Protein 3ZV0 (pdb70)

Radius of gyration: 32.96 Å; Cα contacts (8 Å, |Δi|>4): 1570; chains: 4; bounding box: 114×71×71 Å

B-factor: mean 59.77, std 22.82, range [19.15, 165.22]

Organism: Saccharomyces cerevisiae (strain ATCC 204508 / S288c) (NCBI:txid559292)

InterPro domains:
  IPR007009 Shq1, C-terminal domain [PF04925] (267-470)
  IPR007052 CS domain [PS51203] (1-91)
  IPR008978 HSP20-like chaperone [G3DSA:2.60.40.790] (1-134)
  IPR008978 HSP20-like chaperone [SSF49764] (3-89)
  IPR039742 Protein Shq1 [PTHR12967] (1-504)
  IPR048696 SHQ1-like, CS domain [PF21413] (3-97)

CATH classification: 2.30.130.10

Structure (mmCIF, N/CA/C/O backbone):
data_3ZV0
#
_entry.id   3ZV0
#
_cell.length_a   154.060
_cell.length_b   154.060
_cell.length_c   121.590
_cell.angle_alpha   90.00
_cell.angle_beta   90.00
_cell.angle_gamma   90.00
#
_symmetry.space_group_name_H-M   'P 4 21 2'
#
loop_
_entity.id
_entity.type
_entity.pdbx_description
1 polymer 'PROTEIN SHQ1'
2 polymer 'H/ACA RIBONUCLEOPROTEIN COMPLEX SUBUNIT 4'
3 non-polymer GLYCEROL
4 water water
#
loop_
_atom_site.group_PDB
_atom_site.id
_atom_site.type_symbol
_atom_site.label_atom_id
_atom_site.label_alt_id
_atom_site.label_comp_id
_atom_site.label_asym_id
_atom_site.label_entity_id
_atom_site.label_seq_id
_atom_site.pdbx_PDB_ins_code
_atom_site.Cartn_x
_atom_site.Cartn_y
_atom_site.Cartn_z
_atom_site.occupancy
_atom_site.B_iso_or_equiv
_atom_site.auth_seq_id
_atom_site.auth_comp_id
_atom_site.auth_asym_id
_atom_site.auth_atom_id
_atom_site.pdbx_PDB_model_num
ATOM 1 N N . ILE A 1 21 ? 34.204 -49.932 2.401 1.00 109.87 165 ILE A N 1
ATOM 2 C CA . ILE A 1 21 ? 32.808 -50.193 2.767 1.00 107.75 165 ILE A CA 1
ATOM 3 C C . ILE A 1 21 ? 31.893 -49.123 2.133 1.00 109.96 165 ILE A C 1
ATOM 4 O O . ILE A 1 21 ? 32.229 -47.927 2.150 1.00 109.51 165 ILE A O 1
ATOM 9 N N . LEU A 1 22 ? 30.731 -49.553 1.589 1.00 104.95 166 LEU A N 1
ATOM 10 C CA . LEU A 1 22 ? 29.739 -48.630 1.025 1.00 103.29 166 LEU A CA 1
ATOM 11 C C . LEU A 1 22 ? 29.065 -47.895 2.183 1.00 100.55 166 LEU A C 1
ATOM 12 O O . LEU A 1 22 ? 28.877 -48.473 3.262 1.00 98.10 166 LEU A O 1
ATOM 17 N N . LYS A 1 23 ? 28.762 -46.608 1.977 1.00 93.70 167 LYS A N 1
ATOM 18 C CA . LYS A 1 23 ? 28.123 -45.769 2.992 1.00 89.18 167 LYS A CA 1
ATOM 19 C C . LYS A 1 23 ? 26.650 -46.160 3.155 1.00 85.90 167 LYS A C 1
ATOM 20 O O . LYS A 1 23 ? 25.984 -46.453 2.155 1.00 86.65 167 LYS A O 1
ATOM 26 N N . THR A 1 24 ? 26.163 -46.171 4.409 1.00 75.70 168 THR A N 1
ATOM 27 C CA . THR A 1 24 ? 24.791 -46.525 4.750 1.00 72.72 168 THR A CA 1
ATOM 28 C C . THR A 1 24 ? 24.044 -45.240 5.107 1.00 69.97 168 THR A C 1
ATOM 29 O O . THR A 1 24 ? 24.363 -44.604 6.119 1.00 69.12 168 THR A O 1
ATOM 33 N N . LYS A 1 25 ? 23.073 -44.842 4.269 1.00 61.79 169 LYS A N 1
ATOM 34 C CA . LYS A 1 25 ? 22.274 -43.640 4.497 1.00 57.92 169 LYS A CA 1
ATOM 35 C C . LYS A 1 25 ? 21.310 -43.799 5.679 1.00 57.06 169 LYS A C 1
ATOM 36 O O . LYS A 1 25 ? 20.945 -44.917 6.044 1.00 57.63 169 LYS A O 1
ATOM 42 N N . TYR A 1 26 ? 20.925 -42.678 6.295 1.00 48.02 170 TYR A N 1
ATOM 43 C CA . TYR A 1 26 ? 20.077 -42.682 7.476 1.00 44.13 170 TYR A CA 1
ATOM 44 C C . TYR A 1 26 ? 19.213 -41.432 7.576 1.00 46.02 170 TYR A C 1
ATOM 45 O O . TYR A 1 26 ? 19.248 -40.558 6.702 1.00 46.23 170 TYR A O 1
ATOM 54 N N . GLY A 1 27 ? 18.482 -41.346 8.677 1.00 40.33 171 GLY A N 1
ATOM 55 C CA . GLY A 1 27 ? 17.605 -40.226 8.952 1.00 39.75 171 GLY A CA 1
ATOM 56 C C . GLY A 1 27 ? 16.309 -40.286 8.178 1.00 45.12 171 GLY A C 1
ATOM 57 O O . GLY A 1 27 ? 15.897 -41.362 7.727 1.00 45.65 171 GLY A O 1
ATOM 58 N N . PHE A 1 28 ? 15.660 -39.120 8.024 1.00 41.81 172 PHE A N 1
ATOM 59 C CA . PHE A 1 28 ? 14.383 -39.010 7.334 1.00 42.87 172 PHE A CA 1
ATOM 60 C C . PHE A 1 28 ? 14.503 -39.537 5.924 1.00 51.95 172 PHE A C 1
ATOM 61 O O . PHE A 1 28 ? 15.350 -39.054 5.165 1.00 52.81 172 PHE A O 1
ATOM 69 N N . ASP A 1 29 ? 13.649 -40.537 5.580 1.00 50.56 173 ASP A N 1
ATOM 70 C CA . ASP A 1 29 ? 13.584 -41.185 4.270 1.00 52.99 173 ASP A CA 1
ATOM 71 C C . ASP A 1 29 ? 14.965 -41.690 3.764 1.00 58.06 173 ASP A C 1
ATOM 72 O O . ASP A 1 29 ? 15.177 -41.812 2.552 1.00 60.73 173 ASP A O 1
ATOM 77 N N . ASN A 1 30 ? 15.902 -41.972 4.708 1.00 51.76 174 ASN A N 1
ATOM 78 C CA . ASN A 1 30 ? 17.279 -42.420 4.457 1.00 51.34 174 ASN A CA 1
ATOM 79 C C . ASN A 1 30 ? 17.998 -41.499 3.480 1.00 56.53 174 ASN A C 1
ATOM 80 O O . ASN A 1 30 ? 18.682 -41.969 2.577 1.00 59.06 174 ASN A O 1
ATOM 85 N N . LEU A 1 31 ? 17.827 -40.182 3.651 1.00 51.53 175 LEU A N 1
ATOM 86 C CA . LEU A 1 31 ? 18.395 -39.186 2.745 1.00 52.63 175 LEU A CA 1
ATOM 87 C C . LEU A 1 31 ? 19.724 -38.602 3.190 1.00 57.40 175 LEU A C 1
ATOM 88 O O . LEU A 1 31 ? 20.370 -37.892 2.409 1.00 58.23 175 LEU A O 1
ATOM 93 N N . TYR A 1 32 ? 20.124 -38.875 4.442 1.00 52.60 176 TYR A N 1
ATOM 94 C CA . TYR A 1 32 ? 21.302 -38.262 5.040 1.00 51.37 176 TYR A CA 1
ATOM 95 C C . TYR A 1 32 ? 22.503 -39.173 5.235 1.00 56.25 176 TYR A C 1
ATOM 96 O O . TYR A 1 32 ? 22.370 -40.396 5.279 1.00 55.82 176 TYR A O 1
ATOM 105 N N . ASP A 1 33 ? 23.684 -38.558 5.352 1.00 53.40 177 ASP A N 1
ATOM 106 C CA . ASP A 1 33 ? 24.957 -39.230 5.588 1.00 53.39 177 ASP A CA 1
ATOM 107 C C . ASP A 1 33 ? 25.976 -38.215 6.095 1.00 56.52 177 ASP A C 1
ATOM 108 O O . ASP A 1 33 ? 25.731 -37.009 6.016 1.00 55.20 177 ASP A O 1
ATOM 113 N N . THR A 1 34 ? 27.135 -38.710 6.575 1.00 54.36 178 THR A N 1
ATOM 114 C CA . THR A 1 34 ? 28.313 -37.963 7.046 1.00 54.75 178 THR A CA 1
ATOM 115 C C . THR A 1 34 ? 28.131 -37.118 8.307 1.00 57.09 178 THR A C 1
ATOM 116 O O . THR A 1 34 ? 29.035 -37.077 9.141 1.00 56.60 178 THR A O 1
ATOM 120 N N . VAL A 1 35 ? 26.989 -36.434 8.433 1.00 52.39 179 VAL A N 1
ATOM 121 C CA . VAL A 1 35 ? 26.640 -35.537 9.534 1.00 50.25 179 VAL A CA 1
ATOM 122 C C . VAL A 1 35 ? 26.866 -36.165 10.925 1.00 51.78 179 VAL A C 1
ATOM 123 O O . VAL A 1 35 ? 27.493 -35.541 11.792 1.00 52.35 179 VAL A O 1
ATOM 127 N N . ILE A 1 36 ? 26.358 -37.380 11.137 1.00 45.36 180 ILE A N 1
ATOM 128 C CA . ILE A 1 36 ? 26.498 -38.025 12.438 1.00 42.70 180 ILE A CA 1
ATOM 129 C C . ILE A 1 36 ? 27.935 -38.296 12.848 1.00 46.91 180 ILE A C 1
ATOM 130 O O . ILE A 1 36 ? 28.316 -37.901 13.951 1.00 46.91 180 ILE A O 1
ATOM 135 N N . SER A 1 37 ? 28.749 -38.896 11.957 1.00 42.79 181 SER A N 1
ATOM 136 C CA . SER A 1 37 ? 30.159 -39.147 12.261 1.00 42.78 181 SER A CA 1
ATOM 137 C C . SER A 1 37 ? 30.910 -37.862 12.598 1.00 45.68 181 SER A C 1
ATOM 138 O O . SER A 1 37 ? 31.684 -37.865 13.547 1.00 46.66 181 SER A O 1
ATOM 141 N N . VAL A 1 38 ? 30.659 -36.763 11.858 1.00 41.32 182 VAL A N 1
ATOM 142 C CA . VAL A 1 38 ? 31.278 -35.454 12.112 1.00 41.12 182 VAL A CA 1
ATOM 143 C C . VAL A 1 38 ? 30.893 -34.954 13.521 1.00 43.03 182 VAL A C 1
ATOM 144 O O . VAL A 1 38 ? 31.763 -34.488 14.256 1.00 44.45 182 VAL A O 1
ATOM 148 N N . SER A 1 39 ? 29.610 -35.122 13.907 1.00 35.63 183 SER A N 1
ATOM 149 C CA . SER A 1 39 ? 29.081 -34.700 15.209 1.00 32.24 183 SER A CA 1
ATOM 150 C C . SER A 1 39 ? 29.749 -35.430 16.384 1.00 37.02 183 SER A C 1
ATOM 151 O O . SER A 1 39 ? 29.960 -34.824 17.435 1.00 36.25 183 SER A O 1
ATOM 154 N N . THR A 1 40 ? 30.088 -36.725 16.202 1.00 34.27 184 THR A N 1
ATOM 155 C CA . THR A 1 40 ? 30.714 -37.539 17.244 1.00 33.38 184 THR A CA 1
ATOM 156 C C . THR A 1 40 ? 32.099 -37.011 17.593 1.00 39.09 184 THR A C 1
ATOM 157 O O . THR A 1 40 ? 32.561 -37.222 18.724 1.00 39.80 184 THR A O 1
ATOM 161 N N . SER A 1 41 ? 32.729 -36.257 16.655 1.00 34.60 185 SER A N 1
ATOM 162 C CA . SER A 1 41 ? 34.026 -35.625 16.894 1.00 35.08 185 SER A CA 1
ATOM 163 C C . SER A 1 41 ? 33.838 -34.323 17.698 1.00 37.51 185 SER A C 1
ATOM 164 O O . SER A 1 41 ? 34.804 -33.802 18.246 1.00 36.38 185 SER A O 1
ATOM 167 N N . ASN A 1 42 ? 32.590 -33.818 17.771 1.00 34.68 186 ASN A N 1
ATOM 168 C CA . ASN A 1 42 ? 32.220 -32.597 18.480 1.00 34.51 186 ASN A CA 1
ATOM 169 C C . ASN A 1 42 ? 31.498 -32.824 19.815 1.00 39.44 186 ASN A C 1
ATOM 170 O O . ASN A 1 42 ? 30.964 -31.870 20.394 1.00 38.56 186 ASN A O 1
ATOM 175 N N . GLY A 1 43 ? 31.517 -34.059 20.314 1.00 37.05 187 GLY A N 1
ATOM 176 C CA . GLY A 1 43 ? 30.888 -34.372 21.591 1.00 36.30 187 GLY A CA 1
ATOM 177 C C . GLY A 1 43 ? 29.453 -34.855 21.534 1.00 41.19 187 GLY A C 1
ATOM 178 O O . GLY A 1 43 ? 28.745 -34.758 22.538 1.00 39.90 187 GLY A O 1
ATOM 179 N N . ASN A 1 44 ? 29.007 -35.395 20.375 1.00 38.74 188 ASN A N 1
ATOM 180 C CA . ASN A 1 44 ? 27.665 -35.964 20.287 1.00 37.33 188 ASN A CA 1
ATOM 181 C C . ASN A 1 44 ? 27.649 -37.276 21.066 1.00 40.22 188 ASN A C 1
ATOM 182 O O . ASN A 1 44 ? 28.031 -38.325 20.534 1.00 41.52 188 ASN A O 1
ATOM 187 N N . ASP A 1 45 ? 27.209 -37.205 22.328 1.00 34.25 189 ASP A N 1
ATOM 188 C CA . ASP A 1 45 ? 27.084 -38.373 23.211 1.00 31.66 189 ASP A CA 1
ATOM 189 C C . ASP A 1 45 ? 25.674 -38.998 23.192 1.00 33.08 189 ASP A C 1
ATOM 190 O O . ASP A 1 45 ? 25.407 -39.938 23.939 1.00 33.88 189 ASP A O 1
ATOM 195 N N . ILE A 1 46 ? 24.779 -38.504 22.317 1.00 27.63 190 ILE A N 1
ATOM 196 C CA . ILE A 1 46 ? 23.460 -39.124 22.144 1.00 26.60 190 ILE A CA 1
ATOM 197 C C . ILE A 1 46 ? 23.659 -40.322 21.221 1.00 31.98 190 ILE A C 1
ATOM 198 O O . ILE A 1 46 ? 23.103 -41.383 21.475 1.00 31.04 190 ILE A O 1
ATOM 203 N N . ASN A 1 47 ? 24.439 -40.147 20.134 1.00 30.94 191 ASN A N 1
ATOM 204 C CA . ASN A 1 47 ? 24.699 -41.242 19.213 1.00 31.70 191 ASN A CA 1
ATOM 205 C C . ASN A 1 47 ? 25.280 -42.409 19.975 1.00 37.72 191 ASN A C 1
ATOM 206 O O . ASN A 1 47 ? 26.206 -42.234 20.768 1.00 38.31 191 ASN A O 1
ATOM 211 N N . GLU A 1 48 ? 24.741 -43.592 19.733 1.00 35.95 192 GLU A N 1
ATOM 212 C CA . GLU A 1 48 ? 25.174 -44.816 20.384 1.00 35.92 192 GLU A CA 1
ATOM 213 C C . GLU A 1 48 ? 25.727 -45.851 19.389 1.00 40.85 192 GLU A C 1
ATOM 214 O O . GLU A 1 48 ? 26.217 -46.884 19.823 1.00 41.38 192 GLU A O 1
ATOM 220 N N . LEU A 1 49 ? 25.685 -45.560 18.066 1.00 37.08 193 LEU A N 1
ATOM 221 C CA . LEU A 1 49 ? 26.246 -46.424 17.020 1.00 37.56 193 LEU A CA 1
ATOM 222 C C . LEU A 1 49 ? 27.768 -46.287 16.965 1.00 43.90 193 LEU A C 1
ATOM 223 O O . LEU A 1 49 ? 28.287 -45.169 16.943 1.00 43.62 193 LEU A O 1
ATOM 228 N N . ASP A 1 50 ? 28.481 -47.416 16.913 1.00 43.38 194 ASP A N 1
ATOM 229 C CA . ASP A 1 50 ? 29.954 -47.414 16.830 1.00 44.83 194 ASP A CA 1
ATOM 230 C C . ASP A 1 50 ? 30.419 -46.853 15.475 1.00 51.32 194 ASP A C 1
ATOM 231 O O . ASP A 1 50 ? 31.384 -46.095 15.429 1.00 51.48 194 ASP A O 1
ATOM 236 N N . ASP A 1 51 ? 29.716 -47.211 14.386 1.00 48.47 195 ASP A N 1
ATOM 237 C CA . ASP A 1 51 ? 30.063 -46.797 13.033 1.00 49.10 195 ASP A CA 1
ATOM 238 C C . ASP A 1 51 ? 28.794 -46.361 12.266 1.00 51.82 195 ASP A C 1
ATOM 239 O O . ASP A 1 51 ? 28.312 -47.111 11.409 1.00 51.53 195 ASP A O 1
ATOM 244 N N . PRO A 1 52 ? 28.240 -45.150 12.553 1.00 46.68 196 PRO A N 1
ATOM 245 C CA . PRO A 1 52 ? 26.989 -44.725 11.884 1.00 46.31 196 PRO A CA 1
ATOM 246 C C . PRO A 1 52 ? 26.985 -44.667 10.355 1.00 54.25 196 PRO A C 1
ATOM 247 O O . PRO A 1 52 ? 25.924 -44.831 9.739 1.00 56.00 196 PRO A O 1
ATOM 251 N N . GLU A 1 53 ? 28.153 -44.437 9.745 1.00 51.72 197 GLU A N 1
ATOM 252 C CA . GLU A 1 53 ? 28.263 -44.312 8.297 1.00 53.79 197 GLU A CA 1
ATOM 253 C C . GLU A 1 53 ? 28.336 -45.636 7.562 1.00 61.27 197 GLU A C 1
ATOM 254 O O . GLU A 1 53 ? 28.168 -45.655 6.340 1.00 63.27 197 GLU A O 1
ATOM 260 N N . HIS A 1 54 ? 28.589 -46.743 8.291 1.00 58.15 198 HIS A N 1
ATOM 261 C CA . HIS A 1 54 ? 28.715 -48.079 7.698 1.00 60.06 198 HIS A CA 1
ATOM 262 C C . HIS A 1 54 ? 27.985 -49.153 8.511 1.00 61.58 198 HIS A C 1
ATOM 263 O O . HIS A 1 54 ? 28.528 -50.236 8.735 1.00 62.29 198 HIS A O 1
ATOM 270 N N . THR A 1 55 ? 26.765 -48.864 8.952 1.00 54.93 199 THR A N 1
ATOM 271 C CA . THR A 1 55 ? 25.953 -49.844 9.674 1.00 53.47 199 THR A CA 1
ATOM 272 C C . THR A 1 55 ? 24.589 -49.893 9.000 1.00 58.49 199 THR A C 1
ATOM 273 O O . THR A 1 55 ? 23.873 -48.887 9.010 1.00 57.79 199 THR A O 1
ATOM 277 N N . ASP A 1 56 ? 24.236 -51.031 8.383 1.00 56.89 200 ASP A N 1
ATOM 278 C CA . ASP A 1 56 ? 22.931 -51.141 7.729 1.00 57.15 200 ASP A CA 1
ATOM 279 C C . ASP A 1 56 ? 21.786 -51.195 8.748 1.00 57.08 200 ASP A C 1
ATOM 280 O O . ASP A 1 56 ? 22.029 -51.434 9.940 1.00 55.03 200 ASP A O 1
ATOM 285 N N . ALA A 1 57 ? 20.551 -50.961 8.281 1.00 52.21 201 ALA A N 1
ATOM 286 C CA . ALA A 1 57 ? 19.349 -50.937 9.114 1.00 50.03 201 ALA A CA 1
ATOM 287 C C . ALA A 1 57 ? 19.218 -52.133 10.062 1.00 54.08 201 ALA A C 1
ATOM 288 O O . ALA A 1 57 ? 18.962 -51.932 11.255 1.00 53.30 201 ALA A O 1
ATOM 290 N N . ASN A 1 58 ? 19.446 -53.362 9.556 1.00 51.48 202 ASN A N 1
ATOM 291 C CA . ASN A 1 58 ? 19.338 -54.558 10.390 1.00 51.45 202 ASN A CA 1
ATOM 292 C C . ASN A 1 58 ? 20.425 -54.643 11.440 1.00 54.41 202 ASN A C 1
ATOM 293 O O . ASN A 1 58 ? 20.145 -55.037 12.575 1.00 53.68 202 ASN A O 1
ATOM 298 N N . ASP A 1 59 ? 21.650 -54.222 11.091 1.00 50.74 203 ASP A N 1
ATOM 299 C CA . ASP A 1 59 ? 22.755 -54.221 12.044 1.00 49.28 203 ASP A CA 1
ATOM 300 C C . ASP A 1 59 ? 22.571 -53.180 13.151 1.00 50.26 203 ASP A C 1
ATOM 301 O O . ASP A 1 59 ? 23.028 -53.415 14.270 1.00 49.74 203 ASP A O 1
ATOM 306 N N . ARG A 1 60 ? 21.833 -52.074 12.868 1.00 44.08 204 ARG A N 1
ATOM 307 C CA . ARG A 1 60 ? 21.508 -51.051 13.876 1.00 41.19 204 ARG A CA 1
ATOM 308 C C . ARG A 1 60 ? 20.617 -51.674 14.961 1.00 44.87 204 ARG A C 1
ATOM 309 O O . ARG A 1 60 ? 20.849 -51.434 16.144 1.00 43.09 204 ARG A O 1
ATOM 317 N N . VAL A 1 61 ? 19.624 -52.506 14.558 1.00 42.60 205 VAL A N 1
ATOM 318 C CA . VAL A 1 61 ? 18.723 -53.221 15.477 1.00 41.51 205 VAL A CA 1
ATOM 319 C C . VAL A 1 61 ? 19.552 -54.190 16.349 1.00 45.95 205 VAL A C 1
ATOM 320 O O . VAL A 1 61 ? 19.438 -54.138 17.577 1.00 44.67 205 VAL A O 1
ATOM 324 N N . ILE A 1 62 ? 20.435 -55.015 15.719 1.00 43.33 206 ILE A N 1
ATOM 325 C CA . ILE A 1 62 ? 21.292 -55.972 16.438 1.00 43.48 206 ILE A CA 1
ATOM 326 C C . ILE A 1 62 ? 22.173 -55.279 17.489 1.00 47.41 206 ILE A C 1
ATOM 327 O O . ILE A 1 62 ? 22.215 -55.727 18.642 1.00 47.99 206 ILE A O 1
ATOM 332 N N . GLU A 1 63 ? 22.857 -54.185 17.092 1.00 42.29 207 GLU A N 1
ATOM 333 C CA . GLU A 1 63 ? 23.733 -53.411 17.970 1.00 40.10 207 GLU A CA 1
ATOM 334 C C . GLU A 1 63 ? 22.942 -52.789 19.118 1.00 43.27 207 GLU A C 1
ATOM 335 O O . GLU A 1 63 ? 23.390 -52.844 20.265 1.00 42.84 207 GLU A O 1
ATOM 341 N N . ARG A 1 64 ? 21.763 -52.200 18.806 1.00 38.86 208 ARG A N 1
ATOM 342 C CA . ARG A 1 64 ? 20.903 -51.566 19.809 1.00 36.76 208 ARG A CA 1
ATOM 343 C C . ARG A 1 64 ? 20.507 -52.557 20.898 1.00 40.93 208 ARG A C 1
ATOM 344 O O . ARG A 1 64 ? 20.669 -52.263 22.083 1.00 39.21 208 ARG A O 1
ATOM 352 N N . LEU A 1 65 ? 19.996 -53.727 20.489 1.00 38.74 209 LEU A N 1
ATOM 353 C CA . LEU A 1 65 ? 19.559 -54.767 21.419 1.00 38.90 209 LEU A CA 1
ATOM 354 C C . LEU A 1 65 ? 20.691 -55.247 22.330 1.00 44.59 209 LEU A C 1
ATOM 355 O O . LEU A 1 65 ? 20.492 -55.388 23.537 1.00 45.03 209 LEU A O 1
ATOM 360 N N . ARG A 1 66 ? 21.890 -55.406 21.772 1.00 41.86 210 ARG A N 1
ATOM 361 C CA . ARG A 1 66 ? 23.061 -55.830 22.537 1.00 42.24 210 ARG A CA 1
ATOM 362 C C . ARG A 1 66 ? 23.472 -54.739 23.563 1.00 47.29 210 ARG A C 1
ATOM 363 O O . ARG A 1 66 ? 23.745 -55.038 24.735 1.00 49.07 210 ARG A O 1
ATOM 371 N N . LYS A 1 67 ? 23.479 -53.482 23.120 1.00 41.06 211 LYS A N 1
ATOM 372 C CA . LYS A 1 67 ? 23.859 -52.357 23.963 1.00 38.41 211 LYS A CA 1
ATOM 373 C C . LYS A 1 67 ? 22.833 -52.032 25.056 1.00 43.33 211 LYS A C 1
ATOM 374 O O . LYS A 1 67 ? 23.226 -51.590 26.143 1.00 42.70 211 LYS A O 1
ATOM 380 N N . GLU A 1 68 ? 21.530 -52.260 24.780 1.00 40.71 212 GLU A N 1
ATOM 381 C CA . GLU A 1 68 ? 20.456 -52.037 25.758 1.00 40.34 212 GLU A CA 1
ATOM 382 C C . GLU A 1 68 ? 20.610 -53.016 26.923 1.00 45.66 212 GLU A C 1
ATOM 383 O O . GLU A 1 68 ? 20.516 -52.610 28.085 1.00 44.92 212 GLU A O 1
ATOM 389 N N . ASN A 1 69 ? 20.907 -54.289 26.602 1.00 43.82 213 ASN A N 1
ATOM 390 C CA . ASN A 1 69 ? 21.146 -55.330 27.606 1.00 44.97 213 ASN A CA 1
ATOM 391 C C . ASN A 1 69 ? 22.394 -55.017 28.433 1.00 49.06 213 ASN A C 1
ATOM 392 O O . ASN A 1 69 ? 22.370 -55.225 29.649 1.00 50.31 213 ASN A O 1
ATOM 397 N N . LEU A 1 70 ? 23.443 -54.439 27.804 1.00 43.33 214 LEU A N 1
ATOM 398 C CA . LEU A 1 70 ? 24.653 -54.004 28.520 1.00 42.26 214 LEU A CA 1
ATOM 399 C C . LEU A 1 70 ? 24.386 -52.801 29.417 1.00 44.29 214 LEU A C 1
ATOM 400 O O . LEU A 1 70 ? 24.958 -52.697 30.504 1.00 44.14 214 LEU A O 1
ATOM 405 N N . LYS A 1 71 ? 23.534 -51.877 28.945 1.00 39.48 215 LYS A N 1
ATOM 406 C CA . LYS A 1 71 ? 23.200 -50.645 29.648 1.00 37.03 215 LYS A CA 1
ATOM 407 C C . LYS A 1 71 ? 22.330 -50.871 30.876 1.00 41.94 215 LYS A C 1
ATOM 408 O O . LYS A 1 71 ? 22.572 -50.261 31.919 1.00 42.71 215 LYS A O 1
ATOM 414 N N . PHE A 1 72 ? 21.313 -51.719 30.750 1.00 38.23 216 PHE A N 1
ATOM 415 C CA . PHE A 1 72 ? 20.406 -51.989 31.849 1.00 38.16 216 PHE A CA 1
ATOM 416 C C . PHE A 1 72 ? 21.151 -52.374 33.113 1.00 45.48 216 PHE A C 1
ATOM 417 O O . PHE A 1 72 ? 22.039 -53.223 33.070 1.00 47.13 216 PHE A O 1
ATOM 425 N N . ASP A 1 73 ? 20.799 -51.729 34.230 1.00 43.25 217 ASP A N 1
ATOM 426 C CA . ASP A 1 73 ? 21.380 -52.001 35.550 1.00 44.07 217 ASP A CA 1
ATOM 427 C C . ASP A 1 73 ? 20.286 -52.538 36.498 1.00 47.75 217 ASP A C 1
ATOM 428 O O . ASP A 1 73 ? 19.468 -51.752 37.000 1.00 47.48 217 ASP A O 1
ATOM 433 N N . PRO A 1 74 ? 20.241 -53.878 36.730 1.00 43.42 218 PRO A N 1
ATOM 434 C CA . PRO A 1 74 ? 19.191 -54.439 37.605 1.00 44.11 218 PRO A CA 1
ATOM 435 C C . PRO A 1 74 ? 19.201 -53.916 39.033 1.00 47.77 218 PRO A C 1
ATOM 436 O O . PRO A 1 74 ? 18.131 -53.686 39.584 1.00 48.67 218 PRO A O 1
ATOM 440 N N . GLU A 1 75 ? 20.388 -53.666 39.603 1.00 43.74 219 GLU A N 1
ATOM 441 C CA . GLU A 1 75 ? 20.524 -53.123 40.962 1.00 44.34 219 GLU A CA 1
ATOM 442 C C . GLU A 1 75 ? 19.927 -51.722 41.077 1.00 47.04 219 GLU A C 1
ATOM 443 O O . GLU A 1 75 ? 19.216 -51.441 42.037 1.00 48.36 219 GLU A O 1
ATOM 449 N N . TYR A 1 76 ? 20.154 -50.878 40.064 1.00 41.13 220 TYR A N 1
ATOM 450 C CA . TYR A 1 76 ? 19.601 -49.526 39.963 1.00 39.10 220 TYR A CA 1
ATOM 451 C C . TYR A 1 76 ? 18.077 -49.668 39.849 1.00 44.83 220 TYR A C 1
ATOM 452 O O . TYR A 1 76 ? 17.355 -49.003 40.587 1.00 45.75 220 TYR A O 1
ATOM 461 N N . TYR A 1 77 ? 17.593 -50.548 38.946 1.00 41.79 221 TYR A N 1
ATOM 462 C CA . TYR A 1 77 ? 16.157 -50.754 38.739 1.00 42.34 221 TYR A CA 1
ATOM 463 C C . TYR A 1 77 ? 15.445 -51.144 40.035 1.00 47.47 221 TYR A C 1
ATOM 464 O O . TYR A 1 77 ? 14.443 -50.531 40.415 1.00 47.47 221 TYR A O 1
ATOM 473 N N . VAL A 1 78 ? 15.972 -52.172 40.689 1.00 45.50 222 VAL A N 1
ATOM 474 C CA . VAL A 1 78 ? 15.483 -52.737 41.943 1.00 47.60 222 VAL A CA 1
ATOM 475 C C . VAL A 1 78 ? 15.512 -51.708 43.074 1.00 52.98 222 VAL A C 1
ATOM 476 O O . VAL A 1 78 ? 14.544 -51.602 43.825 1.00 53.39 222 VAL A O 1
ATOM 480 N N . SER A 1 79 ? 16.588 -50.906 43.146 1.00 50.11 223 SER A N 1
ATOM 481 C CA . SER A 1 79 ? 16.720 -4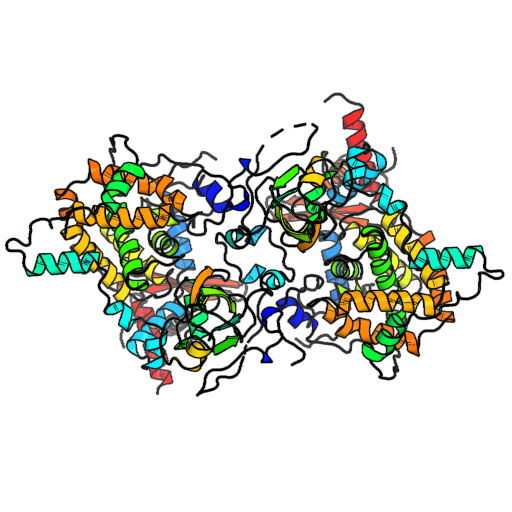9.841 44.139 1.00 50.04 223 SER A CA 1
ATOM 482 C C . SER A 1 79 ? 15.597 -48.790 44.006 1.00 54.04 223 SER A C 1
ATOM 483 O O . SER A 1 79 ? 14.998 -48.408 45.012 1.00 55.39 223 SER A O 1
ATOM 486 N N . GLU A 1 80 ? 15.288 -48.367 42.768 1.00 49.09 224 GLU A N 1
ATOM 487 C CA . GLU A 1 80 ? 14.232 -47.407 42.451 1.00 48.26 224 GLU A CA 1
ATOM 488 C C . GLU A 1 80 ? 12.897 -47.945 42.886 1.00 55.03 224 GLU A C 1
ATOM 489 O O . GLU A 1 80 ? 12.124 -47.219 43.507 1.00 56.93 224 GLU A O 1
ATOM 495 N N . TYR A 1 81 ? 12.623 -49.228 42.549 1.00 51.99 225 TYR A N 1
ATOM 496 C CA . TYR A 1 81 ? 11.376 -49.919 42.881 1.00 52.98 225 TYR A CA 1
ATOM 497 C C . TYR A 1 81 ? 11.179 -49.961 44.394 1.00 60.40 225 TYR A C 1
ATOM 498 O O . TYR A 1 81 ? 10.096 -49.623 44.879 1.00 62.14 225 TYR A O 1
ATOM 507 N N . MET A 1 82 ? 12.238 -50.350 45.129 1.00 57.60 226 MET A N 1
ATOM 508 C CA . MET A 1 82 ? 12.230 -50.459 46.588 1.00 59.49 226 MET A CA 1
ATOM 509 C C . MET A 1 82 ? 12.075 -49.121 47.273 1.00 61.92 226 MET A C 1
ATOM 510 O O . MET A 1 82 ? 11.354 -49.029 48.264 1.00 61.88 226 MET A O 1
ATOM 515 N N . THR A 1 83 ? 12.690 -48.069 46.712 1.00 57.10 227 THR A N 1
ATOM 516 C CA . THR A 1 83 ? 12.535 -46.729 47.264 1.00 57.05 227 THR A CA 1
ATOM 517 C C . THR A 1 83 ? 11.067 -46.305 47.143 1.00 62.92 227 THR A C 1
ATOM 518 O O . THR A 1 83 ? 10.489 -45.824 48.115 1.00 64.74 227 THR A O 1
ATOM 522 N N . HIS A 1 84 ? 10.462 -46.509 45.967 1.00 58.72 228 HIS A N 1
ATOM 523 C CA . HIS A 1 84 ? 9.074 -46.131 45.739 1.00 59.78 228 HIS A CA 1
ATOM 524 C C . HIS A 1 84 ? 8.094 -46.880 46.651 1.00 67.00 228 HIS A C 1
ATOM 525 O O . HIS A 1 84 ? 7.211 -46.250 47.233 1.00 68.23 228 HIS A O 1
ATOM 532 N N . LYS A 1 85 ? 8.275 -48.208 46.794 1.00 64.24 229 LYS A N 1
ATOM 533 C CA . LYS A 1 85 ? 7.396 -49.080 47.570 1.00 66.42 229 LYS A CA 1
ATOM 534 C C . LYS A 1 85 ? 7.626 -49.040 49.082 1.00 73.51 229 LYS A C 1
ATOM 535 O O . LYS A 1 85 ? 6.653 -49.058 49.841 1.00 75.02 229 LYS A O 1
ATOM 541 N N . TYR A 1 86 ? 8.898 -49.013 49.521 1.00 70.54 230 TYR A N 1
ATOM 542 C CA . TYR A 1 86 ? 9.256 -49.098 50.944 1.00 72.40 230 TYR A CA 1
ATOM 543 C C . TYR A 1 86 ? 10.062 -47.929 51.547 1.00 77.51 230 TYR A C 1
ATOM 544 O O . TYR A 1 86 ? 10.331 -47.950 52.750 1.00 79.43 230 TYR A O 1
ATOM 553 N N . GLY A 1 87 ? 10.435 -46.937 50.740 1.00 73.05 231 GLY A N 1
ATOM 554 C CA . GLY A 1 87 ? 11.211 -45.802 51.224 1.00 73.04 231 GLY A CA 1
ATOM 555 C C . GLY A 1 87 ? 10.482 -44.925 52.222 1.00 80.71 231 GLY A C 1
ATOM 556 O O . GLY A 1 87 ? 9.261 -44.761 52.132 1.00 80.88 231 GLY A O 1
ATOM 557 N N . ASN A 1 88 ? 11.233 -44.352 53.190 1.00 79.56 232 ASN A N 1
ATOM 558 C CA . ASN A 1 88 ? 10.682 -43.416 54.180 1.00 81.77 232 ASN A CA 1
ATOM 559 C C . ASN A 1 88 ? 10.512 -42.043 53.507 1.00 85.20 232 ASN A C 1
ATOM 560 O O . ASN A 1 88 ? 10.860 -41.909 52.332 1.00 82.17 232 ASN A O 1
ATOM 565 N N . GLU A 1 89 ? 10.003 -41.028 54.233 1.00 84.53 233 GLU A N 1
ATOM 566 C CA . GLU A 1 89 ? 9.786 -39.697 53.656 1.00 83.85 233 GLU A CA 1
ATOM 567 C C . GLU A 1 89 ? 11.024 -39.011 53.101 1.00 85.99 233 GLU A C 1
ATOM 568 O O . GLU A 1 89 ? 10.945 -38.424 52.015 1.00 83.83 233 GLU A O 1
ATOM 574 N N . GLU A 1 90 ? 12.164 -39.109 53.807 1.00 82.84 234 GLU A N 1
ATOM 575 C CA . GLU A 1 90 ? 13.430 -38.519 53.355 1.00 81.01 234 GLU A CA 1
ATOM 576 C C . GLU A 1 90 ? 13.931 -39.203 52.067 1.00 81.09 234 GLU A C 1
ATOM 577 O O . GLU A 1 90 ? 14.335 -38.506 51.134 1.00 78.89 234 GLU A O 1
ATOM 583 N N . ASP A 1 91 ? 13.880 -40.559 52.010 1.00 77.09 235 ASP A N 1
ATOM 584 C CA . ASP A 1 91 ? 14.291 -41.330 50.826 1.00 74.70 235 ASP A CA 1
ATOM 585 C C . ASP A 1 91 ? 13.461 -40.915 49.618 1.00 74.81 235 ASP A C 1
ATOM 586 O O . ASP A 1 91 ? 14.009 -40.697 48.535 1.00 72.18 235 ASP A O 1
ATOM 591 N N . LEU A 1 92 ? 12.140 -40.787 49.817 1.00 71.01 236 LEU A N 1
ATOM 592 C CA . LEU A 1 92 ? 11.213 -40.381 48.771 1.00 69.44 236 LEU A CA 1
ATOM 593 C C . LEU A 1 92 ? 11.385 -38.914 48.365 1.00 72.95 236 LEU A C 1
ATOM 594 O O . LEU A 1 92 ? 11.196 -38.594 47.190 1.00 70.23 236 LEU A O 1
ATOM 599 N N . GLU A 1 93 ? 11.764 -38.030 49.313 1.00 72.14 237 GLU A N 1
ATOM 600 C CA . GLU A 1 93 ? 11.976 -36.607 49.029 1.00 71.93 237 GLU A CA 1
ATOM 601 C C . GLU A 1 93 ? 13.168 -36.416 48.092 1.00 73.18 237 GLU A C 1
ATOM 602 O O . GLU A 1 93 ? 13.047 -35.673 47.114 1.00 72.10 237 GLU A O 1
ATOM 608 N N . ILE A 1 94 ? 14.310 -37.081 48.392 1.00 68.15 238 ILE A N 1
ATOM 609 C CA . ILE A 1 94 ? 15.529 -36.988 47.584 1.00 66.11 238 ILE A CA 1
ATOM 610 C C . ILE A 1 94 ? 15.329 -37.630 46.198 1.00 68.06 238 ILE A C 1
ATOM 611 O O . ILE A 1 94 ? 15.818 -37.098 45.205 1.00 66.90 238 ILE A O 1
ATOM 616 N N . ASN A 1 95 ? 14.601 -38.762 46.139 1.00 63.70 239 ASN A N 1
ATOM 617 C CA . ASN A 1 95 ? 14.346 -39.486 44.893 1.00 60.90 239 ASN A CA 1
ATOM 618 C C . ASN A 1 95 ? 13.417 -38.701 43.951 1.00 63.93 239 ASN A C 1
ATOM 619 O O . ASN A 1 95 ? 13.749 -38.514 42.777 1.00 63.88 239 ASN A O 1
ATOM 624 N N . GLY A 1 96 ? 12.278 -38.252 44.465 1.00 59.61 240 GLY A N 1
ATOM 625 C CA . GLY A 1 96 ? 11.320 -37.480 43.680 1.00 57.79 240 GLY A CA 1
ATOM 626 C C . GLY A 1 96 ? 10.255 -38.255 42.922 1.00 57.96 240 GLY A C 1
ATOM 627 O O . GLY A 1 96 ? 9.333 -37.626 42.402 1.00 58.32 240 GLY A O 1
ATOM 628 N N . ILE A 1 97 ? 10.348 -39.613 42.859 1.00 50.56 241 ILE A N 1
ATOM 629 C CA . ILE A 1 97 ? 9.374 -40.492 42.174 1.00 48.46 241 ILE A CA 1
ATOM 630 C C . ILE A 1 97 ? 7.892 -40.124 42.440 1.00 54.33 241 ILE A C 1
ATOM 631 O O . ILE A 1 97 ? 7.124 -39.976 41.484 1.00 53.00 241 ILE A O 1
ATOM 636 N N . LYS A 1 98 ? 7.499 -39.964 43.724 1.00 53.19 242 LYS A N 1
ATOM 637 C CA . LYS A 1 98 ? 6.114 -39.645 44.041 1.00 54.82 242 LYS A CA 1
ATOM 638 C C . LYS A 1 98 ? 5.650 -38.317 43.475 1.00 59.76 242 LYS A C 1
ATOM 639 O O . LYS A 1 98 ? 4.511 -38.216 43.019 1.00 60.10 242 LYS A O 1
ATOM 645 N N . GLU A 1 99 ? 6.550 -37.329 43.418 1.00 56.11 243 GLU A N 1
ATOM 646 C CA . GLU A 1 99 ? 6.245 -36.020 42.842 1.00 55.29 243 GLU A CA 1
ATOM 647 C C . GLU A 1 99 ? 6.120 -36.092 41.332 1.00 55.10 243 GLU A C 1
ATOM 648 O O . GLU A 1 99 ? 5.179 -35.521 40.785 1.00 55.14 243 GLU A O 1
ATOM 654 N N . LEU A 1 100 ? 7.011 -36.861 40.670 1.00 47.31 244 LEU A N 1
ATOM 655 C CA . LEU A 1 100 ? 6.971 -37.060 39.218 1.00 44.23 244 LEU A CA 1
ATOM 656 C C . LEU A 1 100 ? 5.688 -37.762 38.815 1.00 46.47 244 LEU A C 1
ATOM 657 O O . LEU A 1 100 ? 5.073 -37.373 37.823 1.00 46.96 244 LEU A O 1
ATOM 662 N N . LEU A 1 101 ? 5.271 -38.773 39.582 1.00 41.50 245 LEU A N 1
ATOM 663 C CA . LEU A 1 101 ? 4.054 -39.520 39.295 1.00 41.04 245 LEU A CA 1
ATOM 664 C C . LEU A 1 101 ? 2.756 -38.717 39.424 1.00 47.23 245 LEU A C 1
ATOM 665 O O . LEU A 1 101 ? 1.747 -39.127 38.851 1.00 48.89 245 LEU A O 1
ATOM 670 N N . LYS A 1 102 ? 2.790 -37.560 40.120 1.00 43.71 246 LYS A N 1
ATOM 671 C CA . LYS A 1 102 ? 1.640 -36.651 40.295 1.00 44.39 246 LYS A CA 1
ATOM 672 C C . LYS A 1 102 ? 1.634 -35.536 39.232 1.00 48.57 246 LYS A C 1
ATOM 673 O O . LYS A 1 102 ? 0.664 -34.787 39.151 1.00 49.82 246 LYS A O 1
ATOM 679 N N . PHE A 1 103 ? 2.728 -35.388 38.463 1.00 44.20 247 PHE A N 1
ATOM 680 C CA . PHE A 1 103 ? 2.893 -34.322 37.479 1.00 42.77 247 PHE A CA 1
ATOM 681 C C . PHE A 1 103 ? 2.163 -34.545 36.155 1.00 47.16 247 PHE A C 1
ATOM 682 O O . PHE A 1 103 ? 2.249 -35.619 35.549 1.00 46.78 247 PHE A O 1
ATOM 690 N N . THR A 1 104 ? 1.518 -33.485 35.668 1.00 43.30 248 THR A N 1
ATOM 691 C CA . THR A 1 104 ? 0.848 -33.517 34.380 1.00 42.32 248 THR A CA 1
ATOM 692 C C . THR A 1 104 ? 1.475 -32.450 33.482 1.00 45.33 248 THR A C 1
ATOM 693 O O . THR A 1 104 ? 1.337 -31.258 33.779 1.00 45.66 248 THR A O 1
ATOM 697 N N . PRO A 1 105 ? 2.135 -32.852 32.366 1.00 40.31 249 PRO A N 1
ATOM 698 C CA . PRO A 1 105 ? 2.693 -31.854 31.437 1.00 39.12 249 PRO A CA 1
ATOM 699 C C . PRO A 1 105 ? 1.630 -30.854 30.960 1.00 45.71 249 PRO A C 1
ATOM 700 O O . PRO A 1 105 ? 0.464 -31.225 30.836 1.00 47.31 249 PRO A O 1
ATOM 704 N N . SER A 1 106 ? 2.027 -29.605 30.673 1.00 42.96 250 SER A N 1
ATOM 705 C CA . SER A 1 106 ? 1.117 -28.551 30.214 1.00 44.10 250 SER A CA 1
ATOM 706 C C . SER A 1 106 ? 0.269 -28.958 29.003 1.00 47.26 250 SER A C 1
ATOM 707 O O . SER A 1 106 ? -0.925 -28.649 28.964 1.00 45.36 250 SER A O 1
ATOM 710 N N . ILE A 1 107 ? 0.894 -29.660 28.025 1.00 44.12 251 ILE A N 1
ATOM 711 C CA . ILE A 1 107 ? 0.231 -30.114 26.802 1.00 44.18 251 ILE A CA 1
ATOM 712 C C . ILE A 1 107 ? -0.934 -31.045 27.128 1.00 49.30 251 ILE A C 1
ATOM 713 O O . ILE A 1 107 ? -2.008 -30.932 26.529 1.00 49.41 251 ILE A O 1
ATOM 718 N N . VAL A 1 108 ? -0.727 -31.924 28.119 1.00 45.72 252 VAL A N 1
ATOM 719 C CA . VAL A 1 108 ? -1.736 -32.879 28.569 1.00 45.66 252 VAL A CA 1
ATOM 720 C C . VAL A 1 108 ? -2.842 -32.162 29.352 1.00 51.60 252 VAL A C 1
ATOM 721 O O . VAL A 1 108 ? -4.016 -32.439 29.113 1.00 53.76 252 VAL A O 1
ATOM 725 N N . LYS A 1 109 ? -2.486 -31.212 30.233 1.00 47.14 253 LYS A N 1
ATOM 726 C CA . LYS A 1 109 ? -3.462 -30.406 30.984 1.00 48.00 253 LYS A CA 1
ATOM 727 C C . LYS A 1 109 ? -4.398 -29.691 30.017 1.00 52.69 253 LYS A C 1
ATOM 728 O O . LYS A 1 109 ? -5.598 -29.681 30.258 1.00 54.22 253 LYS A O 1
ATOM 734 N N . GLN A 1 110 ? -3.849 -29.121 28.913 1.00 48.92 254 GLN A N 1
ATOM 735 C CA . GLN A 1 110 ? -4.614 -28.442 27.867 1.00 49.76 254 GLN A CA 1
ATOM 736 C C . GLN A 1 110 ? -5.655 -29.418 27.293 1.00 51.56 254 GLN A C 1
ATOM 737 O O . GLN A 1 110 ? -6.829 -29.055 27.235 1.00 52.25 254 GLN A O 1
ATOM 743 N N . TYR A 1 111 ? -5.231 -30.661 26.914 1.00 44.65 255 TYR A N 1
ATOM 744 C CA . TYR A 1 111 ? -6.130 -31.687 26.378 1.00 43.90 255 TYR A CA 1
ATOM 745 C C . TYR A 1 111 ? -7.200 -32.060 27.382 1.00 48.35 255 TYR A C 1
ATOM 746 O O . TYR A 1 111 ? -8.379 -32.044 27.030 1.00 48.96 255 TYR A O 1
ATOM 755 N N . LEU A 1 112 ? -6.796 -32.434 28.611 1.00 43.87 256 LEU A N 1
ATOM 756 C CA . LEU A 1 112 ? -7.719 -32.859 29.662 1.00 44.88 256 LEU A CA 1
ATOM 757 C C . LEU A 1 112 ? -8.725 -31.787 30.028 1.00 53.78 256 LEU A C 1
ATOM 758 O O . LEU A 1 112 ? -9.885 -32.116 30.267 1.00 54.99 256 LEU A O 1
ATOM 763 N N . GLN A 1 113 ? -8.305 -30.503 30.045 1.00 52.28 257 GLN A N 1
ATOM 764 C CA . GLN A 1 113 ? -9.219 -29.404 30.334 1.00 54.29 257 GLN A CA 1
ATOM 765 C C . GLN A 1 113 ? -10.267 -29.260 29.214 1.00 60.15 257 GLN A C 1
ATOM 766 O O . GLN A 1 113 ? -11.451 -29.042 29.506 1.00 61.50 257 GLN A O 1
ATOM 772 N N . TRP A 1 114 ? -9.837 -29.433 27.945 1.00 56.41 258 TRP A N 1
ATOM 773 C CA . TRP A 1 114 ? -10.716 -29.352 26.789 1.00 57.56 258 TRP A CA 1
ATOM 774 C C . TRP A 1 114 ? -11.671 -30.539 26.792 1.00 66.93 258 TRP A C 1
ATOM 775 O O . TRP A 1 114 ? -12.872 -30.340 26.632 1.00 69.01 258 TRP A O 1
ATOM 786 N N . TYR A 1 115 ? -11.142 -31.760 26.972 1.00 64.89 259 TYR A N 1
ATOM 787 C CA . TYR A 1 115 ? -11.899 -33.008 26.983 1.00 66.79 259 TYR A CA 1
ATOM 788 C C . TYR A 1 115 ? -13.043 -33.028 28.008 1.00 75.08 259 TYR A C 1
ATOM 789 O O . TYR A 1 115 ? -14.134 -33.479 27.678 1.00 76.45 259 TYR A O 1
ATOM 798 N N . LYS A 1 116 ? -12.785 -32.551 29.242 1.00 74.04 260 LYS A N 1
ATOM 799 C CA . LYS A 1 116 ? -13.725 -32.470 30.368 1.00 77.10 260 LYS A CA 1
ATOM 800 C C . LYS A 1 116 ? -15.013 -31.698 30.005 1.00 88.34 260 LYS A C 1
ATOM 801 O O . LYS A 1 116 ? -16.092 -32.049 30.488 1.00 90.66 260 LYS A O 1
ATOM 807 N N . ASP A 1 117 ? -14.895 -30.657 29.146 1.00 87.55 261 ASP A N 1
ATOM 808 C CA . ASP A 1 117 ? -16.010 -29.805 28.700 1.00 90.61 261 ASP A CA 1
ATOM 809 C C . ASP A 1 117 ? -16.542 -30.084 27.288 1.00 97.74 261 ASP A C 1
ATOM 810 O O . ASP A 1 117 ? -17.542 -29.479 26.895 1.00 99.72 261 ASP A O 1
ATOM 815 N N . SER A 1 118 ? -15.894 -30.997 26.536 1.00 94.21 262 SER A N 1
ATOM 816 C CA . SER A 1 118 ? -16.264 -31.340 25.163 1.00 94.93 262 SER A CA 1
ATOM 817 C C . SER A 1 118 ? -17.633 -32.014 25.078 1.00 103.38 262 SER A C 1
ATOM 818 O O . SER A 1 118 ? -17.909 -32.972 25.804 1.00 103.26 262 SER A O 1
ATOM 821 N N . THR A 1 119 ? -18.480 -31.508 24.173 1.00 103.20 263 THR A N 1
ATOM 822 C CA . THR A 1 119 ? -19.810 -32.062 23.923 1.00 106.05 263 THR A CA 1
ATOM 823 C C . THR A 1 119 ? -19.721 -33.316 23.022 1.00 110.06 263 THR A C 1
ATOM 824 O O . THR A 1 119 ? -20.564 -34.212 23.139 1.00 111.51 263 THR A O 1
ATOM 828 N N . ASN A 1 120 ? -18.695 -33.375 22.134 1.00 104.47 264 ASN A N 1
ATOM 829 C CA . ASN A 1 120 ? -18.425 -34.521 21.259 1.00 103.62 264 ASN A CA 1
ATOM 830 C C . ASN A 1 120 ? -16.947 -34.907 21.431 1.00 104.44 264 ASN A C 1
ATOM 831 O O . ASN A 1 120 ? -16.052 -34.412 20.721 1.00 102.61 264 ASN A O 1
ATOM 836 N N . PRO A 1 121 ? -16.696 -35.762 22.453 1.00 99.55 265 PRO A N 1
ATOM 837 C CA . PRO A 1 121 ? -15.311 -36.148 22.796 1.00 95.94 265 PRO A CA 1
ATOM 838 C C . PRO A 1 121 ? -14.493 -36.919 21.752 1.00 94.72 265 PRO A C 1
ATOM 839 O O . PRO A 1 121 ? -13.277 -37.043 21.898 1.00 92.05 265 PRO A O 1
ATOM 843 N N . ASN A 1 122 ? -15.142 -37.412 20.696 1.00 89.63 266 ASN A N 1
ATOM 844 C CA . ASN A 1 122 ? -14.481 -38.154 19.631 1.00 87.04 266 ASN A CA 1
ATOM 845 C C . ASN A 1 122 ? -13.883 -37.217 18.582 1.00 85.34 266 ASN A C 1
ATOM 846 O O . ASN A 1 122 ? -13.117 -37.676 17.738 1.00 85.12 266 ASN A O 1
ATOM 851 N N . LEU A 1 123 ? -14.203 -35.911 18.643 1.00 77.04 267 LEU A N 1
ATOM 852 C CA . LEU A 1 123 ? -13.677 -34.915 17.705 1.00 73.63 267 LEU A CA 1
ATOM 853 C C . LEU A 1 123 ? -12.242 -34.505 18.036 1.00 68.19 267 LEU A C 1
ATOM 854 O O . LEU A 1 123 ? -11.707 -34.969 19.042 1.00 66.34 267 LEU A O 1
ATOM 859 N N . VAL A 1 124 ? -11.598 -33.685 17.182 1.00 59.44 268 VAL A N 1
ATOM 860 C CA . VAL A 1 124 ? -10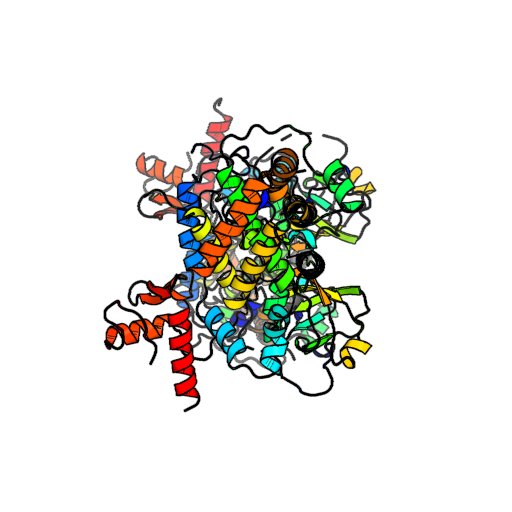.221 -33.240 17.453 1.00 54.70 268 VAL A CA 1
ATOM 861 C C . VAL A 1 124 ? -10.217 -31.947 18.272 1.00 56.28 268 VAL A C 1
ATOM 862 O O . VAL A 1 124 ? -11.136 -31.136 18.172 1.00 57.70 268 VAL A O 1
ATOM 866 N N . MET A 1 125 ? -9.199 -31.781 19.102 1.00 50.24 269 MET A N 1
ATOM 867 C CA . MET A 1 125 ? -9.049 -30.620 19.970 1.00 49.63 269 MET A CA 1
ATOM 868 C C . MET A 1 125 ? -8.689 -29.352 19.176 1.00 53.34 269 MET A C 1
ATOM 869 O O . MET A 1 125 ? -7.737 -29.382 18.400 1.00 52.44 269 MET A O 1
ATOM 874 N N . PRO A 1 126 ? -9.396 -28.220 19.386 1.00 51.45 270 PRO A N 1
ATOM 875 C CA . PRO A 1 126 ? -9.017 -26.977 18.683 1.00 51.96 270 PRO A CA 1
ATOM 876 C C . PRO A 1 126 ? -7.691 -26.411 19.200 1.00 56.74 270 PRO A C 1
ATOM 877 O O . PRO A 1 126 ? -7.438 -26.470 20.405 1.00 56.30 270 PRO A O 1
ATOM 881 N N . ILE A 1 127 ? -6.830 -25.900 18.296 1.00 52.92 271 ILE A N 1
ATOM 882 C CA . ILE A 1 127 ? -5.524 -25.330 18.659 1.00 50.65 271 ILE A CA 1
ATOM 883 C C . ILE A 1 127 ? -5.267 -24.034 17.904 1.00 55.47 271 ILE A C 1
ATOM 884 O O . ILE A 1 127 ? -5.362 -24.021 16.677 1.00 56.31 271 ILE A O 1
ATOM 889 N N . GLU A 1 128 ? -4.894 -22.969 18.622 1.00 52.06 272 GLU A N 1
ATOM 890 C CA . GLU A 1 128 ? -4.482 -21.699 18.023 1.00 53.14 272 GLU A CA 1
ATOM 891 C C . GLU A 1 128 ? -2.976 -21.624 18.281 1.00 55.61 272 GLU A C 1
ATOM 892 O O . GLU A 1 128 ? -2.561 -21.588 19.444 1.00 54.71 272 GLU A O 1
ATOM 898 N N . PHE A 1 129 ? -2.155 -21.695 17.225 1.00 51.65 273 PHE A N 1
ATOM 899 C CA . PHE A 1 129 ? -0.705 -21.634 17.406 1.00 50.23 273 PHE A CA 1
ATOM 900 C C . PHE A 1 129 ? -0.259 -20.246 17.901 1.00 57.86 273 PHE A C 1
ATOM 901 O O . PHE A 1 129 ? -0.793 -19.227 17.450 1.00 60.33 273 PHE A O 1
ATOM 909 N N . THR A 1 130 ? 0.663 -20.215 18.874 1.00 53.71 274 THR A N 1
ATOM 910 C CA . THR A 1 130 ? 1.183 -18.970 19.451 1.00 54.71 274 THR A CA 1
ATOM 911 C C . THR A 1 130 ? 2.041 -18.230 18.416 1.00 61.40 274 THR A C 1
ATOM 912 O O . THR A 1 130 ? 2.474 -18.844 17.433 1.00 60.09 274 THR A O 1
ATOM 916 N N . ASP A 1 131 ? 2.321 -16.926 18.653 1.00 61.13 275 ASP A N 1
ATOM 917 C CA . ASP A 1 131 ? 3.178 -16.141 17.763 1.00 62.63 275 ASP A CA 1
ATOM 918 C C . ASP A 1 131 ? 4.551 -16.820 17.615 1.00 64.57 275 ASP A C 1
ATOM 919 O O . ASP A 1 131 ? 5.058 -16.968 16.499 1.00 64.25 275 ASP A O 1
ATOM 924 N N . GLU A 1 132 ? 5.095 -17.302 18.750 1.00 59.88 276 GLU A N 1
ATOM 925 C CA . GLU A 1 132 ? 6.363 -18.029 18.812 1.00 58.29 276 GLU A CA 1
ATOM 926 C C . GLU A 1 132 ? 6.330 -19.295 17.956 1.00 58.00 276 GLU A C 1
ATOM 927 O O . GLU A 1 132 ? 7.286 -19.518 17.223 1.00 56.33 276 GLU A O 1
ATOM 933 N N . GLU A 1 133 ? 5.229 -20.096 18.018 1.00 53.08 277 GLU A N 1
ATOM 934 C CA . GLU A 1 133 ? 5.093 -21.321 17.224 1.00 51.79 277 GLU A CA 1
ATOM 935 C C . GLU A 1 133 ? 5.007 -20.995 15.730 1.00 58.35 277 GLU A C 1
ATOM 936 O O . GLU A 1 133 ? 5.638 -21.678 14.922 1.00 57.90 277 GLU A O 1
ATOM 942 N N . GLN A 1 134 ? 4.269 -19.930 15.368 1.00 57.04 278 GLN A N 1
ATOM 943 C CA . GLN A 1 134 ? 4.118 -19.500 13.978 1.00 58.42 278 GLN A CA 1
ATOM 944 C C . GLN A 1 134 ? 5.464 -19.055 13.377 1.00 63.70 278 GLN A C 1
ATOM 945 O O . GLN A 1 134 ? 5.816 -19.494 12.278 1.00 63.83 278 GLN A O 1
ATOM 951 N N . LYS A 1 135 ? 6.247 -18.261 14.137 1.00 61.54 279 LYS A N 1
ATOM 952 C CA . LYS A 1 135 ? 7.587 -17.818 13.722 1.00 62.43 279 LYS A CA 1
ATOM 953 C C . LYS A 1 135 ? 8.494 -19.022 13.554 1.00 63.75 279 LYS A C 1
ATOM 954 O O . LYS A 1 135 ? 9.261 -19.075 12.600 1.00 63.18 279 LYS A O 1
ATOM 960 N N . GLN A 1 136 ? 8.387 -19.997 14.473 1.00 58.52 280 GLN A N 1
ATOM 961 C CA . GLN A 1 136 ? 9.172 -21.230 14.425 1.00 56.07 280 GLN A CA 1
ATOM 962 C C . GLN A 1 136 ? 8.924 -21.991 13.138 1.00 60.89 280 GLN A C 1
ATOM 963 O O . GLN A 1 136 ? 9.878 -22.374 12.475 1.00 60.03 280 GLN A O 1
ATOM 969 N N . MET A 1 137 ? 7.659 -22.191 12.769 1.00 59.80 281 MET A N 1
ATOM 970 C CA . MET A 1 137 ? 7.293 -22.912 11.547 1.00 60.94 281 MET A CA 1
ATOM 971 C C . MET A 1 137 ? 7.757 -22.171 10.294 1.00 69.96 281 MET A C 1
ATOM 972 O O . MET A 1 137 ? 8.268 -22.798 9.361 1.00 70.23 281 MET A O 1
ATOM 977 N N . GLN A 1 138 ? 7.601 -20.838 10.291 1.00 69.63 282 GLN A N 1
ATOM 978 C CA . GLN A 1 138 ? 8.002 -19.981 9.177 1.00 72.46 282 GLN A CA 1
ATOM 979 C C . GLN A 1 138 ? 9.527 -19.917 8.982 1.00 76.86 282 GLN A C 1
ATOM 980 O O . GLN A 1 138 ? 9.996 -20.041 7.852 1.00 78.04 282 GLN A O 1
ATOM 986 N N . ASP A 1 139 ? 10.289 -19.723 10.075 1.00 72.13 283 ASP A N 1
ATOM 987 C CA . ASP A 1 139 ? 11.738 -19.511 10.040 1.00 71.69 283 ASP A CA 1
ATOM 988 C C . ASP A 1 139 ? 12.650 -20.710 10.215 1.00 71.99 283 ASP A C 1
ATOM 989 O O . ASP A 1 139 ? 13.807 -20.644 9.783 1.00 72.77 283 ASP A O 1
ATOM 994 N N . ASN A 1 140 ? 12.191 -21.763 10.909 1.00 63.89 284 ASN A N 1
ATOM 995 C CA . ASN A 1 140 ? 13.065 -22.898 11.226 1.00 60.56 284 ASN A CA 1
ATOM 996 C C . ASN A 1 140 ? 12.841 -24.193 10.458 1.00 62.74 284 ASN A C 1
ATOM 997 O O . ASN A 1 140 ? 13.727 -25.051 10.449 1.00 60.83 284 ASN A O 1
ATOM 1002 N N . LEU A 1 141 ? 11.680 -24.343 9.814 1.00 59.62 285 LEU A N 1
ATOM 1003 C CA . LEU A 1 141 ? 11.375 -25.565 9.094 1.00 58.49 285 LEU A CA 1
ATOM 1004 C C . LEU A 1 141 ? 11.607 -25.489 7.594 1.00 64.52 285 LEU A C 1
ATOM 1005 O O . LEU A 1 141 ? 11.390 -24.427 7.007 1.00 65.41 285 LEU A O 1
ATOM 1010 N N . PRO A 1 142 ? 12.010 -26.620 6.949 1.00 61.86 286 PRO A N 1
ATOM 1011 C CA . PRO A 1 142 ? 12.185 -26.602 5.480 1.00 64.40 286 PRO A CA 1
ATOM 1012 C C . PRO A 1 142 ? 10.888 -26.278 4.734 1.00 73.57 286 PRO A C 1
ATOM 1013 O O . PRO A 1 142 ? 9.790 -26.577 5.217 1.00 73.15 286 PRO A O 1
ATOM 1017 N N . LYS A 1 143 ? 11.016 -25.633 3.570 1.00 74.32 287 LYS A N 1
ATOM 1018 C CA . LYS A 1 143 ? 9.862 -25.219 2.776 1.00 76.67 287 LYS A CA 1
ATOM 1019 C C . LYS A 1 143 ? 9.551 -26.117 1.580 1.00 83.35 287 LYS A C 1
ATOM 1020 O O . LYS A 1 143 ? 8.562 -25.890 0.877 1.00 85.29 287 LYS A O 1
ATOM 1026 N N . LYS A 1 144 ? 10.359 -27.165 1.392 1.00 79.68 288 LYS A N 1
ATOM 1027 C CA . LYS A 1 144 ? 10.218 -28.150 0.320 1.00 81.11 288 LYS A CA 1
ATOM 1028 C C . LYS A 1 144 ? 8.932 -28.985 0.433 1.00 84.57 288 LYS A C 1
ATOM 1029 O O . LYS A 1 144 ? 8.384 -29.141 1.529 1.00 82.41 288 LYS A O 1
ATOM 1035 N N . SER A 1 145 ? 8.467 -29.526 -0.708 1.00 82.81 289 SER A N 1
ATOM 1036 C CA . SER A 1 145 ? 7.301 -30.407 -0.772 1.00 82.44 289 SER A CA 1
ATOM 1037 C C . SER A 1 145 ? 7.772 -31.843 -0.555 1.00 84.71 289 SER A C 1
ATOM 1038 O O . SER A 1 145 ? 8.917 -32.163 -0.890 1.00 84.25 289 SER A O 1
ATOM 1041 N N . TYR A 1 146 ? 6.900 -32.703 0.011 1.00 79.90 290 TYR A N 1
ATOM 1042 C CA . TYR A 1 146 ? 7.247 -34.101 0.288 1.00 78.07 290 TYR A CA 1
ATOM 1043 C C . TYR A 1 146 ? 6.416 -35.096 -0.497 1.00 87.60 290 TYR A C 1
ATOM 1044 O O . TYR A 1 146 ? 5.198 -34.947 -0.610 1.00 88.77 290 TYR A O 1
ATOM 1053 N N . LEU A 1 147 ? 7.096 -36.112 -1.041 1.00 86.87 291 LEU A N 1
ATOM 1054 C CA . LEU A 1 147 ? 6.516 -37.223 -1.793 1.00 89.09 291 LEU A CA 1
ATOM 1055 C C . LEU A 1 147 ? 7.153 -38.507 -1.250 1.00 92.44 291 LEU A C 1
ATOM 1056 O O . LEU A 1 147 ? 7.946 -39.166 -1.929 1.00 93.47 291 LEU A O 1
ATOM 1061 N N . VAL A 1 148 ? 6.843 -38.816 0.021 1.00 86.38 292 VAL A N 1
ATOM 1062 C CA . VAL A 1 148 ? 7.371 -39.987 0.715 1.00 84.31 292 VAL A CA 1
ATOM 1063 C C . VAL A 1 148 ? 6.418 -41.153 0.512 1.00 88.25 292 VAL A C 1
ATOM 1064 O O . VAL A 1 148 ? 5.228 -41.050 0.831 1.00 87.61 292 VAL A O 1
ATOM 1068 N N . GLU A 1 149 ? 6.947 -42.258 -0.022 1.00 85.49 293 GLU A N 1
ATOM 1069 C CA . GLU A 1 149 ? 6.175 -43.469 -0.260 1.00 86.18 293 GLU A CA 1
ATOM 1070 C C . GLU A 1 149 ? 5.938 -44.242 1.042 1.00 85.41 293 GLU A C 1
ATOM 1071 O O . GLU A 1 149 ? 4.788 -44.575 1.362 1.00 85.88 293 GLU A O 1
ATOM 1077 N N . ASP A 1 150 ? 7.024 -44.524 1.783 1.00 76.56 294 ASP A N 1
ATOM 1078 C CA . ASP A 1 150 ? 6.958 -45.300 3.019 1.00 72.73 294 ASP A CA 1
ATOM 1079 C C . ASP A 1 150 ? 6.723 -44.432 4.248 1.00 70.27 294 ASP A C 1
ATOM 1080 O O . ASP A 1 150 ? 7.673 -44.006 4.907 1.00 68.63 294 ASP A O 1
ATOM 1085 N N . ILE A 1 151 ? 5.444 -44.187 4.553 1.00 63.80 295 ILE A N 1
ATOM 1086 C CA . ILE A 1 151 ? 4.995 -43.346 5.666 1.00 60.84 295 ILE A CA 1
ATOM 1087 C C . ILE A 1 151 ? 4.888 -44.045 7.024 1.00 62.53 295 ILE A C 1
ATOM 1088 O O . ILE A 1 151 ? 4.908 -43.359 8.048 1.00 61.89 295 ILE A O 1
ATOM 1093 N N . LYS A 1 152 ? 4.740 -45.379 7.049 1.00 58.30 296 LYS A N 1
ATOM 1094 C CA . LYS A 1 152 ? 4.626 -46.159 8.289 1.00 57.53 296 LYS A CA 1
ATOM 1095 C C . LYS A 1 152 ? 5.814 -45.935 9.254 1.00 59.06 296 LYS A C 1
ATOM 1096 O O . LYS A 1 152 ? 5.540 -45.621 10.417 1.00 58.00 296 LYS A O 1
ATOM 1102 N N . PRO A 1 153 ? 7.115 -45.979 8.815 1.00 53.98 297 PRO A N 1
ATOM 1103 C CA . PRO A 1 153 ? 8.214 -45.694 9.760 1.00 51.18 297 PRO A CA 1
ATOM 1104 C C . PRO A 1 153 ? 8.175 -44.284 10.337 1.00 52.36 297 PRO A C 1
ATOM 1105 O O . PRO A 1 153 ? 8.702 -44.069 11.435 1.00 51.57 297 PRO A O 1
ATOM 1109 N N . LEU A 1 154 ? 7.585 -43.324 9.585 1.00 47.39 298 LEU A N 1
ATOM 1110 C CA . LEU A 1 154 ? 7.465 -41.927 10.002 1.00 45.50 298 LEU A CA 1
ATOM 1111 C C . LEU A 1 154 ? 6.442 -41.753 11.103 1.00 46.53 298 LEU A C 1
ATOM 1112 O O . LEU A 1 154 ? 6.705 -41.025 12.064 1.00 45.14 298 LEU A O 1
ATOM 1117 N N . TYR A 1 155 ? 5.286 -42.432 10.989 1.00 41.56 299 TYR A N 1
ATOM 1118 C CA . TYR A 1 155 ? 4.285 -42.369 12.040 1.00 39.94 299 TYR A CA 1
ATOM 1119 C C . TYR A 1 155 ? 4.799 -43.067 13.308 1.00 42.08 299 TYR A C 1
ATOM 1120 O O . TYR A 1 155 ? 4.561 -42.561 14.410 1.00 41.43 299 TYR A O 1
ATOM 1129 N N . VAL A 1 156 ? 5.561 -44.180 13.150 1.00 36.96 300 VAL A N 1
ATOM 1130 C CA . VAL A 1 156 ? 6.186 -44.885 14.274 1.00 35.30 300 VAL A CA 1
ATOM 1131 C C . VAL A 1 156 ? 7.248 -43.956 14.907 1.00 39.50 300 VAL A C 1
ATOM 1132 O O . VAL A 1 156 ? 7.341 -43.893 16.139 1.00 38.50 300 VAL A O 1
ATOM 1136 N N . THR A 1 157 ? 7.993 -43.178 14.082 1.00 37.30 301 THR A N 1
ATOM 1137 C CA . THR A 1 157 ? 8.977 -42.229 14.619 1.00 36.14 301 THR A CA 1
ATOM 1138 C C . THR A 1 157 ? 8.259 -41.198 15.489 1.00 41.59 301 THR A C 1
ATOM 1139 O O . THR A 1 157 ? 8.749 -40.880 16.578 1.00 41.56 301 THR A O 1
ATOM 1143 N N . ILE A 1 158 ? 7.088 -40.702 15.029 1.00 39.00 302 ILE A N 1
ATOM 1144 C CA . ILE A 1 158 ? 6.292 -39.737 15.798 1.00 38.49 302 ILE A CA 1
ATOM 1145 C C . ILE A 1 158 ? 5.892 -40.329 17.148 1.00 41.70 302 ILE A C 1
ATOM 1146 O O . ILE A 1 158 ? 6.095 -39.687 18.172 1.00 40.53 302 ILE A O 1
ATOM 1151 N N . LEU A 1 159 ? 5.403 -41.571 17.152 1.00 39.78 303 LEU A N 1
ATOM 1152 C CA . LEU A 1 159 ? 5.017 -42.294 18.361 1.00 39.68 303 LEU A CA 1
ATOM 1153 C C . LEU A 1 159 ? 6.191 -42.372 19.369 1.00 43.06 303 LEU A C 1
ATOM 1154 O O . LEU A 1 159 ? 6.035 -42.002 20.537 1.00 42.23 303 LEU A O 1
ATOM 1159 N N . SER A 1 160 ? 7.377 -42.787 18.890 1.00 38.56 304 SER A N 1
ATOM 1160 C CA . SER A 1 160 ? 8.576 -42.932 19.717 1.00 36.40 304 SER A CA 1
ATOM 1161 C C . SER A 1 160 ? 9.075 -41.595 20.234 1.00 39.90 304 SER A C 1
ATOM 1162 O O . SER A 1 160 ? 9.491 -41.495 21.400 1.00 40.77 304 SER A O 1
ATOM 1165 N N . VAL A 1 161 ? 9.058 -40.570 19.372 1.00 34.51 305 VAL A N 1
ATOM 1166 C CA . VAL A 1 161 ? 9.542 -39.269 19.789 1.00 34.14 305 VAL A CA 1
ATOM 1167 C C . VAL A 1 161 ? 8.595 -38.554 20.749 1.00 36.99 305 VAL A C 1
ATOM 1168 O O . VAL A 1 161 ? 9.052 -37.893 21.692 1.00 36.77 305 VAL A O 1
ATOM 1172 N N . LEU A 1 162 ? 7.286 -38.788 20.591 1.00 32.71 306 LEU A N 1
ATOM 1173 C CA . LEU A 1 162 ? 6.332 -38.249 21.553 1.00 32.55 306 LEU A CA 1
ATOM 1174 C C . LEU A 1 162 ? 6.561 -38.852 22.937 1.00 38.07 306 LEU A C 1
ATOM 1175 O O . LEU A 1 162 ? 6.461 -38.122 23.923 1.00 38.97 306 LEU A O 1
ATOM 1180 N N . PHE A 1 163 ? 6.873 -40.179 23.012 1.00 34.44 307 PHE A N 1
ATOM 1181 C CA . PHE A 1 163 ? 7.180 -40.831 24.283 1.00 33.37 307 PHE A CA 1
ATOM 1182 C C . PHE A 1 163 ? 8.389 -40.160 24.942 1.00 38.22 307 PHE A C 1
ATOM 1183 O O . PHE A 1 163 ? 8.319 -39.814 26.122 1.00 37.37 307 PHE A O 1
ATOM 1191 N N . SER A 1 164 ? 9.477 -39.937 24.170 1.00 35.20 308 SER A N 1
ATOM 1192 C CA . SER A 1 164 ? 10.697 -39.288 24.674 1.00 34.09 308 SER A CA 1
ATOM 1193 C C . SER A 1 164 ? 10.391 -37.916 25.238 1.00 38.47 308 SER A C 1
ATOM 1194 O O . SER A 1 164 ? 10.864 -37.560 26.332 1.00 38.43 308 SER A O 1
ATOM 1197 N N . TYR A 1 165 ? 9.610 -37.132 24.471 1.00 34.18 309 TYR A N 1
ATOM 1198 C CA . TYR A 1 165 ? 9.219 -35.785 24.837 1.00 33.04 309 TYR A CA 1
ATOM 1199 C C . TYR A 1 165 ? 8.409 -35.776 26.137 1.00 37.17 309 TYR A C 1
ATOM 1200 O O . TYR A 1 165 ? 8.730 -35.019 27.049 1.00 37.68 309 TYR A O 1
ATOM 1209 N N . VAL A 1 166 ? 7.377 -36.627 26.229 1.00 32.74 310 VAL A N 1
ATOM 1210 C CA . VAL A 1 166 ? 6.510 -36.698 27.404 1.00 32.89 310 VAL A CA 1
ATOM 1211 C C . VAL A 1 166 ? 7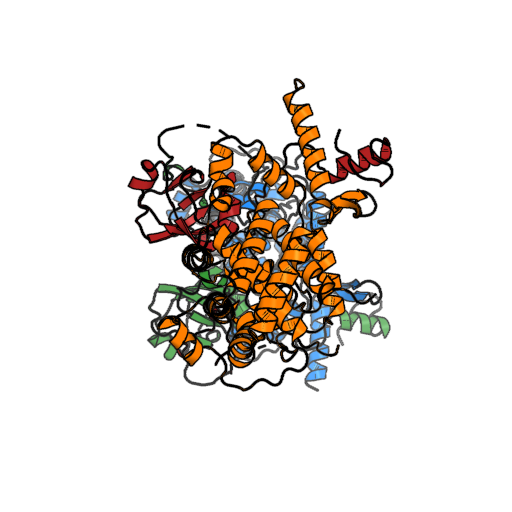.289 -37.094 28.652 1.00 37.19 310 VAL A C 1
ATOM 1212 O O . VAL A 1 166 ? 7.123 -36.477 29.713 1.00 37.26 310 VAL A O 1
ATOM 1216 N N . PHE A 1 167 ? 8.117 -38.134 28.521 1.00 33.43 311 PHE A N 1
ATOM 1217 C CA . PHE A 1 167 ? 8.922 -38.632 29.618 1.00 33.94 311 PHE A CA 1
ATOM 1218 C C . PHE A 1 167 ? 9.800 -37.486 30.174 1.00 39.68 311 PHE A C 1
ATOM 1219 O O . PHE A 1 167 ? 9.828 -37.269 31.393 1.00 40.70 311 PHE A O 1
ATOM 1227 N N . GLU A 1 168 ? 10.489 -36.744 29.273 1.00 35.38 312 GLU A N 1
ATOM 1228 C CA . GLU A 1 168 ? 11.325 -35.607 29.658 1.00 34.93 312 GLU A CA 1
ATOM 1229 C C . GLU A 1 168 ? 10.477 -34.545 30.374 1.00 39.19 312 GLU A C 1
ATOM 1230 O O . GLU A 1 168 ? 10.902 -34.060 31.413 1.00 40.40 312 GLU A O 1
ATOM 1236 N N . GLN A 1 169 ? 9.277 -34.211 29.860 1.00 35.30 313 GLN A N 1
ATOM 1237 C CA . GLN A 1 169 ? 8.379 -33.232 30.485 1.00 35.39 313 GLN A CA 1
ATOM 1238 C C . GLN A 1 169 ? 8.038 -33.637 31.925 1.00 40.51 313 GLN A C 1
ATOM 1239 O O . GLN A 1 169 ? 8.032 -32.789 32.822 1.00 42.02 313 GLN A O 1
ATOM 1245 N N . ILE A 1 170 ? 7.785 -34.937 32.154 1.00 37.17 314 ILE A N 1
ATOM 1246 C CA . ILE A 1 170 ? 7.476 -35.429 33.499 1.00 38.04 314 ILE A CA 1
ATOM 1247 C C . ILE A 1 170 ? 8.703 -35.330 34.380 1.00 43.02 314 ILE A C 1
ATOM 1248 O O . ILE A 1 170 ? 8.639 -34.764 35.472 1.00 42.73 314 ILE A O 1
ATOM 1253 N N . GLU A 1 171 ? 9.810 -35.916 33.918 1.00 40.10 315 GLU A N 1
ATOM 1254 C CA . GLU A 1 171 ? 11.037 -35.990 34.690 1.00 40.08 315 GLU A CA 1
ATOM 1255 C C . GLU A 1 171 ? 11.556 -34.661 35.186 1.00 44.26 315 GLU A C 1
ATOM 1256 O O . GLU A 1 171 ? 12.083 -34.577 36.301 1.00 45.33 315 GLU A O 1
ATOM 1262 N N . ASN A 1 172 ? 11.387 -33.621 34.371 1.00 39.50 316 ASN A N 1
ATOM 1263 C CA . ASN A 1 172 ? 11.852 -32.280 34.691 1.00 39.11 316 ASN A CA 1
ATOM 1264 C C . ASN A 1 172 ? 10.727 -31.353 35.148 1.00 43.01 316 ASN A C 1
ATOM 1265 O O . ASN A 1 172 ? 10.941 -30.150 35.263 1.00 42.15 316 ASN A O 1
ATOM 1270 N N . GLU A 1 173 ? 9.529 -31.913 35.413 1.00 40.59 317 GLU A N 1
ATOM 1271 C CA . GLU A 1 173 ? 8.365 -31.159 35.862 1.00 40.50 317 GLU A CA 1
ATOM 1272 C C . GLU A 1 173 ? 8.093 -29.913 34.992 1.00 45.46 317 GLU A C 1
ATOM 1273 O O . GLU A 1 173 ? 7.817 -28.824 35.499 1.00 45.78 317 GLU A O 1
ATOM 1279 N N . GLY A 1 174 ? 8.169 -30.125 33.672 1.00 42.41 318 GLY A N 1
ATOM 1280 C CA . GLY A 1 174 ? 7.888 -29.128 32.648 1.00 43.40 318 GLY A CA 1
ATOM 1281 C C . GLY A 1 174 ? 8.909 -28.036 32.393 1.00 49.48 318 GLY A C 1
ATOM 1282 O O . GLY A 1 174 ? 8.637 -27.139 31.590 1.00 49.33 318 GLY A O 1
ATOM 1283 N N . THR A 1 175 ? 10.085 -28.082 33.042 1.00 46.99 319 THR A N 1
ATOM 1284 C CA . THR A 1 175 ? 11.117 -27.063 32.794 1.00 47.20 319 THR A CA 1
ATOM 1285 C C . THR A 1 175 ? 12.279 -27.727 32.057 1.00 50.23 319 THR A C 1
ATOM 1286 O O . THR A 1 175 ? 12.773 -28.745 32.530 1.00 49.86 319 THR A O 1
ATOM 1290 N N . HIS A 1 176 ? 12.736 -27.175 30.930 1.00 45.19 320 HIS A N 1
ATOM 1291 C CA . HIS A 1 176 ? 13.869 -27.798 30.256 1.00 42.16 320 HIS A CA 1
ATOM 1292 C C . HIS A 1 176 ? 15.157 -27.532 31.010 1.00 41.98 320 HIS A C 1
ATOM 1293 O O . HIS A 1 176 ? 15.296 -26.524 31.713 1.00 41.46 320 HIS A O 1
ATOM 1300 N N . THR A 1 177 ? 16.106 -28.448 30.847 1.00 36.63 321 THR A N 1
ATOM 1301 C CA . THR A 1 177 ? 17.470 -28.338 31.365 1.00 36.02 321 THR A CA 1
ATOM 1302 C C . THR A 1 177 ? 18.423 -28.427 30.162 1.00 39.57 321 THR A C 1
ATOM 1303 O O . THR A 1 177 ? 17.986 -28.701 29.035 1.00 38.36 321 THR A O 1
ATOM 1307 N N . THR A 1 178 ? 19.723 -28.265 30.410 1.00 36.54 322 THR A N 1
ATOM 1308 C CA . THR A 1 178 ? 20.758 -28.368 29.374 1.00 35.56 322 THR A CA 1
ATOM 1309 C C . THR A 1 178 ? 20.839 -29.819 28.834 1.00 37.74 322 THR A C 1
ATOM 1310 O O . THR A 1 178 ? 21.421 -30.046 27.766 1.00 37.56 322 THR A O 1
ATOM 1314 N N . GLU A 1 179 ? 20.253 -30.790 29.572 1.00 33.02 323 GLU A N 1
ATOM 1315 C CA . GLU A 1 179 ? 20.278 -32.212 29.220 1.00 31.72 323 GLU A CA 1
ATOM 1316 C C . GLU A 1 179 ? 18.929 -32.779 28.756 1.00 36.32 323 GLU A C 1
ATOM 1317 O O . GLU A 1 179 ? 18.791 -33.989 28.583 1.00 37.38 323 GLU A O 1
ATOM 1323 N N . SER A 1 180 ? 17.941 -31.897 28.520 1.00 32.53 324 SER A N 1
ATOM 1324 C CA . SER A 1 180 ? 16.610 -32.266 28.012 1.00 31.89 324 SER A CA 1
ATOM 1325 C C . SER A 1 180 ? 16.679 -32.986 26.673 1.00 37.20 324 SER A C 1
ATOM 1326 O O . SER A 1 180 ? 16.012 -34.002 26.502 1.00 37.85 324 SER A O 1
ATOM 1329 N N . ALA A 1 181 ? 17.513 -32.499 25.744 1.00 34.10 325 ALA A N 1
ATOM 1330 C CA . ALA A 1 181 ? 17.728 -33.118 24.434 1.00 33.83 325 ALA A CA 1
ATOM 1331 C C . ALA A 1 181 ? 18.394 -34.499 24.579 1.00 38.60 325 ALA A C 1
ATOM 1332 O O . ALA A 1 181 ? 18.026 -35.429 23.872 1.00 38.09 325 ALA A O 1
ATOM 1334 N N . TRP A 1 182 ? 19.342 -34.649 25.523 1.00 34.53 326 TRP A N 1
ATOM 1335 C CA . TRP A 1 182 ? 19.993 -35.926 25.768 1.00 32.87 326 TRP A CA 1
ATOM 1336 C C . TRP A 1 182 ? 18.937 -36.967 26.182 1.00 35.65 326 TRP A C 1
ATOM 1337 O O . TRP A 1 182 ? 18.901 -38.047 25.612 1.00 34.33 326 TRP A O 1
ATOM 1348 N N . THR A 1 183 ? 18.064 -36.628 27.149 1.00 32.39 327 THR A N 1
ATOM 1349 C CA . THR A 1 183 ? 17.021 -37.545 27.621 1.00 31.92 327 THR A CA 1
ATOM 1350 C C . THR A 1 183 ? 16.109 -37.994 26.482 1.00 35.61 327 THR A C 1
ATOM 1351 O O . THR A 1 183 ? 15.858 -39.187 26.307 1.00 36.11 327 THR A O 1
ATOM 1355 N N . MET A 1 184 ? 15.644 -37.035 25.695 1.00 30.81 328 MET A N 1
ATOM 1356 C CA . MET A 1 184 ? 14.782 -37.333 24.566 1.00 30.66 328 MET A CA 1
ATOM 1357 C C . MET A 1 184 ? 15.493 -38.204 23.532 1.00 34.18 328 MET A C 1
ATOM 1358 O O . MET A 1 184 ? 14.930 -39.189 23.079 1.00 34.46 328 MET A O 1
ATOM 1363 N N . GLY A 1 185 ? 16.720 -37.848 23.185 1.00 30.61 329 GLY A N 1
ATOM 1364 C CA . GLY A 1 185 ? 17.520 -38.602 22.228 1.00 30.26 329 GLY A CA 1
ATOM 1365 C C . GLY A 1 185 ? 17.763 -40.019 22.677 1.00 34.27 329 GLY A C 1
ATOM 1366 O O . GLY A 1 185 ? 17.635 -40.944 21.879 1.00 34.64 329 GLY A O 1
ATOM 1367 N N . LYS A 1 186 ? 18.089 -40.208 23.959 1.00 31.02 330 LYS A N 1
ATOM 1368 C CA . LYS A 1 186 ? 18.324 -41.540 24.516 1.00 30.08 330 LYS A CA 1
ATOM 1369 C C . LYS A 1 186 ? 17.102 -42.440 24.548 1.00 34.28 330 LYS A C 1
ATOM 1370 O O . LYS A 1 186 ? 17.256 -43.649 24.404 1.00 34.35 330 LYS A O 1
ATOM 1376 N N . LEU A 1 187 ? 15.907 -41.885 24.751 1.00 31.14 331 LEU A N 1
ATOM 1377 C CA . LEU A 1 187 ? 14.717 -42.728 24.836 1.00 32.08 331 LEU A CA 1
ATOM 1378 C C . LEU A 1 187 ? 14.122 -43.063 23.468 1.00 39.97 331 LEU A C 1
ATOM 1379 O O . LEU A 1 187 ? 13.218 -43.914 23.351 1.00 39.95 331 LEU A O 1
ATOM 1384 N N . CYS A 1 188 ? 14.663 -42.407 22.424 1.00 37.68 332 CYS A N 1
ATOM 1385 C CA . CYS A 1 188 ? 14.205 -42.548 21.057 1.00 38.07 332 CYS A CA 1
ATOM 1386 C C . CYS A 1 188 ? 15.183 -43.414 20.224 1.00 40.61 332 CYS A C 1
ATOM 1387 O O . CYS A 1 188 ? 16.275 -42.956 19.914 1.00 40.17 332 CYS A O 1
ATOM 1390 N N . PRO A 1 189 ? 14.821 -44.664 19.852 1.00 36.53 333 PRO A N 1
ATOM 1391 C CA . PRO A 1 189 ? 15.750 -45.488 19.053 1.00 36.22 333 PRO A CA 1
ATOM 1392 C C . PRO A 1 189 ? 16.084 -44.914 17.667 1.00 40.52 333 PRO A C 1
ATOM 1393 O O . PRO A 1 189 ? 17.169 -45.179 17.149 1.00 41.82 333 PRO A O 1
ATOM 1397 N N . GLN A 1 190 ? 15.183 -44.102 17.091 1.00 35.28 334 GLN A N 1
ATOM 1398 C CA . GLN A 1 190 ? 15.362 -43.474 15.783 1.00 34.96 334 GLN A CA 1
ATOM 1399 C C . GLN A 1 190 ? 16.429 -42.388 15.824 1.00 39.75 334 GLN A C 1
ATOM 1400 O O . GLN A 1 190 ? 16.904 -41.957 14.766 1.00 40.65 334 GLN A O 1
ATOM 1406 N N . ILE A 1 191 ? 16.773 -41.915 17.041 1.00 35.65 335 ILE A N 1
ATOM 1407 C CA . ILE A 1 191 ? 17.795 -40.893 17.256 1.00 34.56 335 ILE A CA 1
ATOM 1408 C C . ILE A 1 191 ? 19.092 -41.554 17.744 1.00 38.95 335 ILE A C 1
ATOM 1409 O O . ILE A 1 191 ? 20.061 -41.574 17.001 1.00 40.27 335 ILE A O 1
ATOM 1414 N N . SER A 1 192 ? 19.094 -42.154 18.944 1.00 34.63 336 SER A N 1
ATOM 1415 C CA . SER A 1 192 ? 20.280 -42.780 19.524 1.00 33.99 336 SER A CA 1
ATOM 1416 C C . SER A 1 192 ? 20.945 -43.803 18.571 1.00 37.24 336 SER A C 1
ATOM 1417 O O . SER A 1 192 ? 22.169 -43.799 18.415 1.00 36.02 336 SER A O 1
ATOM 1420 N N . PHE A 1 193 ? 20.129 -44.644 17.917 1.00 34.82 337 PHE A N 1
ATOM 1421 C CA . PHE A 1 193 ? 20.617 -45.701 17.024 1.00 35.65 337 PHE A CA 1
ATOM 1422 C C . PHE A 1 193 ? 20.238 -45.517 15.564 1.00 41.23 337 PHE A C 1
ATOM 1423 O O . PHE A 1 193 ? 20.461 -46.434 14.790 1.00 43.86 337 PHE A O 1
ATOM 1431 N N . LEU A 1 194 ? 19.651 -44.369 15.174 1.00 36.86 338 LEU A N 1
ATOM 1432 C CA . LEU A 1 194 ? 19.213 -44.105 13.796 1.00 37.91 338 LEU A CA 1
ATOM 1433 C C . LEU A 1 194 ? 18.377 -45.296 13.256 1.00 46.66 338 LEU A C 1
ATOM 1434 O O . LEU A 1 194 ? 18.431 -45.621 12.063 1.00 48.56 338 LEU A O 1
ATOM 1439 N N . ASP A 1 195 ? 17.611 -45.940 14.168 1.00 43.29 339 ASP A N 1
ATOM 1440 C CA . ASP A 1 195 ? 16.848 -47.142 13.894 1.00 43.93 339 ASP A CA 1
ATOM 1441 C C . ASP A 1 195 ? 15.346 -46.884 13.767 1.00 49.47 339 ASP A C 1
ATOM 1442 O O . ASP A 1 195 ? 14.655 -46.713 14.772 1.00 49.76 339 ASP A O 1
ATOM 1447 N N . GLN A 1 196 ? 14.850 -46.876 12.525 1.00 46.82 340 GLN A N 1
ATOM 1448 C CA . GLN A 1 196 ? 13.432 -46.693 12.205 1.00 47.09 340 GLN A CA 1
ATOM 1449 C C . GLN A 1 196 ? 12.765 -48.044 11.944 1.00 52.24 340 GLN A C 1
ATOM 1450 O O . GLN A 1 196 ? 11.538 -48.103 11.812 1.00 53.98 340 GLN A O 1
ATOM 1456 N N . GLN A 1 197 ? 13.579 -49.121 11.855 1.00 46.79 341 GLN A N 1
ATOM 1457 C CA . GLN A 1 197 ? 13.150 -50.493 11.604 1.00 46.57 341 GLN A CA 1
ATOM 1458 C C . GLN A 1 197 ? 12.609 -51.181 12.861 1.00 50.34 341 GLN A C 1
ATOM 1459 O O . GLN A 1 197 ? 11.591 -51.866 12.775 1.00 51.56 341 GLN A O 1
ATOM 1465 N N . LEU A 1 198 ? 13.318 -51.053 14.002 1.00 46.06 342 LEU A N 1
ATOM 1466 C CA . LEU A 1 198 ? 12.963 -51.585 15.326 1.00 45.62 342 LEU A CA 1
ATOM 1467 C C . LEU A 1 198 ? 12.977 -53.109 15.471 1.00 52.14 342 LEU A C 1
ATOM 1468 O O . LEU A 1 198 ? 13.351 -53.616 16.535 1.00 51.94 342 LEU A O 1
ATOM 1473 N N . LYS A 1 199 ? 12.531 -53.826 14.435 1.00 51.14 343 LYS A N 1
ATOM 1474 C CA . LYS A 1 199 ? 12.422 -55.282 14.402 1.00 54.08 343 LYS A CA 1
ATOM 1475 C C . LYS A 1 199 ? 13.529 -55.865 13.515 1.00 62.67 343 LYS A C 1
ATOM 1476 O O . LYS A 1 199 ? 13.791 -55.327 12.433 1.00 62.76 343 LYS A O 1
ATOM 1482 N N . GLN A 1 200 ? 14.182 -56.954 13.974 1.00 62.48 344 GLN A N 1
ATOM 1483 C CA . GLN A 1 200 ? 15.231 -57.643 13.213 1.00 64.89 344 GLN A CA 1
ATOM 1484 C C . GLN A 1 200 ? 14.604 -58.427 12.070 1.00 74.87 344 GLN A C 1
ATOM 1485 O O . GLN A 1 200 ? 13.487 -58.926 12.214 1.00 76.12 344 GLN A O 1
ATOM 1491 N N . VAL A 1 201 ? 15.344 -58.631 10.988 1.00 74.90 345 VAL A N 1
ATOM 1492 C CA . VAL A 1 201 ? 14.907 -59.508 9.904 1.00 78.45 345 VAL A CA 1
ATOM 1493 C C . VAL A 1 201 ? 15.513 -60.872 10.306 1.00 85.30 345 VAL A C 1
ATOM 1494 O O . VAL A 1 201 ? 16.704 -60.929 10.643 1.00 84.26 345 VAL A O 1
ATOM 1498 N N . ASN A 1 202 ? 14.677 -61.933 10.364 1.00 84.69 346 ASN A N 1
ATOM 1499 C CA . ASN A 1 202 ? 15.103 -63.281 10.775 1.00 120.02 346 ASN A CA 1
ATOM 1500 C C . ASN A 1 202 ? 16.112 -63.973 9.844 1.00 145.15 346 ASN A C 1
ATOM 1501 O O . ASN A 1 202 ? 15.958 -63.964 8.625 1.00 106.17 346 ASN A O 1
ATOM 1506 N N . SER A 1 218 ? -0.847 -53.052 15.916 1.00 81.34 362 SER A N 1
ATOM 1507 C CA . SER A 1 218 ? 0.249 -53.523 15.069 1.00 80.71 362 SER A CA 1
ATOM 1508 C C . SER A 1 218 ? 1.468 -53.992 15.864 1.00 77.55 362 SER A C 1
ATOM 1509 O O . SER A 1 218 ? 1.727 -53.496 16.970 1.00 74.99 362 SER A O 1
ATOM 1512 N N . SER A 1 219 ? 2.184 -54.994 15.314 1.00 70.43 363 SER A N 1
ATOM 1513 C CA . SER A 1 219 ? 3.355 -55.557 15.951 1.00 67.10 363 SER A CA 1
ATOM 1514 C C . SER A 1 219 ? 4.444 -54.516 16.065 1.00 64.03 363 SER A C 1
ATOM 1515 O O . SER A 1 219 ? 5.033 -54.424 17.135 1.00 62.72 363 SER A O 1
ATOM 1518 N N . LEU A 1 220 ? 4.684 -53.700 15.009 1.00 56.27 364 LEU A N 1
ATOM 1519 C CA . LEU A 1 220 ? 5.679 -52.620 15.056 1.00 52.96 364 LEU A CA 1
ATOM 1520 C C . LEU A 1 220 ? 5.346 -51.593 16.160 1.00 53.77 364 LEU A C 1
ATOM 1521 O O . LEU A 1 220 ? 6.244 -51.126 16.866 1.00 52.30 364 LEU A O 1
ATOM 1526 N N . ILE A 1 221 ? 4.048 -51.293 16.338 1.00 48.89 365 ILE A N 1
ATOM 1527 C CA . ILE A 1 221 ? 3.593 -50.388 17.389 1.00 46.26 365 ILE A CA 1
ATOM 1528 C C . ILE A 1 221 ? 3.941 -50.971 18.764 1.00 48.53 365 ILE A C 1
ATOM 1529 O O . ILE A 1 221 ? 4.513 -50.263 19.593 1.00 47.12 365 ILE A O 1
ATOM 1534 N N . LYS A 1 222 ? 3.622 -52.259 18.990 1.00 45.54 366 LYS A N 1
ATOM 1535 C CA . LYS A 1 222 ? 3.923 -52.945 20.244 1.00 45.12 366 LYS A CA 1
ATOM 1536 C C . LYS A 1 222 ? 5.427 -52.916 20.521 1.00 49.12 366 LYS A C 1
ATOM 1537 O O . LYS A 1 222 ? 5.826 -52.627 21.655 1.00 50.21 366 LYS A O 1
ATOM 1543 N N . ILE A 1 223 ? 6.257 -53.159 19.482 1.00 43.89 367 ILE A N 1
ATOM 1544 C CA . ILE A 1 223 ? 7.711 -53.129 19.605 1.00 42.41 367 ILE A CA 1
ATOM 1545 C C . ILE A 1 223 ? 8.167 -51.740 19.999 1.00 45.60 367 ILE A C 1
ATOM 1546 O O . ILE A 1 223 ? 9.043 -51.618 20.850 1.00 46.19 367 ILE A O 1
ATOM 1551 N N . ALA A 1 224 ? 7.582 -50.696 19.381 1.00 40.96 368 ALA A N 1
ATOM 1552 C CA . ALA A 1 224 ? 7.928 -49.314 19.703 1.00 38.50 368 ALA A CA 1
ATOM 1553 C C . ALA A 1 224 ? 7.623 -48.989 21.177 1.00 43.05 368 ALA A C 1
ATOM 1554 O O . ALA A 1 224 ? 8.451 -48.348 21.840 1.00 44.15 368 ALA A O 1
ATOM 1556 N N . ILE A 1 225 ? 6.485 -49.495 21.707 1.00 38.87 369 ILE A N 1
ATOM 1557 C CA . ILE A 1 225 ? 6.095 -49.291 23.112 1.00 38.06 369 ILE A CA 1
ATOM 1558 C C . ILE A 1 225 ? 7.070 -50.017 24.062 1.00 43.41 369 ILE A C 1
ATOM 1559 O O . ILE A 1 225 ? 7.597 -49.386 24.985 1.00 42.98 369 ILE A O 1
ATOM 1564 N N . ILE A 1 226 ? 7.345 -51.317 23.804 1.00 40.41 370 ILE A N 1
ATOM 1565 C CA . ILE A 1 226 ? 8.292 -52.102 24.600 1.00 40.26 370 ILE A CA 1
ATOM 1566 C C . ILE A 1 226 ? 9.673 -51.441 24.584 1.00 44.50 370 ILE A C 1
ATOM 1567 O O . ILE A 1 226 ? 10.279 -51.305 25.650 1.00 45.43 370 ILE A O 1
ATOM 1572 N N . THR A 1 227 ? 10.151 -50.996 23.394 1.00 40.23 371 THR A N 1
ATOM 1573 C CA . THR A 1 227 ? 11.448 -50.320 23.245 1.00 38.90 371 THR A CA 1
ATOM 1574 C C . THR A 1 227 ? 11.533 -49.081 24.147 1.00 44.64 371 THR A C 1
ATOM 1575 O O . THR A 1 227 ? 12.521 -48.934 24.873 1.00 46.17 371 THR A O 1
ATOM 1579 N N . GLY A 1 228 ? 10.488 -48.245 24.119 1.00 39.45 372 GLY A N 1
ATOM 1580 C CA . GLY A 1 228 ? 10.384 -47.047 24.943 1.00 37.42 372 GLY A CA 1
ATOM 1581 C C . GLY A 1 228 ? 10.502 -47.371 26.413 1.00 40.38 372 GLY A C 1
ATOM 1582 O O . GLY A 1 228 ? 11.294 -46.742 27.122 1.00 40.20 372 GLY A O 1
ATOM 1583 N N . ILE A 1 229 ? 9.788 -48.427 26.860 1.00 36.74 373 ILE A N 1
ATOM 1584 C CA . ILE A 1 229 ? 9.853 -48.887 28.251 1.00 36.17 373 ILE A CA 1
ATOM 1585 C C . ILE A 1 229 ? 11.249 -49.396 28.594 1.00 40.67 373 ILE A C 1
ATOM 1586 O O . ILE A 1 229 ? 11.820 -48.929 29.577 1.00 41.52 373 ILE A O 1
ATOM 1591 N N . ARG A 1 230 ? 11.828 -50.287 27.763 1.00 36.62 374 ARG A N 1
ATOM 1592 C CA . ARG A 1 230 ? 13.172 -50.818 28.034 1.00 36.93 374 ARG A CA 1
ATOM 1593 C C . ARG A 1 230 ? 14.206 -49.695 28.158 1.00 40.71 374 ARG A C 1
ATOM 1594 O O . ARG A 1 230 ? 14.985 -49.692 29.103 1.00 41.50 374 ARG A O 1
ATOM 1602 N N . ARG A 1 231 ? 14.172 -48.716 27.244 1.00 35.89 375 ARG A N 1
ATOM 1603 C CA . ARG A 1 231 ? 15.102 -47.596 27.258 1.00 34.30 375 ARG A CA 1
ATOM 1604 C C . ARG A 1 231 ? 14.864 -46.675 28.451 1.00 39.96 375 ARG A C 1
ATOM 1605 O O . ARG A 1 231 ? 15.838 -46.230 29.057 1.00 39.76 375 ARG A O 1
ATOM 1613 N N . ALA A 1 232 ? 13.588 -46.457 28.843 1.00 36.67 376 ALA A N 1
ATOM 1614 C CA . ALA A 1 232 ? 13.243 -45.651 30.023 1.00 36.44 376 ALA A CA 1
ATOM 1615 C C . ALA A 1 232 ? 13.666 -46.355 31.340 1.00 42.36 376 ALA A C 1
ATOM 1616 O O . ALA A 1 232 ? 13.758 -45.712 32.389 1.00 43.99 376 ALA A O 1
ATOM 1618 N N . LEU A 1 233 ? 13.908 -47.673 31.290 1.00 37.54 377 LEU A N 1
ATOM 1619 C CA . LEU A 1 233 ? 14.356 -48.417 32.470 1.00 36.18 377 LEU A CA 1
ATOM 1620 C C . LEU A 1 233 ? 15.877 -48.590 32.482 1.00 37.39 377 LEU A C 1
ATOM 1621 O O . LEU A 1 233 ? 16.417 -49.156 33.437 1.00 36.43 377 LEU A O 1
ATOM 1626 N N . SER A 1 234 ? 16.573 -48.090 31.431 1.00 33.28 378 SER A N 1
ATOM 1627 C CA . SER A 1 234 ? 18.024 -48.253 31.299 1.00 32.93 378 SER A CA 1
ATOM 1628 C C . SER A 1 234 ? 18.844 -46.984 31.231 1.00 35.48 378 SER A C 1
ATOM 1629 O O . SER A 1 234 ? 20.021 -47.023 31.569 1.00 35.41 378 SER A O 1
ATOM 1632 N N . TYR A 1 235 ? 18.277 -45.897 30.705 1.00 31.95 379 TYR A N 1
ATOM 1633 C CA . TYR A 1 235 ? 19.021 -44.657 30.462 1.00 31.76 379 TYR A CA 1
ATOM 1634 C C . TYR A 1 235 ? 18.780 -43.461 31.384 1.00 37.15 379 TYR A C 1
ATOM 1635 O O . TYR A 1 235 ? 19.750 -42.762 31.694 1.00 37.78 379 TYR A O 1
ATOM 1644 N N . PRO A 1 236 ? 17.524 -43.110 31.735 1.00 32.78 380 PRO A N 1
ATOM 1645 C CA . PRO A 1 236 ? 17.311 -41.886 32.501 1.00 32.53 380 PRO A CA 1
ATOM 1646 C C . PRO A 1 236 ? 17.620 -41.962 33.994 1.00 37.09 380 PRO A C 1
ATOM 1647 O O . PRO A 1 236 ? 17.902 -43.029 34.527 1.00 39.27 380 PRO A O 1
ATOM 1651 N N . LEU A 1 237 ? 17.522 -40.817 34.674 1.00 31.09 381 LEU A N 1
ATOM 1652 C CA . LEU A 1 237 ? 17.780 -40.712 36.106 1.00 30.01 381 LEU A CA 1
ATOM 1653 C C . LEU A 1 237 ? 16.795 -41.528 36.917 1.00 35.11 381 LEU A C 1
ATOM 1654 O O . LEU A 1 237 ? 17.210 -42.241 37.830 1.00 34.77 381 LEU A O 1
ATOM 1659 N N . HIS A 1 238 ? 15.494 -41.441 36.570 1.00 34.34 382 HIS A N 1
ATOM 1660 C CA . HIS A 1 238 ? 14.433 -42.192 37.243 1.00 36.16 382 HIS A CA 1
ATOM 1661 C C . HIS A 1 238 ? 14.039 -43.364 36.372 1.00 41.62 382 HIS A C 1
ATOM 1662 O O . HIS A 1 238 ? 13.607 -43.175 35.229 1.00 43.10 382 HIS A O 1
ATOM 1669 N N . ARG A 1 239 ? 14.233 -44.580 36.896 1.00 37.94 383 ARG A N 1
ATOM 1670 C CA . ARG A 1 239 ? 13.957 -45.830 36.178 1.00 37.23 383 ARG A CA 1
ATOM 1671 C C . ARG A 1 239 ? 12.857 -46.572 36.910 1.00 43.34 383 ARG A C 1
ATOM 1672 O O . ARG A 1 239 ? 13.099 -47.241 37.921 1.00 44.51 383 ARG A O 1
ATOM 1680 N N . ASN A 1 240 ? 11.621 -46.366 36.431 1.00 39.27 384 ASN A N 1
ATOM 1681 C CA . ASN A 1 240 ? 10.423 -46.868 37.071 1.00 40.50 384 ASN A CA 1
ATOM 1682 C C . ASN A 1 240 ? 9.377 -47.233 36.020 1.00 45.86 384 ASN A C 1
ATOM 1683 O O . ASN A 1 240 ? 9.059 -46.406 35.160 1.00 45.72 384 ASN A O 1
ATOM 1688 N N . TYR A 1 241 ? 8.847 -48.480 36.087 1.00 42.53 385 TYR A N 1
ATOM 1689 C CA . TYR A 1 241 ? 7.858 -49.001 35.135 1.00 42.04 385 TYR A CA 1
ATOM 1690 C C . TYR A 1 241 ? 6.564 -48.183 35.099 1.00 46.92 385 TYR A C 1
ATOM 1691 O O . TYR A 1 241 ? 6.037 -47.905 34.017 1.00 46.62 385 TYR A O 1
ATOM 1700 N N . ASP A 1 242 ? 6.053 -47.795 36.274 1.00 44.71 386 ASP A N 1
ATOM 1701 C CA . ASP A 1 242 ? 4.836 -46.989 36.367 1.00 44.89 386 ASP A CA 1
ATOM 1702 C C . ASP A 1 242 ? 5.028 -45.624 35.710 1.00 46.12 386 ASP A C 1
ATOM 1703 O O . ASP A 1 242 ? 4.107 -45.121 35.069 1.00 44.70 386 ASP A O 1
ATOM 1708 N N . LEU A 1 243 ? 6.247 -45.059 35.827 1.00 41.44 387 LEU A N 1
ATOM 1709 C CA . LEU A 1 243 ? 6.609 -43.789 35.229 1.00 39.39 387 LEU A CA 1
ATOM 1710 C C . LEU A 1 243 ? 6.625 -43.920 33.703 1.00 43.06 387 LEU A C 1
ATOM 1711 O O . LEU A 1 243 ? 6.043 -43.080 33.010 1.00 42.31 387 LEU A O 1
ATOM 1716 N N . ALA A 1 244 ? 7.246 -44.991 33.181 1.00 40.64 388 ALA A N 1
ATOM 1717 C CA . ALA A 1 244 ? 7.274 -45.265 31.735 1.00 39.32 388 ALA A CA 1
ATOM 1718 C C . ALA A 1 244 ? 5.847 -45.438 31.181 1.00 43.84 388 ALA A C 1
ATOM 1719 O O . ALA A 1 244 ? 5.505 -44.798 30.188 1.00 43.32 388 ALA A O 1
ATOM 1721 N N . MET A 1 245 ? 4.990 -46.217 31.877 1.00 40.95 389 MET A N 1
ATOM 1722 C CA . MET A 1 245 ? 3.596 -46.407 31.475 1.00 41.07 389 MET A CA 1
ATOM 1723 C C . MET A 1 245 ? 2.766 -45.107 31.543 1.00 43.71 389 MET A C 1
ATOM 1724 O O . MET A 1 245 ? 1.926 -44.890 30.672 1.00 44.73 389 MET A O 1
ATOM 1729 N N . LYS A 1 246 ? 3.028 -44.223 32.537 1.00 37.72 390 LYS A N 1
ATOM 1730 C CA . LYS A 1 246 ? 2.380 -42.896 32.666 1.00 36.73 390 LYS A CA 1
ATOM 1731 C C . LYS A 1 246 ? 2.709 -42.076 31.391 1.00 40.58 390 LYS A C 1
ATOM 1732 O O . LYS A 1 246 ? 1.823 -41.471 30.798 1.00 39.86 390 LYS A O 1
ATOM 1738 N N . ALA A 1 247 ? 3.977 -42.105 30.945 1.00 37.17 391 ALA A N 1
ATOM 1739 C CA . ALA A 1 247 ? 4.389 -41.369 29.761 1.00 36.13 391 ALA A CA 1
ATOM 1740 C C . ALA A 1 247 ? 3.670 -41.890 28.514 1.00 42.26 391 ALA A C 1
ATOM 1741 O O . ALA A 1 247 ? 3.164 -41.070 27.747 1.00 43.95 391 ALA A O 1
ATOM 1743 N N . TRP A 1 248 ? 3.534 -43.236 28.351 1.00 37.68 392 TRP A N 1
ATOM 1744 C CA . TRP A 1 248 ? 2.802 -43.807 27.211 1.00 36.59 392 TRP A CA 1
ATOM 1745 C C . TRP A 1 248 ? 1.325 -43.433 27.239 1.00 40.47 392 TRP A C 1
ATOM 1746 O O . TRP A 1 248 ? 0.750 -43.156 26.186 1.00 40.44 392 TRP A O 1
ATOM 1757 N N . THR A 1 249 ? 0.721 -43.359 28.442 1.00 37.52 393 THR A N 1
ATOM 1758 C CA . THR A 1 249 ? -0.685 -42.940 28.590 1.00 38.29 393 THR A CA 1
ATOM 1759 C C . THR A 1 249 ? -0.848 -41.502 28.126 1.00 41.86 393 THR A C 1
ATOM 1760 O O . THR A 1 249 ? -1.819 -41.203 27.436 1.00 41.70 393 THR A O 1
ATOM 1764 N N . PHE A 1 250 ? 0.114 -40.624 28.477 1.00 38.13 394 PHE A N 1
ATOM 1765 C CA . PHE A 1 250 ? 0.081 -39.242 28.044 1.00 38.18 394 PHE A CA 1
ATOM 1766 C C . PHE A 1 250 ? 0.260 -39.115 26.519 1.00 40.36 394 PHE A C 1
ATOM 1767 O O . PHE A 1 250 ? -0.393 -38.269 25.924 1.00 39.96 394 PHE A O 1
ATOM 1775 N N . VAL A 1 251 ? 1.075 -39.990 25.878 1.00 35.81 395 VAL A N 1
ATOM 1776 C CA . VAL A 1 251 ? 1.247 -40.016 24.408 1.00 34.61 395 VAL A CA 1
ATOM 1777 C C . VAL A 1 251 ? -0.107 -40.310 23.759 1.00 41.51 395 VAL A C 1
ATOM 1778 O O . VAL A 1 251 ? -0.479 -39.644 22.791 1.00 41.67 395 VAL A O 1
ATOM 1782 N N . TYR A 1 252 ? -0.853 -41.285 24.313 1.00 39.49 396 TYR A N 1
ATOM 1783 C CA . TYR A 1 252 ? -2.195 -41.647 23.838 1.00 40.34 396 TYR A CA 1
ATOM 1784 C C . TYR A 1 252 ? -3.085 -40.415 23.787 1.00 45.86 396 TYR A C 1
ATOM 1785 O O . TYR A 1 252 ? -3.728 -40.187 22.759 1.00 47.31 396 TYR A O 1
ATOM 1794 N N . TYR A 1 253 ? -3.109 -39.617 24.881 1.00 41.53 397 TYR A N 1
ATOM 1795 C CA . TYR A 1 253 ? -3.910 -38.397 24.956 1.00 41.90 397 TYR A CA 1
ATOM 1796 C C . TYR A 1 253 ? -3.472 -37.357 23.933 1.00 47.08 397 TYR A C 1
ATOM 1797 O O . TYR A 1 253 ? -4.338 -36.737 23.330 1.00 48.64 397 TYR A O 1
ATOM 1806 N N . ILE A 1 254 ? -2.149 -37.150 23.734 1.00 41.94 398 ILE A N 1
ATOM 1807 C CA . ILE A 1 254 ? -1.640 -36.192 22.752 1.00 40.77 398 ILE A CA 1
ATOM 1808 C C . ILE A 1 254 ? -2.128 -36.598 21.359 1.00 46.54 398 ILE A C 1
ATOM 1809 O O . ILE A 1 254 ? -2.706 -35.770 20.651 1.00 47.80 398 ILE A O 1
ATOM 1814 N N . LEU A 1 255 ? -1.971 -37.886 21.009 1.00 42.73 399 LEU A N 1
ATOM 1815 C CA . LEU A 1 255 ? -2.431 -38.430 19.727 1.00 43.28 399 LEU A CA 1
ATOM 1816 C C . LEU A 1 255 ? -3.944 -38.258 19.540 1.00 49.56 399 LEU A C 1
ATOM 1817 O O . LEU A 1 255 ? -4.375 -37.832 18.467 1.00 49.51 399 LEU A O 1
ATOM 1822 N N . ARG A 1 256 ? -4.736 -38.517 20.610 1.00 47.43 400 ARG A N 1
ATOM 1823 C CA . ARG A 1 256 ? -6.187 -38.314 20.615 1.00 48.71 400 ARG A CA 1
ATOM 1824 C C . ARG A 1 256 ? -6.575 -36.857 20.374 1.00 52.32 400 ARG A C 1
ATOM 1825 O O . ARG A 1 256 ? -7.603 -36.622 19.752 1.00 53.43 400 ARG A O 1
ATOM 1833 N N . GLY A 1 257 ? -5.756 -35.910 20.862 1.00 47.22 401 GLY A N 1
ATOM 1834 C CA . GLY A 1 257 ? -5.946 -34.475 20.677 1.00 47.09 401 GLY A CA 1
ATOM 1835 C C . GLY A 1 257 ? -5.949 -34.094 19.212 1.00 51.53 401 GLY A C 1
ATOM 1836 O O . GLY A 1 257 ? -6.665 -33.175 18.816 1.00 52.52 401 GLY A O 1
ATOM 1837 N N . GLY A 1 258 ? -5.174 -34.822 18.409 1.00 47.55 402 GLY A N 1
ATOM 1838 C CA . GLY A 1 258 ? -5.140 -34.639 16.966 1.00 48.30 402 GLY A CA 1
ATOM 1839 C C . GLY A 1 258 ? -3.874 -34.046 16.401 1.00 52.93 402 GLY A C 1
ATOM 1840 O O . GLY A 1 258 ? -2.939 -33.723 17.142 1.00 52.43 402 GLY A O 1
ATOM 1841 N N . LYS A 1 259 ? -3.863 -33.869 15.069 1.00 49.90 403 LYS A N 1
ATOM 1842 C CA . LYS A 1 259 ? -2.726 -33.353 14.297 1.00 48.63 403 LYS A CA 1
ATOM 1843 C C . LYS A 1 259 ? -2.078 -32.094 14.885 1.00 51.03 403 LYS A C 1
ATOM 1844 O O . LYS A 1 259 ? -0.860 -32.083 15.086 1.00 50.23 403 LYS A O 1
ATOM 1850 N N . ARG A 1 260 ? -2.888 -31.052 15.166 1.00 47.64 404 ARG A N 1
ATOM 1851 C CA . ARG A 1 260 ? -2.403 -29.771 15.693 1.00 46.85 404 ARG A CA 1
ATOM 1852 C C . ARG A 1 260 ? -1.776 -29.878 17.072 1.00 50.32 404 ARG A C 1
ATOM 1853 O O . ARG A 1 260 ? -0.758 -29.228 17.311 1.00 50.06 404 ARG A O 1
ATOM 1861 N N . LEU A 1 261 ? -2.343 -30.722 17.966 1.00 46.42 405 LEU A N 1
ATOM 1862 C CA . LEU A 1 261 ? -1.750 -30.929 19.288 1.00 44.84 405 LEU A CA 1
ATOM 1863 C C . LEU A 1 261 ? -0.403 -31.632 19.129 1.00 46.61 405 LEU A C 1
ATOM 1864 O O . LEU A 1 261 ? 0.554 -31.267 19.812 1.00 45.53 405 LEU A O 1
ATOM 1869 N N . VAL A 1 262 ? -0.319 -32.600 18.185 1.00 42.21 406 VAL A N 1
ATOM 1870 C CA . VAL A 1 262 ? 0.915 -33.319 17.871 1.00 40.25 406 VAL A CA 1
ATOM 1871 C C . VAL A 1 262 ? 1.949 -32.309 17.334 1.00 43.61 406 VAL A C 1
ATOM 1872 O O . VAL A 1 262 ? 3.108 -32.358 17.750 1.00 43.33 406 VAL A O 1
ATOM 1876 N N . ILE A 1 263 ? 1.523 -31.362 16.472 1.00 39.34 407 ILE A N 1
ATOM 1877 C CA . ILE A 1 263 ? 2.420 -30.322 15.952 1.00 38.43 407 ILE A CA 1
ATOM 1878 C C . ILE A 1 263 ? 3.006 -29.476 17.099 1.00 43.23 407 ILE A C 1
ATOM 1879 O O . ILE A 1 263 ? 4.218 -29.237 17.124 1.00 42.47 407 ILE A O 1
ATOM 1884 N N . ARG A 1 264 ? 2.161 -29.075 18.073 1.00 40.58 408 ARG A N 1
ATOM 1885 C CA . ARG A 1 264 ? 2.607 -28.320 19.250 1.00 39.90 408 ARG A CA 1
ATOM 1886 C C . ARG A 1 264 ? 3.764 -29.069 19.952 1.00 43.14 408 ARG A C 1
ATOM 1887 O O . ARG A 1 264 ? 4.793 -28.457 20.259 1.00 42.99 408 ARG A O 1
ATOM 1895 N N . ALA A 1 265 ? 3.611 -30.398 20.148 1.00 38.48 409 ALA A N 1
ATOM 1896 C CA . ALA A 1 265 ? 4.647 -31.227 20.760 1.00 36.10 409 ALA A CA 1
ATOM 1897 C C . ALA A 1 265 ? 5.898 -31.298 19.881 1.00 39.74 409 ALA A C 1
ATOM 1898 O O . ALA A 1 265 ? 7.007 -31.088 20.391 1.00 40.30 409 ALA A O 1
ATOM 1900 N N . LEU A 1 266 ? 5.729 -31.547 18.563 1.00 34.29 410 LEU A N 1
ATOM 1901 C CA . LEU A 1 266 ? 6.855 -31.639 17.631 1.00 33.46 410 LEU A CA 1
ATOM 1902 C C . LEU A 1 266 ? 7.663 -30.364 17.574 1.00 39.74 410 LEU A C 1
ATOM 1903 O O . LEU A 1 266 ? 8.897 -30.425 17.514 1.00 41.37 410 LEU A O 1
ATOM 1908 N N . LEU A 1 267 ? 6.983 -29.204 17.625 1.00 35.40 411 LEU A N 1
ATOM 1909 C CA . LEU A 1 267 ? 7.676 -27.915 17.597 1.00 34.10 411 LEU A CA 1
ATOM 1910 C C . LEU A 1 267 ? 8.540 -27.731 18.832 1.00 38.88 411 LEU A C 1
ATOM 1911 O O . LEU A 1 267 ? 9.667 -27.243 18.723 1.00 39.23 411 LEU A O 1
ATOM 1916 N N . ASP A 1 268 ? 8.030 -28.170 20.005 1.00 36.36 412 ASP A N 1
ATOM 1917 C CA . ASP A 1 268 ? 8.750 -28.103 21.276 1.00 35.93 412 ASP A CA 1
ATOM 1918 C C . ASP A 1 268 ? 10.032 -28.986 21.206 1.00 41.07 412 ASP A C 1
ATOM 1919 O O . ASP A 1 268 ? 11.130 -28.517 21.538 1.00 40.65 412 ASP A O 1
ATOM 1924 N N . ILE A 1 269 ? 9.886 -30.247 20.723 1.00 36.27 413 ILE A N 1
ATOM 1925 C CA . ILE A 1 269 ? 11.002 -31.187 20.534 1.00 34.22 413 ILE A CA 1
ATOM 1926 C C . ILE A 1 269 ? 12.066 -30.556 19.603 1.00 39.41 413 ILE A C 1
ATOM 1927 O O . ILE A 1 269 ? 13.257 -30.509 19.934 1.00 40.65 413 ILE A O 1
ATOM 1932 N N . HIS A 1 270 ? 11.614 -30.074 18.444 1.00 34.76 414 HIS A N 1
ATOM 1933 C CA . HIS A 1 270 ? 12.456 -29.466 17.436 1.00 34.80 414 HIS A CA 1
ATOM 1934 C C . HIS A 1 270 ? 13.273 -28.318 18.020 1.00 39.06 414 HIS A C 1
ATOM 1935 O O . HIS A 1 270 ? 14.472 -28.262 17.809 1.00 38.24 414 HIS A O 1
ATOM 1942 N N . GLU A 1 271 ? 12.629 -27.428 18.779 1.00 38.48 415 GLU A N 1
ATOM 1943 C CA . GLU A 1 271 ? 13.280 -26.278 19.408 1.00 39.48 415 GLU A CA 1
ATOM 1944 C C . GLU A 1 271 ? 14.342 -26.700 20.436 1.00 44.00 415 GLU A C 1
ATOM 1945 O O . GLU A 1 271 ? 15.408 -26.090 20.502 1.00 43.99 415 GLU A O 1
ATOM 1951 N N . THR A 1 272 ? 14.060 -27.744 21.222 1.00 40.46 416 THR A N 1
ATOM 1952 C CA . THR A 1 272 ? 15.002 -28.244 22.223 1.00 39.47 416 THR A CA 1
ATOM 1953 C C . THR A 1 272 ? 16.305 -28.718 21.566 1.00 43.26 416 THR A C 1
ATOM 1954 O O . THR A 1 272 ? 17.392 -28.454 22.099 1.00 44.24 416 THR A O 1
ATOM 1958 N N . PHE A 1 273 ? 16.208 -29.402 20.413 1.00 37.16 417 PHE A N 1
ATOM 1959 C CA . PHE A 1 273 ? 17.395 -29.843 19.699 1.00 34.92 417 PHE A CA 1
ATOM 1960 C C . PHE A 1 273 ? 18.040 -28.709 18.942 1.00 41.61 417 PHE A C 1
ATOM 1961 O O . PHE A 1 273 ? 19.252 -28.671 18.854 1.00 39.99 417 PHE A O 1
ATOM 1969 N N . ARG A 1 274 ? 17.232 -27.801 18.358 1.00 43.42 418 ARG A N 1
ATOM 1970 C CA . ARG A 1 274 ? 17.735 -26.693 17.533 1.00 46.34 418 ARG A CA 1
ATOM 1971 C C . ARG A 1 274 ? 18.746 -25.820 18.267 1.00 56.86 418 ARG A C 1
ATOM 1972 O O . ARG A 1 274 ? 19.781 -25.447 17.702 1.00 58.55 418 ARG A O 1
ATOM 1980 N N . PHE A 1 275 ? 18.444 -25.557 19.551 1.00 56.67 419 PHE A N 1
ATOM 1981 C CA . PHE A 1 275 ? 19.115 -24.706 20.525 1.00 59.33 419 PHE A CA 1
ATOM 1982 C C . PHE A 1 275 ? 20.446 -25.279 21.067 1.00 61.72 419 PHE A C 1
ATOM 1983 O O . PHE A 1 275 ? 21.268 -24.556 21.633 1.00 62.58 419 PHE A O 1
ATOM 1991 N N . HIS A 1 276 ? 20.650 -26.570 20.874 1.00 56.96 420 HIS A N 1
ATOM 1992 C CA . HIS A 1 276 ? 21.834 -27.243 21.348 1.00 56.13 420 HIS A CA 1
ATOM 1993 C C . HIS A 1 276 ? 22.966 -27.172 20.334 1.00 59.13 420 HIS A C 1
ATOM 1994 O O . HIS A 1 276 ? 22.807 -27.584 19.190 1.00 57.37 420 HIS A O 1
ATOM 2001 N N . ASP A 1 277 ? 24.113 -26.676 20.760 1.00 57.79 421 ASP A N 1
ATOM 2002 C CA . ASP A 1 277 ? 25.293 -26.519 19.911 1.00 59.85 421 ASP A CA 1
ATOM 2003 C C . ASP A 1 277 ? 25.816 -27.828 19.255 1.00 61.90 421 ASP A C 1
ATOM 2004 O O . ASP A 1 277 ? 26.574 -27.740 18.294 1.00 63.25 421 ASP A O 1
ATOM 2009 N N . VAL A 1 278 ? 25.436 -29.022 19.777 1.00 54.34 422 VAL A N 1
ATOM 2010 C CA . VAL A 1 278 ? 25.890 -30.328 19.267 1.00 52.26 422 VAL A CA 1
ATOM 2011 C C . VAL A 1 278 ? 24.734 -31.145 18.731 1.00 53.97 422 VAL A C 1
ATOM 2012 O O . VAL A 1 278 ? 24.847 -31.721 17.653 1.00 55.88 422 VAL A O 1
ATOM 2016 N N . TYR A 1 279 ? 23.652 -31.258 19.506 1.00 46.04 423 TYR A N 1
ATOM 2017 C CA . TYR A 1 279 ? 22.540 -32.136 19.173 1.00 43.30 423 TYR A CA 1
ATOM 2018 C C . TYR A 1 279 ? 21.626 -31.670 18.042 1.00 46.81 423 TYR A C 1
ATOM 2019 O O . TYR A 1 279 ? 20.772 -32.445 17.600 1.00 45.92 423 TYR A O 1
ATOM 2028 N N . TYR A 1 280 ? 21.806 -30.428 17.550 1.00 43.71 424 TYR A N 1
ATOM 2029 C CA . TYR A 1 280 ? 21.011 -29.871 16.445 1.00 43.79 424 TYR A CA 1
ATOM 2030 C C . TYR A 1 280 ? 21.047 -30.769 15.199 1.00 45.55 424 TYR A C 1
ATOM 2031 O O . TYR A 1 280 ? 20.182 -30.657 14.325 1.00 47.17 424 TYR A O 1
ATOM 2040 N N . VAL A 1 281 ? 22.068 -31.633 15.099 1.00 39.15 425 VAL A N 1
ATOM 2041 C CA . VAL A 1 281 ? 22.228 -32.576 13.987 1.00 38.74 425 VAL A CA 1
ATOM 2042 C C . VAL A 1 281 ? 21.012 -33.494 13.849 1.00 40.02 425 VAL A C 1
ATOM 2043 O O . VAL A 1 281 ? 20.719 -33.938 12.744 1.00 40.29 425 VAL A O 1
ATOM 2047 N N . TYR A 1 282 ? 20.275 -33.742 14.949 1.00 34.13 426 TYR A N 1
ATOM 2048 C CA . TYR A 1 282 ? 19.078 -34.575 14.877 1.00 32.98 426 TYR A CA 1
ATOM 2049 C C . TYR A 1 282 ? 17.908 -33.866 14.264 1.00 38.47 426 TYR A C 1
ATOM 2050 O O . TYR A 1 282 ? 17.017 -34.525 13.716 1.00 38.25 426 TYR A O 1
ATOM 2059 N N . ASP A 1 283 ? 17.946 -32.517 14.265 1.00 36.29 427 ASP A N 1
ATOM 2060 C CA . ASP A 1 283 ? 16.970 -31.705 13.550 1.00 37.39 427 ASP A CA 1
ATOM 2061 C C . ASP A 1 283 ? 17.357 -31.796 12.078 1.00 44.73 427 ASP A C 1
ATOM 2062 O O . ASP A 1 283 ? 16.513 -32.131 11.262 1.00 45.68 427 ASP A O 1
ATOM 2067 N N . LYS A 1 284 ? 18.644 -31.594 11.750 1.00 42.99 428 LYS A N 1
ATOM 2068 C CA . LYS A 1 284 ? 19.127 -31.666 10.370 1.00 45.17 428 LYS A CA 1
ATOM 2069 C C . LYS A 1 284 ? 18.756 -32.992 9.677 1.00 49.66 428 LYS A C 1
ATOM 2070 O O . LYS A 1 284 ? 18.152 -32.968 8.599 1.00 51.51 428 LYS A O 1
ATOM 2076 N N . VAL A 1 285 ? 19.095 -34.130 10.313 1.00 43.89 429 VAL A N 1
ATOM 2077 C CA . VAL A 1 285 ? 18.906 -35.473 9.746 1.00 43.31 429 VAL A CA 1
ATOM 2078 C C . VAL A 1 285 ? 17.538 -36.102 9.935 1.00 46.10 429 VAL A C 1
ATOM 2079 O O . VAL A 1 285 ? 17.230 -37.057 9.229 1.00 46.94 429 VAL A O 1
ATOM 2083 N N . LEU A 1 286 ? 16.727 -35.621 10.883 1.00 40.98 430 LEU A N 1
ATOM 2084 C CA . LEU A 1 286 ? 15.437 -36.268 11.109 1.00 39.91 430 LEU A CA 1
ATOM 2085 C C . LEU A 1 286 ? 14.263 -35.341 11.402 1.00 42.92 430 LEU A C 1
ATOM 2086 O O . LEU A 1 286 ? 13.248 -35.425 10.722 1.00 43.06 430 LEU A O 1
ATOM 2091 N N . LEU A 1 287 ? 14.374 -34.513 12.448 1.00 38.54 431 LEU A N 1
ATOM 2092 C CA . LEU A 1 287 ? 13.267 -33.677 12.920 1.00 37.73 431 LEU A CA 1
ATOM 2093 C C . LEU A 1 287 ? 12.832 -32.507 12.069 1.00 43.24 431 LEU A C 1
ATOM 2094 O O . LEU A 1 287 ? 11.654 -32.159 12.114 1.00 42.80 431 LEU A O 1
ATOM 2099 N N . ASP A 1 288 ? 13.746 -31.899 11.291 1.00 42.36 432 ASP A N 1
ATOM 2100 C CA . ASP A 1 288 ? 13.363 -30.813 10.370 1.00 44.56 432 ASP A CA 1
ATOM 2101 C C . ASP A 1 288 ? 12.304 -31.367 9.412 1.00 49.47 432 ASP A C 1
ATOM 2102 O O . ASP A 1 288 ? 11.210 -30.813 9.315 1.00 50.39 432 ASP A O 1
ATOM 2107 N N . ASP A 1 289 ? 12.648 -32.452 8.697 1.00 45.14 433 ASP A N 1
ATOM 2108 C CA . ASP A 1 289 ? 11.773 -33.080 7.722 1.00 45.51 433 ASP A CA 1
ATOM 2109 C C . ASP A 1 289 ? 10.591 -33.777 8.355 1.00 48.02 433 ASP A C 1
ATOM 2110 O O . ASP A 1 289 ? 9.499 -33.722 7.794 1.00 49.18 433 ASP A O 1
ATOM 2115 N N . LEU A 1 290 ? 10.783 -34.456 9.495 1.00 41.07 434 LEU A N 1
ATOM 2116 C CA . LEU A 1 290 ? 9.650 -35.120 10.134 1.00 39.74 434 LEU A CA 1
ATOM 2117 C C . LEU A 1 290 ? 8.537 -34.113 10.467 1.00 44.16 434 LEU A C 1
ATOM 2118 O O . LEU A 1 290 ? 7.361 -34.380 10.200 1.00 45.05 434 LEU A O 1
ATOM 2123 N N . THR A 1 291 ? 8.920 -32.955 11.016 1.00 39.67 435 THR A N 1
ATOM 2124 C CA . THR A 1 291 ? 7.981 -31.907 11.401 1.00 39.57 435 THR A CA 1
ATOM 2125 C C . THR A 1 291 ? 7.336 -31.266 10.170 1.00 43.88 435 THR A C 1
ATOM 2126 O O . THR A 1 291 ? 6.114 -31.150 10.126 1.00 42.99 435 THR A O 1
ATOM 2130 N N . ALA A 1 292 ? 8.146 -30.880 9.168 1.00 41.72 436 ALA A N 1
ATOM 2131 C CA . ALA A 1 292 ? 7.634 -30.245 7.950 1.00 44.18 436 ALA A CA 1
ATOM 2132 C C . ALA A 1 292 ? 6.728 -31.164 7.150 1.00 50.26 436 ALA A C 1
ATOM 2133 O O . ALA A 1 292 ? 5.697 -30.714 6.624 1.00 51.07 436 ALA A O 1
ATOM 2135 N N . TRP A 1 293 ? 7.126 -32.448 7.049 1.00 46.78 437 TRP A N 1
ATOM 2136 C CA . TRP A 1 293 ? 6.347 -33.464 6.351 1.00 47.91 437 TRP A CA 1
ATOM 2137 C C . TRP A 1 293 ? 5.038 -33.678 7.114 1.00 51.01 437 TRP A C 1
ATOM 2138 O O . TRP A 1 293 ? 3.980 -33.732 6.494 1.00 53.06 437 TRP A O 1
ATOM 2149 N N . PHE A 1 294 ? 5.100 -33.796 8.449 1.00 44.27 438 PHE A N 1
ATOM 2150 C CA . PHE A 1 294 ? 3.882 -34.009 9.220 1.00 43.30 438 PHE A CA 1
ATOM 2151 C C . PHE A 1 294 ? 2.895 -32.852 9.075 1.00 47.75 438 PHE A C 1
ATOM 2152 O O . PHE A 1 294 ? 1.702 -33.101 8.914 1.00 48.84 438 PHE A O 1
ATOM 2160 N N . ILE A 1 295 ? 3.383 -31.597 9.106 1.00 42.83 439 ILE A N 1
ATOM 2161 C CA . ILE A 1 295 ? 2.530 -30.418 8.953 1.00 43.23 439 ILE A CA 1
ATOM 2162 C C . ILE A 1 295 ? 1.785 -30.447 7.602 1.00 50.82 439 ILE A C 1
ATOM 2163 O O . ILE A 1 295 ? 0.574 -30.228 7.562 1.00 51.48 439 ILE A O 1
ATOM 2168 N N . SER A 1 296 ? 2.504 -30.733 6.509 1.00 48.97 440 SER A N 1
ATOM 2169 C CA . SER A 1 296 ? 1.911 -30.730 5.170 1.00 51.11 440 SER A CA 1
ATOM 2170 C C . SER A 1 296 ? 1.178 -32.010 4.770 1.00 55.21 440 SER A C 1
ATOM 2171 O O . SER A 1 296 ? 0.194 -31.933 4.036 1.00 56.43 440 SER A O 1
ATOM 2174 N N . GLN A 1 297 ? 1.651 -33.178 5.242 1.00 50.28 441 GLN A N 1
ATOM 2175 C CA . GLN A 1 297 ? 1.121 -34.486 4.840 1.00 50.52 441 GLN A CA 1
ATOM 2176 C C . GLN A 1 297 ? 0.505 -35.357 5.938 1.00 51.63 441 GLN A C 1
ATOM 2177 O O . GLN A 1 297 ? -0.031 -36.410 5.609 1.00 50.87 441 GLN A O 1
ATOM 2183 N N . GLY A 1 298 ? 0.607 -34.958 7.205 1.00 47.04 442 GLY A N 1
ATOM 2184 C CA . GLY A 1 298 ? 0.040 -35.725 8.314 1.00 45.99 442 GLY A CA 1
ATOM 2185 C C . GLY A 1 298 ? -1.458 -35.887 8.183 1.00 51.97 442 GLY A C 1
ATOM 2186 O O . GLY A 1 298 ? -2.138 -34.945 7.785 1.00 53.10 442 GLY A O 1
ATOM 2187 N N . SER A 1 299 ? -1.975 -37.098 8.451 1.00 48.84 443 SER A N 1
ATOM 2188 C CA . SER A 1 299 ? -3.400 -37.415 8.317 1.00 49.25 443 SER A CA 1
ATOM 2189 C C . SER A 1 299 ? -4.086 -37.543 9.673 1.00 53.87 443 SER A C 1
ATOM 2190 O O . SER A 1 299 ? -3.613 -38.304 10.523 1.00 53.22 443 SER A O 1
ATOM 2193 N N . GLU A 1 300 ? -5.224 -36.841 9.861 1.00 51.35 444 GLU A N 1
ATOM 2194 C CA . GLU A 1 300 ? -6.006 -36.910 11.096 1.00 50.64 444 GLU A CA 1
ATOM 2195 C C . GLU A 1 300 ? -6.492 -38.340 11.341 1.00 55.00 444 GLU A C 1
ATOM 2196 O O . GLU A 1 300 ? -6.401 -38.830 12.473 1.00 54.88 444 GLU A O 1
ATOM 2202 N N . ASN A 1 301 ? -6.960 -39.025 10.277 1.00 51.90 445 ASN A N 1
ATOM 2203 C CA . ASN A 1 301 ? -7.403 -40.418 10.365 1.00 52.06 445 ASN A CA 1
ATOM 2204 C C . ASN A 1 301 ? -6.288 -41.348 10.800 1.00 54.79 445 ASN A C 1
ATOM 2205 O O . ASN A 1 301 ? -6.519 -42.191 11.658 1.00 56.39 445 ASN A O 1
ATOM 2210 N N . VAL A 1 302 ? -5.078 -41.201 10.222 1.00 48.45 446 VAL A N 1
ATOM 2211 C CA . VAL A 1 302 ? -3.927 -42.040 10.591 1.00 45.48 446 VAL A CA 1
ATOM 2212 C C . VAL A 1 302 ? -3.566 -41.824 12.056 1.00 48.17 446 VAL A C 1
ATOM 2213 O O . VAL A 1 302 ? -3.349 -42.801 12.776 1.00 48.19 446 VAL A O 1
ATOM 2217 N N . ILE A 1 303 ? -3.543 -40.555 12.504 1.00 43.66 447 ILE A N 1
ATOM 2218 C CA . ILE A 1 303 ? -3.231 -40.196 13.892 1.00 41.40 447 ILE A CA 1
ATOM 2219 C C . ILE A 1 303 ? -4.245 -40.820 14.858 1.00 47.75 447 ILE A C 1
ATOM 2220 O O . ILE A 1 303 ? -3.842 -41.393 15.869 1.00 47.33 447 ILE A O 1
ATOM 2225 N N . ARG A 1 304 ? -5.546 -40.761 14.523 1.00 46.34 448 ARG A N 1
ATOM 2226 C CA . ARG A 1 304 ? -6.576 -41.356 15.375 1.00 47.09 448 ARG A CA 1
ATOM 2227 C C . ARG A 1 304 ? -6.452 -42.878 15.425 1.00 54.27 448 ARG A C 1
ATOM 2228 O O . ARG A 1 304 ? -6.563 -43.460 16.500 1.00 55.43 448 ARG A O 1
ATOM 2236 N N . SER A 1 305 ? -6.192 -43.520 14.280 1.00 52.19 449 SER A N 1
ATOM 2237 C CA . SER A 1 305 ? -6.014 -44.971 14.223 1.00 52.72 449 SER A CA 1
ATOM 2238 C C . SER A 1 305 ? -4.785 -45.376 15.050 1.00 54.16 449 SER A C 1
ATOM 2239 O O . SER A 1 305 ? -4.830 -46.375 15.774 1.00 54.36 449 SER A O 1
ATOM 2242 N N . LEU A 1 306 ? -3.717 -44.562 14.971 1.00 47.94 450 LEU A N 1
ATOM 2243 C CA . LEU A 1 306 ? -2.486 -44.755 15.730 1.00 45.89 450 LEU A CA 1
ATOM 2244 C C . LEU A 1 306 ? -2.751 -44.660 17.242 1.00 51.65 450 LEU A C 1
ATOM 2245 O O . LEU A 1 306 ? -2.262 -45.508 17.990 1.00 51.62 450 LEU A O 1
ATOM 2250 N N . ALA A 1 307 ? -3.550 -43.664 17.679 1.00 49.04 451 ALA A N 1
ATOM 2251 C CA . ALA A 1 307 ? -3.898 -43.464 19.086 1.00 48.46 451 ALA A CA 1
ATOM 2252 C C . ALA A 1 307 ? -4.597 -44.708 19.635 1.00 54.41 451 ALA A C 1
ATOM 2253 O O . ALA A 1 307 ? -4.201 -45.232 20.680 1.00 54.01 451 ALA A O 1
ATOM 2255 N N . LEU A 1 308 ? -5.581 -45.230 18.889 1.00 52.63 452 LEU A N 1
ATOM 2256 C CA . LEU A 1 308 ? -6.326 -46.413 19.306 1.00 53.52 452 LEU A CA 1
ATOM 2257 C C . LEU A 1 308 ? -5.515 -47.711 19.262 1.00 56.88 452 LEU A C 1
ATOM 2258 O O . LEU A 1 308 ? -5.661 -48.535 20.167 1.00 57.59 452 LEU A O 1
ATOM 2263 N N . GLU A 1 309 ? -4.633 -47.874 18.257 1.00 51.81 453 GLU A N 1
ATOM 2264 C CA . GLU A 1 309 ? -3.784 -49.058 18.145 1.00 52.05 453 GLU A CA 1
ATOM 2265 C C . GLU A 1 309 ? -2.724 -49.096 19.251 1.00 55.63 453 GLU A C 1
ATOM 2266 O O . GLU A 1 309 ? -2.548 -50.134 19.892 1.00 56.08 453 GLU A O 1
ATOM 2272 N N . MET A 1 310 ? -2.041 -47.959 19.497 1.00 50.57 454 MET A N 1
ATOM 2273 C CA . MET A 1 310 ? -1.040 -47.900 20.554 1.00 49.22 454 MET A CA 1
ATOM 2274 C C . MET A 1 310 ? -1.640 -48.147 21.940 1.00 53.20 454 MET A C 1
ATOM 2275 O O . MET A 1 310 ? -1.022 -48.831 22.759 1.00 53.33 454 MET A O 1
ATOM 2280 N N . ARG A 1 311 ? -2.860 -47.639 22.182 1.00 49.47 455 ARG A N 1
ATOM 2281 C CA . ARG A 1 311 ? -3.535 -47.841 23.462 1.00 49.70 455 ARG A CA 1
ATOM 2282 C C . ARG A 1 311 ? -3.868 -49.311 23.681 1.00 54.81 455 ARG A C 1
ATOM 2283 O O . ARG A 1 311 ? -3.640 -49.828 24.777 1.00 54.84 455 ARG A O 1
ATOM 2291 N N . LYS A 1 312 ? -4.356 -49.988 22.624 1.00 52.57 456 LYS A N 1
ATOM 2292 C CA . LYS A 1 312 ? -4.676 -51.417 22.646 1.00 55.00 456 LYS A CA 1
ATOM 2293 C C . LYS A 1 312 ? -3.408 -52.218 22.958 1.00 59.67 456 LYS A C 1
ATOM 2294 O O . LYS A 1 312 ? -3.432 -53.064 23.855 1.00 61.16 456 LYS A O 1
ATOM 2300 N N . GLU A 1 313 ? -2.295 -51.906 22.263 1.00 54.55 457 GLU A N 1
ATOM 2301 C CA . GLU A 1 313 ? -1.019 -52.587 22.486 1.00 53.18 457 GLU A CA 1
ATOM 2302 C C . GLU A 1 313 ? -0.481 -52.323 23.888 1.00 53.25 457 GLU A C 1
ATOM 2303 O O . GLU A 1 313 ? -0.017 -53.252 24.540 1.00 52.90 457 GLU A O 1
ATOM 2309 N N . GLN A 1 314 ? -0.581 -51.076 24.367 1.00 47.90 458 GLN A N 1
ATOM 2310 C CA . GLN A 1 314 ? -0.104 -50.710 25.701 1.00 46.82 458 GLN A CA 1
ATOM 2311 C C . GLN A 1 314 ? -0.838 -51.494 26.781 1.00 54.71 458 GLN A C 1
ATOM 2312 O O . GLN A 1 314 ? -0.207 -51.999 27.720 1.00 54.54 458 GLN A O 1
ATOM 2318 N N . GLU A 1 315 ? -2.169 -51.591 26.638 1.00 54.03 459 GLU A N 1
ATOM 2319 C CA . GLU A 1 315 ? -3.020 -52.282 27.596 1.00 56.65 459 GLU A CA 1
ATOM 2320 C C . GLU A 1 315 ? -2.791 -53.800 27.618 1.00 63.11 459 GLU A C 1
ATOM 2321 O O . GLU A 1 315 ? -3.047 -54.438 28.645 1.00 63.95 459 GLU A O 1
ATOM 2327 N N . SER A 1 316 ? -2.265 -54.370 26.512 1.00 59.85 460 SER A N 1
ATOM 2328 C CA . SER A 1 316 ? -1.950 -55.800 26.414 1.00 60.82 460 SER A CA 1
ATOM 2329 C C . SER A 1 316 ? -0.635 -56.150 27.133 1.00 66.08 460 SER A C 1
ATOM 2330 O O . SER A 1 316 ? -0.330 -57.334 27.317 1.00 67.90 460 SER A O 1
ATOM 2333 N N . LEU A 1 317 ? 0.155 -55.134 27.510 1.00 61.32 461 LEU A N 1
ATOM 2334 C CA . LEU A 1 317 ? 1.452 -55.333 28.153 1.00 60.75 461 LEU A CA 1
ATOM 2335 C C . LEU A 1 317 ? 1.418 -55.459 29.663 1.00 66.80 461 LEU A C 1
ATOM 2336 O O . LEU A 1 317 ? 0.518 -54.923 30.316 1.00 68.31 461 LEU A O 1
ATOM 2341 N N . SER A 1 318 ? 2.448 -56.129 30.215 1.00 62.84 462 SER A N 1
ATOM 2342 C CA . SER A 1 318 ? 2.696 -56.291 31.647 1.00 63.20 462 SER A CA 1
ATOM 2343 C C . SER A 1 318 ? 4.211 -56.314 31.875 1.00 64.00 462 SER A C 1
ATOM 2344 O O . SER A 1 318 ? 4.978 -56.371 30.902 1.00 62.81 462 SER A O 1
ATOM 2347 N N . LYS A 1 319 ? 4.638 -56.308 33.149 1.00 58.71 463 LYS A N 1
ATOM 2348 C CA . LYS A 1 319 ? 6.056 -56.365 33.503 1.00 56.93 463 LYS A CA 1
ATOM 2349 C C . LYS A 1 319 ? 6.749 -57.622 32.929 1.00 63.51 463 LYS A C 1
ATOM 2350 O O . LYS A 1 319 ? 7.946 -57.588 32.653 1.00 62.39 463 LYS A O 1
ATOM 2356 N N . GLN A 1 320 ? 5.994 -58.713 32.720 1.00 63.22 464 GLN A N 1
ATOM 2357 C CA . GLN A 1 320 ? 6.524 -59.969 32.189 1.00 64.19 464 GLN A CA 1
ATOM 2358 C C . GLN A 1 320 ? 6.995 -59.865 30.741 1.00 67.13 464 GLN A C 1
ATOM 2359 O O . GLN A 1 320 ? 7.775 -60.705 30.304 1.00 67.51 464 GLN A O 1
ATOM 2365 N N . ASP A 1 321 ? 6.563 -58.812 30.016 1.00 62.46 465 ASP A N 1
ATOM 2366 C CA . ASP A 1 321 ? 6.953 -58.542 28.627 1.00 61.31 465 ASP A CA 1
ATOM 2367 C C . ASP A 1 321 ? 8.273 -57.767 28.573 1.00 61.48 465 ASP A C 1
ATOM 2368 O O . ASP A 1 321 ? 8.852 -57.615 27.495 1.00 60.33 465 ASP A O 1
ATOM 2373 N N . ILE A 1 322 ? 8.728 -57.249 29.726 1.00 55.58 466 ILE A N 1
ATOM 2374 C CA . ILE A 1 322 ? 9.940 -56.446 29.804 1.00 52.26 466 ILE A CA 1
ATOM 2375 C C . ILE A 1 322 ? 11.094 -57.289 30.322 1.00 57.22 466 ILE A C 1
ATOM 2376 O O . ILE A 1 322 ? 11.242 -57.466 31.530 1.00 57.96 466 ILE A O 1
ATOM 2381 N N . GLU A 1 323 ? 11.896 -57.830 29.396 1.00 54.00 467 GLU A N 1
ATOM 2382 C CA . GLU A 1 323 ? 13.008 -58.728 29.723 1.00 54.61 467 GLU A CA 1
ATOM 2383 C C . GLU A 1 323 ? 14.359 -58.167 29.364 1.00 55.96 467 GLU A C 1
ATOM 2384 O O . GLU A 1 323 ? 14.493 -57.468 28.362 1.00 53.90 467 GLU A O 1
ATOM 2390 N N . PHE A 1 324 ? 15.378 -58.555 30.134 1.00 52.57 468 PHE A N 1
ATOM 2391 C CA . PHE A 1 324 ? 16.756 -58.165 29.899 1.00 50.97 468 PHE A CA 1
ATOM 2392 C C . PHE A 1 324 ? 17.673 -59.346 30.141 1.00 58.29 468 PHE A C 1
ATOM 2393 O O . PHE A 1 324 ? 17.344 -60.236 30.919 1.00 60.49 468 PHE A O 1
ATOM 2401 N N . GLU A 1 325 ? 18.836 -59.343 29.490 1.00 54.31 469 GLU A N 1
ATOM 2402 C CA . GLU A 1 325 ? 19.910 -60.274 29.751 1.00 55.53 469 GLU A CA 1
ATOM 2403 C C . GLU A 1 325 ? 20.853 -59.536 30.707 1.00 58.42 469 GLU A C 1
ATOM 2404 O O . GLU A 1 325 ? 21.277 -58.412 30.414 1.00 56.21 469 GLU A O 1
ATOM 2410 N N . CYS A 1 326 ? 21.105 -60.141 31.888 1.00 56.98 470 CYS A N 1
ATOM 2411 C CA . CYS A 1 326 ? 21.918 -59.623 32.999 1.00 56.80 470 CYS A CA 1
ATOM 2412 C C . CYS A 1 326 ? 23.098 -60.527 33.342 1.00 59.63 470 CYS A C 1
ATOM 2413 O O . CYS A 1 326 ? 23.022 -61.729 33.128 1.00 61.21 470 CYS A O 1
ATOM 2416 N N . ILE A 1 327 ? 24.166 -59.964 33.909 1.00 53.72 471 ILE A N 1
ATOM 2417 C CA . ILE A 1 327 ? 25.339 -60.722 34.322 1.00 54.18 471 ILE A CA 1
ATOM 2418 C C . ILE A 1 327 ? 25.067 -61.305 35.713 1.00 58.74 471 ILE A C 1
ATOM 2419 O O . ILE A 1 327 ? 24.887 -60.556 36.671 1.00 56.90 471 ILE A O 1
ATOM 2424 N N . ALA A 1 328 ? 24.997 -62.638 35.793 1.00 57.45 472 ALA A N 1
ATOM 2425 C CA . ALA A 1 328 ? 24.781 -63.393 37.028 1.00 59.19 472 ALA A CA 1
ATOM 2426 C C . ALA A 1 328 ? 26.103 -63.594 37.755 1.00 64.07 472 ALA A C 1
ATOM 2427 O O . ALA A 1 328 ? 26.146 -63.484 38.978 1.00 64.96 472 ALA A O 1
ATOM 2429 N N . SER A 1 329 ? 27.186 -63.877 37.001 1.00 60.39 473 SER A N 1
ATOM 2430 C CA . SER A 1 329 ? 28.539 -64.108 37.528 1.00 60.71 473 SER A CA 1
ATOM 2431 C C . SER A 1 329 ? 29.600 -63.900 36.444 1.00 63.35 473 SER A C 1
ATOM 2432 O O . SER A 1 329 ? 29.271 -63.573 35.303 1.00 62.06 473 SER A O 1
ATOM 2435 N N . PHE A 1 330 ? 30.873 -64.077 36.811 1.00 60.33 474 PHE A N 1
ATOM 2436 C CA . PHE A 1 330 ? 32.006 -63.979 35.907 1.00 59.74 474 PHE A CA 1
ATOM 2437 C C . PHE A 1 330 ? 32.754 -65.290 35.982 1.00 66.06 474 PHE A C 1
ATOM 2438 O O . PHE A 1 330 ? 32.883 -65.867 37.063 1.00 67.69 474 PHE A O 1
ATOM 2446 N N . ASN A 1 331 ? 33.226 -65.759 34.824 1.00 62.10 475 ASN A N 1
ATOM 2447 C CA . ASN A 1 331 ? 33.962 -66.989 34.628 1.00 63.79 475 ASN A CA 1
ATOM 2448 C C . ASN A 1 331 ? 35.230 -67.006 35.466 1.00 68.28 475 ASN A C 1
ATOM 2449 O O . ASN A 1 331 ? 36.047 -66.093 35.396 1.00 66.35 475 ASN A O 1
ATOM 2454 N N . GLU A 1 332 ? 35.346 -68.030 36.307 1.00 67.67 476 GLU A N 1
ATOM 2455 C CA . GLU A 1 332 ? 36.465 -68.237 37.218 1.00 69.41 476 GLU A CA 1
ATOM 2456 C C . GLU A 1 332 ? 37.816 -68.316 36.501 1.00 73.06 476 GLU A C 1
ATOM 2457 O O . GLU A 1 332 ? 38.789 -67.722 36.981 1.00 72.82 476 GLU A O 1
ATOM 2463 N N . GLN A 1 333 ? 37.869 -69.039 35.356 1.00 68.62 477 GLN A N 1
ATOM 2464 C CA . GLN A 1 333 ? 39.085 -69.244 34.553 1.00 68.39 477 GLN A CA 1
ATOM 2465 C C . GLN A 1 333 ? 39.388 -68.102 33.563 1.00 69.47 477 GLN A C 1
ATOM 2466 O O . GLN A 1 333 ? 40.557 -67.824 33.291 1.00 69.56 477 GLN A O 1
ATOM 2472 N N . THR A 1 334 ? 38.340 -67.474 32.999 1.00 63.22 478 THR A N 1
ATOM 2473 C CA . THR A 1 334 ? 38.434 -66.461 31.953 1.00 60.04 478 THR A CA 1
ATOM 2474 C C . THR A 1 334 ? 38.138 -65.019 32.406 1.00 61.43 478 THR A C 1
ATOM 2475 O O . THR A 1 334 ? 38.837 -64.086 32.006 1.00 59.90 478 THR A O 1
ATOM 2479 N N . GLY A 1 335 ? 37.077 -64.848 33.175 1.00 57.16 479 GLY A N 1
ATOM 2480 C CA . GLY A 1 335 ? 36.630 -63.539 33.613 1.00 54.62 479 GLY A CA 1
ATOM 2481 C C . GLY A 1 335 ? 35.496 -63.015 32.763 1.00 58.11 479 GLY A C 1
ATOM 2482 O O . GLY A 1 335 ? 34.998 -61.923 33.027 1.00 56.37 479 GLY A O 1
ATOM 2483 N N . GLU A 1 336 ? 35.105 -63.774 31.715 1.00 56.77 480 GLU A N 1
ATOM 2484 C CA . GLU A 1 336 ? 33.999 -63.469 30.799 1.00 56.22 480 GLU A CA 1
ATOM 2485 C C . GLU A 1 336 ? 32.698 -63.456 31.604 1.00 62.67 480 GLU A C 1
ATOM 2486 O O . GLU A 1 336 ? 32.552 -64.263 32.528 1.00 63.85 480 GLU A O 1
ATOM 2492 N N . PRO A 1 337 ? 31.697 -62.633 31.252 1.00 59.35 481 PRO A N 1
ATOM 2493 C CA . PRO A 1 337 ? 30.481 -62.650 32.057 1.00 59.50 481 PRO A CA 1
ATOM 2494 C C . PRO A 1 337 ? 29.511 -63.750 31.648 1.00 65.88 481 PRO A C 1
ATOM 2495 O O . PRO A 1 337 ? 29.381 -64.055 30.459 1.00 66.55 481 PRO A O 1
ATOM 2499 N N . GLU A 1 338 ? 28.865 -64.364 32.652 1.00 63.05 482 GLU A N 1
ATOM 2500 C CA . GLU A 1 338 ? 27.847 -65.402 32.497 1.00 63.39 482 GLU A CA 1
ATOM 2501 C C . GLU A 1 338 ? 26.495 -64.685 32.563 1.00 64.02 482 GLU A C 1
ATOM 2502 O O . GLU A 1 338 ? 26.168 -64.026 33.555 1.00 62.55 482 GLU A O 1
ATOM 2508 N N . TRP A 1 339 ? 25.759 -64.746 31.465 1.00 59.44 483 TRP A N 1
ATOM 2509 C CA . TRP A 1 339 ? 24.489 -64.053 31.289 1.00 57.26 483 TRP A CA 1
ATOM 2510 C C . TRP A 1 339 ? 23.247 -64.890 31.641 1.00 63.32 483 TRP A C 1
ATOM 2511 O O . TRP A 1 339 ? 23.237 -66.116 31.477 1.00 65.65 483 TRP A O 1
ATOM 2522 N N . GLU A 1 340 ? 22.196 -64.214 32.121 1.00 58.75 484 GLU A N 1
ATOM 2523 C CA . GLU A 1 340 ? 20.919 -64.814 32.526 1.00 60.28 484 GLU A CA 1
ATOM 2524 C C . GLU A 1 340 ? 19.759 -63.905 32.145 1.00 64.03 484 GLU A C 1
ATOM 2525 O O . GLU A 1 340 ? 19.883 -62.686 32.257 1.00 61.07 484 GLU A O 1
ATOM 2531 N N . THR A 1 341 ? 18.623 -64.472 31.714 1.00 63.85 485 THR A N 1
ATOM 2532 C CA . THR A 1 341 ? 17.466 -63.680 31.287 1.00 63.29 485 THR A CA 1
ATOM 2533 C C . THR A 1 341 ? 16.440 -63.528 32.408 1.00 68.22 485 THR A C 1
ATOM 2534 O O . THR A 1 341 ? 16.052 -64.517 33.018 1.00 70.72 485 THR A O 1
ATOM 2538 N N . LEU A 1 342 ? 16.009 -62.285 32.673 1.00 63.39 486 LEU A N 1
ATOM 2539 C CA . LEU A 1 342 ? 15.022 -61.954 33.702 1.00 63.41 486 LEU A CA 1
ATOM 2540 C C . LEU A 1 342 ? 14.032 -60.901 33.225 1.00 62.56 486 LEU A C 1
ATOM 2541 O O . LEU A 1 342 ? 14.440 -59.928 32.598 1.00 60.22 486 LEU A O 1
ATOM 2546 N N . ASN A 1 343 ? 12.748 -61.053 33.574 1.00 58.33 487 ASN A N 1
ATOM 2547 C CA . ASN A 1 343 ? 11.760 -59.998 33.336 1.00 55.83 487 ASN A CA 1
ATOM 2548 C C . ASN A 1 343 ? 11.822 -59.116 34.599 1.00 56.85 487 ASN A C 1
ATOM 2549 O O . ASN A 1 343 ? 12.297 -59.569 35.651 1.00 58.51 487 ASN A O 1
ATOM 2554 N N . ILE A 1 344 ? 11.395 -57.864 34.492 1.00 48.54 488 ILE A N 1
ATOM 2555 C CA . ILE A 1 344 ? 11.470 -56.922 35.615 1.00 46.52 488 ILE A CA 1
ATOM 2556 C C . ILE A 1 344 ? 10.692 -57.320 36.882 1.00 51.43 488 ILE A C 1
ATOM 2557 O O . ILE A 1 344 ? 11.116 -56.986 37.990 1.00 51.71 488 ILE A O 1
ATOM 2562 N N . ARG A 1 345 ? 9.601 -58.084 36.721 1.00 48.74 489 ARG A N 1
ATOM 2563 C CA . ARG A 1 345 ? 8.841 -58.572 37.870 1.00 50.45 489 ARG A CA 1
ATOM 2564 C C . ARG A 1 345 ? 9.662 -59.579 38.693 1.00 57.49 489 ARG A C 1
ATOM 2565 O O . ARG A 1 345 ? 9.646 -59.501 39.927 1.00 59.12 489 ARG A O 1
ATOM 2573 N N . GLU A 1 346 ? 10.422 -60.477 38.021 1.00 53.62 490 GLU A N 1
ATOM 2574 C CA . GLU A 1 346 ? 11.302 -61.436 38.699 1.00 55.01 490 GLU A CA 1
ATOM 2575 C C . GLU A 1 346 ? 12.340 -60.702 39.527 1.00 58.57 490 GLU A C 1
ATOM 2576 O O . GLU A 1 346 ? 12.646 -61.138 40.638 1.00 60.18 490 GLU A O 1
ATOM 2582 N N . MET A 1 347 ? 12.877 -59.582 38.992 1.00 51.94 491 MET A N 1
ATOM 2583 C CA . MET A 1 347 ? 13.867 -58.763 39.685 1.00 50.41 491 MET A CA 1
ATOM 2584 C C . MET A 1 347 ? 13.269 -58.184 40.976 1.00 56.62 491 MET A C 1
ATOM 2585 O O . MET A 1 347 ? 13.902 -58.245 42.031 1.00 57.81 491 MET A O 1
ATOM 2590 N N . GLU A 1 348 ? 12.026 -57.684 40.891 1.00 53.32 492 GLU A N 1
ATOM 2591 C CA . GLU A 1 348 ? 11.288 -57.099 42.012 1.00 54.15 492 GLU A CA 1
ATOM 2592 C C . GLU A 1 348 ? 11.015 -58.123 43.115 1.00 61.97 492 GLU A C 1
ATOM 2593 O O . GLU A 1 348 ? 11.211 -57.820 44.297 1.00 63.37 492 GLU A O 1
ATOM 2599 N N . ILE A 1 349 ? 10.546 -59.327 42.727 1.00 59.30 493 ILE A N 1
ATOM 2600 C CA . ILE A 1 349 ? 10.243 -60.409 43.666 1.00 61.90 493 ILE A CA 1
ATOM 2601 C C . ILE A 1 349 ? 11.492 -60.824 44.432 1.00 66.55 493 ILE A C 1
ATOM 2602 O O . ILE A 1 349 ? 11.446 -60.901 45.662 1.00 68.13 493 ILE A O 1
ATOM 2607 N N . LEU A 1 350 ? 12.609 -61.063 43.707 1.00 61.88 494 LEU A N 1
ATOM 2608 C CA . LEU A 1 350 ? 13.890 -61.452 44.306 1.00 62.37 494 LEU A CA 1
ATOM 2609 C C . LEU A 1 350 ? 14.360 -60.395 45.296 1.00 66.18 494 LEU A C 1
ATOM 2610 O O . LEU A 1 350 ? 14.848 -60.749 46.369 1.00 66.83 494 LEU A O 1
ATOM 2615 N N . ALA A 1 351 ? 14.169 -59.100 44.959 1.00 61.52 495 ALA A N 1
ATOM 2616 C CA . ALA A 1 351 ? 14.540 -57.989 45.832 1.00 60.93 495 ALA A CA 1
ATOM 2617 C C . ALA A 1 351 ? 13.627 -57.916 47.071 1.00 68.87 495 ALA A C 1
ATOM 2618 O O . ALA A 1 351 ? 14.105 -57.617 48.169 1.00 70.33 495 ALA A O 1
ATOM 2620 N N . GLU A 1 352 ? 12.328 -58.222 46.902 1.00 66.31 496 GLU A N 1
ATOM 2621 C CA . GLU A 1 352 ? 11.362 -58.218 47.995 1.00 68.82 496 GLU A CA 1
ATOM 2622 C C . GLU A 1 352 ? 11.622 -59.369 48.974 1.00 79.00 496 GLU A C 1
ATOM 2623 O O . GLU A 1 352 ? 11.385 -59.227 50.177 1.00 81.39 496 GLU A O 1
ATOM 2629 N N . SER A 1 353 ? 12.136 -60.501 48.454 1.00 76.52 497 SER A N 1
ATOM 2630 C CA . SER A 1 353 ? 12.486 -61.683 49.240 1.00 78.79 497 SER A CA 1
ATOM 2631 C C . SER A 1 353 ? 13.712 -61.400 50.103 1.00 83.01 497 SER A C 1
ATOM 2632 O O . SER A 1 353 ? 13.701 -61.730 51.289 1.00 86.02 497 SER A O 1
ATOM 2635 N N . GLU A 1 354 ? 14.745 -60.747 49.520 1.00 76.69 498 GLU A N 1
ATOM 2636 C CA . GLU A 1 354 ? 15.973 -60.353 50.220 1.00 76.59 498 GLU A CA 1
ATOM 2637 C C . GLU A 1 354 ? 15.645 -59.374 51.347 1.00 82.78 498 GLU A C 1
ATOM 2638 O O . GLU A 1 354 ? 16.119 -59.554 52.470 1.00 85.38 498 GLU A O 1
ATOM 2644 N N . TYR A 1 355 ? 14.784 -58.382 51.057 1.00 78.12 499 TYR A N 1
ATOM 2645 C CA . TYR A 1 355 ? 14.340 -57.372 52.018 1.00 78.74 499 TYR A CA 1
ATOM 2646 C C . TYR A 1 355 ? 13.589 -57.976 53.197 1.00 87.38 499 TYR A C 1
ATOM 2647 O O . TYR A 1 355 ? 13.876 -57.629 54.341 1.00 88.08 499 TYR A O 1
ATOM 2656 N N . ARG A 1 356 ? 12.625 -58.882 52.914 1.00 87.36 500 ARG A N 1
ATOM 2657 C CA . ARG A 1 356 ? 11.822 -59.586 53.929 1.00 91.88 500 ARG A CA 1
ATOM 2658 C C . ARG A 1 356 ? 12.705 -60.422 54.856 1.0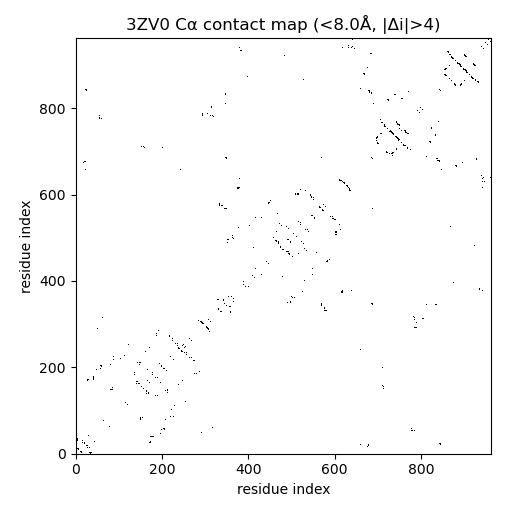0 99.34 500 ARG A C 1
ATOM 2659 O O . ARG A 1 356 ? 12.443 -60.472 56.054 1.00 100.57 500 ARG A O 1
ATOM 2667 N N . GLU A 1 357 ? 13.755 -61.059 54.298 1.00 97.04 501 GLU A N 1
ATOM 2668 C CA . GLU A 1 357 ? 14.735 -61.862 55.027 1.00 99.81 501 GLU A CA 1
ATOM 2669 C C . GLU A 1 357 ? 15.590 -60.937 55.913 1.00 105.03 501 GLU A C 1
ATOM 2670 O O . GLU A 1 357 ? 15.895 -61.292 57.052 1.00 107.94 501 GLU A O 1
ATOM 2676 N N . GLN A 1 358 ? 15.949 -59.744 55.394 1.00 99.47 502 GLN A N 1
ATOM 2677 C CA . GLN A 1 358 ? 16.731 -58.740 56.115 1.00 99.49 502 GLN A CA 1
ATOM 2678 C C . GLN A 1 358 ? 15.942 -58.157 57.300 1.00 107.83 502 GLN A C 1
ATOM 2679 O O . GLN A 1 358 ? 16.510 -57.998 58.385 1.00 109.72 502 GLN A O 1
ATOM 2685 N N . GLN A 1 359 ? 14.639 -57.858 57.094 1.00 105.46 503 GLN A N 1
ATOM 2686 C CA . GLN A 1 359 ? 13.755 -57.289 58.119 1.00 107.75 503 GLN A CA 1
ATOM 2687 C C . GLN A 1 359 ? 13.349 -58.306 59.197 1.00 116.81 503 GLN A C 1
ATOM 2688 O O . GLN A 1 359 ? 13.079 -57.915 60.332 1.00 119.18 503 GLN A O 1
ATOM 2694 N N . GLN A 1 360 ? 13.429 -59.619 58.863 1.00 114.45 504 GLN A N 1
ATOM 2695 C CA . GLN A 1 360 ? 13.137 -60.751 59.761 1.00 129.63 504 GLN A CA 1
ATOM 2696 C C . GLN A 1 360 ? 14.178 -60.839 60.879 1.00 143.57 504 GLN A C 1
ATOM 2697 O O . GLN A 1 360 ? 15.378 -60.674 60.647 1.00 100.08 504 GLN A O 1
ATOM 2703 N N . ILE B 1 21 ? 48.051 -59.123 49.436 1.00 113.83 165 ILE B N 1
ATOM 2704 C CA . ILE B 1 21 ? 49.445 -58.837 49.084 1.00 112.07 165 ILE B CA 1
ATOM 2705 C C . ILE B 1 21 ? 50.084 -57.948 50.167 1.00 115.61 165 ILE B C 1
ATOM 2706 O O . ILE B 1 21 ? 49.454 -56.986 50.629 1.00 115.02 165 ILE B O 1
ATOM 2711 N N . LEU B 1 22 ? 51.342 -58.264 50.555 1.00 111.53 166 LEU B N 1
ATOM 2712 C CA . LEU B 1 22 ? 52.104 -57.459 51.516 1.00 110.29 166 LEU B CA 1
ATOM 2713 C C . LEU B 1 22 ? 52.527 -56.166 50.814 1.00 107.59 166 LEU B C 1
ATOM 2714 O O . LEU B 1 22 ? 52.803 -56.173 49.604 1.00 105.63 166 LEU B O 1
ATOM 2719 N N . LYS B 1 23 ? 52.512 -55.052 51.557 1.00 100.08 167 LYS B N 1
ATOM 2720 C CA . LYS B 1 23 ? 52.872 -53.737 51.028 1.00 95.00 167 LYS B CA 1
ATOM 2721 C C . LYS B 1 23 ? 54.381 -53.645 50.799 1.00 92.76 167 LYS B C 1
ATOM 2722 O O . LYS B 1 23 ? 55.164 -54.166 51.597 1.00 94.45 167 LYS B O 1
ATOM 2728 N N . THR B 1 24 ? 54.780 -53.003 49.690 1.00 81.79 168 THR B N 1
ATOM 2729 C CA . THR B 1 24 ? 56.176 -52.817 49.310 1.00 78.41 168 THR B CA 1
ATOM 2730 C C . THR B 1 24 ? 56.5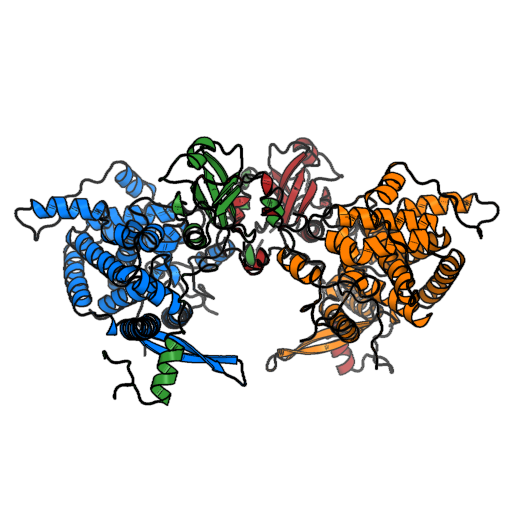53 -51.355 49.565 1.00 74.93 168 THR B C 1
ATOM 2731 O O . THR B 1 24 ? 56.035 -50.456 48.899 1.00 72.72 168 THR B O 1
ATOM 2735 N N . LYS B 1 25 ? 57.427 -51.118 50.539 1.00 68.60 169 LYS B N 1
ATOM 2736 C CA . LYS B 1 25 ? 57.877 -49.776 50.899 1.00 65.59 169 LYS B CA 1
ATOM 2737 C C . LYS B 1 25 ? 58.787 -49.176 49.831 1.00 63.47 169 LYS B C 1
ATOM 2738 O O . LYS B 1 25 ? 59.407 -49.905 49.050 1.00 62.40 169 LYS B O 1
ATOM 2744 N N . TYR B 1 26 ? 58.796 -47.844 49.746 1.00 56.21 170 TYR B N 1
ATOM 2745 C CA . TYR B 1 26 ? 59.563 -47.128 48.730 1.00 52.61 170 TYR B CA 1
ATOM 2746 C C . TYR B 1 26 ? 60.122 -45.803 49.229 1.00 55.71 170 TYR B C 1
ATOM 2747 O O . TYR B 1 26 ? 59.971 -45.460 50.409 1.00 56.66 170 TYR B O 1
ATOM 2756 N N . GLY B 1 27 ? 60.765 -45.081 48.313 1.00 49.71 171 GLY B N 1
ATOM 2757 C CA . GLY B 1 27 ? 61.358 -43.780 48.584 1.00 48.88 171 GLY B CA 1
ATOM 2758 C C . GLY B 1 27 ? 62.671 -43.839 49.333 1.00 53.61 171 GLY B C 1
ATOM 2759 O O . GLY B 1 27 ? 63.362 -44.868 49.320 1.00 54.93 171 GLY B O 1
ATOM 2760 N N . PHE B 1 28 ? 63.015 -42.728 50.001 1.00 49.10 172 PHE B N 1
ATOM 2761 C CA . PHE B 1 28 ? 64.250 -42.612 50.763 1.00 49.96 172 PHE B CA 1
ATOM 2762 C C . PHE B 1 28 ? 64.317 -43.690 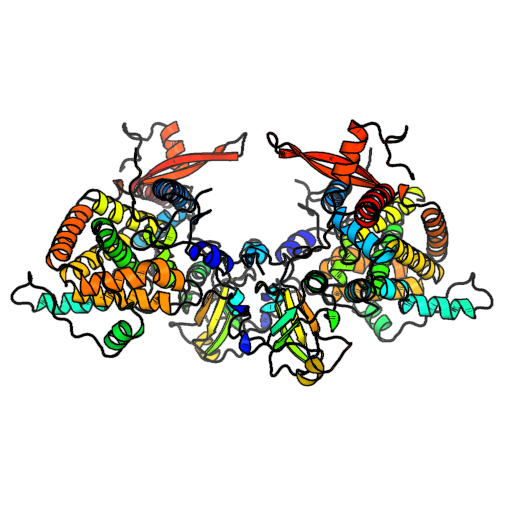51.820 1.00 59.95 172 PHE B C 1
ATOM 2763 O O . PHE B 1 28 ? 63.403 -43.797 52.646 1.00 61.15 172 PHE B O 1
ATOM 2771 N N . ASP B 1 29 ? 65.401 -44.508 51.771 1.00 59.43 173 ASP B N 1
ATOM 2772 C CA . ASP B 1 29 ? 65.685 -45.608 52.701 1.00 62.43 173 ASP B CA 1
ATOM 2773 C C . ASP B 1 29 ? 64.503 -46.598 52.857 1.00 67.12 173 ASP B C 1
ATOM 2774 O O . ASP B 1 29 ? 64.391 -47.269 53.885 1.00 68.41 173 ASP B O 1
ATOM 2779 N N . ASN B 1 30 ? 63.615 -46.667 51.823 1.00 62.36 174 ASN B N 1
ATOM 2780 C CA . ASN B 1 30 ? 62.401 -47.500 51.763 1.00 62.12 174 ASN B CA 1
ATOM 2781 C C . ASN B 1 30 ? 61.527 -47.299 52.997 1.00 65.93 174 ASN B C 1
ATOM 2782 O O . ASN B 1 30 ? 61.031 -48.264 53.580 1.00 67.02 174 ASN B O 1
ATOM 2787 N N . LEU B 1 31 ? 61.352 -46.033 53.400 1.00 60.40 175 LEU B N 1
ATOM 2788 C CA . LEU B 1 31 ? 60.595 -45.686 54.601 1.00 60.71 175 LEU B CA 1
ATOM 2789 C C . LEU B 1 31 ? 59.140 -45.323 54.355 1.00 63.06 175 LEU B C 1
ATOM 2790 O O . LEU B 1 31 ? 58.371 -45.204 55.315 1.00 64.02 175 LEU B O 1
ATOM 2795 N N . TYR B 1 32 ? 58.762 -45.129 53.080 1.00 56.90 176 TYR B N 1
ATOM 2796 C CA . TYR B 1 32 ? 57.439 -44.641 52.701 1.00 54.79 176 TYR B CA 1
ATOM 2797 C C . TYR B 1 32 ? 56.495 -45.649 52.071 1.00 60.20 176 TYR B C 1
ATOM 2798 O O . TYR B 1 32 ? 56.929 -46.671 51.547 1.00 59.32 176 TYR B O 1
ATOM 2807 N N . ASP B 1 33 ? 55.192 -45.353 52.143 1.00 58.76 177 ASP B N 1
ATOM 2808 C CA . ASP B 1 33 ? 54.105 -46.149 51.580 1.00 59.63 177 ASP B CA 1
ATOM 2809 C C . ASP B 1 33 ? 52.838 -45.289 51.481 1.00 63.80 177 ASP B C 1
ATOM 2810 O O . ASP B 1 33 ? 52.780 -44.213 52.078 1.00 62.92 177 ASP B O 1
ATOM 2815 N N . THR B 1 34 ? 51.816 -45.792 50.754 1.00 61.14 178 THR B N 1
ATOM 2816 C CA . THR B 1 34 ? 50.471 -45.224 50.550 1.00 60.87 178 THR B CA 1
ATOM 2817 C C . THR B 1 34 ? 50.377 -43.908 49.773 1.00 61.55 178 THR B C 1
ATOM 2818 O O . THR B 1 34 ? 49.463 -43.735 48.963 1.00 61.70 178 THR B O 1
ATOM 2822 N N . VAL B 1 35 ? 51.314 -42.991 50.038 1.00 56.02 179 VAL B N 1
ATOM 2823 C CA . VAL B 1 35 ? 51.439 -41.647 49.465 1.00 53.75 179 VAL B CA 1
ATOM 2824 C C . VAL B 1 35 ? 51.263 -41.614 47.930 1.00 53.55 179 VAL B C 1
ATOM 2825 O O . VAL B 1 35 ? 50.399 -40.886 47.441 1.00 51.44 179 VAL B O 1
ATOM 2829 N N . ILE B 1 36 ? 52.061 -42.422 47.192 1.00 48.78 180 ILE B N 1
ATOM 2830 C CA . ILE B 1 36 ? 52.045 -42.505 45.728 1.00 46.07 180 ILE B CA 1
ATOM 2831 C C . ILE B 1 36 ? 50.697 -42.934 45.146 1.00 50.88 180 ILE B C 1
ATOM 2832 O O . ILE B 1 36 ? 50.191 -42.229 44.275 1.00 49.77 180 ILE B O 1
ATOM 2837 N N . SER B 1 37 ? 50.086 -44.037 45.645 1.00 48.99 181 SER B N 1
ATOM 2838 C CA . SER B 1 37 ? 48.767 -44.481 45.164 1.00 49.03 181 SER B CA 1
ATOM 2839 C C . SER B 1 37 ? 47.674 -43.393 45.341 1.00 51.38 181 SER B C 1
ATOM 2840 O O . SER B 1 37 ? 46.866 -43.180 44.427 1.00 50.33 181 SER B O 1
ATOM 2843 N N . VAL B 1 38 ? 47.676 -42.690 46.495 1.00 46.60 182 VAL B N 1
ATOM 2844 C CA . VAL B 1 38 ? 46.733 -41.597 46.768 1.00 45.82 182 VAL B CA 1
ATOM 2845 C C . VAL B 1 38 ? 46.937 -40.449 45.730 1.00 48.07 182 VAL B C 1
ATOM 2846 O O . VAL B 1 38 ? 45.956 -39.899 45.220 1.00 48.39 182 VAL B O 1
ATOM 2850 N N . SER B 1 39 ? 48.210 -40.140 45.390 1.00 41.66 183 SER B N 1
ATOM 2851 C CA . SER B 1 39 ? 48.569 -39.099 44.428 1.00 39.33 183 SER B CA 1
ATOM 2852 C C . SER B 1 39 ? 48.052 -39.389 43.010 1.00 44.25 183 SER B C 1
ATOM 2853 O O . SER B 1 39 ? 47.675 -38.459 42.290 1.00 43.09 183 SER B O 1
ATOM 2856 N N . THR B 1 40 ? 48.024 -40.682 42.618 1.00 42.40 184 THR B N 1
ATOM 2857 C CA . THR B 1 40 ? 47.561 -41.097 41.288 1.00 41.81 184 THR B CA 1
ATOM 2858 C C . THR B 1 40 ? 46.081 -40.790 41.105 1.00 47.82 184 THR B C 1
ATOM 2859 O O . THR B 1 40 ? 45.638 -40.602 39.968 1.00 48.41 184 THR B O 1
ATOM 2863 N N . SER B 1 41 ? 45.333 -40.649 42.224 1.00 44.25 185 SER B N 1
ATOM 2864 C CA . SER B 1 41 ? 43.917 -40.274 42.186 1.00 43.79 185 SER B CA 1
ATOM 2865 C C . SER B 1 41 ? 43.790 -38.745 41.998 1.00 46.59 185 SER B C 1
ATOM 2866 O O . SER B 1 41 ? 42.719 -38.251 41.664 1.00 46.92 185 SER B O 1
ATOM 2869 N N . ASN B 1 42 ? 44.895 -38.002 42.208 1.00 42.09 186 ASN B N 1
ATOM 2870 C CA . ASN B 1 42 ? 44.957 -36.548 42.072 1.00 40.68 186 ASN B CA 1
ATOM 2871 C C . ASN B 1 42 ? 45.612 -36.049 40.779 1.00 44.58 186 ASN B C 1
ATOM 2872 O O . ASN B 1 42 ? 45.823 -34.851 40.622 1.00 45.00 186 ASN B O 1
ATOM 2877 N N . GLY B 1 43 ? 45.888 -36.958 39.850 1.00 40.61 187 GLY B N 1
ATOM 2878 C CA . GLY B 1 43 ? 46.466 -36.619 38.560 1.00 38.81 187 GLY B CA 1
ATOM 2879 C C . GLY B 1 43 ? 47.963 -36.759 38.485 1.00 43.38 187 GLY B C 1
ATOM 2880 O O . GLY B 1 43 ? 48.588 -36.096 37.652 1.00 43.47 187 GLY B O 1
ATOM 2881 N N . ASN B 1 44 ? 48.562 -37.620 39.338 1.00 39.83 188 ASN B N 1
ATOM 2882 C CA . ASN B 1 44 ? 50.006 -37.857 39.264 1.00 38.67 188 ASN B CA 1
ATOM 2883 C C . ASN B 1 44 ? 50.348 -38.673 38.018 1.00 41.40 188 ASN B C 1
ATOM 2884 O O . ASN B 1 44 ? 50.358 -39.912 38.055 1.00 41.39 188 ASN B O 1
ATOM 2889 N N . ASP B 1 45 ? 50.645 -37.967 36.922 1.00 36.90 189 ASP B N 1
ATOM 2890 C CA . ASP B 1 45 ? 51.033 -38.597 35.665 1.00 36.04 189 ASP B CA 1
ATOM 2891 C C . ASP B 1 45 ? 52.555 -38.805 35.540 1.00 39.53 189 ASP B C 1
ATOM 2892 O O . ASP B 1 45 ? 53.024 -39.249 34.496 1.00 39.70 189 ASP B O 1
ATOM 2897 N N . ILE B 1 46 ? 53.325 -38.517 36.615 1.00 35.36 190 ILE B N 1
ATOM 2898 C CA . ILE B 1 46 ? 54.757 -38.795 36.645 1.00 33.92 190 ILE B CA 1
ATOM 2899 C C . ILE B 1 46 ? 54.906 -40.289 36.964 1.00 38.33 190 ILE B C 1
ATOM 2900 O O . ILE B 1 46 ? 55.692 -40.986 36.318 1.00 37.97 190 ILE B O 1
ATOM 2905 N N . ASN B 1 47 ? 54.161 -40.778 37.968 1.00 35.34 191 ASN B N 1
ATOM 2906 C CA . ASN B 1 47 ? 54.218 -42.181 38.327 1.00 36.02 191 ASN B CA 1
ATOM 2907 C C . ASN B 1 47 ? 53.920 -43.038 37.109 1.00 40.44 191 ASN B C 1
ATOM 2908 O O . ASN B 1 47 ? 52.956 -42.782 36.381 1.00 40.09 191 ASN B O 1
ATOM 2913 N N . GLU B 1 48 ? 54.760 -44.051 36.895 1.00 37.68 192 GLU B N 1
ATOM 2914 C CA . GLU B 1 48 ? 54.653 -44.968 35.776 1.00 37.43 192 GLU B CA 1
ATOM 2915 C C . GLU B 1 48 ? 54.429 -46.418 36.212 1.00 44.40 192 GLU B C 1
ATOM 2916 O O . GLU B 1 48 ? 54.211 -47.273 35.355 1.00 44.42 192 GLU B O 1
ATOM 2922 N N . LEU B 1 49 ? 54.441 -46.690 37.539 1.00 42.77 193 LEU B N 1
ATOM 2923 C CA . LEU B 1 49 ? 54.183 -48.026 38.109 1.00 43.67 193 LEU B CA 1
ATOM 2924 C C . LEU B 1 49 ? 52.684 -48.306 38.114 1.00 50.53 193 LEU B C 1
ATOM 2925 O O . LEU B 1 49 ? 51.904 -47.458 38.554 1.00 49.81 193 LEU B O 1
ATOM 2930 N N . ASP B 1 50 ? 52.280 -49.499 37.648 1.00 50.57 194 ASP B N 1
ATOM 2931 C CA . ASP B 1 50 ? 50.865 -49.899 37.630 1.00 51.96 194 ASP B CA 1
ATOM 2932 C C . ASP B 1 50 ? 50.340 -50.066 39.058 1.00 57.98 194 ASP B C 1
ATOM 2933 O O . ASP B 1 50 ? 49.226 -49.644 39.342 1.00 57.07 194 ASP B O 1
ATOM 2938 N N . ASP B 1 51 ? 51.159 -50.654 39.955 1.00 57.66 195 ASP B N 1
ATOM 2939 C CA . ASP B 1 51 ? 50.782 -50.923 41.340 1.00 59.72 195 ASP B CA 1
ATOM 2940 C C . ASP B 1 51 ? 51.930 -50.531 42.303 1.00 65.07 195 ASP B C 1
ATOM 2941 O O . ASP B 1 51 ? 52.628 -51.412 42.809 1.00 66.25 195 ASP B O 1
ATOM 2946 N N . PRO B 1 52 ? 52.133 -49.215 42.577 1.00 61.36 196 PRO B N 1
ATOM 2947 C CA . PRO B 1 52 ? 53.259 -48.797 43.444 1.00 61.43 196 PRO B CA 1
ATOM 2948 C C . PRO B 1 52 ? 53.328 -49.375 44.857 1.00 67.39 196 PRO B C 1
ATOM 2949 O O . PRO B 1 52 ? 54.426 -49.506 45.417 1.00 67.71 196 PRO B O 1
ATOM 2953 N N . GLU B 1 53 ? 52.169 -49.720 45.431 1.00 65.06 197 GLU B N 1
ATOM 2954 C CA . GLU B 1 53 ? 52.096 -50.245 46.796 1.00 66.86 197 GLU B CA 1
ATOM 2955 C C . GLU B 1 53 ? 52.415 -51.737 46.911 1.00 71.90 197 GLU B C 1
ATOM 2956 O O . GLU B 1 53 ? 52.650 -52.221 48.016 1.00 72.60 197 GLU B O 1
ATOM 2962 N N . HIS B 1 54 ? 52.415 -52.463 45.779 1.00 68.70 198 HIS B N 1
ATOM 2963 C CA . HIS B 1 54 ? 52.659 -53.905 45.750 1.00 70.45 198 HIS B CA 1
ATOM 2964 C C . HIS B 1 54 ? 53.595 -54.321 44.611 1.00 72.84 198 HIS B C 1
ATOM 2965 O O . HIS B 1 54 ? 53.331 -55.309 43.920 1.00 73.82 198 HIS B O 1
ATOM 2972 N N . THR B 1 55 ? 54.689 -53.581 44.419 1.00 67.02 199 THR B N 1
ATOM 2973 C CA . THR B 1 55 ? 55.690 -53.939 43.417 1.00 65.85 199 THR B CA 1
ATOM 2974 C C . THR B 1 55 ? 57.050 -53.935 44.087 1.00 69.95 199 THR B C 1
ATOM 2975 O O . THR B 1 55 ? 57.489 -52.870 44.522 1.00 70.12 199 THR B O 1
ATOM 2979 N N . ASP B 1 56 ? 57.716 -55.102 44.185 1.00 66.27 200 ASP B N 1
ATOM 2980 C CA . ASP B 1 56 ? 59.039 -55.148 44.807 1.00 66.81 200 ASP B CA 1
ATOM 2981 C C . ASP B 1 56 ? 60.116 -54.495 43.929 1.00 67.96 200 ASP B C 1
ATOM 2982 O O . ASP B 1 56 ? 59.883 -54.270 42.739 1.00 66.16 200 ASP B O 1
ATOM 2987 N N . ALA B 1 57 ? 61.277 -54.173 44.526 1.00 64.09 201 ALA B N 1
ATOM 2988 C CA . ALA B 1 57 ? 62.398 -53.509 43.855 1.00 61.55 201 ALA B CA 1
ATOM 2989 C C . ALA B 1 57 ? 62.779 -54.133 42.514 1.00 66.07 201 ALA B C 1
ATOM 2990 O O . ALA B 1 57 ? 62.933 -53.392 41.534 1.00 64.70 201 ALA B O 1
ATOM 2992 N N . ASN B 1 58 ? 62.883 -55.485 42.449 1.00 63.94 202 ASN B N 1
ATOM 2993 C CA . ASN B 1 58 ? 63.245 -56.163 41.204 1.00 63.02 202 ASN B CA 1
ATOM 2994 C C . ASN B 1 58 ? 62.158 -56.068 40.150 1.00 64.40 202 ASN B C 1
ATOM 2995 O O . ASN B 1 58 ? 62.472 -55.871 38.974 1.00 61.76 202 ASN B O 1
ATOM 3000 N N . ASP B 1 59 ? 60.885 -56.150 40.568 1.00 60.62 203 ASP B N 1
ATOM 3001 C CA . ASP B 1 59 ? 59.774 -56.023 39.635 1.00 59.12 203 ASP B CA 1
ATOM 3002 C C . ASP B 1 59 ? 59.640 -54.601 39.074 1.00 58.94 203 ASP B C 1
ATOM 3003 O O . ASP B 1 59 ? 59.191 -54.454 37.934 1.00 57.72 203 ASP B O 1
ATOM 3008 N N . ARG B 1 60 ? 60.101 -53.571 39.828 1.00 52.97 204 ARG B N 1
ATOM 3009 C CA . ARG B 1 60 ? 60.115 -52.181 39.357 1.00 50.20 204 ARG B CA 1
ATOM 3010 C C . ARG B 1 60 ? 61.082 -52.062 38.162 1.00 53.70 204 ARG B C 1
ATOM 3011 O O . ARG B 1 60 ? 60.745 -51.421 37.171 1.00 52.00 204 ARG B O 1
ATOM 3019 N N . VAL B 1 61 ? 62.266 -52.710 38.249 1.00 52.08 205 VAL B N 1
ATOM 3020 C CA . VAL B 1 61 ? 63.278 -52.743 37.177 1.00 50.61 205 VAL B CA 1
ATOM 3021 C C . VAL B 1 61 ? 62.675 -53.441 35.942 1.00 53.75 205 VAL B C 1
ATOM 3022 O O . VAL B 1 61 ? 62.721 -52.865 34.858 1.00 52.16 205 VAL B O 1
ATOM 3026 N N . ILE B 1 62 ? 62.062 -54.642 36.117 1.00 51.16 206 ILE B N 1
ATOM 3027 C CA . ILE B 1 62 ? 61.432 -55.395 35.023 1.00 51.05 206 ILE B CA 1
ATOM 3028 C C . ILE B 1 62 ? 60.367 -54.571 34.300 1.00 54.30 206 ILE B C 1
ATOM 3029 O O . ILE B 1 62 ? 60.395 -54.506 33.071 1.00 54.23 206 ILE B O 1
ATOM 3034 N N . GLU B 1 63 ? 59.447 -53.942 35.061 1.00 50.14 207 GLU B N 1
ATOM 3035 C CA . GLU B 1 63 ? 58.367 -53.105 34.529 1.00 48.01 207 GLU B CA 1
ATOM 3036 C C . GLU B 1 63 ? 58.926 -51.907 33.779 1.00 49.42 207 GLU B C 1
ATOM 3037 O O . GLU B 1 63 ? 58.463 -51.615 32.676 1.00 49.80 207 GLU B O 1
ATOM 3043 N N . ARG B 1 64 ? 59.932 -51.233 34.364 1.00 44.13 208 ARG B N 1
ATOM 3044 C CA . ARG B 1 64 ? 60.581 -50.069 33.760 1.00 42.06 208 ARG B CA 1
ATOM 3045 C C . ARG B 1 64 ? 61.165 -50.399 32.397 1.00 46.24 208 ARG B C 1
ATOM 3046 O O . ARG B 1 64 ? 60.878 -49.701 31.427 1.00 45.77 208 ARG B O 1
ATOM 3054 N N . LEU B 1 65 ? 61.971 -51.460 32.325 1.00 43.42 209 LEU B N 1
ATOM 3055 C CA . LEU B 1 65 ? 62.617 -51.890 31.084 1.00 43.24 209 LEU B CA 1
ATOM 3056 C C . LEU B 1 65 ? 61.613 -52.233 29.985 1.00 45.94 209 LEU B C 1
ATOM 3057 O O . LEU B 1 65 ? 61.810 -51.834 28.836 1.00 44.03 209 LEU B O 1
ATOM 3062 N N . ARG B 1 66 ? 60.508 -52.899 30.351 1.00 43.39 210 ARG B N 1
ATOM 3063 C CA . ARG B 1 66 ? 59.459 -53.269 29.415 1.00 43.75 210 ARG B CA 1
ATOM 3064 C C . ARG B 1 66 ? 58.750 -52.007 28.885 1.00 48.71 210 ARG B C 1
ATOM 3065 O O . ARG B 1 66 ? 58.530 -51.879 27.672 1.00 48.92 210 ARG B O 1
ATOM 3073 N N . LYS B 1 67 ? 58.423 -51.071 29.800 1.00 43.94 211 LYS B N 1
ATOM 3074 C CA . LYS B 1 67 ? 57.732 -49.837 29.456 1.00 42.01 211 LYS B CA 1
ATOM 3075 C C . LYS B 1 67 ? 58.598 -48.858 28.657 1.00 45.88 211 LYS B C 1
ATOM 3076 O O . LYS B 1 67 ? 58.056 -48.143 27.818 1.00 45.16 211 LYS B O 1
ATOM 3082 N N . GLU B 1 68 ? 59.928 -48.834 28.900 1.00 42.49 212 GLU B N 1
ATOM 3083 C CA . GLU B 1 68 ? 60.879 -47.983 28.169 1.00 41.28 212 GLU B CA 1
ATOM 3084 C C . GLU B 1 68 ? 60.935 -48.410 26.706 1.00 44.64 212 GLU B C 1
ATOM 3085 O O . GLU B 1 68 ? 60.871 -47.560 25.817 1.00 43.09 212 GLU B O 1
ATOM 3091 N N . ASN B 1 69 ? 60.991 -49.732 26.461 1.00 41.95 213 ASN B N 1
ATOM 3092 C CA . ASN B 1 69 ? 61.009 -50.288 25.112 1.00 41.58 213 ASN B CA 1
ATOM 3093 C C . ASN B 1 69 ? 59.683 -49.996 24.386 1.00 43.73 213 ASN B C 1
ATOM 3094 O O . ASN B 1 69 ? 59.699 -49.699 23.189 1.00 42.89 213 ASN B O 1
ATOM 3099 N N . LEU B 1 70 ? 58.547 -50.013 25.118 1.00 38.74 214 LEU B N 1
ATOM 3100 C CA . LEU B 1 70 ? 57.234 -49.681 24.543 1.00 37.09 214 LEU B CA 1
ATOM 3101 C C . LEU B 1 70 ? 57.122 -48.176 24.253 1.00 41.77 214 LEU B C 1
ATOM 3102 O O . LEU B 1 70 ? 56.492 -47.784 23.272 1.00 41.99 214 LEU B O 1
ATOM 3107 N N . LYS B 1 71 ? 57.718 -47.338 25.124 1.00 36.96 215 LYS B N 1
ATOM 3108 C CA . LYS B 1 71 ? 57.669 -45.882 25.027 1.00 34.64 215 LYS B CA 1
ATOM 3109 C C . LYS B 1 71 ? 58.510 -45.344 23.882 1.00 40.23 215 LYS B C 1
ATOM 3110 O O . LYS B 1 71 ? 58.063 -44.440 23.176 1.00 41.92 215 LYS B O 1
ATOM 3116 N N . PHE B 1 72 ? 59.738 -45.861 23.720 1.00 34.93 216 PHE B N 1
ATOM 3117 C CA . PHE B 1 72 ? 60.632 -45.417 22.675 1.00 32.50 216 PHE B CA 1
ATOM 3118 C C . PHE B 1 72 ? 59.947 -45.432 21.313 1.00 38.78 216 PHE B C 1
ATOM 3119 O O . PHE B 1 72 ? 59.340 -46.433 20.940 1.00 40.20 216 PHE B O 1
ATOM 3127 N N . ASP B 1 73 ? 60.035 -44.308 20.583 1.00 35.43 217 ASP B N 1
ATOM 3128 C CA . ASP B 1 73 ? 59.489 -44.167 19.235 1.00 35.61 217 ASP B CA 1
ATOM 3129 C C . ASP B 1 73 ? 60.640 -43.958 18.229 1.00 40.66 217 ASP B C 1
ATOM 3130 O O . ASP B 1 73 ? 61.186 -42.850 18.145 1.00 40.42 217 ASP B O 1
ATOM 3135 N N . PRO B 1 74 ? 61.027 -45.020 17.474 1.00 38.24 218 PRO B N 1
ATOM 3136 C CA . PRO B 1 74 ? 62.148 -44.878 16.521 1.00 38.60 218 PRO B CA 1
ATOM 3137 C C . PRO B 1 74 ? 61.919 -43.839 15.431 1.00 43.74 218 PRO B C 1
ATOM 3138 O O . PRO B 1 74 ? 62.859 -43.134 15.082 1.00 43.90 218 PRO B O 1
ATOM 3142 N N . GLU B 1 75 ? 60.671 -43.702 14.939 1.00 40.76 219 GLU B N 1
ATOM 3143 C CA . GLU B 1 75 ? 60.325 -42.723 13.906 1.00 40.81 219 GLU B CA 1
ATOM 3144 C C . GLU B 1 75 ? 60.502 -41.288 14.397 1.00 43.78 219 GLU B C 1
ATOM 3145 O O . GLU B 1 75 ? 61.059 -40.463 13.673 1.00 45.26 219 GLU B O 1
ATOM 3151 N N . TYR B 1 76 ? 60.110 -41.021 15.653 1.00 37.44 220 TYR B N 1
ATOM 3152 C CA . TYR B 1 76 ? 60.275 -39.734 16.326 1.00 34.81 220 TYR B CA 1
ATOM 3153 C C . TYR B 1 76 ? 61.785 -39.483 16.457 1.00 39.87 220 TYR B C 1
ATOM 3154 O O . TYR B 1 76 ? 62.242 -38.402 16.086 1.00 39.63 220 TYR B O 1
ATOM 3163 N N . TYR B 1 77 ? 62.556 -40.488 16.962 1.00 37.39 221 TYR B N 1
ATOM 3164 C CA . TYR B 1 77 ? 64.005 -40.377 17.154 1.00 37.22 221 TYR B CA 1
ATOM 3165 C C . TYR B 1 77 ? 64.719 -40.001 15.857 1.00 41.58 221 TYR B C 1
ATOM 3166 O O . TYR B 1 77 ? 65.497 -39.045 15.825 1.00 40.30 221 TYR B O 1
ATOM 3175 N N . VAL B 1 78 ? 64.456 -40.777 14.806 1.00 40.19 222 VAL B N 1
ATOM 3176 C CA . VAL B 1 78 ? 65.005 -40.637 13.463 1.00 41.19 222 VAL B CA 1
ATOM 3177 C C . VAL B 1 78 ? 64.640 -39.279 12.844 1.00 44.42 222 VAL B C 1
ATOM 3178 O O . VAL B 1 78 ? 65.499 -38.620 12.265 1.00 44.31 222 VAL B O 1
ATOM 3182 N N . SER B 1 79 ? 63.392 -38.840 13.025 1.00 40.72 223 SER B N 1
ATOM 3183 C CA . SER B 1 79 ? 62.921 -37.550 12.535 1.00 40.75 223 SER B CA 1
ATOM 3184 C C . SER B 1 79 ? 63.714 -36.385 13.164 1.00 45.83 223 SER B C 1
ATOM 3185 O O . SER B 1 79 ? 64.134 -35.470 12.451 1.00 47.98 223 SER B O 1
ATOM 3188 N N . GLU B 1 80 ? 63.945 -36.459 14.493 1.00 40.51 224 GLU B N 1
ATOM 3189 C CA . GLU B 1 80 ? 64.714 -35.496 15.289 1.00 39.12 224 GLU B CA 1
ATOM 3190 C C . GLU B 1 80 ? 66.170 -35.421 14.795 1.00 45.14 224 GLU B C 1
ATOM 3191 O O . GLU B 1 80 ? 66.723 -34.328 14.696 1.00 45.79 224 GLU B O 1
ATOM 3197 N N . TYR B 1 81 ? 66.784 -36.590 14.499 1.00 42.11 225 TYR B N 1
ATOM 3198 C CA . TYR B 1 81 ? 68.158 -36.721 14.010 1.00 41.98 225 TYR B CA 1
ATOM 3199 C C . TYR B 1 81 ? 68.280 -36.086 12.638 1.00 47.01 225 TYR B C 1
ATOM 3200 O O . TYR B 1 81 ? 69.217 -35.320 12.405 1.00 47.72 225 TYR B O 1
ATOM 3209 N N . MET B 1 82 ? 67.328 -36.396 11.740 1.00 44.52 226 MET B N 1
ATOM 3210 C CA . MET B 1 82 ? 67.296 -35.893 10.365 1.00 46.09 226 MET B CA 1
ATOM 3211 C C . MET B 1 82 ? 67.063 -34.406 10.291 1.00 49.80 226 MET B C 1
ATOM 3212 O O . MET B 1 82 ? 67.689 -33.741 9.463 1.00 50.62 226 MET B O 1
ATOM 3217 N N . THR B 1 83 ? 66.220 -33.868 11.190 1.00 45.12 227 THR B N 1
ATOM 3218 C CA . THR B 1 83 ? 65.985 -32.428 11.259 1.00 45.14 227 THR B CA 1
ATOM 3219 C C . THR B 1 83 ? 67.286 -31.727 11.637 1.00 50.76 227 THR B C 1
ATOM 3220 O O . THR B 1 83 ? 67.666 -30.762 10.978 1.00 51.63 227 THR B O 1
ATOM 3224 N N . HIS B 1 84 ? 67.987 -32.234 12.661 1.00 48.20 228 HIS B N 1
ATOM 3225 C CA . HIS B 1 84 ? 69.245 -31.650 13.120 1.00 49.31 228 HIS B CA 1
ATOM 3226 C C . HIS B 1 84 ? 70.328 -31.670 12.052 1.00 54.48 228 HIS B C 1
ATOM 3227 O O . HIS B 1 84 ? 70.972 -30.647 11.838 1.00 55.50 228 HIS B O 1
ATOM 3234 N N . LYS B 1 85 ? 70.496 -32.813 11.359 1.00 51.56 229 LYS B N 1
ATOM 3235 C CA . LYS B 1 85 ? 71.527 -33.025 10.345 1.00 52.71 229 LYS B CA 1
ATOM 3236 C C . LYS B 1 85 ? 71.221 -32.414 8.981 1.00 59.16 229 LYS B C 1
ATOM 3237 O O . LYS B 1 85 ? 72.127 -31.858 8.362 1.00 60.40 229 LYS B O 1
ATOM 3243 N N . TYR B 1 86 ? 69.971 -32.528 8.506 1.00 57.26 230 TYR B N 1
ATOM 3244 C CA . TYR B 1 86 ? 69.584 -32.098 7.156 1.00 59.14 230 TYR B CA 1
ATOM 3245 C C . TYR B 1 86 ? 68.485 -31.016 7.040 1.00 65.27 230 TYR B C 1
ATOM 3246 O O . TYR B 1 86 ? 68.206 -30.572 5.927 1.00 66.28 230 TYR B O 1
ATOM 3255 N N . GLY B 1 87 ? 67.886 -30.597 8.154 1.00 62.13 231 GLY B N 1
ATOM 3256 C CA . GLY B 1 87 ? 66.829 -29.589 8.130 1.00 62.57 231 GLY B CA 1
ATOM 3257 C C . GLY B 1 87 ? 67.275 -28.211 7.666 1.00 70.22 231 GLY B C 1
ATOM 3258 O O . GLY B 1 87 ? 68.418 -27.800 7.915 1.00 70.06 231 GLY B O 1
ATOM 3259 N N . ASN B 1 88 ? 66.364 -27.483 6.979 1.00 69.45 232 ASN B N 1
ATOM 3260 C CA . ASN B 1 88 ? 66.612 -26.108 6.527 1.00 71.23 232 ASN B CA 1
ATOM 3261 C C . ASN B 1 88 ? 66.447 -25.163 7.731 1.00 77.19 232 ASN B C 1
ATOM 3262 O O . ASN B 1 88 ? 66.123 -25.636 8.825 1.00 75.76 232 ASN B O 1
ATOM 3267 N N . GLU B 1 89 ? 66.635 -23.842 7.541 1.00 76.55 233 GLU B N 1
ATOM 3268 C CA . GLU B 1 89 ? 66.516 -22.876 8.642 1.00 76.20 233 GLU B CA 1
ATOM 3269 C C . GLU B 1 89 ? 65.151 -22.829 9.325 1.00 78.48 233 GLU B C 1
ATOM 3270 O O . GLU B 1 89 ? 65.101 -22.748 10.548 1.00 77.07 233 GLU B O 1
ATOM 3276 N N . GLU B 1 90 ? 64.062 -22.949 8.541 1.00 75.26 234 GLU B N 1
ATOM 3277 C CA . GLU B 1 90 ? 62.673 -22.954 9.008 1.00 74.24 234 GLU B CA 1
ATOM 3278 C C . GLU B 1 90 ? 62.391 -24.183 9.883 1.00 76.11 234 GLU B C 1
ATOM 3279 O O . GLU B 1 90 ? 61.747 -24.044 10.929 1.00 75.56 234 GLU B O 1
ATOM 3285 N N . ASP B 1 91 ? 62.873 -25.378 9.453 1.00 70.90 235 ASP B N 1
ATOM 3286 C CA . ASP B 1 91 ? 62.723 -26.653 10.171 1.00 68.39 235 ASP B CA 1
ATOM 3287 C C . ASP B 1 91 ? 63.459 -26.591 11.498 1.00 66.02 235 ASP B C 1
ATOM 3288 O O . ASP B 1 91 ? 62.915 -27.004 12.529 1.00 63.97 235 ASP B O 1
ATOM 3293 N N . LEU B 1 92 ? 64.698 -26.059 11.469 1.00 59.44 236 LEU B N 1
ATOM 3294 C CA . LEU B 1 92 ? 65.530 -25.906 12.658 1.00 56.75 236 LEU B CA 1
ATOM 3295 C C . LEU B 1 92 ? 64.998 -24.851 13.636 1.00 57.85 236 LEU B C 1
ATOM 3296 O O . LEU B 1 92 ? 65.140 -25.030 14.844 1.00 55.89 236 LEU B O 1
ATOM 3301 N N . GLU B 1 93 ? 64.363 -23.781 13.127 1.00 54.44 237 GLU B N 1
ATOM 3302 C CA . GLU B 1 93 ? 63.789 -22.719 13.959 1.00 54.34 237 GLU B CA 1
ATOM 3303 C C . GLU B 1 93 ? 62.620 -23.243 14.784 1.00 57.16 237 GLU B C 1
ATOM 3304 O O . GLU B 1 93 ? 62.564 -22.975 15.983 1.00 55.25 237 GLU B O 1
ATOM 3310 N N . ILE B 1 94 ? 61.696 -23.988 14.150 1.00 55.34 238 ILE B N 1
ATOM 3311 C CA . ILE B 1 94 ? 60.531 -24.574 14.835 1.00 55.15 238 ILE B CA 1
ATOM 3312 C C . ILE B 1 94 ? 60.948 -25.672 15.834 1.00 55.74 238 ILE B C 1
ATOM 3313 O O . ILE B 1 94 ? 60.386 -25.742 16.924 1.00 54.67 238 ILE B O 1
ATOM 3318 N N . ASN B 1 95 ? 61.951 -26.500 15.469 1.00 50.68 239 ASN B N 1
ATOM 3319 C CA . ASN B 1 95 ? 62.445 -27.580 16.318 1.00 48.78 239 ASN B CA 1
ATOM 3320 C C . ASN B 1 95 ? 63.161 -27.039 17.562 1.00 51.48 239 ASN B C 1
ATOM 3321 O O . ASN B 1 95 ? 62.806 -27.411 18.686 1.00 52.17 239 ASN B O 1
ATOM 3326 N N . GLY B 1 96 ? 64.158 -26.182 17.347 1.00 45.25 240 GLY B N 1
ATOM 3327 C CA . GLY B 1 96 ? 64.907 -25.559 18.426 1.00 43.24 240 GLY B CA 1
ATOM 3328 C C . GLY B 1 96 ? 66.159 -26.271 18.890 1.00 44.24 240 GLY B C 1
ATOM 3329 O O . GLY B 1 96 ? 66.834 -25.760 19.786 1.00 43.67 240 GLY B O 1
ATOM 3330 N N . ILE B 1 97 ? 66.501 -27.429 18.285 1.00 39.27 241 ILE B N 1
ATOM 3331 C CA . ILE B 1 97 ? 67.694 -28.205 18.655 1.00 38.36 241 ILE B CA 1
ATOM 3332 C C . ILE B 1 97 ? 69.016 -27.427 18.670 1.00 47.33 241 ILE B C 1
ATOM 3333 O O . ILE B 1 97 ? 69.761 -27.519 19.650 1.00 48.49 241 ILE B O 1
ATOM 3338 N N . LYS B 1 98 ? 69.299 -26.653 17.622 1.00 46.11 242 LYS B N 1
ATOM 3339 C CA . LYS B 1 98 ? 70.551 -25.908 17.549 1.00 47.91 242 LYS B CA 1
ATOM 3340 C C . LYS B 1 98 ? 70.718 -24.867 18.650 1.00 54.80 242 LYS B C 1
ATOM 3341 O O . LYS B 1 98 ? 71.831 -24.693 19.166 1.00 57.34 242 LYS B O 1
ATOM 3347 N N . GLU B 1 99 ? 69.604 -24.243 19.071 1.00 49.64 243 GLU B N 1
ATOM 3348 C CA . GLU B 1 99 ? 69.620 -23.264 20.155 1.00 48.87 243 GLU B CA 1
ATOM 3349 C C . GLU B 1 99 ? 69.841 -23.922 21.498 1.00 50.81 243 GLU B C 1
ATOM 3350 O O . GLU B 1 99 ? 70.636 -23.411 22.287 1.00 51.70 243 GLU B O 1
ATOM 3356 N N . LEU B 1 100 ? 69.199 -25.087 21.738 1.00 44.49 244 LEU B N 1
ATOM 3357 C CA . LEU B 1 100 ? 69.360 -25.857 22.974 1.00 42.15 244 LEU B CA 1
ATOM 3358 C C . LEU B 1 100 ? 70.804 -26.319 23.127 1.00 45.20 244 LEU B C 1
ATOM 3359 O O . LEU B 1 100 ? 71.358 -26.232 24.219 1.00 45.52 244 LEU B O 1
ATOM 3364 N N . LEU B 1 101 ? 71.415 -26.787 22.028 1.00 40.00 245 LEU B N 1
ATOM 3365 C CA . LEU B 1 101 ? 72.793 -27.263 22.040 1.00 38.89 245 LEU B CA 1
ATOM 3366 C C . LEU B 1 101 ? 73.838 -26.191 22.357 1.00 44.89 245 LEU B C 1
ATOM 3367 O O . LEU B 1 101 ? 74.934 -26.544 22.795 1.00 45.65 245 LEU B O 1
ATOM 3372 N N . LYS B 1 102 ? 73.482 -24.896 22.203 1.00 41.91 246 LYS B N 1
ATOM 3373 C CA . LYS B 1 102 ? 74.362 -23.747 22.494 1.00 42.53 246 LYS B CA 1
ATOM 3374 C C . LYS B 1 102 ? 74.138 -23.209 23.920 1.00 45.58 246 LYS B C 1
ATOM 3375 O O . LYS B 1 102 ? 74.895 -22.349 24.364 1.00 47.75 246 LYS B O 1
ATOM 3381 N N . PHE B 1 103 ? 73.066 -23.645 24.600 1.00 39.74 247 PHE B N 1
ATOM 3382 C CA . PHE B 1 103 ? 72.668 -23.150 25.926 1.00 38.42 247 PHE B CA 1
ATOM 3383 C C . PHE B 1 103 ? 73.482 -23.689 27.105 1.00 45.62 247 PHE B C 1
ATOM 3384 O O . PHE B 1 103 ? 73.709 -24.892 27.212 1.00 45.46 247 PHE B O 1
ATOM 3392 N N . THR B 1 104 ? 73.851 -22.790 28.029 1.00 44.34 248 THR B N 1
ATOM 3393 C CA . THR B 1 104 ? 74.558 -23.163 29.243 1.00 44.97 248 THR B CA 1
ATOM 3394 C C . THR B 1 104 ? 73.716 -22.720 30.446 1.00 50.21 248 THR B C 1
ATOM 3395 O O . THR B 1 104 ? 73.569 -21.507 30.654 1.00 51.53 248 THR B O 1
ATOM 3399 N N . PRO B 1 105 ? 73.156 -23.659 31.262 1.00 44.41 249 PRO B N 1
ATOM 3400 C CA . PRO B 1 105 ? 72.388 -23.235 32.445 1.00 43.34 249 PRO B CA 1
ATOM 3401 C C . PRO B 1 105 ? 73.249 -22.411 33.394 1.00 48.07 249 PRO B C 1
ATOM 3402 O O . PRO B 1 105 ? 74.481 -22.469 33.361 1.00 48.94 249 PRO B O 1
ATOM 3406 N N . SER B 1 106 ? 72.594 -21.612 34.207 1.00 44.79 250 SER B N 1
ATOM 3407 C CA . SER B 1 106 ? 73.235 -20.685 35.136 1.00 45.46 250 SER B CA 1
ATOM 3408 C C . SER B 1 106 ? 74.218 -21.342 36.112 1.00 48.28 250 SER B C 1
ATOM 3409 O O . SER B 1 106 ? 75.298 -20.792 36.352 1.00 46.59 250 SER B O 1
ATOM 3412 N N . ILE B 1 107 ? 73.837 -22.513 36.673 1.00 44.56 251 ILE B N 1
ATOM 3413 C CA . ILE B 1 107 ? 74.655 -23.261 37.634 1.00 45.27 251 ILE B CA 1
ATOM 3414 C C . ILE B 1 107 ? 76.002 -23.662 37.021 1.00 50.83 251 ILE B C 1
ATOM 3415 O O . ILE B 1 107 ? 77.048 -23.547 37.680 1.00 52.61 251 ILE B O 1
ATOM 3420 N N . VAL B 1 108 ? 75.969 -24.060 35.732 1.00 45.22 252 VAL B N 1
ATOM 3421 C CA . VAL B 1 108 ? 77.157 -24.449 34.979 1.00 44.74 252 VAL B CA 1
ATOM 3422 C C . VAL B 1 108 ? 78.010 -23.213 34.650 1.00 49.01 252 VAL B C 1
ATOM 3423 O O . VAL B 1 108 ? 79.229 -23.262 34.837 1.00 50.72 252 VAL B O 1
ATOM 3427 N N . LYS B 1 109 ? 77.373 -22.097 34.220 1.00 42.90 253 LYS B N 1
ATOM 3428 C CA . LYS B 1 109 ? 78.075 -20.846 33.943 1.00 43.18 253 LYS B CA 1
ATOM 3429 C C . LYS B 1 109 ? 78.853 -20.391 35.170 1.00 48.50 253 LYS B C 1
ATOM 3430 O O . LYS B 1 109 ? 80.000 -19.977 35.020 1.00 49.53 253 LYS B O 1
ATOM 3436 N N . GLN B 1 110 ? 78.240 -20.495 36.380 1.00 44.82 254 GLN B N 1
ATOM 3437 C CA . GLN B 1 110 ? 78.860 -20.146 37.663 1.00 45.69 254 GLN B CA 1
ATOM 3438 C C . GLN B 1 110 ? 80.142 -20.969 37.842 1.00 49.31 254 GLN B C 1
ATOM 3439 O O . GLN B 1 110 ? 81.195 -20.375 38.112 1.00 50.81 254 GLN B O 1
ATOM 3445 N N . TYR B 1 111 ? 80.065 -22.314 37.647 1.00 43.30 255 TYR B N 1
ATOM 3446 C CA . TYR B 1 111 ? 81.233 -23.195 37.759 1.00 44.43 255 TYR B CA 1
ATOM 3447 C C . TYR B 1 111 ? 82.314 -22.840 36.748 1.00 48.93 255 TYR B C 1
ATOM 3448 O O . TYR B 1 111 ? 83.467 -22.665 37.140 1.00 50.21 255 TYR B O 1
ATOM 3457 N N . LEU B 1 112 ? 81.948 -22.769 35.451 1.00 44.30 256 LEU B N 1
ATOM 3458 C CA . LEU B 1 112 ? 82.885 -22.462 34.373 1.00 45.12 256 LEU B CA 1
ATOM 3459 C C . LEU B 1 112 ? 83.560 -21.120 34.548 1.00 53.69 256 LEU B C 1
ATOM 3460 O O . LEU B 1 112 ? 84.755 -21.015 34.276 1.00 55.98 256 LEU B O 1
ATOM 3465 N N . GLN B 1 113 ? 82.819 -20.105 35.030 1.00 50.92 257 GLN B N 1
ATOM 3466 C CA . GLN B 1 113 ? 83.391 -18.782 35.277 1.00 52.92 257 GLN B CA 1
ATOM 3467 C C . GLN B 1 113 ? 84.418 -18.845 36.416 1.00 60.40 257 GLN B C 1
ATOM 3468 O O . GLN B 1 113 ? 85.469 -18.219 36.308 1.00 61.85 257 GLN B O 1
ATOM 3474 N N . TRP B 1 114 ? 84.127 -19.626 37.477 1.00 57.78 258 TRP B N 1
ATOM 3475 C CA . TRP B 1 114 ? 85.026 -19.797 38.613 1.00 59.82 258 TRP B CA 1
ATOM 3476 C C . TRP B 1 114 ? 86.265 -20.573 38.186 1.00 65.23 258 TRP B C 1
ATOM 3477 O O . TRP B 1 114 ? 87.379 -20.151 38.496 1.00 66.89 258 TRP B O 1
ATOM 3488 N N . TYR B 1 115 ? 86.063 -21.705 37.482 1.00 61.00 259 TYR B N 1
ATOM 3489 C CA . TYR B 1 115 ? 87.119 -22.588 36.996 1.00 62.17 259 TYR B CA 1
ATOM 3490 C C . TYR B 1 115 ? 88.170 -21.869 36.140 1.00 68.57 259 TYR B C 1
ATOM 3491 O O . TYR B 1 115 ? 89.363 -22.098 36.333 1.00 70.76 259 TYR B O 1
ATOM 3500 N N . LYS B 1 116 ? 87.716 -21.011 35.206 1.00 65.17 260 LYS B N 1
ATOM 3501 C CA . LYS B 1 116 ? 88.521 -20.212 34.274 1.00 67.08 260 LYS B CA 1
ATOM 3502 C C . LYS B 1 116 ? 89.562 -19.350 34.979 1.00 76.48 260 LYS B C 1
ATOM 3503 O O . LYS B 1 116 ? 90.673 -19.189 34.456 1.00 78.01 260 LYS B O 1
ATOM 3509 N N . ASP B 1 117 ? 89.207 -18.817 36.170 1.00 75.78 261 ASP B N 1
ATOM 3510 C CA . ASP B 1 117 ? 90.056 -17.942 36.992 1.00 79.34 261 ASP B CA 1
ATOM 3511 C C . ASP B 1 117 ? 90.737 -18.561 38.212 1.00 86.02 261 ASP B C 1
ATOM 3512 O O . ASP B 1 117 ? 91.682 -17.959 38.736 1.00 88.80 261 ASP B O 1
ATOM 3517 N N . SER B 1 118 ? 90.257 -19.724 38.684 1.00 81.71 262 SER B N 1
ATOM 3518 C CA . SER B 1 118 ? 90.832 -20.419 39.838 1.00 82.89 262 SER B CA 1
ATOM 3519 C C . SER B 1 118 ? 92.314 -20.768 39.598 1.00 89.33 262 SER B C 1
ATOM 3520 O O . SER B 1 118 ? 92.663 -21.277 38.524 1.00 88.14 262 SER B O 1
ATOM 3523 N N . THR B 1 119 ? 93.180 -20.453 40.587 1.00 88.88 263 THR B N 1
ATOM 3524 C CA . THR B 1 119 ? 94.629 -20.715 40.530 1.00 91.21 263 THR B CA 1
ATOM 3525 C C . THR B 1 119 ? 94.889 -22.207 40.662 1.00 95.37 263 THR B C 1
ATOM 3526 O O . THR B 1 119 ? 95.782 -22.737 39.997 1.00 96.07 263 THR B O 1
ATOM 3530 N N . ASN B 1 120 ? 94.078 -22.875 41.503 1.00 90.46 264 ASN B N 1
ATOM 3531 C CA . ASN B 1 120 ? 94.079 -24.316 41.692 1.00 89.80 264 ASN B CA 1
ATOM 3532 C C . ASN B 1 120 ? 92.649 -24.788 41.423 1.00 91.08 264 ASN B C 1
ATOM 3533 O O . ASN B 1 120 ? 91.765 -24.643 42.279 1.00 89.41 264 ASN B O 1
ATOM 3538 N N . PRO B 1 121 ? 92.403 -25.328 40.210 1.00 86.84 265 PRO B N 1
ATOM 3539 C CA . PRO B 1 121 ? 91.045 -25.732 39.848 1.00 84.20 265 PRO B CA 1
ATOM 3540 C C . PRO B 1 121 ? 90.648 -27.169 40.234 1.00 87.76 265 PRO B C 1
ATOM 3541 O O . PRO B 1 121 ? 89.535 -27.585 39.899 1.00 84.92 265 PRO B O 1
ATOM 3545 N N . ASN B 1 122 ? 91.542 -27.914 40.959 1.00 86.31 266 ASN B N 1
ATOM 3546 C CA . ASN B 1 122 ? 91.277 -29.248 41.516 1.00 85.60 266 ASN B CA 1
ATOM 3547 C C . ASN B 1 122 ? 90.567 -29.125 42.877 1.00 87.77 266 ASN B C 1
ATOM 3548 O O . ASN B 1 122 ? 90.040 -30.115 43.378 1.00 87.77 266 ASN B O 1
ATOM 3553 N N . LEU B 1 123 ? 90.538 -27.913 43.463 1.00 82.13 267 LEU B N 1
ATOM 3554 C CA . LEU B 1 123 ? 89.866 -27.637 44.736 1.00 80.62 267 LEU B CA 1
ATOM 3555 C C . LEU B 1 123 ? 88.345 -27.522 44.537 1.00 78.47 267 LEU B C 1
ATOM 3556 O O . LEU B 1 123 ? 87.876 -27.620 43.403 1.00 75.22 267 LEU B O 1
ATOM 3561 N N . VAL B 1 124 ? 87.568 -27.365 45.623 1.00 73.88 268 VAL B N 1
ATOM 3562 C CA . VAL B 1 124 ? 86.112 -27.224 45.487 1.00 70.60 268 VAL B CA 1
ATOM 3563 C C . VAL B 1 124 ? 85.732 -25.760 45.270 1.00 73.60 268 VAL B C 1
ATOM 3564 O O . VAL B 1 124 ? 86.434 -24.862 45.744 1.00 75.58 268 VAL B O 1
ATOM 3568 N N . MET B 1 125 ? 84.647 -25.524 44.521 1.00 66.65 269 MET B N 1
ATOM 3569 C CA . MET B 1 125 ? 84.157 -24.190 44.205 1.00 65.02 269 MET B CA 1
ATOM 3570 C C . MET B 1 125 ? 83.551 -23.514 45.444 1.00 70.38 269 MET B C 1
ATOM 3571 O O . MET B 1 125 ? 82.681 -24.108 46.081 1.00 70.17 269 MET B O 1
ATOM 3576 N N . PRO B 1 126 ? 83.957 -22.268 45.782 1.00 68.63 270 PRO B N 1
ATOM 3577 C CA . PRO B 1 126 ? 83.326 -21.583 46.926 1.00 69.27 270 PRO B CA 1
ATOM 3578 C C . PRO B 1 126 ? 81.881 -21.185 46.608 1.00 70.59 270 PRO B C 1
ATOM 3579 O O . PRO B 1 126 ? 81.593 -20.774 45.479 1.00 68.56 270 PRO B O 1
ATOM 3583 N N . ILE B 1 127 ? 80.966 -21.358 47.585 1.00 67.14 271 ILE B N 1
ATOM 3584 C CA . ILE B 1 127 ? 79.542 -21.030 47.414 1.00 65.24 271 ILE B CA 1
ATOM 3585 C C . ILE B 1 127 ? 79.016 -20.280 48.626 1.00 70.38 271 ILE B C 1
ATOM 3586 O O . ILE B 1 127 ? 79.149 -20.768 49.748 1.00 71.59 271 ILE B O 1
ATOM 3591 N N . GLU B 1 128 ? 78.370 -19.129 48.392 1.00 66.31 272 GLU B N 1
ATOM 3592 C CA . GLU B 1 128 ? 77.710 -18.366 49.443 1.00 67.15 272 GLU B CA 1
ATOM 3593 C C . GLU B 1 128 ? 76.223 -18.506 49.143 1.00 67.84 272 GLU B C 1
ATOM 3594 O O . GLU B 1 128 ? 75.770 -18.063 48.081 1.00 65.89 272 GLU B O 1
ATOM 3600 N N . PHE B 1 129 ? 75.487 -19.217 50.031 1.00 63.19 273 PHE B N 1
ATOM 3601 C CA . PHE B 1 129 ? 74.053 -19.474 49.862 1.00 60.33 273 PHE B CA 1
ATOM 3602 C C . PHE B 1 129 ? 73.242 -18.202 49.964 1.00 65.92 273 PHE B C 1
ATOM 3603 O O . PHE B 1 129 ? 73.493 -17.379 50.844 1.00 68.38 273 PHE B O 1
ATOM 3611 N N . THR B 1 130 ? 72.304 -18.020 49.026 1.00 61.37 274 THR B N 1
ATOM 3612 C CA . THR B 1 130 ? 71.435 -16.841 48.971 1.00 62.19 274 THR B CA 1
ATOM 3613 C C . THR B 1 130 ? 70.462 -16.844 50.152 1.00 69.43 274 THR B C 1
ATOM 3614 O O . THR B 1 130 ? 70.245 -17.895 50.767 1.00 68.77 274 THR B O 1
ATOM 3618 N N . ASP B 1 131 ? 69.842 -15.680 50.438 1.00 68.92 275 ASP B N 1
ATOM 3619 C CA . ASP B 1 131 ? 68.835 -15.551 51.490 1.00 70.47 275 ASP B CA 1
ATOM 3620 C C . ASP B 1 131 ? 67.693 -16.571 51.272 1.00 72.70 275 ASP B C 1
ATOM 3621 O O . ASP B 1 131 ? 67.307 -17.258 52.219 1.00 72.89 275 ASP B O 1
ATOM 3626 N N . GLU B 1 132 ? 67.223 -16.728 50.016 1.00 66.56 276 GLU B N 1
ATOM 3627 C CA . GLU B 1 132 ? 66.150 -17.660 49.645 1.00 64.33 276 GLU B CA 1
ATOM 3628 C C . GLU B 1 132 ? 66.538 -19.111 49.918 1.00 66.17 276 GLU B C 1
ATOM 3629 O O . GLU B 1 132 ? 65.733 -19.854 50.478 1.00 65.76 276 GLU B O 1
ATOM 3635 N N . GLU B 1 133 ? 67.778 -19.497 49.560 1.00 61.44 277 GLU B N 1
ATOM 3636 C CA . GLU B 1 133 ? 68.309 -20.844 49.777 1.00 60.54 277 GLU B CA 1
ATOM 3637 C C . GLU B 1 133 ? 68.428 -21.144 51.284 1.00 65.72 277 GLU B C 1
ATOM 3638 O O . GLU B 1 133 ? 68.069 -22.240 51.719 1.00 64.52 277 GLU B O 1
ATOM 3644 N N . GLN B 1 134 ? 68.864 -20.146 52.083 1.00 64.41 278 GLN B N 1
ATOM 3645 C CA . GLN B 1 134 ? 68.964 -20.288 53.544 1.00 66.26 278 GLN B CA 1
ATOM 3646 C C . GLN B 1 134 ? 67.571 -20.466 54.193 1.00 70.31 278 GLN B C 1
ATOM 3647 O O . GLN B 1 134 ? 67.391 -21.366 55.022 1.00 70.39 278 GLN B O 1
ATOM 3653 N N . LYS B 1 135 ? 66.573 -19.665 53.751 1.00 66.02 279 LYS B N 1
ATOM 3654 C CA . LYS B 1 135 ? 65.186 -19.773 54.211 1.00 65.66 279 LYS B CA 1
ATOM 3655 C C . LYS B 1 135 ? 64.640 -21.134 53.838 1.00 67.50 279 LYS B C 1
ATOM 3656 O O . LYS B 1 135 ? 63.949 -21.732 54.648 1.00 67.84 279 LYS B O 1
ATOM 3662 N N . GLN B 1 136 ? 64.998 -21.656 52.645 1.00 62.26 280 GLN B N 1
ATOM 3663 C CA . GLN B 1 136 ? 64.590 -22.977 52.157 1.00 60.36 280 GLN B CA 1
ATOM 3664 C C . GLN B 1 136 ? 65.103 -24.089 53.096 1.00 67.03 280 GLN B C 1
ATOM 3665 O O . GLN B 1 136 ? 64.306 -24.880 53.599 1.00 67.12 280 GLN B O 1
ATOM 3671 N N . MET B 1 137 ? 66.422 -24.114 53.364 1.00 65.50 281 MET B N 1
ATOM 3672 C CA . MET B 1 137 ? 67.065 -25.086 54.258 1.00 67.18 281 MET B CA 1
ATOM 3673 C C . MET B 1 137 ? 66.515 -25.026 55.694 1.00 75.34 281 MET B C 1
ATOM 3674 O O . MET B 1 137 ? 66.452 -26.060 56.367 1.00 75.80 281 MET B O 1
ATOM 3679 N N . GLN B 1 138 ? 66.086 -23.826 56.143 1.00 74.36 282 GLN B N 1
ATOM 3680 C CA . GLN B 1 138 ? 65.512 -23.619 57.475 1.00 77.19 282 GLN B CA 1
ATOM 3681 C C . GLN B 1 138 ? 64.025 -24.023 57.557 1.00 79.95 282 GLN B C 1
ATOM 3682 O O . GLN B 1 138 ? 63.639 -24.719 58.492 1.00 81.46 282 GLN B O 1
ATOM 3688 N N . ASP B 1 139 ? 63.202 -23.588 56.590 1.00 73.47 283 ASP B N 1
ATOM 3689 C CA . ASP B 1 139 ? 61.749 -23.777 56.602 1.00 72.63 283 ASP B CA 1
ATOM 3690 C C . ASP B 1 139 ? 61.164 -24.973 55.873 1.00 72.94 283 ASP B C 1
ATOM 3691 O O . ASP B 1 139 ? 60.047 -25.381 56.208 1.00 72.67 283 ASP B O 1
ATOM 3696 N N . ASN B 1 140 ? 61.848 -25.483 54.837 1.00 66.18 284 ASN B N 1
ATOM 3697 C CA . ASN B 1 140 ? 61.292 -26.541 53.993 1.00 63.19 284 ASN B CA 1
ATOM 3698 C C . ASN B 1 140 ? 61.862 -27.941 54.163 1.00 65.29 284 ASN B C 1
ATOM 3699 O O . ASN B 1 140 ? 61.219 -28.906 53.748 1.00 63.17 284 ASN B O 1
ATOM 3704 N N . LEU B 1 141 ? 63.043 -28.064 54.771 1.00 62.85 285 LEU B N 1
ATOM 3705 C CA . LEU B 1 141 ? 63.677 -29.367 54.933 1.00 62.53 285 LEU B CA 1
ATOM 3706 C C . LEU B 1 141 ? 63.496 -29.989 56.310 1.00 70.41 285 LEU B C 1
ATOM 3707 O O . LEU B 1 141 ? 63.459 -29.249 57.299 1.00 72.08 285 LEU B O 1
ATOM 3712 N N . PRO B 1 142 ? 63.427 -31.348 56.403 1.00 67.99 286 PRO B N 1
ATOM 3713 C CA . PRO B 1 142 ? 63.319 -31.985 57.735 1.00 70.51 286 PRO B CA 1
ATOM 3714 C C . PRO B 1 142 ? 64.526 -31.690 58.633 1.00 77.84 286 PRO B C 1
ATOM 3715 O O . PRO B 1 142 ? 65.639 -31.476 58.146 1.00 76.51 286 PRO B O 1
ATOM 3719 N N . LYS B 1 143 ? 64.294 -31.642 59.944 1.00 78.48 287 LYS B N 1
ATOM 3720 C CA . LYS B 1 143 ? 65.336 -31.320 60.915 1.00 81.34 287 LYS B CA 1
ATOM 3721 C C . LYS B 1 143 ? 65.920 -32.531 61.648 1.00 88.58 287 LYS B C 1
ATOM 3722 O O . LYS B 1 143 ? 66.834 -32.374 62.461 1.00 91.02 287 LYS B O 1
ATOM 3728 N N . LYS B 1 144 ? 65.430 -33.737 61.317 1.00 84.43 288 LYS B N 1
ATOM 3729 C CA . LYS B 1 144 ? 65.877 -35.008 61.892 1.00 85.94 288 LYS B CA 1
ATOM 3730 C C . LYS B 1 144 ? 67.331 -35.354 61.529 1.00 89.82 288 LYS B C 1
ATOM 3731 O O . LYS B 1 144 ? 67.842 -34.890 60.510 1.00 87.86 288 LYS B O 1
ATOM 3737 N N . SER B 1 145 ? 67.983 -36.181 62.363 1.00 88.76 289 SER B N 1
ATOM 3738 C CA . SER B 1 145 ? 69.343 -36.671 62.119 1.00 88.91 289 SER B CA 1
ATOM 3739 C C . SER B 1 145 ? 69.248 -37.964 61.307 1.00 90.42 289 SER B C 1
ATOM 3740 O O . SER B 1 145 ? 68.248 -38.678 61.415 1.00 89.81 289 SER B O 1
ATOM 3743 N N . TYR B 1 146 ? 70.277 -38.264 60.495 1.00 85.54 290 TYR B N 1
ATOM 3744 C CA . TYR B 1 146 ? 70.284 -39.456 59.646 1.00 83.93 290 TYR B CA 1
ATOM 3745 C C . TYR B 1 146 ? 71.360 -40.463 60.005 1.00 93.72 290 TYR B C 1
ATOM 3746 O O . TYR B 1 146 ? 72.512 -40.097 60.254 1.00 94.44 290 TYR B O 1
ATOM 3755 N N . LEU B 1 147 ? 70.958 -41.745 60.032 1.00 93.65 291 LEU B N 1
ATOM 3756 C CA . LEU B 1 147 ? 71.800 -42.909 60.303 1.00 96.54 291 LEU B CA 1
ATOM 3757 C C . LEU B 1 147 ? 71.481 -43.952 59.227 1.00 100.70 291 LEU B C 1
ATOM 3758 O O . LEU B 1 147 ? 70.887 -44.999 59.503 1.00 101.60 291 LEU B O 1
ATOM 3763 N N . VAL B 1 148 ? 71.823 -43.618 57.977 1.00 95.84 292 VAL B N 1
ATOM 3764 C CA . VAL B 1 148 ? 71.577 -44.477 56.823 1.00 94.16 292 VAL B CA 1
ATOM 3765 C C . VAL B 1 148 ? 72.793 -45.359 56.595 1.00 99.92 292 VAL B C 1
ATOM 3766 O O . VAL B 1 148 ? 73.908 -44.856 56.440 1.00 100.02 292 VAL B O 1
ATOM 3770 N N . GLU B 1 149 ? 72.571 -46.677 56.593 1.00 97.69 293 GLU B N 1
ATOM 3771 C CA . GLU B 1 149 ? 73.615 -47.672 56.372 1.00 98.89 293 GLU B CA 1
ATOM 3772 C C . GLU B 1 149 ? 73.999 -47.742 54.888 1.00 99.88 293 GLU B C 1
ATOM 3773 O O . GLU B 1 149 ? 75.190 -47.629 54.556 1.00 100.23 293 GLU B O 1
ATOM 3779 N N . ASP B 1 150 ? 72.986 -47.921 53.998 1.00 91.74 294 ASP B N 1
ATOM 3780 C CA . ASP B 1 150 ? 73.206 -48.062 52.562 1.00 87.73 294 ASP B CA 1
ATOM 3781 C C . ASP B 1 150 ? 73.172 -46.731 51.830 1.00 85.18 294 ASP B C 1
ATOM 3782 O O . ASP B 1 150 ? 72.122 -46.311 51.343 1.00 83.19 294 ASP B O 1
ATOM 3787 N N . ILE B 1 151 ? 74.340 -46.077 51.749 1.00 78.52 295 ILE B N 1
ATOM 3788 C CA . ILE B 1 151 ? 74.530 -44.769 51.114 1.00 74.69 295 ILE B CA 1
ATOM 3789 C C . ILE B 1 151 ? 74.753 -44.787 49.592 1.00 75.79 295 ILE B C 1
ATOM 3790 O O . ILE B 1 151 ? 74.516 -43.770 48.944 1.00 73.57 295 ILE B O 1
ATOM 3795 N N . LYS B 1 152 ? 75.233 -45.908 49.032 1.00 72.68 296 LYS B N 1
ATOM 3796 C CA . LYS B 1 152 ? 75.484 -46.062 47.592 1.00 70.77 296 LYS B CA 1
ATOM 3797 C C . LYS B 1 152 ? 74.227 -45.764 46.723 1.00 69.54 296 LYS B C 1
ATOM 3798 O O . LYS B 1 152 ? 74.358 -44.944 45.809 1.00 67.64 296 LYS B O 1
ATOM 3804 N N . PRO B 1 153 ? 73.002 -46.305 47.018 1.00 63.24 297 PRO B N 1
ATOM 3805 C CA . PRO B 1 153 ? 71.826 -45.941 46.200 1.00 59.57 297 PRO B CA 1
ATOM 3806 C C . PRO B 1 153 ? 71.480 -44.456 46.263 1.00 60.10 297 PRO B C 1
ATOM 3807 O O . PRO B 1 153 ? 70.864 -43.942 45.321 1.00 59.00 297 PRO B O 1
ATOM 3811 N N . LEU B 1 154 ? 71.853 -43.780 47.378 1.00 54.39 298 LEU B N 1
ATOM 3812 C CA . LEU B 1 154 ? 71.596 -42.356 47.587 1.00 51.89 298 LEU B CA 1
ATOM 3813 C C . LEU B 1 154 ? 72.482 -41.490 46.724 1.00 53.34 298 LEU B C 1
ATOM 3814 O O . LEU B 1 154 ? 71.995 -40.522 46.133 1.00 51.85 298 LEU B O 1
ATOM 3819 N N . TYR B 1 155 ? 73.773 -41.843 46.620 1.00 48.99 299 TYR B N 1
ATOM 3820 C CA . TYR B 1 155 ? 74.684 -41.112 45.750 1.00 47.43 299 TYR B CA 1
ATOM 3821 C C . TYR B 1 155 ? 74.302 -41.323 44.272 1.00 48.62 299 TYR B C 1
ATOM 3822 O O . TYR B 1 155 ? 74.348 -40.367 43.493 1.00 47.17 299 TYR B O 1
ATOM 3831 N N . VAL B 1 156 ? 73.842 -42.545 43.910 1.00 44.63 300 VAL B N 1
ATOM 3832 C CA . VAL B 1 156 ? 73.362 -42.860 42.560 1.00 42.57 300 VAL B CA 1
ATOM 3833 C C . VAL B 1 156 ? 72.068 -42.061 42.299 1.00 47.37 300 VAL B C 1
ATOM 3834 O O . VAL B 1 156 ? 71.895 -41.543 41.191 1.00 47.31 300 VAL B O 1
ATOM 3838 N N . THR B 1 157 ? 71.201 -41.883 43.324 1.00 44.44 301 THR B N 1
ATOM 3839 C CA . THR B 1 157 ? 69.982 -41.076 43.170 1.00 42.66 301 THR B CA 1
ATOM 3840 C C . THR B 1 157 ? 70.365 -39.629 42.858 1.00 46.60 301 THR B C 1
ATOM 3841 O O . THR B 1 157 ? 69.766 -39.031 41.969 1.00 44.76 301 THR B O 1
ATOM 3845 N N . ILE B 1 158 ? 71.376 -39.077 43.570 1.00 45.40 302 ILE B N 1
ATOM 3846 C CA . ILE B 1 158 ? 71.878 -37.714 43.363 1.00 45.24 302 ILE B CA 1
ATOM 3847 C C . ILE B 1 158 ? 72.324 -37.538 41.915 1.00 49.61 302 ILE B C 1
ATOM 3848 O O . ILE B 1 158 ? 71.930 -36.564 41.281 1.00 49.12 302 ILE B O 1
ATOM 3853 N N . LEU B 1 159 ? 73.072 -38.520 41.381 1.00 46.76 303 LEU B N 1
ATOM 3854 C CA . LEU B 1 159 ? 73.543 -38.568 40.000 1.00 45.80 303 LEU B CA 1
ATOM 3855 C C . LEU B 1 159 ? 72.349 -38.474 39.003 1.00 48.59 303 LEU B C 1
ATOM 3856 O O . LEU B 1 159 ? 72.319 -37.538 38.199 1.00 47.95 303 LEU B O 1
ATOM 3861 N N . SER B 1 160 ? 71.346 -39.392 39.108 1.00 43.53 304 SER B N 1
ATOM 3862 C CA . SER B 1 160 ? 70.170 -39.462 38.221 1.00 41.36 304 SER B CA 1
ATOM 3863 C C . SER B 1 160 ? 69.285 -38.230 38.286 1.00 44.66 304 SER B C 1
ATOM 3864 O O . SER B 1 160 ? 68.756 -37.789 37.258 1.00 42.46 304 SER B O 1
ATOM 3867 N N . VAL B 1 161 ? 69.084 -37.709 39.504 1.00 42.74 305 VAL B N 1
ATOM 3868 C CA . VAL B 1 161 ? 68.279 -36.518 39.734 1.00 41.82 305 VAL B CA 1
ATOM 3869 C C . VAL B 1 161 ? 68.991 -35.252 39.208 1.00 43.13 305 VAL B C 1
ATOM 3870 O O . VAL B 1 161 ? 68.313 -34.349 38.719 1.00 42.42 305 VAL B O 1
ATOM 3874 N N . LEU B 1 162 ? 70.350 -35.225 39.237 1.00 38.79 306 LEU B N 1
ATOM 3875 C CA . LEU B 1 162 ? 71.130 -34.124 38.674 1.00 38.73 306 LEU B CA 1
ATOM 3876 C C . LEU B 1 162 ? 71.026 -34.080 37.144 1.00 42.15 306 LEU B C 1
ATOM 3877 O O . LEU B 1 162 ? 70.924 -32.994 36.576 1.00 41.22 306 LEU B O 1
ATOM 3882 N N . PHE B 1 163 ? 71.022 -35.259 36.486 1.00 37.83 307 PHE B N 1
ATOM 3883 C CA . PHE B 1 163 ? 70.857 -35.355 35.042 1.00 35.59 307 PHE B CA 1
ATOM 3884 C C . PHE B 1 163 ? 69.474 -34.814 34.660 1.00 41.43 307 PHE B C 1
ATOM 3885 O O . PHE B 1 163 ? 69.395 -33.989 33.739 1.00 43.06 307 PHE B O 1
ATOM 3893 N N . SER B 1 164 ? 68.397 -35.239 35.386 1.00 35.60 308 SER B N 1
ATOM 3894 C CA . SER B 1 164 ? 67.022 -34.767 35.150 1.00 33.50 308 SER B CA 1
ATOM 3895 C C . SER B 1 164 ? 66.961 -33.258 35.209 1.00 37.71 308 SER B C 1
ATOM 3896 O O . SER B 1 164 ? 66.402 -32.629 34.313 1.00 37.46 308 SER B O 1
ATOM 3899 N N . TYR B 1 165 ? 67.542 -32.683 36.269 1.00 34.94 309 TYR B N 1
ATOM 3900 C CA . TYR B 1 165 ? 67.589 -31.258 36.505 1.00 35.53 309 TYR B CA 1
ATOM 3901 C C . TYR B 1 165 ? 68.308 -30.525 35.382 1.00 39.52 309 TYR B C 1
ATOM 3902 O O . TYR B 1 165 ? 67.769 -29.561 34.844 1.00 39.71 309 TYR B O 1
ATOM 3911 N N . VAL B 1 166 ? 69.514 -30.979 35.023 1.00 35.81 310 VAL B N 1
ATOM 3912 C CA . VAL B 1 166 ? 70.325 -30.352 33.973 1.00 35.37 310 VAL B CA 1
ATOM 3913 C C . VAL B 1 166 ? 69.623 -30.381 32.616 1.00 37.25 310 VAL B C 1
ATOM 3914 O O . VAL B 1 166 ? 69.575 -29.358 31.913 1.00 35.79 310 VAL B O 1
ATOM 3918 N N . PHE B 1 167 ? 69.083 -31.555 32.255 1.00 32.76 311 PHE B N 1
ATOM 3919 C CA . PHE B 1 167 ? 68.377 -31.730 31.003 1.00 31.11 311 PHE B CA 1
ATOM 3920 C C . PHE B 1 167 ? 67.212 -30.718 30.913 1.00 35.12 311 PHE B C 1
ATOM 3921 O O . PHE B 1 167 ? 67.064 -30.028 29.886 1.00 35.62 311 PHE B O 1
ATOM 3929 N N . GLU B 1 168 ? 66.410 -30.614 31.994 1.00 30.48 312 GLU B N 1
ATOM 3930 C CA . GLU B 1 168 ? 65.281 -29.687 32.061 1.00 30.37 312 GLU B CA 1
ATOM 3931 C C . GLU B 1 168 ? 65.790 -28.248 31.907 1.00 35.79 312 GLU B C 1
ATOM 3932 O O . GLU B 1 168 ? 65.234 -27.498 31.114 1.00 35.44 312 GLU B O 1
ATOM 3938 N N . GLN B 1 169 ? 66.857 -27.880 32.636 1.00 33.94 313 GLN B N 1
ATOM 3939 C CA . GLN B 1 169 ? 67.461 -26.551 32.575 1.00 34.83 313 GLN B CA 1
ATOM 3940 C C . GLN B 1 169 ? 67.828 -26.141 31.154 1.00 40.43 313 GLN B C 1
ATOM 3941 O O . GLN B 1 169 ? 67.585 -24.995 30.795 1.00 42.16 313 GLN B O 1
ATOM 3947 N N . ILE B 1 170 ? 68.373 -27.075 30.339 1.00 36.17 314 ILE B N 1
ATOM 3948 C CA . ILE B 1 170 ? 68.736 -26.847 28.933 1.00 35.59 314 ILE B CA 1
ATOM 3949 C C . ILE B 1 170 ? 67.474 -26.745 28.073 1.00 40.83 314 ILE B C 1
ATOM 3950 O O . ILE B 1 170 ? 67.285 -25.750 27.357 1.00 40.07 314 ILE B O 1
ATOM 3955 N N . GLU B 1 171 ? 66.611 -27.787 28.144 1.00 38.63 315 GLU B N 1
ATOM 3956 C CA . GLU B 1 171 ? 65.396 -27.854 27.339 1.00 38.33 315 GLU B CA 1
ATOM 3957 C C . GLU B 1 171 ? 64.510 -26.629 27.425 1.00 43.90 315 GLU B C 1
ATOM 3958 O O . GLU B 1 171 ? 63.906 -26.235 26.430 1.00 45.90 315 GLU B O 1
ATOM 3964 N N . ASN B 1 172 ? 64.461 -26.009 28.600 1.00 39.83 316 ASN B N 1
ATOM 3965 C CA . ASN B 1 172 ? 63.656 -24.823 28.859 1.00 39.21 316 ASN B CA 1
ATOM 3966 C C . ASN B 1 172 ? 64.464 -23.532 28.864 1.00 44.60 316 ASN B C 1
ATOM 3967 O O . ASN B 1 172 ? 63.925 -22.476 29.226 1.00 45.47 316 ASN B O 1
ATOM 3972 N N . GLU B 1 173 ? 65.757 -23.609 28.458 1.00 40.18 317 GLU B N 1
ATOM 3973 C CA . GLU B 1 173 ? 66.647 -22.458 28.390 1.00 39.93 317 GLU B CA 1
ATOM 3974 C C . GLU B 1 173 ? 66.636 -21.619 29.686 1.00 43.62 317 GLU B C 1
ATOM 3975 O O . GLU B 1 173 ? 66.571 -20.382 29.664 1.00 43.89 317 GLU B O 1
ATOM 3981 N N . GLY B 1 174 ? 66.711 -22.342 30.805 1.00 39.42 318 GLY B N 1
ATOM 3982 C CA . GLY B 1 174 ? 66.808 -21.796 32.151 1.00 40.30 318 GLY B CA 1
ATOM 3983 C C . GLY B 1 174 ? 65.563 -21.238 32.802 1.00 45.98 318 GLY B C 1
ATOM 3984 O O . GLY B 1 174 ? 65.654 -20.729 33.922 1.00 45.50 318 GLY B O 1
ATOM 3985 N N . THR B 1 175 ? 64.397 -21.318 32.138 1.00 44.10 319 THR B N 1
ATOM 3986 C CA . THR B 1 175 ? 63.158 -20.805 32.738 1.00 45.27 319 THR B CA 1
ATOM 3987 C C . THR B 1 175 ? 62.259 -22.003 33.066 1.00 49.39 319 THR B C 1
ATOM 3988 O O . THR B 1 175 ? 62.006 -22.815 32.175 1.00 49.92 319 THR B O 1
ATOM 3992 N N . HIS B 1 176 ? 61.771 -22.132 34.311 1.00 44.03 320 HIS B N 1
ATOM 3993 C CA . HIS B 1 176 ? 60.879 -23.241 34.608 1.00 41.82 320 HIS B CA 1
ATOM 3994 C C . HIS B 1 176 ? 59.514 -23.023 33.968 1.00 45.09 320 HIS B C 1
ATOM 3995 O O . HIS B 1 176 ? 59.111 -21.891 33.722 1.00 46.02 320 HIS B O 1
ATOM 4002 N N . THR B 1 177 ? 58.821 -24.128 33.678 1.00 38.87 321 THR B N 1
ATOM 4003 C CA . THR B 1 177 ? 57.467 -24.146 33.160 1.00 37.03 321 THR B CA 1
ATOM 4004 C C . THR B 1 177 ? 56.633 -24.949 34.157 1.00 41.35 321 THR B C 1
ATOM 4005 O O . THR B 1 177 ? 57.182 -25.543 35.093 1.00 41.10 321 THR B O 1
ATOM 4009 N N . THR B 1 178 ? 55.311 -25.016 33.919 1.00 38.14 322 THR B N 1
ATOM 4010 C CA . THR B 1 178 ? 54.374 -25.783 34.729 1.00 38.24 322 THR B CA 1
ATOM 4011 C C . THR B 1 178 ? 54.679 -27.307 34.635 1.00 43.84 322 THR B C 1
ATOM 4012 O O . THR B 1 178 ? 54.207 -28.080 35.471 1.00 44.96 322 THR B O 1
ATOM 4016 N N . GLU B 1 179 ? 55.470 -27.722 33.622 1.00 39.40 323 GLU B N 1
ATOM 4017 C CA . GLU B 1 179 ? 55.809 -29.119 33.350 1.00 38.31 323 GLU B CA 1
ATOM 4018 C C . GLU B 1 179 ? 57.265 -29.479 33.622 1.00 42.14 323 GLU B C 1
ATOM 4019 O O . GLU B 1 179 ? 57.709 -30.571 33.242 1.00 41.98 323 GLU B O 1
ATOM 4025 N N . SER B 1 180 ? 58.004 -28.577 34.312 1.00 37.82 324 SER B N 1
ATOM 4026 C CA . SER B 1 180 ? 59.418 -28.778 34.662 1.00 35.29 324 SER B CA 1
ATOM 4027 C C . SER B 1 180 ? 59.615 -30.008 35.538 1.00 38.26 324 SER B C 1
ATOM 4028 O O . SER B 1 180 ? 60.528 -30.786 35.285 1.00 39.10 324 SER B O 1
ATOM 4031 N N . ALA B 1 181 ? 58.733 -30.222 36.528 1.00 33.84 325 ALA B N 1
ATOM 4032 C CA . ALA B 1 181 ? 58.782 -31.382 37.419 1.00 32.97 325 ALA B CA 1
ATOM 4033 C C . ALA B 1 181 ? 58.447 -32.665 36.662 1.00 35.98 325 ALA B C 1
ATOM 4034 O O . ALA B 1 181 ? 59.023 -33.713 36.966 1.00 35.22 325 ALA B O 1
ATOM 4036 N N . TRP B 1 182 ? 57.522 -32.591 35.680 1.00 31.84 326 TRP B N 1
ATOM 4037 C CA . TRP B 1 182 ? 57.165 -33.756 34.882 1.00 31.39 326 TRP B CA 1
ATOM 4038 C C . TRP B 1 182 ? 58.414 -34.238 34.178 1.00 35.65 326 TRP B C 1
ATOM 4039 O O . TRP B 1 182 ? 58.741 -35.423 34.256 1.00 35.46 326 TRP B O 1
ATOM 4050 N N . THR B 1 183 ? 59.141 -33.303 33.529 1.00 32.90 327 THR B N 1
ATOM 4051 C CA . THR B 1 183 ? 60.392 -33.575 32.814 1.00 32.08 327 THR B CA 1
ATOM 4052 C C . THR B 1 183 ? 61.407 -34.194 33.754 1.00 36.89 327 THR B C 1
ATOM 4053 O O . THR B 1 183 ? 61.938 -35.258 33.444 1.00 37.79 327 THR B O 1
ATOM 4057 N N . MET B 1 184 ? 61.628 -33.561 34.918 1.00 33.22 328 MET B N 1
ATOM 4058 C CA . MET B 1 184 ? 62.542 -34.035 35.938 1.00 34.57 328 MET B CA 1
ATOM 4059 C C . MET B 1 184 ? 62.185 -35.422 36.483 1.00 39.56 328 MET B C 1
ATOM 4060 O O . MET B 1 184 ? 63.063 -36.252 36.620 1.00 40.76 328 MET B O 1
ATOM 4065 N N . GLY B 1 185 ? 60.911 -35.679 36.738 1.00 35.85 329 GLY B N 1
ATOM 4066 C CA . GLY B 1 185 ? 60.454 -36.963 37.246 1.00 35.75 329 GLY B CA 1
ATOM 4067 C C . GLY B 1 185 ? 60.515 -38.081 36.230 1.00 38.97 329 GLY B C 1
ATOM 4068 O O . GLY B 1 185 ? 60.748 -39.238 36.596 1.00 39.80 329 GLY B O 1
ATOM 4069 N N . LYS B 1 186 ? 60.285 -37.751 34.949 1.00 34.00 330 LYS B N 1
ATOM 4070 C CA . LYS B 1 186 ? 60.315 -38.741 33.871 1.00 33.04 330 LYS B CA 1
ATOM 4071 C C . LYS B 1 186 ? 61.696 -39.277 33.504 1.00 37.69 330 LYS B C 1
ATOM 4072 O O . LYS B 1 186 ? 61.812 -40.474 33.261 1.00 37.20 330 LYS B O 1
ATOM 4078 N N . LEU B 1 187 ? 62.736 -38.421 33.483 1.00 35.59 331 LEU B N 1
ATOM 4079 C CA . LEU B 1 187 ? 64.107 -38.835 33.131 1.00 36.97 331 LEU B CA 1
ATOM 4080 C C . LEU B 1 187 ? 64.847 -39.496 34.302 1.00 45.35 331 LEU B C 1
ATOM 4081 O O . LEU B 1 187 ? 65.955 -40.020 34.137 1.00 46.21 331 LEU B O 1
ATOM 4086 N N . CYS B 1 188 ? 64.187 -39.512 35.473 1.00 43.41 332 CYS B N 1
ATOM 4087 C CA . CYS B 1 188 ? 64.662 -40.039 36.736 1.00 44.35 332 CYS B CA 1
ATOM 4088 C C . CYS B 1 188 ? 63.980 -41.371 37.090 1.00 46.37 332 CYS B C 1
ATOM 4089 O O . CYS B 1 188 ? 62.808 -41.372 37.474 1.00 45.28 332 CYS B O 1
ATOM 4092 N N . PRO B 1 189 ? 64.696 -42.521 37.002 1.00 42.70 333 PRO B N 1
ATOM 4093 C CA . PRO B 1 189 ? 64.057 -43.809 37.340 1.00 42.50 333 PRO B CA 1
ATOM 4094 C C . PRO B 1 189 ? 63.652 -43.960 38.811 1.00 46.82 333 PRO B C 1
ATOM 4095 O O . PRO B 1 189 ? 62.693 -44.676 39.100 1.00 47.74 333 PRO B O 1
ATOM 4099 N N . GLN B 1 190 ? 64.350 -43.264 39.733 1.00 42.74 334 GLN B N 1
ATOM 4100 C CA . GLN B 1 190 ? 64.069 -43.285 41.177 1.00 43.16 334 GLN B CA 1
ATOM 4101 C C . GLN B 1 190 ? 62.751 -42.566 41.505 1.00 47.21 334 GLN B C 1
ATOM 4102 O O . GLN B 1 190 ? 62.216 -42.730 42.611 1.00 48.77 334 GLN B O 1
ATOM 4108 N N . ILE B 1 191 ? 62.229 -41.780 40.537 1.00 40.40 335 ILE B N 1
ATOM 4109 C CA . ILE B 1 191 ? 60.992 -41.032 40.680 1.00 38.60 335 ILE B CA 1
ATOM 4110 C C . ILE B 1 191 ? 59.844 -41.709 39.939 1.00 42.83 335 ILE B C 1
ATOM 4111 O O . ILE B 1 191 ? 58.893 -42.152 40.585 1.00 43.12 335 ILE B O 1
ATOM 4116 N N . SER B 1 192 ? 59.909 -41.769 38.593 1.00 38.77 336 SER B N 1
ATOM 4117 C CA . SER B 1 192 ? 58.827 -42.340 37.781 1.00 38.01 336 SER B CA 1
ATOM 4118 C C . SER B 1 192 ? 58.547 -43.801 38.100 1.00 41.72 336 SER B C 1
ATOM 4119 O O . SER B 1 192 ? 57.392 -44.229 38.085 1.00 40.38 336 SER B O 1
ATOM 4122 N N . PHE B 1 193 ? 59.602 -44.549 38.440 1.00 40.48 337 PHE B N 1
ATOM 4123 C CA . PHE B 1 193 ? 59.508 -45.971 38.750 1.00 41.55 337 PHE B CA 1
ATOM 4124 C C . PHE B 1 193 ? 59.906 -46.364 40.152 1.00 46.77 337 PHE B C 1
ATOM 4125 O O . PHE B 1 193 ? 59.977 -47.562 40.427 1.00 48.05 337 PHE B O 1
ATOM 4133 N N . LEU B 1 194 ? 60.165 -45.373 41.047 1.00 43.69 338 LEU B N 1
ATOM 4134 C CA . LEU B 1 194 ? 60.572 -45.584 42.447 1.00 44.91 338 LEU B CA 1
ATOM 4135 C C . LEU B 1 194 ? 61.688 -46.647 42.534 1.00 52.20 338 LEU B C 1
ATOM 4136 O O . LEU B 1 194 ? 61.767 -47.411 43.499 1.00 53.48 338 LEU B O 1
ATOM 4141 N N . ASP B 1 195 ? 62.527 -46.696 41.478 1.00 49.64 339 ASP B N 1
ATOM 4142 C CA . ASP B 1 195 ? 63.607 -47.651 41.248 1.00 50.44 339 ASP B CA 1
ATOM 4143 C C . ASP B 1 195 ? 65.010 -47.094 41.588 1.00 56.11 339 ASP B C 1
ATOM 4144 O O . ASP B 1 195 ? 65.591 -46.348 40.791 1.00 55.30 339 ASP B O 1
ATOM 4149 N N . GLN B 1 196 ? 65.545 -47.478 42.769 1.00 54.38 340 GLN B N 1
ATOM 4150 C CA . GLN B 1 196 ? 66.885 -47.101 43.236 1.00 55.22 340 GLN B CA 1
ATOM 4151 C C . GLN B 1 196 ? 67.897 -48.227 42.949 1.00 61.34 340 GLN B C 1
ATOM 4152 O O . GLN B 1 196 ? 69.106 -48.043 43.138 1.00 62.58 340 GLN B O 1
ATOM 4158 N N . GLN B 1 197 ? 67.387 -49.387 42.496 1.00 57.90 341 GLN B N 1
ATOM 4159 C CA . GLN B 1 197 ? 68.162 -50.584 42.183 1.00 59.08 341 GLN B CA 1
ATOM 4160 C C . GLN B 1 197 ? 68.809 -50.521 40.804 1.00 63.37 341 GLN B C 1
ATOM 4161 O O . GLN B 1 197 ? 69.970 -50.906 40.673 1.00 64.81 341 GLN B O 1
ATOM 4167 N N . LEU B 1 198 ? 68.042 -50.103 39.775 1.00 58.42 342 LEU B N 1
ATOM 4168 C CA . LEU B 1 198 ? 68.476 -49.923 38.379 1.00 57.49 342 LEU B CA 1
ATOM 4169 C C . LEU B 1 198 ? 68.836 -51.189 37.604 1.00 63.02 342 LEU B C 1
ATOM 4170 O O . LEU B 1 198 ? 68.557 -51.264 36.405 1.00 61.03 342 LEU B O 1
ATOM 4175 N N . LYS B 1 199 ? 69.487 -52.152 38.269 1.00 63.67 343 LYS B N 1
ATOM 4176 C CA . LYS B 1 199 ? 69.955 -53.412 37.699 1.00 66.03 343 LYS B CA 1
ATOM 4177 C C . LYS B 1 199 ? 69.059 -54.566 38.183 1.00 75.60 343 LYS B C 1
ATOM 4178 O O . LYS B 1 199 ? 68.714 -54.615 39.369 1.00 76.90 343 LYS B O 1
ATOM 4184 N N . GLN B 1 200 ? 68.680 -55.486 37.271 1.00 74.61 344 GLN B N 1
ATOM 4185 C CA . GLN B 1 200 ? 67.875 -56.671 37.608 1.00 76.86 344 GLN B CA 1
ATOM 4186 C C . GLN B 1 200 ? 68.727 -57.681 38.355 1.00 85.26 344 GLN B C 1
ATOM 4187 O O . GLN B 1 200 ? 69.925 -57.776 38.092 1.00 85.74 344 GLN B O 1
ATOM 4193 N N . VAL B 1 201 ? 68.108 -58.489 39.218 1.00 85.04 345 VAL B N 1
ATOM 4194 C CA . VAL B 1 201 ? 68.793 -59.604 39.870 1.00 88.16 345 VAL B CA 1
ATOM 4195 C C . VAL B 1 201 ? 68.538 -60.776 38.895 1.00 95.47 345 VAL B C 1
ATOM 4196 O O . VAL B 1 201 ? 67.384 -60.988 38.500 1.00 94.95 345 VAL B O 1
ATOM 4200 N N . ASN B 1 202 ? 69.612 -61.468 38.443 1.00 94.34 346 ASN B N 1
ATOM 4201 C CA . ASN B 1 202 ? 69.513 -62.570 37.476 1.00 127.68 346 ASN B CA 1
ATOM 4202 C C . ASN B 1 202 ? 68.786 -63.823 37.987 1.00 145.12 346 ASN B C 1
ATOM 4203 O O . ASN B 1 202 ? 69.022 -64.283 39.103 1.00 103.44 346 ASN B O 1
ATOM 4208 N N . ASP B 1 217 ? 80.124 -50.589 42.307 1.00 98.50 361 ASP B N 1
ATOM 4209 C CA . ASP B 1 217 ? 79.707 -49.201 42.144 1.00 95.76 361 ASP B CA 1
ATOM 4210 C C . ASP B 1 217 ? 79.774 -48.765 40.677 1.00 96.21 361 ASP B C 1
ATOM 4211 O O . ASP B 1 217 ? 78.756 -48.325 40.144 1.00 93.98 361 ASP B O 1
ATOM 4216 N N . SER B 1 218 ? 80.963 -48.903 40.030 1.00 91.73 362 SER B N 1
ATOM 4217 C CA . SER B 1 218 ? 81.237 -48.569 38.620 1.00 88.74 362 SER B CA 1
ATOM 4218 C C . SER B 1 218 ? 80.159 -49.011 37.582 1.00 84.71 362 SER B C 1
ATOM 4219 O O . SER B 1 218 ? 79.738 -48.185 36.771 1.00 82.54 362 SER B O 1
ATOM 4222 N N . SER B 1 219 ? 79.721 -50.287 37.616 1.00 77.01 363 SER B N 1
ATOM 4223 C CA . SER B 1 219 ? 78.700 -50.801 36.711 1.00 73.14 363 SER B CA 1
ATOM 4224 C C . SER B 1 219 ? 77.372 -50.110 36.977 1.00 70.37 363 SER B C 1
ATOM 4225 O O . SER B 1 219 ? 76.707 -49.734 36.016 1.00 68.71 363 SER B O 1
ATOM 4228 N N . LEU B 1 220 ? 77.006 -49.888 38.262 1.00 62.96 364 LEU B N 1
ATOM 4229 C CA . LEU B 1 220 ? 75.776 -49.173 38.626 1.00 59.05 364 LEU B CA 1
ATOM 4230 C C . LEU B 1 220 ? 75.798 -47.729 38.089 1.00 58.18 364 LEU B C 1
ATOM 4231 O O . LEU B 1 220 ? 74.778 -47.246 37.590 1.00 57.10 364 LEU B O 1
ATOM 4236 N N . ILE B 1 221 ? 76.965 -47.074 38.137 1.00 51.65 365 ILE B N 1
ATOM 4237 C CA . ILE B 1 221 ? 77.153 -45.731 37.592 1.00 48.98 365 ILE B CA 1
ATOM 4238 C C . ILE B 1 221 ? 76.898 -45.744 36.074 1.00 51.39 365 ILE B C 1
ATOM 4239 O O . ILE B 1 221 ? 76.130 -44.914 35.578 1.00 48.71 365 ILE B O 1
ATOM 4244 N N . LYS B 1 222 ? 77.520 -46.703 35.353 1.00 48.74 366 LYS B N 1
ATOM 4245 C CA . LYS B 1 222 ? 77.349 -46.860 33.909 1.00 47.81 366 LYS B CA 1
ATOM 4246 C C . LYS B 1 222 ? 75.870 -47.094 33.567 1.00 51.11 366 LYS B C 1
ATOM 4247 O O . LYS B 1 222 ? 75.377 -46.465 32.624 1.00 49.74 366 LYS B O 1
ATOM 4253 N N . ILE B 1 223 ? 75.154 -47.954 34.361 1.00 47.44 367 ILE B N 1
ATOM 4254 C CA . ILE B 1 223 ? 73.719 -48.234 34.191 1.00 45.56 367 ILE B CA 1
ATOM 4255 C C . ILE B 1 223 ? 72.919 -46.958 34.379 1.00 48.68 367 ILE B C 1
ATOM 4256 O O . ILE B 1 223 ? 72.032 -46.676 33.572 1.00 48.74 367 ILE B O 1
ATOM 4261 N N . ALA B 1 224 ? 73.265 -46.159 35.400 1.00 43.47 368 ALA B N 1
ATOM 4262 C CA . ALA B 1 224 ? 72.577 -44.900 35.651 1.00 40.88 368 ALA B CA 1
ATOM 4263 C C . ALA B 1 224 ? 72.715 -43.945 34.454 1.00 42.78 368 ALA B C 1
ATOM 4264 O O . ALA B 1 224 ? 71.717 -43.324 34.058 1.00 41.95 368 ALA B O 1
ATOM 4266 N N . ILE B 1 225 ? 73.917 -43.883 33.842 1.00 38.69 369 ILE B N 1
ATOM 4267 C CA . ILE B 1 225 ? 74.172 -43.030 32.672 1.00 37.74 369 ILE B CA 1
ATOM 4268 C C . ILE B 1 225 ? 73.375 -43.513 31.445 1.00 42.49 369 ILE B C 1
ATOM 4269 O O . ILE B 1 225 ? 72.664 -42.711 30.827 1.00 41.36 369 ILE B O 1
ATOM 4274 N N . ILE B 1 226 ? 73.453 -44.825 31.132 1.00 40.18 370 ILE B N 1
ATOM 4275 C CA . ILE B 1 226 ? 72.709 -45.424 30.015 1.00 39.90 370 ILE B CA 1
ATOM 4276 C C . ILE B 1 226 ? 71.206 -45.209 30.207 1.00 44.31 370 ILE B C 1
ATOM 4277 O O . ILE B 1 226 ? 70.541 -44.798 29.256 1.00 44.86 370 ILE B O 1
ATOM 4282 N N . THR B 1 227 ? 70.683 -45.442 31.438 1.00 40.06 371 THR B N 1
ATOM 4283 C CA . THR B 1 227 ? 69.266 -45.232 31.771 1.00 38.60 371 THR B CA 1
ATOM 4284 C C . THR B 1 227 ? 68.819 -43.799 31.444 1.00 41.32 371 THR B C 1
ATOM 4285 O O . THR B 1 227 ? 67.795 -43.617 30.777 1.00 40.19 371 THR B O 1
ATOM 4289 N N . GLY B 1 228 ? 69.611 -42.817 31.881 1.00 37.48 372 GLY B N 1
ATOM 4290 C CA . GLY B 1 228 ? 69.365 -41.401 31.633 1.00 35.88 372 GLY B CA 1
ATOM 4291 C C . GLY B 1 228 ? 69.267 -41.106 30.155 1.00 39.45 372 GLY B C 1
ATOM 4292 O O . GLY B 1 228 ? 68.317 -40.454 29.719 1.00 38.56 372 GLY B O 1
ATOM 4293 N N . ILE B 1 229 ? 70.209 -41.660 29.360 1.00 36.34 373 ILE B N 1
ATOM 4294 C CA . ILE B 1 229 ? 70.202 -41.504 27.906 1.00 35.07 373 ILE B CA 1
ATOM 4295 C C . ILE B 1 229 ? 68.964 -42.157 27.297 1.00 38.73 373 ILE B C 1
ATOM 4296 O O . ILE B 1 229 ? 68.232 -41.480 26.575 1.00 38.27 373 ILE B O 1
ATOM 4301 N N . ARG B 1 230 ? 68.688 -43.438 27.625 1.00 35.56 374 ARG B N 1
ATOM 4302 C CA . ARG B 1 230 ? 67.513 -44.142 27.086 1.00 34.71 374 ARG B CA 1
ATOM 4303 C C . ARG B 1 230 ? 66.225 -43.372 27.367 1.00 39.38 374 ARG B C 1
ATOM 4304 O O . ARG B 1 230 ? 65.441 -43.162 26.444 1.00 39.65 374 ARG B O 1
ATOM 4312 N N . ARG B 1 231 ? 66.043 -42.881 28.613 1.00 35.42 375 ARG B N 1
ATOM 4313 C CA . ARG B 1 231 ? 64.868 -42.095 29.016 1.00 33.47 375 ARG B CA 1
ATOM 4314 C C . ARG B 1 231 ? 64.787 -40.721 28.351 1.00 36.77 375 ARG B C 1
ATOM 4315 O O . ARG B 1 231 ? 63.685 -40.279 28.027 1.00 36.40 375 ARG B O 1
ATOM 4323 N N . ALA B 1 232 ? 65.947 -40.068 28.098 1.00 33.91 376 ALA B N 1
ATOM 4324 C CA . ALA B 1 232 ? 66.037 -38.752 27.430 1.00 32.84 376 ALA B CA 1
ATOM 4325 C C . ALA B 1 232 ? 65.759 -38.833 25.910 1.00 36.04 376 ALA B C 1
ATOM 4326 O O . ALA B 1 232 ? 65.519 -37.804 25.274 1.00 36.28 376 ALA B O 1
ATOM 4328 N N . LEU B 1 233 ? 65.781 -40.050 25.345 1.00 31.76 377 LEU B N 1
ATOM 4329 C CA . LEU B 1 233 ? 65.482 -40.330 23.937 1.00 31.62 377 LEU B CA 1
ATOM 4330 C C . LEU B 1 233 ? 64.096 -40.969 23.768 1.00 36.31 377 LEU B C 1
ATOM 4331 O O . LEU B 1 233 ? 63.731 -41.306 22.638 1.00 37.13 377 LEU B O 1
ATOM 4336 N N . SER B 1 234 ? 63.334 -41.151 24.887 1.00 31.88 378 SER B N 1
ATOM 4337 C CA . SER B 1 234 ? 62.020 -41.812 24.919 1.00 30.83 378 SER B CA 1
ATOM 4338 C C . SER B 1 234 ? 60.860 -40.969 25.469 1.00 34.19 378 SER B C 1
ATOM 4339 O O . SER B 1 234 ? 59.706 -41.179 25.069 1.00 34.07 378 SER B O 1
ATOM 4342 N N . TYR B 1 235 ? 61.148 -40.059 26.413 1.00 30.06 379 TYR B N 1
ATOM 4343 C CA . TYR B 1 235 ? 60.121 -39.268 27.090 1.00 29.38 379 TYR B CA 1
ATOM 4344 C C . TYR B 1 235 ? 60.016 -37.770 26.783 1.00 34.10 379 TYR B C 1
ATOM 4345 O O . TYR B 1 235 ? 58.883 -37.275 26.768 1.00 34.07 379 TYR B O 1
ATOM 4354 N N . PRO B 1 236 ? 61.122 -36.995 26.644 1.00 30.79 380 PRO B N 1
ATOM 4355 C CA . PRO B 1 236 ? 60.960 -35.549 26.472 1.00 30.22 380 PRO B CA 1
ATOM 4356 C C . PRO B 1 236 ? 60.627 -35.114 25.060 1.00 34.62 380 PRO B C 1
ATOM 4357 O O . PRO B 1 236 ? 60.573 -35.938 24.146 1.00 35.62 380 PRO B O 1
ATOM 4361 N N . LEU B 1 237 ? 60.396 -33.798 24.897 1.00 29.84 381 LEU B N 1
ATOM 4362 C CA . LEU B 1 237 ? 60.036 -33.173 23.635 1.00 28.47 381 LEU B CA 1
ATOM 4363 C C . LEU B 1 237 ? 61.156 -33.318 22.629 1.00 36.03 381 LEU B C 1
ATOM 4364 O O . LEU B 1 237 ? 60.884 -33.685 21.486 1.00 38.17 381 LEU B O 1
ATOM 4369 N N . HIS B 1 238 ? 62.405 -33.019 23.050 1.00 32.05 382 HIS B N 1
ATOM 4370 C CA . HIS B 1 238 ? 63.589 -33.104 22.212 1.00 31.66 382 HIS B CA 1
ATOM 4371 C C . HIS B 1 238 ? 64.284 -34.401 22.534 1.00 36.02 382 HIS B C 1
ATOM 4372 O O . HIS B 1 238 ? 64.675 -34.614 23.678 1.00 36.52 382 HIS B O 1
ATOM 4379 N N . ARG B 1 239 ? 64.364 -35.308 21.556 1.00 33.04 383 ARG B N 1
ATOM 4380 C CA . ARG B 1 239 ? 64.999 -36.625 21.746 1.00 33.34 383 ARG B CA 1
ATOM 4381 C C . ARG B 1 239 ? 66.240 -36.697 20.863 1.00 39.80 383 ARG B C 1
ATOM 4382 O O . ARG B 1 239 ? 66.164 -37.025 19.671 1.00 40.91 383 ARG B O 1
ATOM 4390 N N . ASN B 1 240 ? 67.382 -36.315 21.447 1.00 36.14 384 ASN B N 1
ATOM 4391 C CA . ASN B 1 240 ? 68.643 -36.187 20.732 1.00 36.88 384 ASN B CA 1
ATOM 4392 C C . ASN B 1 240 ? 69.808 -36.696 21.597 1.00 42.24 384 ASN B C 1
ATOM 4393 O O . ASN B 1 240 ? 69.946 -36.270 22.753 1.00 43.15 384 ASN B O 1
ATOM 4398 N N . TYR B 1 241 ? 70.632 -37.608 21.039 1.00 37.15 385 TYR B N 1
ATOM 4399 C CA . TYR B 1 241 ? 71.777 -38.204 21.735 1.00 37.16 385 TYR B CA 1
ATOM 4400 C C . TYR B 1 241 ? 72.825 -37.166 22.187 1.00 42.38 385 TYR B C 1
ATOM 4401 O O . TYR B 1 241 ? 73.335 -37.243 23.314 1.00 42.83 385 TYR B O 1
ATOM 4410 N N . ASP B 1 242 ? 73.140 -36.206 21.311 1.00 37.91 386 ASP B N 1
ATOM 4411 C CA . ASP B 1 242 ? 74.096 -35.162 21.628 1.00 38.20 386 ASP B CA 1
ATOM 4412 C C . ASP B 1 242 ? 73.607 -34.302 22.787 1.00 40.61 386 ASP B C 1
ATOM 4413 O O . ASP B 1 242 ? 74.404 -33.898 23.635 1.00 41.03 386 ASP B O 1
ATOM 4418 N N . LEU B 1 243 ? 72.290 -34.074 22.848 1.00 35.43 387 LEU B N 1
ATOM 4419 C CA . LEU B 1 243 ? 71.647 -33.305 23.898 1.00 34.15 387 LEU B CA 1
ATOM 4420 C C . LEU B 1 243 ? 71.741 -34.050 25.235 1.00 38.56 387 LEU B C 1
ATOM 4421 O O . LEU B 1 243 ? 72.125 -33.452 26.242 1.00 38.47 387 LEU B O 1
ATOM 4426 N N . ALA B 1 244 ? 71.457 -35.363 25.230 1.00 35.80 388 ALA B N 1
ATOM 4427 C CA . ALA B 1 244 ? 71.575 -36.213 26.420 1.00 34.90 388 ALA B CA 1
ATOM 4428 C C . ALA B 1 244 ? 73.017 -36.217 26.949 1.00 39.07 388 ALA B C 1
ATOM 4429 O O . ALA B 1 244 ? 73.225 -35.984 28.142 1.00 39.05 388 ALA B O 1
ATOM 4431 N N . MET B 1 245 ? 74.009 -36.386 26.050 1.00 36.30 389 MET B N 1
ATOM 4432 C CA . MET B 1 245 ? 75.426 -36.372 26.425 1.00 36.72 389 MET B CA 1
ATOM 4433 C C . MET B 1 245 ? 75.895 -35.022 26.968 1.00 38.93 389 MET B C 1
ATOM 4434 O O . MET B 1 245 ? 76.687 -34.994 27.909 1.00 40.05 389 MET B O 1
ATOM 4439 N N . LYS B 1 246 ? 75.352 -33.912 26.429 1.00 32.69 390 LYS B N 1
ATOM 4440 C CA . LYS B 1 246 ? 75.621 -32.544 26.886 1.00 31.54 390 LYS B CA 1
ATOM 4441 C C . LYS B 1 246 ? 75.179 -32.407 28.354 1.00 36.92 390 LYS B C 1
ATOM 4442 O O . LYS B 1 246 ? 75.907 -31.844 29.162 1.00 36.92 390 LYS B O 1
ATOM 4448 N N . ALA B 1 247 ? 73.987 -32.935 28.687 1.00 35.18 391 ALA B N 1
ATOM 4449 C CA . ALA B 1 247 ? 73.447 -32.901 30.039 1.00 34.51 391 ALA B CA 1
ATOM 4450 C C . ALA B 1 247 ? 74.338 -33.686 31.007 1.00 38.87 391 ALA B C 1
ATOM 4451 O O . ALA B 1 247 ? 74.638 -33.166 32.077 1.00 39.27 391 ALA B O 1
ATOM 4453 N N . TRP B 1 248 ? 74.824 -34.889 30.610 1.00 35.43 392 TRP B N 1
ATOM 4454 C CA . TRP B 1 248 ? 75.727 -35.678 31.457 1.00 35.86 392 TRP B CA 1
ATOM 4455 C C . TRP B 1 248 ? 77.057 -34.967 31.685 1.00 42.12 392 TRP B C 1
ATOM 4456 O O . TRP B 1 248 ? 77.593 -35.026 32.791 1.00 44.17 392 TRP B O 1
ATOM 4467 N N . THR B 1 249 ? 77.563 -34.243 30.667 1.00 38.42 393 THR B N 1
ATOM 4468 C CA . THR B 1 249 ? 78.805 -33.474 30.792 1.00 39.33 393 THR B CA 1
ATOM 4469 C C . THR B 1 249 ? 78.616 -32.376 31.835 1.00 44.14 393 THR B C 1
ATOM 4470 O O . THR B 1 249 ? 79.510 -32.149 32.639 1.00 45.02 393 THR B O 1
ATOM 4474 N N . PHE B 1 250 ? 77.451 -31.730 31.860 1.00 40.53 394 PHE B N 1
ATOM 4475 C CA . PHE B 1 250 ? 77.158 -30.679 32.825 1.00 40.73 394 PHE B CA 1
ATOM 4476 C C . PHE B 1 250 ? 76.983 -31.214 34.237 1.00 45.65 394 PHE B C 1
ATOM 4477 O O . PHE B 1 250 ? 77.316 -30.492 35.183 1.00 46.41 394 PHE B O 1
ATOM 4485 N N . VAL B 1 251 ? 76.491 -32.484 34.386 1.00 40.98 395 VAL B N 1
ATOM 4486 C CA . VAL B 1 251 ? 76.386 -33.158 35.695 1.00 40.86 395 VAL B CA 1
ATOM 4487 C C . VAL B 1 251 ? 77.802 -33.336 36.247 1.00 46.09 395 VAL B C 1
ATOM 4488 O O . VAL B 1 251 ? 78.039 -33.066 37.427 1.00 47.22 395 VAL B O 1
ATOM 4492 N N . TYR B 1 252 ? 78.747 -33.757 35.379 1.00 42.47 396 TYR B N 1
ATOM 4493 C CA . TYR B 1 252 ? 80.154 -33.930 35.742 1.00 44.20 396 TYR B CA 1
ATOM 4494 C C . TYR B 1 252 ? 80.708 -32.646 36.355 1.00 49.16 396 TYR B C 1
ATOM 4495 O O . TYR B 1 252 ? 81.337 -32.712 37.418 1.00 50.86 396 TYR B O 1
ATOM 4504 N N . TYR B 1 253 ? 80.454 -31.485 35.697 1.00 42.81 397 TYR B N 1
ATOM 4505 C CA . TYR B 1 253 ? 80.908 -30.183 36.171 1.00 42.20 397 TYR B CA 1
ATOM 4506 C C . TYR B 1 253 ? 80.291 -29.825 37.512 1.00 47.62 397 TYR B C 1
ATOM 4507 O O . TYR B 1 253 ? 81.009 -29.326 38.367 1.00 49.14 397 TYR B O 1
ATOM 4516 N N . ILE B 1 254 ? 78.972 -30.054 37.699 1.00 43.41 398 ILE B N 1
ATOM 4517 C CA . ILE B 1 254 ? 78.281 -29.767 38.958 1.00 42.96 398 ILE B CA 1
ATOM 4518 C C . ILE B 1 254 ? 78.933 -30.572 40.082 1.00 49.36 398 ILE B C 1
ATOM 4519 O O . ILE B 1 254 ? 79.321 -29.987 41.094 1.00 50.83 398 ILE B O 1
ATOM 4524 N N . LEU B 1 255 ? 79.129 -31.887 39.864 1.00 45.85 399 LEU B N 1
ATOM 4525 C CA . LEU B 1 255 ? 79.785 -32.775 40.824 1.00 47.28 399 LEU B CA 1
ATOM 4526 C C . LEU B 1 255 ? 81.215 -32.315 41.149 1.00 53.40 399 LEU B C 1
ATOM 4527 O O . LEU B 1 255 ? 81.586 -32.285 42.322 1.00 56.25 399 LEU B O 1
ATOM 4532 N N . ARG B 1 256 ? 81.984 -31.888 40.125 1.00 48.86 400 ARG B N 1
ATOM 4533 C CA . ARG B 1 256 ? 83.341 -31.343 40.283 1.00 49.93 400 ARG B CA 1
ATOM 4534 C C . ARG B 1 256 ? 83.361 -30.072 41.125 1.00 54.32 400 ARG B C 1
ATOM 4535 O O . ARG B 1 256 ? 84.328 -29.859 41.848 1.00 56.52 400 ARG B O 1
ATOM 4543 N N . GLY B 1 257 ? 82.310 -29.253 41.017 1.00 49.07 401 GLY B N 1
ATOM 4544 C CA . GLY B 1 257 ? 82.132 -28.030 41.790 1.00 49.36 401 GLY B CA 1
ATOM 4545 C C . GLY B 1 257 ? 82.100 -28.301 43.283 1.00 54.83 401 GLY B C 1
ATOM 4546 O O . GLY B 1 257 ? 82.563 -27.474 44.069 1.00 56.54 401 GLY B O 1
ATOM 4547 N N . GLY B 1 258 ? 81.580 -29.469 43.668 1.00 50.51 402 GLY B N 1
ATOM 4548 C CA . GLY B 1 258 ? 81.559 -29.908 45.055 1.00 51.93 402 GLY B CA 1
ATOM 4549 C C . GLY B 1 258 ? 80.206 -29.951 45.726 1.00 56.05 402 GLY B C 1
ATOM 4550 O O . GLY B 1 258 ? 79.186 -29.600 45.122 1.00 55.29 402 GLY B O 1
ATOM 4551 N N . LYS B 1 259 ? 80.210 -30.362 47.006 1.00 52.94 403 LYS B N 1
ATOM 4552 C CA . LYS B 1 259 ? 79.024 -30.512 47.849 1.00 52.14 403 LYS B CA 1
ATOM 4553 C C . LYS B 1 259 ? 78.040 -29.327 47.792 1.00 55.65 403 LYS B C 1
ATOM 4554 O O . LYS B 1 259 ? 76.849 -29.538 47.545 1.00 53.64 403 LYS B O 1
ATOM 4560 N N . ARG B 1 260 ? 78.542 -28.101 48.015 1.00 53.28 404 ARG B N 1
ATOM 4561 C CA . ARG B 1 260 ? 77.728 -26.888 48.040 1.00 52.67 404 ARG B CA 1
ATOM 4562 C C . ARG B 1 260 ? 77.080 -26.557 46.715 1.00 54.78 404 ARG B C 1
ATOM 4563 O O . ARG B 1 260 ? 75.924 -26.136 46.715 1.00 53.07 404 ARG B O 1
ATOM 4571 N N . LEU B 1 261 ? 77.790 -26.779 45.584 1.00 51.82 405 LEU B N 1
ATOM 4572 C CA . LEU B 1 261 ? 77.212 -26.555 44.256 1.00 49.61 405 LEU B CA 1
ATOM 4573 C C . LEU B 1 261 ? 76.094 -27.582 44.026 1.00 53.30 405 LEU B C 1
ATOM 4574 O O . LEU B 1 261 ? 75.038 -27.220 43.498 1.00 52.58 405 LEU B O 1
ATOM 4579 N N . VAL B 1 262 ? 76.308 -28.846 44.475 1.00 49.03 406 VAL B N 1
ATOM 4580 C CA . VAL B 1 262 ? 75.313 -29.913 44.383 1.00 46.99 406 VAL B CA 1
ATOM 4581 C C . VAL B 1 262 ? 74.084 -29.510 45.216 1.00 50.29 406 VAL B C 1
ATOM 4582 O O . VAL B 1 262 ? 72.967 -29.672 44.740 1.00 49.29 406 VAL B O 1
ATOM 4586 N N . ILE B 1 263 ? 74.290 -28.930 46.419 1.00 47.98 407 ILE B N 1
ATOM 4587 C CA . ILE B 1 263 ? 73.191 -28.464 47.274 1.00 47.75 407 ILE B CA 1
ATOM 4588 C C . ILE B 1 263 ? 72.360 -27.390 46.551 1.00 49.50 407 ILE B C 1
ATOM 4589 O O . ILE B 1 263 ? 71.132 -27.471 46.561 1.00 48.30 407 ILE B O 1
ATOM 4594 N N . ARG B 1 264 ? 73.024 -26.427 45.882 1.00 45.80 408 ARG B N 1
ATOM 4595 C CA . ARG B 1 264 ? 72.355 -25.380 45.096 1.00 44.32 408 ARG B CA 1
ATOM 4596 C C . ARG B 1 264 ? 71.387 -26.015 44.076 1.00 46.34 408 ARG B C 1
ATOM 4597 O O . ARG B 1 264 ? 70.227 -25.594 43.996 1.00 47.07 408 ARG B O 1
ATOM 4605 N N . ALA B 1 265 ? 71.845 -27.062 43.357 1.00 40.36 409 ALA B N 1
ATOM 4606 C CA . ALA B 1 265 ? 71.020 -27.798 42.396 1.00 37.72 409 ALA B CA 1
ATOM 4607 C C . ALA B 1 265 ? 69.882 -28.532 43.090 1.00 41.58 409 ALA B C 1
ATOM 4608 O O . ALA B 1 265 ? 68.742 -28.411 42.645 1.00 42.02 409 ALA B O 1
ATOM 4610 N N . LEU B 1 266 ? 70.171 -29.256 44.194 1.00 37.82 410 LEU B N 1
ATOM 4611 C CA . LEU B 1 266 ? 69.161 -30.005 44.948 1.00 37.17 410 LEU B CA 1
ATOM 4612 C C . LEU B 1 266 ? 68.057 -29.109 45.485 1.00 43.84 410 LEU B C 1
ATOM 4613 O O . LEU B 1 266 ? 66.881 -29.489 45.438 1.00 43.44 410 LEU B O 1
ATOM 4618 N N . LEU B 1 267 ? 68.418 -27.908 45.952 1.00 41.94 411 LEU B N 1
ATOM 4619 C CA . LEU B 1 267 ? 67.435 -26.958 46.467 1.00 42.62 411 LEU B CA 1
ATOM 4620 C C . LEU B 1 267 ? 66.493 -26.491 45.361 1.00 47.57 411 LEU B C 1
ATOM 4621 O O . LEU B 1 267 ? 65.289 -26.385 45.588 1.00 48.12 411 LEU B O 1
ATOM 4626 N N . ASP B 1 268 ? 67.033 -26.272 44.147 1.00 44.14 412 ASP B N 1
ATOM 4627 C CA . ASP B 1 268 ? 66.257 -25.884 42.970 1.00 42.14 412 ASP B CA 1
ATOM 4628 C C . ASP B 1 268 ? 65.261 -27.004 42.595 1.00 42.59 412 ASP B C 1
ATOM 4629 O O . ASP B 1 268 ? 64.073 -26.719 42.413 1.00 41.57 412 ASP B O 1
ATOM 4634 N N . ILE B 1 269 ? 65.739 -28.270 42.526 1.00 37.55 413 ILE B N 1
ATOM 4635 C CA . ILE B 1 269 ? 64.909 -29.455 42.253 1.00 36.51 413 ILE B CA 1
ATOM 4636 C C . ILE B 1 269 ? 63.766 -29.551 43.285 1.00 42.29 413 ILE B C 1
ATOM 4637 O O . ILE B 1 269 ? 62.590 -29.666 42.923 1.00 40.15 413 ILE B O 1
ATOM 4642 N N . HIS B 1 270 ? 64.136 -29.497 44.576 1.00 41.81 414 HIS B N 1
ATOM 4643 C CA . HIS B 1 270 ? 63.215 -29.573 45.694 1.00 42.63 414 HIS B CA 1
ATOM 4644 C C . HIS B 1 270 ? 62.104 -28.526 45.563 1.00 45.67 414 HIS B C 1
ATOM 4645 O O . HIS B 1 270 ? 60.935 -28.872 45.698 1.00 44.26 414 HIS B O 1
ATOM 4652 N N . GLU B 1 271 ? 62.472 -27.267 45.270 1.00 42.85 415 GLU B N 1
ATOM 4653 C CA . GLU B 1 271 ? 61.520 -26.169 45.109 1.00 43.10 415 GLU B CA 1
ATOM 4654 C C . GLU B 1 271 ? 60.563 -26.376 43.933 1.00 45.43 415 GLU B C 1
ATOM 4655 O O . GLU B 1 271 ? 59.384 -26.072 44.061 1.00 45.21 415 GLU B O 1
ATOM 4661 N N . THR B 1 272 ? 61.055 -26.916 42.807 1.00 40.66 416 THR B N 1
ATOM 4662 C CA . THR B 1 272 ? 60.239 -27.185 41.622 1.0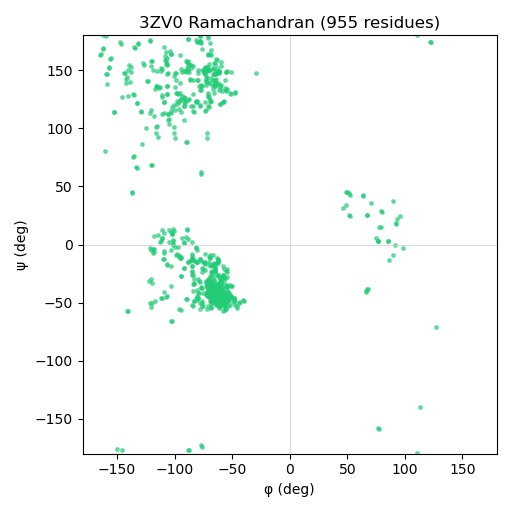0 38.75 416 THR B CA 1
ATOM 4663 C C . THR B 1 272 ? 59.133 -28.203 41.945 1.00 43.43 416 THR B C 1
ATOM 4664 O O . THR B 1 272 ? 57.989 -28.024 41.506 1.00 44.15 416 THR B O 1
ATOM 4668 N N . PHE B 1 273 ? 59.453 -29.240 42.733 1.00 39.19 417 PHE B N 1
ATOM 4669 C CA . PHE B 1 273 ? 58.452 -30.216 43.137 1.00 39.05 417 PHE B CA 1
ATOM 4670 C C . PHE B 1 273 ? 57.527 -29.688 44.219 1.00 45.79 417 PHE B C 1
ATOM 4671 O O . PHE B 1 273 ? 56.333 -29.980 44.164 1.00 45.33 417 PHE B O 1
ATOM 4679 N N . ARG B 1 274 ? 58.065 -28.963 45.223 1.00 45.15 418 ARG B N 1
ATOM 4680 C CA . ARG B 1 274 ? 57.335 -28.402 46.378 1.00 47.02 418 ARG B CA 1
ATOM 4681 C C . ARG B 1 274 ? 56.189 -27.480 45.973 1.00 53.31 418 ARG B C 1
ATOM 4682 O O . ARG B 1 274 ? 55.167 -27.424 46.648 1.00 53.93 418 ARG B O 1
ATOM 4690 N N . PHE B 1 275 ? 56.389 -26.751 44.890 1.00 51.86 419 PHE B N 1
ATOM 4691 C CA . PHE B 1 275 ? 55.504 -25.742 44.343 1.00 53.76 419 PHE B CA 1
ATOM 4692 C C . PHE B 1 275 ? 54.307 -26.321 43.603 1.00 56.50 419 PHE B C 1
ATOM 4693 O O . PHE B 1 275 ? 53.285 -25.648 43.492 1.00 57.84 419 PHE B O 1
ATOM 4701 N N . HIS B 1 276 ? 54.419 -27.560 43.123 1.00 51.22 420 HIS B N 1
ATOM 4702 C CA . HIS B 1 276 ? 53.351 -28.237 42.407 1.00 49.73 420 HIS B CA 1
ATOM 4703 C C . HIS B 1 276 ? 52.387 -28.894 43.385 1.00 53.64 420 HIS B C 1
ATOM 4704 O O . HIS B 1 276 ? 52.791 -29.623 44.285 1.00 54.46 420 HIS B O 1
ATOM 4711 N N . ASP B 1 277 ? 51.112 -28.625 43.197 1.00 49.96 421 ASP B N 1
ATOM 4712 C CA . ASP B 1 277 ? 50.012 -29.116 44.018 1.00 50.80 421 ASP B CA 1
ATOM 4713 C C . ASP B 1 277 ? 49.848 -30.651 44.020 1.00 51.32 421 ASP B C 1
ATOM 4714 O O . ASP B 1 277 ? 49.122 -31.176 44.865 1.00 52.48 421 ASP B O 1
ATOM 4719 N N . VAL B 1 278 ? 50.522 -31.366 43.098 1.00 44.36 422 VAL B N 1
ATOM 4720 C CA . VAL B 1 278 ? 50.412 -32.820 42.945 1.00 43.19 422 VAL B CA 1
ATOM 4721 C C . VAL B 1 278 ? 51.761 -33.490 43.125 1.00 46.48 422 VAL B C 1
ATOM 4722 O O . VAL B 1 278 ? 51.887 -34.406 43.940 1.00 47.28 422 VAL B O 1
ATOM 4726 N N . TYR B 1 279 ? 52.764 -33.038 42.354 1.00 40.87 423 TYR B N 1
ATOM 4727 C CA . TYR B 1 279 ? 54.101 -33.625 42.333 1.00 39.43 423 TYR B CA 1
ATOM 4728 C C . TYR B 1 279 ? 54.925 -33.481 43.611 1.00 44.55 423 TYR B C 1
ATOM 4729 O O . TYR B 1 279 ? 55.955 -34.142 43.733 1.00 45.07 423 TYR B O 1
ATOM 4738 N N . TYR B 1 280 ? 54.452 -32.685 44.589 1.00 41.94 424 TYR B N 1
ATOM 4739 C CA . TYR B 1 280 ? 55.128 -32.469 45.868 1.00 42.93 424 TYR B CA 1
ATOM 4740 C C . TYR B 1 280 ? 55.371 -33.787 46.613 1.00 49.12 424 TYR B C 1
ATOM 4741 O O . TYR B 1 280 ? 56.225 -33.839 47.497 1.00 51.81 424 TYR B O 1
ATOM 4750 N N . VAL B 1 281 ? 54.602 -34.842 46.280 1.00 44.32 425 VAL B N 1
ATOM 4751 C CA . VAL B 1 281 ? 54.736 -36.170 46.884 1.00 44.26 425 VAL B CA 1
ATOM 4752 C C . VAL B 1 281 ? 56.143 -36.738 46.704 1.00 47.42 425 VAL B C 1
ATOM 4753 O O . VAL B 1 281 ? 56.594 -37.504 47.547 1.00 48.95 425 VAL B O 1
ATOM 4757 N N . TYR B 1 282 ? 56.863 -36.320 45.651 1.00 41.15 426 TYR B N 1
ATOM 4758 C CA . TYR B 1 282 ? 58.227 -36.794 45.432 1.00 39.48 426 TYR B CA 1
ATOM 4759 C C . TYR B 1 282 ? 59.215 -36.143 46.350 1.00 44.53 426 TYR B C 1
ATOM 4760 O O . TYR B 1 282 ? 60.266 -36.728 46.631 1.00 45.11 426 TYR B O 1
ATOM 4769 N N . ASP B 1 283 ? 58.839 -34.982 46.904 1.00 41.03 427 ASP B N 1
ATOM 4770 C CA . ASP B 1 283 ? 59.620 -34.331 47.947 1.00 41.88 427 ASP B CA 1
ATOM 4771 C C . ASP B 1 283 ? 59.344 -35.127 49.234 1.00 46.03 427 ASP B C 1
ATOM 4772 O O . ASP B 1 283 ? 60.289 -35.573 49.882 1.00 46.44 427 ASP B O 1
ATOM 4777 N N . LYS B 1 284 ? 58.054 -35.363 49.552 1.00 42.05 428 LYS B N 1
ATOM 4778 C CA . LYS B 1 284 ? 57.648 -36.114 50.738 1.00 44.00 428 LYS B CA 1
ATOM 4779 C C . LYS B 1 284 ? 58.352 -37.476 50.849 1.00 49.89 428 LYS B C 1
ATOM 4780 O O . LYS B 1 284 ? 58.957 -37.758 51.884 1.00 51.62 428 LYS B O 1
ATOM 4786 N N . VAL B 1 285 ? 58.297 -38.287 49.781 1.00 46.12 429 VAL B N 1
ATOM 4787 C CA . VAL B 1 285 ? 58.850 -39.646 49.754 1.00 46.80 429 VAL B CA 1
ATOM 4788 C C . VAL B 1 285 ? 60.335 -39.767 49.415 1.00 51.33 429 VAL B C 1
ATOM 4789 O O . VAL B 1 285 ? 60.911 -40.817 49.679 1.00 52.61 429 VAL B O 1
ATOM 4793 N N . LEU B 1 286 ? 60.951 -38.744 48.809 1.00 47.16 430 LEU B N 1
ATOM 4794 C CA . LEU B 1 286 ? 62.349 -38.894 48.422 1.00 47.55 430 LEU B CA 1
ATOM 4795 C C . LEU B 1 286 ? 63.225 -37.673 48.612 1.00 50.19 430 LEU B C 1
ATOM 4796 O O . LEU B 1 286 ? 64.255 -37.772 49.264 1.00 50.81 430 LEU B O 1
ATOM 4801 N N . LEU B 1 287 ? 62.853 -36.552 47.985 1.00 45.35 431 LEU B N 1
ATOM 4802 C CA . LEU B 1 287 ? 63.658 -35.335 47.923 1.00 44.71 431 LEU B CA 1
ATOM 4803 C C . LEU B 1 287 ? 63.857 -34.534 49.190 1.00 51.80 431 LEU B C 1
ATOM 4804 O O . LEU B 1 287 ? 64.910 -33.915 49.314 1.00 52.66 431 LEU B O 1
ATOM 4809 N N . ASP B 1 288 ? 62.893 -34.551 50.137 1.00 50.26 432 ASP B N 1
ATOM 4810 C CA . ASP B 1 288 ? 63.016 -33.837 51.421 1.00 52.23 432 ASP B CA 1
ATOM 4811 C C . ASP B 1 288 ? 64.196 -34.425 52.215 1.00 56.19 432 ASP B C 1
ATOM 4812 O O . ASP B 1 288 ? 65.106 -33.699 52.624 1.00 55.57 432 ASP B O 1
ATOM 4817 N N . ASP B 1 289 ? 64.191 -35.759 52.366 1.00 52.97 433 ASP B N 1
ATOM 4818 C CA . ASP B 1 289 ? 65.202 -36.519 53.087 1.00 54.05 433 ASP B CA 1
ATOM 4819 C C . ASP B 1 289 ? 66.539 -36.532 52.377 1.00 56.16 433 ASP B C 1
ATOM 4820 O O . ASP B 1 289 ? 67.549 -36.350 53.036 1.00 57.19 433 ASP B O 1
ATOM 4825 N N . LEU B 1 290 ? 66.557 -36.757 51.049 1.00 50.27 434 LEU B N 1
ATOM 4826 C CA . LEU B 1 290 ? 67.774 -36.784 50.235 1.00 49.10 434 LEU B CA 1
ATOM 4827 C C . LEU B 1 290 ? 68.565 -35.469 50.318 1.00 52.29 434 LEU B C 1
ATOM 4828 O O . LEU B 1 290 ? 69.788 -35.513 50.417 1.00 52.99 434 LEU B O 1
ATOM 4833 N N . THR B 1 291 ? 67.879 -34.314 50.325 1.00 47.25 435 THR B N 1
ATOM 4834 C CA . THR B 1 291 ? 68.533 -33.012 50.447 1.00 46.93 435 THR B CA 1
ATOM 4835 C C . THR B 1 291 ? 69.072 -32.851 51.878 1.00 54.03 435 THR B C 1
ATOM 4836 O O . THR B 1 291 ? 70.270 -32.617 52.043 1.00 56.27 435 THR B O 1
ATOM 4840 N N . ALA B 1 292 ? 68.210 -33.043 52.905 1.00 49.79 436 ALA B N 1
ATOM 4841 C CA . ALA B 1 292 ? 68.590 -32.951 54.320 1.00 51.10 436 ALA B CA 1
ATOM 4842 C C . ALA B 1 292 ? 69.700 -33.922 54.687 1.00 56.62 436 ALA B C 1
ATOM 4843 O O . ALA B 1 292 ? 70.621 -33.518 55.392 1.00 58.82 436 ALA B O 1
ATOM 4845 N N . TRP B 1 293 ? 69.641 -35.183 54.193 1.00 53.33 437 TRP B N 1
ATOM 4846 C CA . TRP B 1 293 ? 70.682 -36.178 54.444 1.00 55.57 437 TRP B CA 1
ATOM 4847 C C . TRP B 1 293 ? 71.964 -35.732 53.753 1.00 60.17 437 TRP B C 1
ATOM 4848 O O . TRP B 1 293 ? 73.029 -35.771 54.370 1.00 61.68 437 TRP B O 1
ATOM 4859 N N . PHE B 1 294 ? 71.868 -35.299 52.484 1.00 54.77 438 PHE B N 1
ATOM 4860 C CA . PHE B 1 294 ? 73.052 -34.853 51.764 1.00 54.24 438 PHE B CA 1
ATOM 4861 C C . PHE B 1 294 ? 73.720 -33.654 52.440 1.00 58.75 438 PHE B C 1
ATOM 4862 O O . PHE B 1 294 ? 74.946 -33.643 52.564 1.00 59.72 438 PHE B O 1
ATOM 4870 N N . ILE B 1 295 ? 72.922 -32.672 52.900 1.00 53.56 439 ILE B N 1
ATOM 4871 C CA . ILE B 1 295 ? 73.440 -31.488 53.589 1.00 54.27 439 ILE B CA 1
ATOM 4872 C C . ILE B 1 295 ? 74.237 -31.874 54.839 1.00 60.97 439 ILE B C 1
ATOM 4873 O O . ILE B 1 295 ? 75.348 -31.387 55.023 1.00 61.96 439 ILE B O 1
ATOM 4878 N N . SER B 1 296 ? 73.684 -32.756 55.675 1.00 59.70 440 SER B N 1
ATOM 4879 C CA . SER B 1 296 ? 74.329 -33.158 56.928 1.00 63.03 440 SER B CA 1
ATOM 4880 C C . SER B 1 296 ? 75.383 -34.261 56.811 1.00 67.44 440 SER B C 1
ATOM 4881 O O . SER B 1 296 ? 76.354 -34.243 57.564 1.00 69.01 440 SER B O 1
ATOM 4884 N N . GLN B 1 297 ? 75.193 -35.215 55.879 1.00 62.74 441 GLN B N 1
ATOM 4885 C CA . GLN B 1 297 ? 76.059 -36.389 55.734 1.00 63.34 441 GLN B CA 1
ATOM 4886 C C . GLN B 1 297 ? 76.819 -36.543 54.414 1.00 65.56 441 GLN B C 1
ATOM 4887 O O . GLN B 1 297 ? 77.614 -37.474 54.307 1.00 66.52 441 GLN B O 1
ATOM 4893 N N . GLY B 1 298 ? 76.557 -35.691 53.421 1.00 59.74 442 GLY B N 1
ATOM 4894 C CA . GLY B 1 298 ? 77.245 -35.762 52.132 1.00 57.94 442 GLY B CA 1
ATOM 4895 C C . GLY B 1 298 ? 78.741 -35.574 52.278 1.00 63.01 442 GLY B C 1
ATOM 4896 O O . GLY B 1 298 ? 79.178 -34.733 53.067 1.00 64.13 442 GLY B O 1
ATOM 4897 N N . SER B 1 299 ? 79.535 -36.397 51.572 1.00 59.48 443 SER B N 1
ATOM 4898 C CA . SER B 1 299 ? 81.000 -36.363 51.660 1.00 61.10 443 SER B CA 1
ATOM 4899 C C . SER B 1 299 ? 81.636 -35.746 50.425 1.00 63.91 443 SER B C 1
ATOM 4900 O O . SER B 1 299 ? 81.333 -36.177 49.305 1.00 61.53 443 SER B O 1
ATOM 4903 N N . GLU B 1 300 ? 82.546 -34.770 50.631 1.00 61.83 444 GLU B N 1
ATOM 4904 C CA . GLU B 1 300 ? 83.261 -34.110 49.534 1.00 61.27 444 GLU B CA 1
ATOM 4905 C C . GLU B 1 300 ? 84.098 -35.128 48.742 1.00 64.63 444 GLU B C 1
ATOM 4906 O O . GLU B 1 300 ? 84.082 -35.105 47.504 1.00 62.16 444 GLU B O 1
ATOM 4912 N N . ASN B 1 301 ? 84.771 -36.050 49.460 1.00 62.74 445 ASN B N 1
ATOM 4913 C CA . ASN B 1 301 ? 85.566 -37.118 48.856 1.00 63.50 445 ASN B CA 1
ATOM 4914 C C . ASN B 1 301 ? 84.720 -38.046 47.997 1.00 65.94 445 ASN B C 1
ATOM 4915 O O . ASN B 1 301 ? 85.131 -38.364 46.881 1.00 65.16 445 ASN B O 1
ATOM 4920 N N . VAL B 1 302 ? 83.537 -38.465 48.499 1.00 61.64 446 VAL B N 1
ATOM 4921 C CA . VAL B 1 302 ? 82.627 -39.340 47.750 1.00 59.36 446 VAL B CA 1
ATOM 4922 C C . VAL B 1 302 ? 82.156 -38.637 46.477 1.00 61.36 446 VAL B C 1
ATOM 4923 O O . VAL B 1 302 ? 82.179 -39.252 45.411 1.00 60.71 446 VAL B O 1
ATOM 4927 N N . ILE B 1 303 ? 81.775 -37.347 46.586 1.00 56.36 447 ILE B N 1
ATOM 4928 C CA . ILE B 1 303 ? 81.320 -36.533 45.451 1.00 53.22 447 ILE B CA 1
ATOM 4929 C C . ILE B 1 303 ? 82.419 -36.419 44.378 1.00 58.94 447 ILE B C 1
ATOM 4930 O O . ILE B 1 303 ? 82.126 -36.611 43.194 1.00 57.79 447 ILE B O 1
ATOM 4935 N N . ARG B 1 304 ? 83.678 -36.176 44.792 1.00 57.18 448 ARG B N 1
ATOM 4936 C CA . ARG B 1 304 ? 84.782 -36.078 43.837 1.00 57.41 448 ARG B CA 1
ATOM 4937 C C . ARG B 1 304 ? 85.058 -37.421 43.157 1.00 62.03 448 ARG B C 1
ATOM 4938 O O . ARG B 1 304 ? 85.265 -37.453 41.946 1.00 60.75 448 ARG B O 1
ATOM 4946 N N . SER B 1 305 ? 85.023 -38.524 43.921 1.00 60.26 449 SER B N 1
ATOM 4947 C CA . SER B 1 305 ? 85.226 -39.865 43.369 1.00 60.60 449 SER B CA 1
ATOM 4948 C C . SER B 1 305 ? 84.113 -40.198 42.370 1.00 60.89 449 SER B C 1
ATOM 4949 O O . SER B 1 305 ? 84.383 -40.774 41.311 1.00 59.99 449 SER B O 1
ATOM 4952 N N . LEU B 1 306 ? 82.873 -39.779 42.698 1.00 55.40 450 LEU B N 1
ATOM 4953 C CA . LEU B 1 306 ? 81.697 -39.953 41.857 1.00 52.93 450 LEU B CA 1
ATOM 4954 C C . LEU B 1 306 ? 81.846 -39.182 40.541 1.00 56.54 450 LEU B C 1
ATOM 4955 O O . LEU B 1 306 ? 81.553 -39.741 39.481 1.00 55.48 450 LEU B O 1
ATOM 4960 N N . ALA B 1 307 ? 82.332 -37.922 40.605 1.00 53.46 451 ALA B N 1
ATOM 4961 C CA . ALA B 1 307 ? 82.541 -37.068 39.428 1.00 51.85 451 ALA B CA 1
ATOM 4962 C C . ALA B 1 307 ? 83.496 -37.742 38.453 1.00 57.30 451 ALA B C 1
ATOM 4963 O O . ALA B 1 307 ? 83.179 -37.858 37.268 1.00 55.97 451 ALA B O 1
ATOM 4965 N N . LEU B 1 308 ? 84.625 -38.258 38.967 1.00 56.67 452 LEU B N 1
ATOM 4966 C CA . LEU B 1 308 ? 85.626 -38.931 38.150 1.00 57.73 452 LEU B CA 1
ATOM 4967 C C . LEU B 1 308 ? 85.178 -40.283 37.600 1.00 62.96 452 LEU B C 1
ATOM 4968 O O . LEU B 1 308 ? 85.481 -40.586 36.446 1.00 62.28 452 LEU B O 1
ATOM 4973 N N . GLU B 1 309 ? 84.412 -41.068 38.387 1.00 61.13 453 GLU B N 1
ATOM 4974 C CA . GLU B 1 309 ? 83.896 -42.371 37.948 1.00 61.05 453 GLU B CA 1
ATOM 4975 C C . GLU B 1 309 ? 82.837 -42.215 36.864 1.00 61.39 453 GLU B C 1
ATOM 4976 O O . GLU B 1 309 ? 82.914 -42.902 35.840 1.00 60.57 453 GLU B O 1
ATOM 4982 N N . MET B 1 310 ? 81.877 -41.290 37.065 1.00 55.66 454 MET B N 1
ATOM 4983 C CA . MET B 1 310 ? 80.834 -41.049 36.069 1.00 53.50 454 MET B CA 1
ATOM 4984 C C . MET B 1 310 ? 81.406 -40.529 34.743 1.00 53.57 454 MET B C 1
ATOM 4985 O O . MET B 1 310 ? 80.952 -40.945 33.674 1.00 51.98 454 MET B O 1
ATOM 4990 N N . ARG B 1 311 ? 82.437 -39.674 34.815 1.00 48.54 455 ARG B N 1
ATOM 4991 C CA . ARG B 1 311 ? 83.070 -39.145 33.617 1.00 48.25 455 ARG B CA 1
ATOM 4992 C C . ARG B 1 311 ? 83.760 -40.250 32.826 1.00 55.55 455 ARG B C 1
ATOM 4993 O O . ARG B 1 311 ? 83.615 -40.294 31.604 1.00 55.20 455 ARG B O 1
ATOM 5001 N N . LYS B 1 312 ? 84.472 -41.160 33.530 1.00 54.38 456 LYS B N 1
ATOM 5002 C CA . LYS B 1 312 ? 85.152 -42.309 32.940 1.00 55.94 456 LYS B CA 1
ATOM 5003 C C . LYS B 1 312 ? 84.117 -43.201 32.237 1.00 59.37 456 LYS B C 1
ATOM 5004 O O . LYS B 1 312 ? 84.319 -43.551 31.072 1.00 59.93 456 LYS B O 1
ATOM 5010 N N . GLU B 1 313 ? 82.991 -43.512 32.923 1.00 54.09 457 GLU B N 1
ATOM 5011 C CA . GLU B 1 313 ? 81.924 -44.335 32.353 1.00 52.78 457 GLU B CA 1
ATOM 5012 C C . GLU B 1 313 ? 81.263 -43.652 31.156 1.00 55.20 457 GLU B C 1
ATOM 5013 O O . GLU B 1 313 ? 81.014 -44.308 30.148 1.00 55.19 457 GLU B O 1
ATOM 5019 N N . GLN B 1 314 ? 81.024 -42.335 31.244 1.00 50.27 458 GLN B N 1
ATOM 5020 C CA . GLN B 1 314 ? 80.408 -41.577 30.154 1.00 48.69 458 GLN B CA 1
ATOM 5021 C C . GLN B 1 314 ? 81.263 -41.618 28.898 1.00 56.80 458 GLN B C 1
ATOM 5022 O O . GLN B 1 314 ? 80.740 -41.825 27.799 1.00 57.12 458 GLN B O 1
ATOM 5028 N N . GLU B 1 315 ? 82.581 -41.432 29.069 1.00 55.95 459 GLU B N 1
ATOM 5029 C CA . GLU B 1 315 ? 83.536 -41.416 27.967 1.00 57.15 459 GLU B CA 1
ATOM 5030 C C . GLU B 1 315 ? 83.702 -42.783 27.304 1.00 63.71 459 GLU B C 1
ATOM 5031 O O . GLU B 1 315 ? 84.063 -42.841 26.127 1.00 64.84 459 GLU B O 1
ATOM 5037 N N . SER B 1 316 ? 83.391 -43.879 28.033 1.00 60.51 460 SER B N 1
ATOM 5038 C CA . SER B 1 316 ? 83.462 -45.245 27.509 1.00 60.96 460 SER B CA 1
ATOM 5039 C C . SER B 1 316 ? 82.251 -45.584 26.625 1.00 64.18 460 SER B C 1
ATOM 5040 O O . SER B 1 316 ? 82.255 -46.617 25.955 1.00 65.42 460 SER B O 1
ATOM 5043 N N . LEU B 1 317 ? 81.211 -44.741 26.646 1.00 59.27 461 LEU B N 1
ATOM 5044 C CA . LEU B 1 317 ? 79.974 -44.966 25.896 1.00 58.19 461 LEU B CA 1
ATOM 5045 C C . LEU B 1 317 ? 79.961 -44.429 24.479 1.00 61.10 461 LEU B C 1
ATOM 5046 O O . LEU B 1 317 ? 80.649 -43.453 24.166 1.00 61.40 461 LEU B O 1
ATOM 5051 N N . SER B 1 318 ? 79.114 -45.053 23.636 1.00 55.68 462 SER B N 1
ATOM 5052 C CA . SER B 1 318 ? 78.845 -44.676 22.244 1.00 53.81 462 SER B CA 1
ATOM 5053 C C . SER B 1 318 ? 77.375 -45.012 21.925 1.00 54.62 462 SER B C 1
ATOM 5054 O O . SER B 1 318 ? 76.705 -45.656 22.739 1.00 53.56 462 SER B O 1
ATOM 5057 N N . LYS B 1 319 ? 76.900 -44.629 20.725 1.00 48.96 463 LYS B N 1
ATOM 5058 C CA . LYS B 1 319 ? 75.549 -44.902 20.233 1.00 47.06 463 LYS B CA 1
ATOM 5059 C C . LYS B 1 319 ? 75.235 -46.399 20.208 1.00 53.62 463 LYS B C 1
ATOM 5060 O O . LYS B 1 319 ? 74.086 -46.798 20.378 1.00 54.33 463 LYS B O 1
ATOM 5066 N N . GLN B 1 320 ? 76.258 -47.219 20.046 1.00 52.12 464 GLN B N 1
ATOM 5067 C CA . GLN B 1 320 ? 76.139 -48.684 19.990 1.00 53.78 464 GLN B CA 1
ATOM 5068 C C . GLN B 1 320 ? 75.731 -49.314 21.318 1.00 57.49 464 GLN B C 1
ATOM 5069 O O . GLN B 1 320 ? 75.252 -50.444 21.316 1.00 58.42 464 GLN B O 1
ATOM 5075 N N . ASP B 1 321 ? 75.882 -48.572 22.433 1.00 52.90 465 ASP B N 1
ATOM 5076 C CA . ASP B 1 321 ? 75.498 -49.004 23.781 1.00 53.10 465 ASP B CA 1
ATOM 5077 C C . ASP B 1 321 ? 74.018 -48.676 24.067 1.00 54.62 465 ASP B C 1
ATOM 5078 O O . ASP B 1 321 ? 73.472 -49.148 25.069 1.00 54.28 465 ASP B O 1
ATOM 5083 N N . ILE B 1 322 ? 73.387 -47.829 23.230 1.00 48.49 466 ILE B N 1
ATOM 5084 C CA . ILE B 1 322 ? 71.995 -47.409 23.424 1.00 46.67 466 ILE B CA 1
ATOM 5085 C C . ILE B 1 322 ? 71.048 -48.220 22.506 1.00 52.61 466 ILE B C 1
ATOM 5086 O O . ILE B 1 322 ? 70.830 -47.848 21.349 1.00 51.90 466 ILE B O 1
ATOM 5091 N N . GLU B 1 323 ? 70.517 -49.350 23.035 1.00 50.32 467 GLU B N 1
ATOM 5092 C CA . GLU B 1 323 ? 69.659 -50.284 22.304 1.00 50.95 467 GLU B CA 1
ATOM 5093 C C . GLU B 1 323 ? 68.236 -50.299 22.786 1.00 54.09 467 GLU B C 1
ATOM 5094 O O . GLU B 1 323 ? 67.975 -50.137 23.978 1.00 53.96 467 GLU B O 1
ATOM 5100 N N . PHE B 1 324 ? 67.318 -50.577 21.860 1.00 50.16 468 PHE B N 1
ATOM 5101 C CA . PHE B 1 324 ? 65.892 -50.701 22.149 1.00 48.82 468 PHE B CA 1
ATOM 5102 C C . PHE B 1 324 ? 65.330 -51.882 21.385 1.00 56.91 468 PHE B C 1
ATOM 5103 O O . PHE B 1 324 ? 65.836 -52.242 20.318 1.00 58.16 468 PHE B O 1
ATOM 5111 N N . GLU B 1 325 ? 64.273 -52.471 21.924 1.00 55.57 469 GLU B N 1
ATOM 5112 C CA . GLU B 1 325 ? 63.502 -53.496 21.248 1.00 57.02 469 GLU B CA 1
ATOM 5113 C C . GLU B 1 325 ? 62.309 -52.727 20.660 1.00 61.45 469 GLU B C 1
ATOM 5114 O O . GLU B 1 325 ? 61.621 -51.992 21.383 1.00 60.59 469 GLU B O 1
ATOM 5120 N N . CYS B 1 326 ? 62.126 -52.824 19.338 1.00 58.80 470 CYS B N 1
ATOM 5121 C CA . CYS B 1 326 ? 61.094 -52.103 18.594 1.00 58.35 470 CYS B CA 1
ATOM 5122 C C . CYS B 1 326 ? 60.134 -53.059 17.901 1.00 61.83 470 CYS B C 1
ATOM 5123 O O . CYS B 1 326 ? 60.539 -54.146 17.508 1.00 63.06 470 CYS B O 1
ATOM 5126 N N . ILE B 1 327 ? 58.875 -52.641 17.730 1.00 57.49 471 ILE B N 1
ATOM 5127 C CA . ILE B 1 327 ? 57.863 -53.419 17.035 1.00 58.28 471 ILE B CA 1
ATOM 5128 C C . ILE B 1 327 ? 58.054 -53.159 15.539 1.00 63.21 471 ILE B C 1
ATOM 5129 O O . ILE B 1 327 ? 57.883 -52.027 15.082 1.00 62.66 471 ILE B O 1
ATOM 5134 N N . ALA B 1 328 ? 58.451 -54.202 14.796 1.00 61.78 472 ALA B N 1
ATOM 5135 C CA . ALA B 1 328 ? 58.648 -54.172 13.348 1.00 62.98 472 ALA B CA 1
ATOM 5136 C C . ALA B 1 328 ? 57.280 -54.320 12.638 1.00 68.69 472 ALA B C 1
ATOM 5137 O O . ALA B 1 328 ? 57.020 -53.632 11.648 1.00 68.02 472 ALA B O 1
ATOM 5139 N N . SER B 1 329 ? 56.396 -55.191 13.183 1.00 66.63 473 SER B N 1
ATOM 5140 C CA . SER B 1 329 ? 55.051 -55.471 12.669 1.00 67.26 473 SER B CA 1
ATOM 5141 C C . SER B 1 329 ? 54.179 -56.143 13.735 1.00 70.28 473 SER B C 1
ATOM 5142 O O . SER B 1 329 ? 54.626 -56.380 14.858 1.00 69.92 473 SER B O 1
ATOM 5145 N N . PHE B 1 330 ? 52.933 -56.444 13.378 1.00 65.96 474 PHE B N 1
ATOM 5146 C CA . PHE B 1 330 ? 51.999 -57.159 14.238 1.00 65.33 474 PHE B CA 1
ATOM 5147 C C . PHE B 1 330 ? 51.530 -58.362 13.470 1.00 72.12 474 PHE B C 1
ATOM 5148 O O . PHE B 1 330 ? 51.320 -58.252 12.255 1.00 73.63 474 PHE B O 1
ATOM 5156 N N . ASN B 1 331 ? 51.369 -59.520 14.142 1.00 68.80 475 ASN B N 1
ATOM 5157 C CA . ASN B 1 331 ? 50.822 -60.687 13.438 1.00 70.62 475 ASN B CA 1
ATOM 5158 C C . ASN B 1 331 ? 49.318 -60.406 13.251 1.00 75.17 475 ASN B C 1
ATOM 5159 O O . ASN B 1 331 ? 48.617 -60.123 14.230 1.00 73.23 475 ASN B O 1
ATOM 5164 N N . GLU B 1 332 ? 48.844 -60.416 11.999 1.00 73.79 476 GLU B N 1
ATOM 5165 C CA . GLU B 1 332 ? 47.449 -60.129 11.658 1.00 74.42 476 GLU B CA 1
ATOM 5166 C C . GLU B 1 332 ? 46.457 -61.076 12.329 1.00 78.18 476 GLU B C 1
ATOM 5167 O O . GLU B 1 332 ? 45.420 -60.616 12.810 1.00 78.08 476 GLU B O 1
ATOM 5173 N N . GLN B 1 333 ? 46.787 -62.387 12.380 1.00 74.44 477 GLN B N 1
ATOM 5174 C CA . GLN B 1 333 ? 45.939 -63.442 12.949 1.00 75.14 477 GLN B CA 1
ATOM 5175 C C . GLN B 1 333 ? 46.050 -63.572 14.474 1.00 76.49 477 GLN B C 1
ATOM 5176 O O . GLN B 1 333 ? 45.081 -63.953 15.129 1.00 76.93 477 GLN B O 1
ATOM 5182 N N . THR B 1 334 ? 47.225 -63.241 15.025 1.00 70.51 478 THR B N 1
ATOM 5183 C CA . THR B 1 334 ? 47.632 -63.433 16.416 1.00 68.99 478 THR B CA 1
ATOM 5184 C C . THR B 1 334 ? 47.619 -62.201 17.340 1.00 70.32 478 THR B C 1
ATOM 5185 O O . THR B 1 334 ? 47.316 -62.328 18.529 1.00 69.74 478 THR B O 1
ATOM 5189 N N . GLY B 1 335 ? 47.961 -61.038 16.794 1.00 65.39 479 GLY B N 1
ATOM 5190 C CA . GLY B 1 335 ? 47.984 -59.779 17.530 1.00 62.47 479 GLY B CA 1
ATOM 5191 C C . GLY B 1 335 ? 49.276 -59.509 18.267 1.00 65.49 479 GLY B C 1
ATOM 5192 O O . GLY B 1 335 ? 49.499 -58.388 18.737 1.00 62.04 479 GLY B O 1
ATOM 5193 N N . GLU B 1 336 ? 50.123 -60.544 18.397 1.00 65.30 480 GLU B N 1
ATOM 5194 C CA . GLU B 1 336 ? 51.405 -60.432 19.070 1.00 65.12 480 GLU B CA 1
ATOM 5195 C C . GLU B 1 336 ? 52.327 -59.574 18.234 1.00 68.80 480 GLU B C 1
ATOM 5196 O O . GLU B 1 336 ? 52.478 -59.811 17.032 1.00 67.97 480 GLU B O 1
ATOM 5202 N N . PRO B 1 337 ? 52.867 -58.501 18.839 1.00 66.80 481 PRO B N 1
ATOM 5203 C CA . PRO B 1 337 ? 53.830 -57.668 18.103 1.00 66.64 481 PRO B CA 1
ATOM 5204 C C . PRO B 1 337 ? 55.106 -58.457 17.842 1.00 72.31 481 PRO B C 1
ATOM 5205 O O . PRO B 1 337 ? 55.525 -59.267 18.678 1.00 72.78 481 PRO B O 1
ATOM 5209 N N . GLU B 1 338 ? 55.679 -58.260 16.653 1.00 69.65 482 GLU B N 1
ATOM 5210 C CA . GLU B 1 338 ? 56.921 -58.881 16.213 1.00 71.02 482 GLU B CA 1
ATOM 5211 C C . GLU B 1 338 ? 58.040 -57.882 16.526 1.00 74.50 482 GLU B C 1
ATOM 5212 O O . GLU B 1 338 ? 58.043 -56.765 16.004 1.00 73.16 482 GLU B O 1
ATOM 5218 N N . TRP B 1 339 ? 58.928 -58.250 17.462 1.00 71.69 483 TRP B N 1
ATOM 5219 C CA . TRP B 1 339 ? 59.995 -57.375 17.962 1.00 70.20 483 TRP B CA 1
ATOM 5220 C C . TRP B 1 339 ? 61.328 -57.540 17.251 1.00 71.70 483 TRP B C 1
ATOM 5221 O O . TRP B 1 339 ? 61.667 -58.633 16.790 1.00 72.35 483 TRP B O 1
ATOM 5232 N N . GLU B 1 340 ? 62.104 -56.444 17.208 1.00 65.33 484 GLU B N 1
ATOM 5233 C CA . GLU B 1 340 ? 63.438 -56.388 16.611 1.00 64.54 484 GLU B CA 1
ATOM 5234 C C . GLU B 1 340 ? 64.361 -55.492 17.457 1.00 63.09 484 GLU B C 1
ATOM 5235 O O . GLU B 1 340 ? 63.916 -54.448 17.916 1.00 60.60 484 GLU B O 1
ATOM 5241 N N . THR B 1 341 ? 65.627 -55.883 17.657 1.00 58.66 485 THR B N 1
ATOM 5242 C CA . THR B 1 341 ? 66.574 -55.089 18.444 1.00 56.88 485 THR B CA 1
ATOM 5243 C C . THR B 1 341 ? 67.422 -54.190 17.565 1.00 59.70 485 THR B C 1
ATOM 5244 O O . THR B 1 341 ? 67.995 -54.671 16.592 1.00 60.90 485 THR B O 1
ATOM 5248 N N . LEU B 1 342 ? 67.508 -52.889 17.917 1.00 53.74 486 LEU B N 1
ATOM 5249 C CA . LEU B 1 342 ? 68.292 -51.904 17.182 1.00 53.39 486 LEU B CA 1
ATOM 5250 C C . LEU B 1 342 ? 68.985 -50.938 18.125 1.00 55.44 486 LEU B C 1
ATOM 5251 O O . LEU B 1 342 ? 68.378 -50.487 19.101 1.00 53.90 486 LEU B O 1
ATOM 5256 N N . ASN B 1 343 ? 70.200 -50.520 17.777 1.00 50.78 487 ASN B N 1
ATOM 5257 C CA . ASN B 1 343 ? 70.811 -49.449 18.534 1.00 48.21 487 ASN B CA 1
ATOM 5258 C C . ASN B 1 343 ? 70.516 -48.133 17.779 1.00 50.26 487 ASN B C 1
ATOM 5259 O O . ASN B 1 343 ? 70.114 -48.164 16.609 1.00 49.49 487 ASN B O 1
ATOM 5264 N N . ILE B 1 344 ? 70.671 -46.992 18.450 1.00 45.43 488 ILE B N 1
ATOM 5265 C CA . ILE B 1 344 ? 70.380 -45.706 17.833 1.00 44.40 488 ILE B CA 1
ATOM 5266 C C . ILE B 1 344 ? 71.147 -45.398 16.540 1.00 48.94 488 ILE B C 1
ATOM 5267 O O . ILE B 1 344 ? 70.579 -44.764 15.655 1.00 48.85 488 ILE B O 1
ATOM 5272 N N . ARG B 1 345 ? 72.388 -45.906 16.396 1.00 46.19 489 ARG B N 1
ATOM 5273 C CA . ARG B 1 345 ? 73.181 -45.691 15.182 1.00 46.63 489 ARG B CA 1
ATOM 5274 C C . ARG B 1 345 ? 72.595 -46.432 13.975 1.00 51.45 489 ARG B C 1
ATOM 5275 O O . ARG B 1 345 ? 72.527 -45.844 12.887 1.00 51.72 489 ARG B O 1
ATOM 5283 N N . GLU B 1 346 ? 72.124 -47.693 14.174 1.00 46.95 490 GLU B N 1
ATOM 5284 C CA . GLU B 1 346 ? 71.484 -48.484 13.109 1.00 46.88 490 GLU B CA 1
ATOM 5285 C C . GLU B 1 346 ? 70.253 -47.764 12.590 1.00 51.22 490 GLU B C 1
ATOM 5286 O O . GLU B 1 346 ? 70.008 -47.777 11.384 1.00 52.04 490 GLU B O 1
ATOM 5292 N N . MET B 1 347 ? 69.485 -47.122 13.506 1.00 45.76 491 MET B N 1
ATOM 5293 C CA . MET B 1 347 ? 68.277 -46.369 13.161 1.00 43.10 491 MET B CA 1
ATOM 5294 C C . MET B 1 347 ? 68.643 -45.184 12.259 1.00 45.89 491 MET B C 1
ATOM 5295 O O . MET B 1 347 ? 67.998 -44.967 11.235 1.00 46.31 491 MET B O 1
ATOM 5300 N N . GLU B 1 348 ? 69.718 -44.476 12.609 1.00 41.54 492 GLU B N 1
ATOM 5301 C CA . GLU B 1 348 ? 70.229 -43.321 11.863 1.00 41.59 492 GLU B CA 1
ATOM 5302 C C . GLU B 1 348 ? 70.704 -43.701 10.445 1.00 47.99 492 GLU B C 1
ATOM 5303 O O . GLU B 1 348 ? 70.386 -43.000 9.480 1.00 48.58 492 GLU B O 1
ATOM 5309 N N . ILE B 1 349 ? 71.472 -44.801 10.334 1.00 44.10 493 ILE B N 1
ATOM 5310 C CA . ILE B 1 349 ? 71.984 -45.299 9.060 1.00 45.47 493 ILE B CA 1
ATOM 5311 C C . ILE B 1 349 ? 70.834 -45.656 8.121 1.00 51.63 493 ILE B C 1
ATOM 5312 O O . ILE B 1 349 ? 70.830 -45.208 6.968 1.00 53.04 493 ILE B O 1
ATOM 5317 N N . LEU B 1 350 ? 69.853 -46.436 8.623 1.00 48.17 494 LEU B N 1
ATOM 5318 C CA . LEU B 1 350 ? 68.680 -46.851 7.853 1.00 49.02 494 LEU B CA 1
ATOM 5319 C C . LEU B 1 350 ? 67.913 -45.634 7.356 1.00 54.54 494 LEU B C 1
ATOM 5320 O O . LEU B 1 350 ? 67.479 -45.627 6.202 1.00 57.07 494 LEU B O 1
ATOM 5325 N N . ALA B 1 351 ? 67.789 -44.593 8.202 1.00 48.98 495 ALA B N 1
ATOM 5326 C CA . ALA B 1 351 ? 67.105 -43.355 7.845 1.00 48.52 495 ALA B CA 1
ATOM 5327 C C . ALA B 1 351 ? 67.893 -42.571 6.784 1.00 54.45 495 ALA B C 1
ATOM 5328 O O . ALA B 1 351 ? 67.286 -41.982 5.885 1.00 55.10 495 ALA B O 1
ATOM 5330 N N . GLU B 1 352 ? 69.239 -42.559 6.886 1.00 51.07 496 GLU B N 1
ATOM 5331 C CA . GLU B 1 352 ? 70.114 -41.877 5.935 1.00 51.77 496 GLU B CA 1
ATOM 5332 C C . GLU B 1 352 ? 70.093 -42.556 4.563 1.00 58.86 496 GLU B C 1
ATOM 5333 O O . GLU B 1 352 ? 70.214 -41.878 3.543 1.00 60.19 496 GLU B O 1
ATOM 5339 N N . SER B 1 353 ? 69.896 -43.881 4.545 1.00 56.27 497 SER B N 1
ATOM 5340 C CA . SER B 1 353 ? 69.798 -44.683 3.322 1.00 58.67 497 SER B CA 1
ATOM 5341 C C . SER B 1 353 ? 68.493 -44.373 2.584 1.00 63.83 497 SER B C 1
ATOM 5342 O O . SER B 1 353 ? 68.516 -44.168 1.370 1.00 64.94 497 SER B O 1
ATOM 5345 N N . GLU B 1 354 ? 67.366 -44.297 3.329 1.00 59.27 498 GLU B N 1
ATOM 5346 C CA . GLU B 1 354 ? 66.040 -43.966 2.795 1.00 58.50 498 GLU B CA 1
ATOM 5347 C C . GLU B 1 354 ? 66.046 -42.550 2.204 1.00 60.25 498 GLU B C 1
ATOM 5348 O O . GLU B 1 354 ? 65.548 -42.338 1.097 1.00 61.29 498 GLU B O 1
ATOM 5354 N N . TYR B 1 355 ? 66.659 -41.600 2.927 1.00 54.68 499 TYR B N 1
ATOM 5355 C CA . TYR B 1 355 ? 66.771 -40.210 2.501 1.00 54.99 499 TYR B CA 1
ATOM 5356 C C . TYR B 1 355 ? 67.597 -40.042 1.227 1.00 61.37 499 TYR B C 1
ATOM 5357 O O . TYR B 1 355 ? 67.171 -39.327 0.321 1.00 61.63 499 TYR B O 1
ATOM 5366 N N . ARG B 1 356 ? 68.774 -40.716 1.155 1.00 58.91 500 ARG B N 1
ATOM 5367 C CA . ARG B 1 356 ? 69.668 -40.707 -0.006 1.00 60.88 500 ARG B CA 1
ATOM 5368 C C . ARG B 1 356 ? 68.964 -41.278 -1.237 1.00 67.46 500 ARG B C 1
ATOM 5369 O O . ARG B 1 356 ? 69.169 -40.764 -2.330 1.00 69.48 500 ARG B O 1
ATOM 5377 N N . GLU B 1 357 ? 68.135 -42.331 -1.056 1.00 63.67 501 GLU B N 1
ATOM 5378 C CA . GLU B 1 357 ? 67.349 -42.970 -2.111 1.00 65.74 501 GLU B CA 1
ATOM 5379 C C . GLU B 1 357 ? 66.270 -41.994 -2.598 1.00 70.50 501 GLU B C 1
ATOM 5380 O O . GLU B 1 357 ? 66.033 -41.896 -3.802 1.00 72.19 501 GLU B O 1
ATOM 5386 N N . GLN B 1 358 ? 65.655 -41.252 -1.664 1.00 66.11 502 GLN B N 1
ATOM 5387 C CA . GLN B 1 358 ? 64.627 -40.258 -1.964 1.00 66.35 502 GLN B CA 1
ATOM 5388 C C . GLN B 1 358 ? 65.203 -39.063 -2.747 1.00 70.08 502 GLN B C 1
ATOM 5389 O O . GLN B 1 358 ? 64.588 -38.620 -3.718 1.00 70.85 502 GLN B O 1
ATOM 5395 N N . GLN B 1 359 ? 66.389 -38.567 -2.334 1.00 65.74 503 GLN B N 1
ATOM 5396 C CA . GLN B 1 359 ? 67.071 -37.421 -2.948 1.00 66.61 503 GLN B CA 1
ATOM 5397 C C . GLN B 1 359 ? 67.797 -37.710 -4.258 1.00 75.03 503 GLN B C 1
ATOM 5398 O O . GLN B 1 359 ? 67.709 -36.888 -5.172 1.00 77.18 503 GLN B O 1
ATOM 5404 N N . GLN B 1 360 ? 68.640 -38.764 -4.303 1.00 72.83 504 GLN B N 1
ATOM 5405 C CA . GLN B 1 360 ? 69.436 -39.111 -5.489 1.00 75.45 504 GLN B CA 1
ATOM 5406 C C . GLN B 1 360 ? 68.565 -39.543 -6.677 1.00 81.94 504 GLN B C 1
ATOM 5407 O O . GLN B 1 360 ? 68.879 -39.196 -7.816 1.00 84.58 504 GLN B O 1
ATOM 5413 N N . ASN B 1 361 ? 67.490 -40.303 -6.412 1.00 77.74 505 ASN B N 1
ATOM 5414 C CA . ASN B 1 361 ? 66.613 -40.840 -7.451 1.00 79.57 505 ASN B CA 1
ATOM 5415 C C . ASN B 1 361 ? 65.326 -40.055 -7.689 1.00 82.84 505 ASN B C 1
ATOM 5416 O O . ASN B 1 361 ? 64.694 -39.627 -6.718 1.00 80.29 505 ASN B O 1
ATOM 5421 N N . PRO B 1 362 ? 64.881 -39.916 -8.968 1.00 81.92 506 PRO B N 1
ATOM 5422 C CA . PRO B 1 362 ? 63.599 -39.233 -9.226 1.00 82.02 506 PRO B CA 1
ATOM 5423 C C . PRO B 1 362 ? 62.393 -40.096 -8.822 1.00 85.88 506 PRO B C 1
ATOM 5424 O O . PRO B 1 362 ? 62.389 -41.309 -9.069 1.00 86.51 506 PRO B O 1
ATOM 5428 N N . GLN B 1 363 ? 61.388 -39.469 -8.175 1.00 80.69 507 GLN B N 1
ATOM 5429 C CA . GLN B 1 363 ? 60.173 -40.128 -7.685 1.00 105.63 507 GLN B CA 1
ATOM 5430 C C . GLN B 1 363 ? 58.910 -39.680 -8.429 1.00 121.60 507 GLN B C 1
ATOM 5431 O O . GLN B 1 363 ? 58.937 -39.491 -9.643 1.00 85.80 507 GLN B O 1
ATOM 5437 N N . SER C 2 26 ? 28.479 -23.737 10.356 1.00 97.83 20 SER C N 1
ATOM 5438 C CA . SER C 2 26 ? 27.400 -24.719 10.258 1.00 97.20 20 SER C CA 1
ATOM 5439 C C . SER C 2 26 ? 27.767 -26.048 10.948 1.00 97.65 20 SER C C 1
ATOM 5440 O O . SER C 2 26 ? 27.208 -26.361 12.002 1.00 96.08 20 SER C O 1
ATOM 5443 N N . GLU C 2 27 ? 28.726 -26.800 10.368 1.00 92.45 21 GLU C N 1
ATOM 5444 C CA . GLU C 2 27 ? 29.233 -28.092 10.859 1.00 89.77 21 GLU C CA 1
ATOM 5445 C C . GLU C 2 27 ? 30.574 -27.934 11.613 1.00 87.54 21 GLU C C 1
ATOM 5446 O O . GLU C 2 27 ? 31.116 -28.924 12.114 1.00 86.42 21 GLU C O 1
ATOM 5452 N N . TRP C 2 28 ? 31.100 -26.684 11.670 1.00 79.92 22 TRP C N 1
ATOM 5453 C CA . TRP C 2 28 ? 32.362 -26.275 12.299 1.00 76.63 22 TRP C CA 1
ATOM 5454 C C . TRP C 2 28 ? 32.507 -26.761 13.739 1.00 69.70 22 TRP C C 1
ATOM 5455 O O . TRP C 2 28 ? 31.493 -26.804 14.448 1.00 67.68 22 TRP C O 1
ATOM 5466 N N . PRO C 2 29 ? 33.746 -27.051 14.229 1.00 59.43 23 PRO C N 1
ATOM 5467 C CA . PRO C 2 29 ? 33.876 -27.465 15.629 1.00 55.20 23 PRO C CA 1
ATOM 5468 C C . PRO C 2 29 ? 33.622 -26.297 16.580 1.00 54.32 23 PRO C C 1
ATOM 5469 O O . PRO C 2 29 ? 33.880 -25.149 16.221 1.00 54.04 23 PRO C O 1
ATOM 5473 N N . LEU C 2 30 ? 33.112 -26.590 17.790 1.00 48.03 24 LEU C N 1
ATOM 5474 C CA . LEU C 2 30 ? 32.774 -25.610 18.840 1.00 46.51 24 LEU C CA 1
ATOM 5475 C C . LEU C 2 30 ? 33.778 -24.465 19.017 1.00 49.40 24 LEU C C 1
ATOM 5476 O O . LEU C 2 30 ? 33.384 -23.298 19.051 1.00 49.90 24 LEU C O 1
ATOM 5481 N N . LEU C 2 31 ? 35.075 -24.804 19.097 1.00 44.74 25 LEU C N 1
ATOM 5482 C CA . LEU C 2 31 ? 36.174 -23.858 19.304 1.00 44.59 25 LEU C CA 1
ATOM 5483 C C . LEU C 2 31 ? 36.633 -23.151 18.023 1.00 48.54 25 LEU C C 1
ATOM 5484 O O . LEU C 2 31 ? 37.484 -22.276 18.089 1.00 48.64 25 LEU C O 1
ATOM 5489 N N . LEU C 2 32 ? 36.044 -23.491 16.877 1.00 45.02 26 LEU C N 1
ATOM 5490 C CA . LEU C 2 32 ? 36.377 -22.912 15.575 1.00 45.95 26 LEU C CA 1
ATOM 5491 C C . LEU C 2 32 ? 35.258 -22.022 14.990 1.00 50.52 26 LEU C C 1
ATOM 5492 O O . LEU C 2 32 ? 35.395 -21.528 13.869 1.00 50.97 26 LEU C O 1
ATOM 5497 N N . LYS C 2 33 ? 34.178 -21.793 15.766 1.00 48.19 27 LYS C N 1
ATOM 5498 C CA . LYS C 2 33 ? 33.056 -20.930 15.379 1.00 50.06 27 LYS C CA 1
ATOM 5499 C C . LYS C 2 33 ? 33.498 -19.471 15.405 1.00 59.62 27 LYS C C 1
ATOM 5500 O O . LYS C 2 33 ? 34.409 -19.128 16.159 1.00 59.59 27 LYS C O 1
ATOM 5506 N N . ASN C 2 34 ? 32.896 -18.628 14.534 1.00 60.90 28 ASN C N 1
ATOM 5507 C CA . ASN C 2 34 ? 33.244 -17.215 14.312 1.00 63.54 28 ASN C CA 1
ATOM 5508 C C . ASN C 2 34 ? 34.668 -17.156 13.767 1.00 69.99 28 ASN C C 1
ATOM 5509 O O . ASN C 2 34 ? 35.472 -16.325 14.185 1.00 69.48 28 ASN C O 1
ATOM 5514 N N . PHE C 2 35 ? 34.970 -18.070 12.831 1.00 69.22 29 PHE C N 1
ATOM 5515 C CA . PHE C 2 35 ? 36.283 -18.245 12.223 1.00 71.42 29 PHE C CA 1
ATOM 5516 C C . PHE C 2 35 ? 36.845 -16.981 11.570 1.00 79.24 29 PHE C C 1
ATOM 5517 O O . PHE C 2 35 ? 38.066 -16.821 11.519 1.00 79.66 29 PHE C O 1
ATOM 5525 N N . ASP C 2 36 ? 35.954 -16.082 11.089 1.00 78.10 30 ASP C N 1
ATOM 5526 C CA . ASP C 2 36 ? 36.284 -14.796 10.453 1.00 79.96 30 ASP C CA 1
ATOM 5527 C C . ASP C 2 36 ? 36.981 -13.864 11.441 1.00 81.65 30 ASP C C 1
ATOM 5528 O O . ASP C 2 36 ? 37.900 -13.143 11.052 1.00 82.91 30 ASP C O 1
ATOM 5533 N N . LYS C 2 37 ? 36.560 -13.908 12.729 1.00 75.13 31 LYS C N 1
ATOM 5534 C CA . LYS C 2 37 ? 37.100 -13.128 13.850 1.00 74.14 31 LYS C CA 1
ATOM 5535 C C . LYS C 2 37 ? 38.589 -13.468 14.129 1.00 73.92 31 LYS C C 1
ATOM 5536 O O . LYS C 2 37 ? 39.254 -12.749 14.894 1.00 74.09 31 LYS C O 1
ATOM 5542 N N . LEU C 2 38 ? 39.088 -14.581 13.524 1.00 65.69 32 LEU C N 1
ATOM 5543 C CA . LEU C 2 38 ? 40.466 -15.050 13.649 1.00 62.55 32 LEU C CA 1
ATOM 5544 C C . LEU C 2 38 ? 41.308 -14.473 12.522 1.00 66.31 32 LEU C C 1
ATOM 5545 O O . LEU C 2 38 ? 41.019 -14.667 11.340 1.00 67.78 32 LEU C O 1
ATOM 5550 N N . LEU C 2 39 ? 42.322 -13.714 12.923 1.00 60.39 33 LEU C N 1
ATOM 5551 C CA . LEU C 2 39 ? 43.241 -12.985 12.080 1.00 61.37 33 LEU C CA 1
ATOM 5552 C C . LEU C 2 39 ? 44.485 -13.799 11.750 1.00 65.97 33 LEU C C 1
ATOM 5553 O O . LEU C 2 39 ? 44.944 -14.586 12.575 1.00 64.76 33 LEU C O 1
ATOM 5558 N N . VAL C 2 40 ? 45.067 -13.564 10.569 1.00 64.56 34 VAL C N 1
ATOM 5559 C CA . VAL C 2 40 ? 46.304 -14.225 10.132 1.00 65.17 34 VAL C CA 1
ATOM 5560 C C . VAL C 2 40 ? 47.474 -13.275 10.242 1.00 73.23 34 VAL C C 1
ATOM 5561 O O . VAL C 2 40 ? 47.287 -12.064 10.379 1.00 73.55 34 VAL C O 1
ATOM 5565 N N . ARG C 2 41 ? 48.683 -13.809 10.139 1.00 73.21 35 ARG C N 1
ATOM 5566 C CA . ARG C 2 41 ? 49.887 -12.994 10.174 1.00 76.00 35 ARG C CA 1
ATOM 5567 C C . ARG C 2 41 ? 50.115 -12.354 8.819 1.00 87.39 35 ARG C C 1
ATOM 5568 O O . ARG C 2 41 ? 49.735 -12.929 7.787 1.00 88.66 35 ARG C O 1
ATOM 5576 N N . SER C 2 42 ? 50.744 -11.169 8.816 1.00 88.46 36 SER C N 1
ATOM 5577 C CA . SER C 2 42 ? 51.073 -10.464 7.583 1.00 92.60 36 SER C CA 1
ATOM 5578 C C . SER C 2 42 ? 52.224 -11.213 6.902 1.00 100.30 36 SER C C 1
ATOM 5579 O O . SER C 2 42 ? 53.078 -11.792 7.591 1.00 99.68 36 SER C O 1
ATOM 5582 N N . GLY C 2 43 ? 52.199 -11.234 5.570 1.00 99.24 37 GLY C N 1
ATOM 5583 C CA . GLY C 2 43 ? 53.196 -11.904 4.751 1.00 132.62 37 GLY C CA 1
ATOM 5584 C C . GLY C 2 43 ? 52.553 -12.853 3.767 1.00 165.22 37 GLY C C 1
ATOM 5585 O O . GLY C 2 43 ? 52.203 -13.981 4.115 1.00 125.07 37 GLY C O 1
ATOM 5586 N N . SER C 2 53 ? 41.496 -33.637 4.878 1.00 104.75 47 SER C N 1
ATOM 5587 C CA . SER C 2 53 ? 41.249 -32.807 6.061 1.00 101.95 47 SER C CA 1
ATOM 5588 C C . SER C 2 53 ? 40.759 -33.681 7.258 1.00 103.15 47 SER C C 1
ATOM 5589 O O . SER C 2 53 ? 39.543 -33.737 7.505 1.00 102.28 47 SER C O 1
ATOM 5592 N N . PRO C 2 54 ? 41.681 -34.380 7.996 1.00 97.66 48 PRO C N 1
ATOM 5593 C CA . PRO C 2 54 ? 41.238 -35.267 9.100 1.00 94.74 48 PRO C CA 1
ATOM 5594 C C . PRO C 2 54 ? 40.383 -34.621 10.189 1.00 92.09 48 PRO C C 1
ATOM 5595 O O . PRO C 2 54 ? 40.602 -33.466 10.559 1.00 91.35 48 PRO C O 1
ATOM 5599 N N . LEU C 2 55 ? 39.384 -35.372 10.675 1.00 83.28 49 LEU C N 1
ATOM 5600 C CA . LEU C 2 55 ? 38.478 -34.916 11.724 1.00 78.39 49 LEU C CA 1
ATOM 5601 C C . LEU C 2 55 ? 39.132 -35.037 13.089 1.00 72.89 49 LEU C C 1
ATOM 5602 O O . LEU C 2 55 ? 39.912 -35.964 13.328 1.00 72.81 49 LEU C O 1
ATOM 5607 N N . LYS C 2 56 ? 38.772 -34.119 13.995 1.00 61.82 50 LYS C N 1
ATOM 5608 C CA . LYS C 2 56 ? 39.262 -34.085 15.369 1.00 57.40 50 LYS C CA 1
ATOM 5609 C C . LYS C 2 56 ? 38.724 -35.254 16.195 1.00 58.61 50 LYS C C 1
ATOM 5610 O O . LYS C 2 56 ? 37.829 -35.979 15.765 1.00 57.58 50 LYS C O 1
ATOM 5616 N N . ARG C 2 57 ? 39.224 -35.383 17.413 1.00 54.44 51 ARG C N 1
ATOM 5617 C CA . ARG C 2 57 ? 38.805 -36.423 18.342 1.00 53.46 51 ARG C CA 1
ATOM 5618 C C . ARG C 2 57 ? 37.953 -35.856 19.475 1.00 55.15 51 ARG C C 1
ATOM 5619 O O . ARG C 2 57 ? 37.917 -34.641 19.675 1.00 54.97 51 ARG C O 1
ATOM 5627 N N . ASP C 2 58 ? 37.270 -36.732 20.212 1.00 50.59 52 ASP C N 1
ATOM 5628 C CA . ASP C 2 58 ? 36.465 -36.383 21.382 1.00 49.47 52 ASP C CA 1
ATOM 5629 C C . ASP C 2 58 ? 37.437 -35.873 22.488 1.00 49.44 52 ASP C C 1
ATOM 5630 O O . ASP C 2 58 ? 38.572 -36.354 22.545 1.00 50.13 52 ASP C O 1
ATOM 5635 N N . LEU C 2 59 ? 37.012 -34.905 23.340 1.00 41.78 53 LEU C N 1
ATOM 5636 C CA . LEU C 2 59 ? 37.855 -34.366 24.421 1.00 40.15 53 LEU C CA 1
ATOM 5637 C C . LEU C 2 59 ? 38.449 -35.475 25.287 1.00 45.76 53 LEU C C 1
ATOM 5638 O O . LEU C 2 59 ? 39.653 -35.481 25.548 1.00 46.15 53 LEU C O 1
ATOM 5643 N N . LYS C 2 60 ? 37.613 -36.449 25.655 1.00 42.72 54 LYS C N 1
ATOM 5644 C CA . LYS C 2 60 ? 37.955 -37.622 26.455 1.00 42.07 54 LYS C CA 1
ATOM 5645 C C . LYS C 2 60 ? 39.057 -38.459 25.781 1.00 47.71 54 LYS C C 1
ATOM 5646 O O . LYS C 2 60 ? 39.824 -39.112 26.491 1.00 49.69 54 LYS C O 1
ATOM 5652 N N . SER C 2 61 ? 39.157 -38.412 24.431 1.00 43.25 55 SER C N 1
ATOM 5653 C CA . SER C 2 61 ? 40.167 -39.150 23.646 1.00 44.34 55 SER C CA 1
ATOM 5654 C C . SER C 2 61 ? 41.526 -38.439 23.532 1.00 48.68 55 SER C C 1
ATOM 5655 O O . SER C 2 61 ? 42.530 -39.111 23.279 1.00 52.30 55 SER C O 1
ATOM 5658 N N . TYR C 2 62 ? 41.566 -37.092 23.641 1.00 40.24 56 TYR C N 1
ATOM 5659 C CA . TYR C 2 62 ? 42.835 -36.375 23.525 1.00 38.27 56 TYR C CA 1
ATOM 5660 C C . TYR C 2 62 ? 43.347 -35.766 24.817 1.00 40.31 56 TYR C C 1
ATOM 5661 O O . TYR C 2 62 ? 44.500 -35.327 24.872 1.00 40.76 56 TYR C O 1
ATOM 5670 N N . ILE C 2 63 ? 42.490 -35.726 25.846 1.00 33.90 57 ILE C N 1
ATOM 5671 C CA . ILE C 2 63 ? 42.804 -35.134 27.130 1.00 32.40 57 ILE C CA 1
ATOM 5672 C C . ILE C 2 63 ? 43.916 -35.883 27.862 1.00 37.85 57 ILE C C 1
ATOM 5673 O O . ILE C 2 63 ? 43.967 -37.119 27.848 1.00 37.96 57 ILE C O 1
ATOM 5678 N N . SER C 2 64 ? 44.827 -35.105 28.484 1.00 34.08 58 SER C N 1
ATOM 5679 C CA . SER C 2 64 ? 45.919 -35.561 29.337 1.00 32.85 58 SER C CA 1
ATOM 5680 C C . SER C 2 64 ? 45.334 -36.243 30.615 1.00 34.40 58 SER C C 1
ATOM 5681 O O . SER C 2 64 ? 44.182 -36.010 30.996 1.00 30.96 58 SER C O 1
ATOM 5684 N N . SER C 2 65 ? 46.149 -37.074 31.270 1.00 33.01 59 SER C N 1
ATOM 5685 C CA . SER C 2 65 ? 45.794 -37.780 32.514 1.00 32.27 59 SER C CA 1
ATOM 5686 C C . SER C 2 65 ? 46.431 -37.074 33.733 1.00 38.45 59 SER C C 1
ATOM 5687 O O . SER C 2 65 ? 46.453 -37.621 34.842 1.00 38.56 59 SER C O 1
ATOM 5690 N N . GLY C 2 66 ? 46.921 -35.850 33.491 1.00 35.68 60 GLY C N 1
ATOM 5691 C CA . GLY C 2 66 ? 47.528 -34.981 34.482 1.00 36.23 60 GLY C CA 1
ATOM 5692 C C . GLY C 2 66 ? 46.530 -34.291 35.400 1.00 42.54 60 GLY C C 1
ATOM 5693 O O . GLY C 2 66 ? 45.317 -34.575 35.360 1.00 40.87 60 GLY C O 1
ATOM 5694 N N . PRO C 2 67 ? 47.043 -33.350 36.230 1.00 41.91 258 PRO C N 1
ATOM 5695 C CA . PRO C 2 67 ? 46.177 -32.636 37.193 1.00 42.85 258 PRO C CA 1
ATOM 5696 C C . PRO C 2 67 ? 45.299 -31.516 36.602 1.00 48.40 258 PRO C C 1
ATOM 5697 O O . PRO C 2 67 ? 45.374 -30.361 37.030 1.00 48.92 258 PRO C O 1
ATOM 5701 N N . LEU C 2 68 ? 44.420 -31.874 35.667 1.00 44.91 259 LEU C N 1
ATOM 5702 C CA . LEU C 2 68 ? 43.557 -30.944 34.953 1.00 43.93 259 LEU C CA 1
ATOM 5703 C C . LEU C 2 68 ? 42.428 -30.273 35.742 1.00 48.30 259 LEU C C 1
ATOM 5704 O O . LEU C 2 68 ? 41.838 -29.297 35.258 1.00 47.60 259 LEU C O 1
ATOM 5709 N N . GLU C 2 69 ? 42.184 -30.727 36.987 1.00 44.82 260 GLU C N 1
ATOM 5710 C CA . GLU C 2 69 ? 41.173 -30.127 37.863 1.00 43.67 260 GLU C CA 1
ATOM 5711 C C . GLU C 2 69 ? 41.570 -28.716 38.335 1.00 46.50 260 GLU C C 1
ATOM 5712 O O . GLU C 2 69 ? 40.719 -27.981 38.837 1.00 46.21 260 GLU C O 1
ATOM 5718 N N . THR C 2 70 ? 42.842 -28.308 38.096 1.00 43.59 261 THR C N 1
ATOM 5719 C CA . THR C 2 70 ? 43.325 -26.952 38.402 1.00 44.50 261 THR C CA 1
ATOM 5720 C C . THR C 2 70 ? 42.610 -25.905 37.542 1.00 48.53 261 THR C C 1
ATOM 5721 O O . THR C 2 70 ? 42.503 -24.757 37.959 1.00 49.71 261 THR C O 1
ATOM 5725 N N . LEU C 2 71 ? 42.066 -26.317 36.381 1.00 44.83 262 LEU C N 1
ATOM 5726 C CA . LEU C 2 71 ? 41.282 -25.479 35.471 1.00 45.08 262 LEU C CA 1
ATOM 5727 C C . LEU C 2 71 ? 39.995 -24.947 36.131 1.00 51.74 262 LEU C C 1
ATOM 5728 O O . LEU C 2 71 ? 39.386 -24.018 35.599 1.00 52.17 262 LEU C O 1
ATOM 5733 N N . LEU C 2 72 ? 39.577 -25.545 37.268 1.00 49.93 263 LEU C N 1
ATOM 5734 C CA . LEU C 2 72 ? 38.334 -25.201 37.972 1.00 50.39 263 LEU C CA 1
ATOM 5735 C C . LEU C 2 72 ? 38.544 -24.537 39.342 1.00 56.26 263 LEU C C 1
ATOM 5736 O O . LEU C 2 72 ? 37.570 -24.230 40.038 1.00 56.58 263 LEU C O 1
ATOM 5741 N N . VAL C 2 73 ? 39.809 -24.294 39.710 1.00 53.99 264 VAL C N 1
ATOM 5742 C CA . VAL C 2 73 ? 40.226 -23.689 40.981 1.00 55.42 264 VAL C CA 1
ATOM 5743 C C . VAL C 2 73 ? 39.748 -22.216 41.162 1.00 58.59 264 VAL C C 1
ATOM 5744 O O . VAL C 2 73 ? 39.594 -21.743 42.300 1.00 58.08 264 VAL C O 1
ATOM 5748 N N . GLY C 2 74 ? 39.418 -21.566 40.044 1.00 54.22 265 GLY C N 1
ATOM 5749 C CA . GLY C 2 74 ? 38.898 -20.199 40.024 1.00 54.79 265 GLY C CA 1
ATOM 5750 C C . GLY C 2 74 ? 37.505 -20.032 40.610 1.00 57.17 265 GLY C C 1
ATOM 5751 O O . GLY C 2 74 ? 37.216 -19.011 41.247 1.00 58.56 265 GLY C O 1
ATOM 5752 N N . TYR C 2 75 ? 36.629 -21.046 40.394 1.00 50.31 266 TYR C N 1
ATOM 5753 C CA . TYR C 2 75 ? 35.231 -21.084 40.832 1.00 48.73 266 TYR C CA 1
ATOM 5754 C C . TYR C 2 75 ? 35.039 -21.325 42.329 1.00 51.02 266 TYR C C 1
ATOM 5755 O O . TYR C 2 75 ? 35.776 -22.110 42.933 1.00 51.04 266 TYR C O 1
ATOM 5764 N N . LYS C 2 76 ? 33.966 -20.733 42.898 1.00 45.85 267 LYS C N 1
ATOM 5765 C CA . LYS C 2 76 ? 33.552 -20.989 44.280 1.00 45.52 267 LYS C CA 1
ATOM 5766 C C . LYS C 2 76 ? 32.855 -22.364 44.304 1.00 46.02 267 LYS C C 1
ATOM 5767 O O . LYS C 2 76 ? 32.300 -22.793 43.291 1.00 43.96 267 LYS C O 1
ATOM 5773 N N . ARG C 2 77 ? 32.930 -23.071 45.432 1.00 42.29 268 ARG C N 1
ATOM 5774 C CA . ARG C 2 77 ? 32.440 -24.445 45.520 1.00 40.78 268 ARG C CA 1
ATOM 5775 C C . ARG C 2 77 ? 31.213 -24.699 46.376 1.00 45.05 268 ARG C C 1
ATOM 5776 O O . ARG C 2 77 ? 30.980 -24.032 47.382 1.00 46.56 268 ARG C O 1
ATOM 5784 N N . ILE C 2 78 ? 30.480 -25.741 45.993 1.00 39.67 269 ILE C N 1
ATOM 5785 C CA . ILE C 2 78 ? 29.366 -26.324 46.718 1.00 39.68 269 ILE C CA 1
ATOM 5786 C C . ILE C 2 78 ? 29.624 -27.842 46.709 1.00 42.45 269 ILE C C 1
ATOM 5787 O O . ILE C 2 78 ? 29.793 -28.436 45.637 1.00 39.16 269 ILE C O 1
ATOM 5792 N N . VAL C 2 79 ? 29.723 -28.442 47.919 1.00 40.99 270 VAL C N 1
ATOM 5793 C CA . VAL C 2 79 ? 29.934 -29.888 48.114 1.00 39.72 270 VAL C CA 1
ATOM 5794 C C . VAL C 2 79 ? 28.568 -30.570 48.152 1.00 43.37 270 VAL C C 1
ATOM 5795 O O . VAL C 2 79 ? 27.690 -30.149 48.914 1.00 44.94 270 VAL C O 1
ATOM 5799 N N . VAL C 2 80 ? 28.376 -31.571 47.277 1.00 37.37 271 VAL C N 1
ATOM 5800 C CA . VAL C 2 80 ? 27.103 -32.268 47.094 1.00 36.68 271 VAL C CA 1
ATOM 5801 C C . VAL C 2 80 ? 27.057 -33.610 47.838 1.00 41.94 271 VAL C C 1
ATOM 5802 O O . VAL C 2 80 ? 28.017 -34.385 47.783 1.00 42.07 271 VAL C O 1
ATOM 5806 N N . LYS C 2 81 ? 25.928 -33.883 48.530 1.00 39.49 272 LYS C N 1
ATOM 5807 C CA . LYS C 2 81 ? 25.701 -35.143 49.244 1.00 40.30 272 LYS C CA 1
ATOM 5808 C C . LYS C 2 81 ? 25.716 -36.261 48.202 1.00 45.48 272 LYS C C 1
ATOM 5809 O O . LYS C 2 81 ? 25.170 -36.071 47.109 1.00 44.52 272 LYS C O 1
ATOM 5815 N N . ASP C 2 82 ? 26.343 -37.414 48.514 1.00 43.84 273 ASP C N 1
ATOM 5816 C CA . ASP C 2 82 ? 26.444 -38.535 47.565 1.00 42.90 273 ASP C CA 1
ATOM 5817 C C . ASP C 2 82 ? 25.109 -38.931 46.932 1.00 46.24 273 ASP C C 1
ATOM 5818 O O . ASP C 2 82 ? 25.065 -39.227 45.732 1.00 44.92 273 ASP C O 1
ATOM 5823 N N . SER C 2 83 ? 24.014 -38.847 47.719 1.00 42.78 274 SER C N 1
ATOM 5824 C CA . SER C 2 83 ? 22.657 -39.155 47.266 1.00 41.92 274 SER C CA 1
ATOM 5825 C C . SER C 2 83 ? 22.133 -38.194 46.167 1.00 44.58 274 SER C C 1
ATOM 5826 O O . SER C 2 83 ? 21.154 -38.530 45.501 1.00 44.09 274 SER C O 1
ATOM 5829 N N . ALA C 2 84 ? 22.778 -37.014 45.980 1.00 39.53 275 ALA C N 1
ATOM 5830 C CA . ALA C 2 84 ? 22.380 -36.027 44.972 1.00 38.25 275 ALA C CA 1
ATOM 5831 C C . ALA C 2 84 ? 23.357 -35.906 43.788 1.00 41.44 275 ALA C C 1
ATOM 5832 O O . ALA C 2 84 ? 23.044 -35.212 42.818 1.00 40.90 275 ALA C O 1
ATOM 5834 N N . VAL C 2 85 ? 24.526 -36.585 43.853 1.00 36.91 276 VAL C N 1
ATOM 5835 C CA . VAL C 2 85 ? 25.542 -36.520 42.796 1.00 34.13 276 VAL C CA 1
ATOM 5836 C C . VAL C 2 85 ? 24.990 -36.900 41.428 1.00 37.70 276 VAL C C 1
ATOM 5837 O O . VAL C 2 85 ? 25.092 -36.098 40.501 1.00 36.83 276 VAL C O 1
ATOM 5841 N N . ASN C 2 86 ? 24.384 -38.100 41.312 1.00 35.08 277 ASN C N 1
ATOM 5842 C CA . ASN C 2 86 ? 23.861 -38.602 40.038 1.00 33.52 277 ASN C CA 1
ATOM 5843 C C . ASN C 2 86 ? 22.878 -37.664 39.352 1.00 34.09 277 ASN C C 1
ATOM 5844 O O . ASN C 2 86 ? 23.072 -37.386 38.169 1.00 34.46 277 ASN C O 1
ATOM 5849 N N . ALA C 2 87 ? 21.896 -37.107 40.097 1.00 27.90 278 ALA C N 1
ATOM 5850 C CA . ALA C 2 87 ? 20.942 -36.126 39.567 1.00 27.35 278 ALA C CA 1
ATOM 5851 C C . ALA C 2 87 ? 21.651 -34.966 38.856 1.00 33.99 278 ALA C C 1
ATOM 5852 O O . ALA C 2 87 ? 21.271 -34.617 37.736 1.00 33.78 278 ALA C O 1
ATOM 5854 N N . VAL C 2 88 ? 22.731 -34.434 39.461 1.00 31.91 279 VAL C N 1
ATOM 5855 C CA . VAL C 2 88 ? 23.534 -33.349 38.878 1.00 31.80 279 VAL C CA 1
ATOM 5856 C C . VAL C 2 88 ? 24.194 -33.770 37.527 1.00 36.83 279 VAL C C 1
ATOM 5857 O O . VAL C 2 88 ? 24.252 -32.955 36.601 1.00 34.98 279 VAL C O 1
ATOM 5861 N N . CYS C 2 89 ? 24.620 -35.058 37.396 1.00 36.35 280 CYS C N 1
ATOM 5862 C CA . CYS C 2 89 ? 25.215 -35.617 36.166 1.00 36.63 280 CYS C CA 1
ATOM 5863 C C . CYS C 2 89 ? 24.194 -35.697 35.042 1.00 41.26 280 CYS C C 1
ATOM 5864 O O . CYS C 2 89 ? 24.585 -35.770 33.871 1.00 41.22 280 CYS C O 1
ATOM 5867 N N . TYR C 2 90 ? 22.890 -35.743 35.401 1.00 37.51 281 TYR C N 1
ATOM 5868 C CA . TYR C 2 90 ? 21.758 -35.791 34.469 1.00 36.22 281 TYR C CA 1
ATOM 5869 C C . TYR C 2 90 ? 21.232 -34.395 34.142 1.00 40.32 281 TYR C C 1
ATOM 5870 O O . TYR C 2 90 ? 20.269 -34.271 33.394 1.00 42.57 281 TYR C O 1
ATOM 5879 N N . GLY C 2 91 ? 21.880 -33.365 34.683 1.00 35.43 282 GLY C N 1
ATOM 5880 C CA . GLY C 2 91 ? 21.559 -31.961 34.435 1.00 34.94 282 GLY C CA 1
ATOM 5881 C C . GLY C 2 91 ? 20.474 -31.378 35.308 1.00 38.94 282 GLY C C 1
ATOM 5882 O O . GLY C 2 91 ? 20.094 -30.217 35.124 1.00 39.46 282 GLY C O 1
ATOM 5883 N N . ALA C 2 92 ? 19.954 -32.181 36.257 1.00 35.35 283 ALA C N 1
ATOM 5884 C CA . ALA C 2 92 ? 18.894 -31.773 37.191 1.00 35.04 283 ALA C CA 1
ATOM 5885 C C . ALA C 2 92 ? 19.379 -30.687 38.163 1.00 40.83 283 ALA C C 1
ATOM 5886 O O . ALA C 2 92 ? 20.572 -30.614 38.467 1.00 41.12 283 ALA C O 1
ATOM 5888 N N . LYS C 2 93 ? 18.451 -29.832 38.631 1.00 39.12 284 LYS C N 1
ATOM 5889 C CA . LYS C 2 93 ? 18.709 -28.744 39.591 1.00 39.96 284 LYS C CA 1
ATOM 5890 C C . LYS C 2 93 ? 19.180 -29.325 40.927 1.00 43.59 284 LYS C C 1
ATOM 5891 O O . LYS C 2 93 ? 18.764 -30.435 41.291 1.00 44.94 284 LYS C O 1
ATOM 5897 N N . LEU C 2 94 ? 20.043 -28.597 41.650 1.00 38.12 285 LEU C N 1
ATOM 5898 C CA . LEU C 2 94 ? 20.475 -29.030 42.986 1.00 37.59 285 LEU C CA 1
ATOM 5899 C C . LEU C 2 94 ? 19.567 -28.351 44.032 1.00 42.56 285 LEU C C 1
ATOM 5900 O O . LEU C 2 94 ? 19.415 -27.125 44.020 1.00 41.40 285 LEU C O 1
ATOM 5905 N N . MET C 2 95 ? 18.935 -29.159 44.897 1.00 40.96 286 MET C N 1
ATOM 5906 C CA . MET C 2 95 ? 18.002 -28.680 45.939 1.00 42.40 286 MET C CA 1
ATOM 5907 C C . MET C 2 95 ? 18.663 -28.687 47.315 1.00 48.70 286 MET C C 1
ATOM 5908 O O . MET C 2 95 ? 19.692 -29.332 47.490 1.00 47.58 286 MET C O 1
ATOM 5913 N N . ILE C 2 96 ? 18.065 -27.982 48.297 1.00 49.08 287 ILE C N 1
ATOM 5914 C CA . ILE C 2 96 ? 18.556 -27.909 49.688 1.00 50.05 287 ILE C CA 1
ATOM 5915 C C . ILE C 2 96 ? 18.926 -29.293 50.296 1.00 56.17 287 ILE C C 1
ATOM 5916 O O . ILE C 2 96 ? 20.056 -29.435 50.780 1.00 55.99 287 ILE C O 1
ATOM 5921 N N . PRO C 2 97 ? 18.057 -30.344 50.193 1.00 54.10 288 PRO C N 1
ATOM 5922 C CA . PRO C 2 97 ? 18.441 -31.670 50.724 1.00 54.09 288 PRO C CA 1
ATOM 5923 C C . PRO C 2 97 ? 19.761 -32.263 50.200 1.00 56.34 288 PRO C C 1
ATOM 5924 O O . PRO C 2 97 ? 20.336 -33.110 50.872 1.00 56.37 288 PRO C O 1
ATOM 5928 N N . GLY C 2 98 ? 20.215 -31.820 49.026 1.00 51.28 289 GLY C N 1
ATOM 5929 C CA . GLY C 2 98 ? 21.447 -32.287 48.391 1.00 49.47 289 GLY C CA 1
ATOM 5930 C C . GLY C 2 98 ? 22.715 -31.542 48.772 1.00 53.48 289 GLY C C 1
ATOM 5931 O O . GLY C 2 98 ? 23.817 -32.029 48.510 1.00 53.61 289 GLY C O 1
ATOM 5932 N N . LEU C 2 99 ? 22.571 -30.360 49.389 1.00 49.59 290 LEU C N 1
ATOM 5933 C CA . LEU C 2 99 ? 23.671 -29.493 49.822 1.00 49.23 290 LEU C CA 1
ATOM 5934 C C . LEU C 2 99 ? 24.329 -30.032 51.094 1.00 52.34 290 LEU C C 1
ATOM 5935 O O . LEU C 2 99 ? 23.631 -30.438 52.022 1.00 53.67 290 LEU C O 1
ATOM 5940 N N . LEU C 2 100 ? 25.669 -30.010 51.136 1.00 46.82 291 LEU C N 1
ATOM 5941 C CA . LEU C 2 100 ? 26.462 -30.467 52.275 1.00 47.30 291 LEU C CA 1
ATOM 5942 C C . LEU C 2 100 ? 27.332 -29.327 52.838 1.00 51.59 291 LEU C C 1
ATOM 5943 O O . LEU C 2 100 ? 27.304 -29.055 54.046 1.00 54.45 291 LEU C O 1
ATOM 5948 N N . ARG C 2 101 ? 28.076 -28.657 51.956 1.00 45.08 292 ARG C N 1
ATOM 5949 C CA . ARG C 2 101 ? 28.957 -27.534 52.263 1.00 45.15 292 ARG C CA 1
ATOM 5950 C C . ARG C 2 101 ? 28.929 -26.509 51.135 1.00 48.04 292 ARG C C 1
ATOM 5951 O O . ARG C 2 101 ? 28.767 -26.880 49.969 1.00 46.06 292 ARG C O 1
ATOM 5959 N N . TYR C 2 102 ? 29.084 -25.226 51.477 1.00 45.39 293 TYR C N 1
ATOM 5960 C CA . TYR C 2 102 ? 29.071 -24.117 50.525 1.00 44.23 293 TYR C CA 1
ATOM 5961 C C . TYR C 2 102 ? 30.166 -23.124 50.877 1.00 48.64 293 TYR C C 1
ATOM 5962 O O . TYR C 2 102 ? 30.507 -22.989 52.045 1.00 51.04 293 TYR C O 1
ATOM 5971 N N . GLU C 2 103 ? 30.740 -22.454 49.878 1.00 43.75 294 GLU C N 1
ATOM 5972 C CA . GLU C 2 103 ? 31.823 -21.501 50.097 1.00 44.96 294 GLU C CA 1
ATOM 5973 C C . GLU C 2 103 ? 31.269 -20.133 50.487 1.00 52.30 294 GLU C C 1
ATOM 5974 O O . GLU C 2 103 ? 30.138 -19.797 50.127 1.00 52.33 294 GLU C O 1
ATOM 5980 N N . GLU C 2 104 ? 32.066 -19.342 51.223 1.00 51.61 295 GLU C N 1
ATOM 5981 C CA . GLU C 2 104 ? 31.742 -17.964 51.600 1.00 54.15 295 GLU C CA 1
ATOM 5982 C C . GLU C 2 104 ? 31.801 -17.127 50.324 1.00 57.63 295 GLU C C 1
ATOM 5983 O O . GLU C 2 104 ? 32.582 -17.438 49.417 1.00 54.46 295 GLU C O 1
ATOM 5989 N N . GLY C 2 105 ? 30.996 -16.075 50.270 1.00 57.07 296 GLY C N 1
ATOM 5990 C CA . GLY C 2 105 ? 30.997 -15.150 49.144 1.00 57.21 296 GLY C CA 1
ATOM 5991 C C . GLY C 2 105 ? 30.268 -15.573 47.887 1.00 60.27 296 GLY C C 1
ATOM 5992 O O . GLY C 2 105 ? 30.478 -14.951 46.839 1.00 60.82 296 GLY C O 1
ATOM 5993 N N . ILE C 2 106 ? 29.410 -16.615 47.964 1.00 54.81 297 ILE C N 1
ATOM 5994 C CA . ILE C 2 106 ? 28.607 -17.030 46.813 1.00 52.82 297 ILE C CA 1
ATOM 5995 C C . ILE C 2 106 ? 27.437 -16.039 46.715 1.00 60.24 297 ILE C C 1
ATOM 5996 O O . ILE C 2 106 ? 26.665 -15.884 47.670 1.00 63.48 297 ILE C O 1
ATOM 6001 N N . GLU C 2 107 ? 27.360 -15.329 45.582 1.00 55.96 298 GLU C N 1
ATOM 6002 C CA . GLU C 2 107 ? 26.318 -14.344 45.302 1.00 56.74 298 GLU C CA 1
ATOM 6003 C C . GLU C 2 107 ? 25.364 -14.948 44.281 1.00 57.25 298 GLU C C 1
ATOM 6004 O O . GLU C 2 107 ? 25.746 -15.846 43.529 1.00 53.44 298 GLU C O 1
ATOM 6010 N N . LEU C 2 108 ? 24.113 -14.489 44.275 1.00 55.61 299 LEU C N 1
ATOM 6011 C CA . LEU C 2 108 ? 23.096 -14.984 43.349 1.00 54.18 299 LEU C CA 1
ATOM 6012 C C . LEU C 2 108 ? 23.583 -14.831 41.899 1.00 57.10 299 LEU C C 1
ATOM 6013 O O . LEU C 2 108 ? 24.186 -13.810 41.541 1.00 58.66 299 LEU C O 1
ATOM 6018 N N . TYR C 2 109 ? 23.386 -15.889 41.106 1.00 50.69 300 TYR C N 1
ATOM 6019 C CA . TYR C 2 109 ? 23.746 -15.998 39.682 1.00 48.89 300 TYR C CA 1
ATOM 6020 C C . TYR C 2 109 ? 25.227 -16.233 39.353 1.00 51.50 300 TYR C C 1
ATOM 6021 O O . TYR C 2 109 ? 25.583 -16.345 38.176 1.00 50.15 300 TYR C O 1
ATOM 6030 N N . ASP C 2 110 ? 26.072 -16.382 40.395 1.00 47.87 301 ASP C N 1
ATOM 6031 C CA . ASP C 2 110 ? 27.492 -16.666 40.227 1.00 46.87 301 ASP C CA 1
ATOM 6032 C C . ASP C 2 110 ? 27.684 -18.035 39.588 1.00 49.64 301 ASP C C 1
ATOM 6033 O O . ASP C 2 110 ? 26.927 -18.970 39.865 1.00 48.85 301 ASP C O 1
ATOM 6038 N N . GLU C 2 111 ? 28.676 -18.136 38.694 1.00 45.78 302 GLU C N 1
ATOM 6039 C CA . GLU C 2 111 ? 29.056 -19.383 38.042 1.00 43.23 302 GLU C CA 1
ATOM 6040 C C . GLU C 2 111 ? 29.931 -20.093 39.088 1.00 46.79 302 GLU C C 1
ATOM 6041 O O . GLU C 2 111 ? 30.864 -19.484 39.640 1.00 49.08 302 GLU C O 1
ATOM 6047 N N . ILE C 2 112 ? 29.546 -21.315 39.460 1.00 39.27 303 ILE C N 1
ATOM 6048 C CA . ILE C 2 112 ? 30.210 -22.078 40.521 1.00 37.65 303 ILE C CA 1
ATOM 6049 C C . ILE C 2 112 ? 30.504 -23.497 40.070 1.00 41.11 303 ILE C C 1
ATOM 6050 O O . ILE C 2 112 ? 30.028 -23.926 39.014 1.00 40.63 303 ILE C O 1
ATOM 6055 N N . VAL C 2 113 ? 31.230 -24.250 40.902 1.00 37.60 304 VAL C N 1
ATOM 6056 C CA . VAL C 2 113 ? 31.502 -25.661 40.621 1.00 36.19 304 VAL C CA 1
ATOM 6057 C C . VAL C 2 113 ? 30.884 -26.555 41.713 1.00 39.62 304 VAL C C 1
ATOM 6058 O O . VAL C 2 113 ? 30.988 -26.258 42.908 1.00 42.52 304 VAL C O 1
ATOM 6062 N N . LEU C 2 114 ? 30.205 -27.614 41.292 1.00 32.16 305 LEU C N 1
ATOM 6063 C CA . LEU C 2 114 ? 29.613 -28.587 42.197 1.00 30.62 305 LEU C CA 1
ATOM 6064 C C . LEU C 2 114 ? 30.598 -29.755 42.281 1.00 35.38 305 LEU C C 1
ATOM 6065 O O . LEU C 2 114 ? 30.980 -30.308 41.247 1.00 34.94 305 LEU C O 1
ATOM 6070 N N . ILE C 2 115 ? 31.088 -30.060 43.498 1.00 32.09 306 ILE C N 1
ATOM 6071 C CA . ILE C 2 115 ? 32.076 -31.122 43.730 1.00 31.27 306 ILE C CA 1
ATOM 6072 C C . ILE C 2 115 ? 31.532 -32.192 44.683 1.00 36.22 306 ILE C C 1
ATOM 6073 O O . ILE C 2 115 ? 30.621 -31.902 45.461 1.00 36.92 306 ILE C O 1
ATOM 6078 N N . THR C 2 116 ? 32.112 -33.416 44.641 1.00 32.42 307 THR C N 1
ATOM 6079 C CA . THR C 2 116 ? 31.748 -34.509 45.547 1.00 32.74 307 THR C CA 1
ATOM 6080 C C . THR C 2 116 ? 32.609 -34.386 46.809 1.00 39.72 307 THR C C 1
ATOM 6081 O O . THR C 2 116 ? 33.490 -33.524 46.866 1.00 39.69 307 THR C O 1
ATOM 6085 N N . THR C 2 117 ? 32.391 -35.266 47.805 1.00 39.08 308 THR C N 1
ATOM 6086 C CA . THR C 2 117 ? 33.187 -35.268 49.047 1.00 40.84 308 THR C CA 1
ATOM 6087 C C . THR C 2 117 ? 34.574 -35.859 48.772 1.00 44.04 308 THR C C 1
ATOM 6088 O O . THR C 2 117 ? 35.488 -35.702 49.578 1.00 44.68 308 THR C O 1
ATOM 6092 N N . LYS C 2 118 ? 34.719 -36.532 47.618 1.00 39.18 309 LYS C N 1
ATOM 6093 C CA . LYS C 2 118 ? 35.970 -37.125 47.157 1.00 38.11 309 LYS C CA 1
ATOM 6094 C C . LYS C 2 118 ? 36.834 -36.111 46.405 1.00 42.60 309 LYS C C 1
ATOM 6095 O O . LYS C 2 118 ? 38.018 -36.372 46.188 1.00 45.05 309 LYS C O 1
ATOM 6101 N N . GLY C 2 119 ? 36.252 -34.969 46.043 1.00 37.38 310 GLY C N 1
ATOM 6102 C CA . GLY C 2 119 ? 36.946 -33.899 45.329 1.00 36.43 310 GLY C CA 1
ATOM 6103 C C . GLY C 2 119 ? 36.829 -33.969 43.820 1.00 39.72 310 GLY C C 1
ATOM 6104 O O . GLY C 2 119 ? 37.616 -33.340 43.115 1.00 41.06 310 GLY C O 1
ATOM 6105 N N . GLU C 2 120 ? 35.840 -34.722 43.310 1.00 34.60 311 GLU C N 1
ATOM 6106 C CA . GLU C 2 120 ? 35.574 -34.866 41.878 1.00 32.78 311 GLU C CA 1
ATOM 6107 C C . GLU C 2 120 ? 34.656 -33.740 41.436 1.00 37.06 311 GLU C C 1
ATOM 6108 O O . GLU C 2 120 ? 33.753 -33.364 42.183 1.00 37.82 311 GLU C O 1
ATOM 6114 N N . ALA C 2 121 ? 34.879 -33.200 40.231 1.00 31.92 312 ALA C N 1
ATOM 6115 C CA . ALA C 2 121 ? 34.061 -32.109 39.711 1.00 30.79 312 ALA C CA 1
ATOM 6116 C C . ALA C 2 121 ? 32.829 -32.684 39.038 1.00 36.14 312 ALA C C 1
ATOM 6117 O O . ALA C 2 121 ? 32.960 -33.463 38.092 1.00 37.37 312 ALA C O 1
ATOM 6119 N N . ILE C 2 122 ? 31.631 -32.340 39.534 1.00 30.68 313 ILE C N 1
ATOM 6120 C CA . ILE C 2 122 ? 30.395 -32.865 38.964 1.00 29.14 313 ILE C CA 1
ATOM 6121 C C . ILE C 2 122 ? 29.946 -32.030 37.761 1.00 33.54 313 ILE C C 1
ATOM 6122 O O . ILE C 2 122 ? 29.627 -32.571 36.693 1.00 34.01 313 ILE C O 1
ATOM 6127 N N . ALA C 2 123 ? 29.858 -30.714 37.962 1.00 28.30 314 ALA C N 1
ATOM 6128 C CA . ALA C 2 123 ? 29.327 -29.809 36.972 1.00 26.94 314 ALA C CA 1
ATOM 6129 C C . ALA C 2 123 ? 29.675 -28.402 37.305 1.00 31.16 314 ALA C C 1
ATOM 6130 O O . ALA C 2 123 ? 30.049 -28.108 38.436 1.00 31.43 314 ALA C O 1
ATOM 6132 N N . VAL C 2 124 ? 29.553 -27.522 36.297 1.00 28.42 315 VAL C N 1
ATOM 6133 C CA . VAL C 2 124 ? 29.651 -26.072 36.425 1.00 28.35 315 VAL C CA 1
ATOM 6134 C C . VAL C 2 124 ? 28.177 -25.675 36.474 1.00 32.11 315 VAL C C 1
ATOM 6135 O O . VAL C 2 124 ? 27.367 -26.182 35.679 1.00 29.97 315 VAL C O 1
ATOM 6139 N N . ALA C 2 125 ? 27.824 -24.857 37.468 1.00 30.45 316 ALA C N 1
ATOM 6140 C CA . ALA C 2 125 ? 26.447 -24.463 37.722 1.00 31.12 316 ALA C CA 1
ATOM 6141 C C . ALA C 2 125 ? 26.290 -22.980 37.986 1.00 35.66 316 ALA C C 1
ATOM 6142 O O . ALA C 2 125 ? 27.280 -22.282 38.164 1.00 35.25 316 ALA C O 1
ATOM 6144 N N . ILE C 2 126 ? 25.036 -22.502 38.010 1.00 34.03 317 ILE C N 1
ATOM 6145 C CA . ILE C 2 126 ? 24.706 -21.104 38.304 1.00 36.29 317 ILE C CA 1
ATOM 6146 C C . ILE C 2 126 ? 24.048 -21.084 39.668 1.00 42.43 317 ILE C C 1
ATOM 6147 O O . ILE C 2 126 ? 23.028 -21.757 39.854 1.00 41.41 317 ILE C O 1
ATOM 6152 N N . ALA C 2 127 ? 24.628 -20.311 40.616 1.00 40.48 318 ALA C N 1
ATOM 6153 C CA . ALA C 2 127 ? 24.123 -20.146 41.983 1.00 41.51 318 ALA C CA 1
ATOM 6154 C C . ALA C 2 127 ? 22.710 -19.545 41.971 1.00 46.44 318 ALA C C 1
ATOM 6155 O O . ALA C 2 127 ? 22.498 -18.4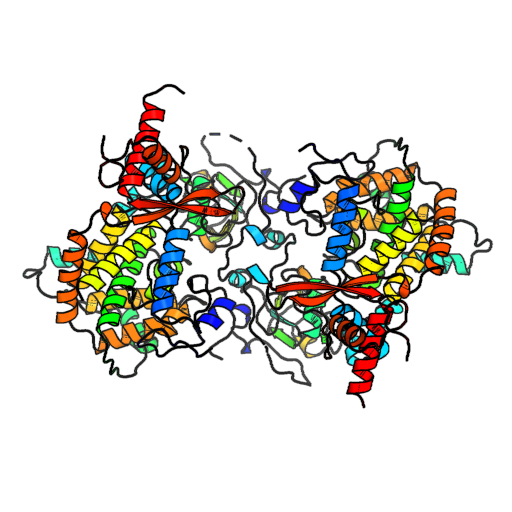84 41.393 1.00 46.49 318 ALA C O 1
ATOM 6157 N N . GLN C 2 128 ? 21.735 -20.267 42.541 1.00 45.27 319 GLN C N 1
ATOM 6158 C CA . GLN C 2 128 ? 20.324 -19.844 42.578 1.00 47.49 319 GLN C CA 1
ATOM 6159 C C . GLN C 2 128 ? 19.887 -19.246 43.925 1.00 58.92 319 GLN C C 1
ATOM 6160 O O . GLN C 2 128 ? 18.713 -18.882 44.104 1.00 61.32 319 GLN C O 1
ATOM 6166 N N . MET C 2 129 ? 20.852 -19.125 44.854 1.00 57.47 320 MET C N 1
ATOM 6167 C CA . MET C 2 129 ? 20.725 -18.499 46.166 1.00 60.40 320 MET C CA 1
ATOM 6168 C C . MET C 2 129 ? 22.092 -18.067 46.747 1.00 68.05 320 MET C C 1
ATOM 6169 O O . MET C 2 129 ? 23.116 -18.695 46.452 1.00 65.74 320 MET C O 1
ATOM 6174 N N . SER C 2 130 ? 22.109 -16.952 47.504 1.00 69.15 321 SER C N 1
ATOM 6175 C CA . SER C 2 130 ? 23.324 -16.400 48.115 1.00 70.96 321 SER C CA 1
ATOM 6176 C C . SER C 2 130 ? 23.751 -17.180 49.345 1.00 77.37 321 SER C C 1
ATOM 6177 O O . SER C 2 130 ? 23.004 -18.037 49.831 1.00 77.36 321 SER C O 1
ATOM 6180 N N . THR C 2 131 ? 24.936 -16.823 49.877 1.00 75.48 322 THR C N 1
ATOM 6181 C CA . THR C 2 131 ? 25.543 -17.386 51.080 1.00 76.52 322 THR C CA 1
ATOM 6182 C C . THR C 2 131 ? 24.595 -17.306 52.305 1.00 83.11 322 THR C C 1
ATOM 6183 O O . THR C 2 131 ? 24.511 -18.271 53.068 1.00 83.01 322 THR C O 1
ATOM 6187 N N . VAL C 2 132 ? 23.840 -16.203 52.442 1.00 81.44 323 VAL C N 1
ATOM 6188 C CA . VAL C 2 132 ? 22.878 -16.037 53.536 1.00 84.39 323 VAL C CA 1
ATOM 6189 C C . VAL C 2 132 ? 21.672 -16.983 53.440 1.00 87.63 323 VAL C C 1
ATOM 6190 O O . VAL C 2 132 ? 21.232 -17.510 54.466 1.00 89.46 323 VAL C O 1
ATOM 6194 N N . ASP C 2 133 ? 21.157 -17.212 52.218 1.00 81.06 324 ASP C N 1
ATOM 6195 C CA . ASP C 2 133 ? 20.019 -18.108 51.974 1.00 79.43 324 ASP C CA 1
ATOM 6196 C C . ASP C 2 133 ? 20.416 -19.574 52.125 1.00 77.42 324 ASP C C 1
ATOM 6197 O O . ASP C 2 133 ? 19.596 -20.372 52.571 1.00 77.81 324 ASP C O 1
ATOM 6202 N N . LEU C 2 134 ? 21.664 -19.934 51.736 1.00 68.53 325 LEU C N 1
ATOM 6203 C CA . LEU C 2 134 ? 22.196 -21.300 51.839 1.00 65.06 325 LEU C CA 1
ATOM 6204 C C . LEU C 2 134 ? 22.257 -21.747 53.291 1.00 70.40 325 LEU C C 1
ATOM 6205 O O . LEU C 2 134 ? 22.015 -22.915 53.578 1.00 69.09 325 LEU C O 1
ATOM 6210 N N . ALA C 2 135 ? 22.514 -20.789 54.203 1.00 70.29 326 ALA C N 1
ATOM 6211 C CA . ALA C 2 135 ? 22.595 -20.963 55.650 1.00 72.87 326 ALA C CA 1
ATOM 6212 C C . ALA C 2 135 ? 21.217 -21.092 56.314 1.00 81.04 326 ALA C C 1
ATOM 6213 O O . ALA C 2 135 ? 21.079 -21.844 57.284 1.00 81.65 326 ALA C O 1
ATOM 6215 N N . SER C 2 136 ? 20.213 -20.346 55.803 1.00 79.96 327 SER C N 1
ATOM 6216 C CA . SER C 2 136 ? 18.865 -20.279 56.366 1.00 83.09 327 SER C CA 1
ATOM 6217 C C . SER C 2 136 ? 17.820 -21.202 55.747 1.00 88.31 327 SER C C 1
ATOM 6218 O O . SER C 2 136 ? 17.185 -21.947 56.490 1.00 89.71 327 SER C O 1
ATOM 6221 N N . CYS C 2 137 ? 17.604 -21.125 54.413 1.00 84.28 328 CYS C N 1
ATOM 6222 C CA . CYS C 2 137 ? 16.584 -21.892 53.679 1.00 83.50 328 CYS C CA 1
ATOM 6223 C C . CYS C 2 137 ? 16.538 -23.362 53.993 1.00 87.40 328 CYS C C 1
ATOM 6224 O O . CYS C 2 137 ? 17.572 -24.028 53.983 1.00 86.39 328 CYS C O 1
ATOM 6227 N N . ASP C 2 138 ? 15.329 -23.864 54.262 1.00 85.14 329 ASP C N 1
ATOM 6228 C CA . ASP C 2 138 ? 15.065 -25.273 54.553 1.00 84.54 329 ASP C CA 1
ATOM 6229 C C . ASP C 2 138 ? 14.605 -25.993 53.283 1.00 84.48 329 ASP C C 1
ATOM 6230 O O . ASP C 2 138 ? 14.505 -27.224 53.273 1.00 83.54 329 ASP C O 1
ATOM 6235 N N . HIS C 2 139 ? 14.319 -25.217 52.214 1.00 78.16 330 HIS C N 1
ATOM 6236 C CA . HIS C 2 139 ? 13.849 -25.721 50.924 1.00 74.93 330 HIS C CA 1
ATOM 6237 C C . HIS C 2 139 ? 14.183 -24.757 49.767 1.00 73.80 330 HIS C C 1
ATOM 6238 O O . HIS C 2 139 ? 14.415 -23.561 49.993 1.00 74.62 330 HIS C O 1
ATOM 6245 N N . GLY C 2 140 ? 14.173 -25.292 48.543 1.00 65.02 331 GLY C N 1
ATOM 6246 C CA . GLY C 2 140 ? 14.420 -24.523 47.331 1.00 62.38 331 GLY C CA 1
ATOM 6247 C C . GLY C 2 140 ? 15.584 -24.990 46.485 1.00 60.71 331 GLY C C 1
ATOM 6248 O O . GLY C 2 140 ? 16.324 -25.903 46.871 1.00 59.07 331 GLY C O 1
ATOM 6249 N N . VAL C 2 141 ? 15.737 -24.343 45.309 1.00 53.78 332 VAL C N 1
ATOM 6250 C CA . VAL C 2 141 ? 16.799 -24.590 44.329 1.00 49.39 332 VAL C CA 1
ATOM 6251 C C . VAL C 2 141 ? 18.062 -23.863 44.786 1.00 51.01 332 VAL C C 1
ATOM 6252 O O . VAL C 2 141 ? 18.051 -22.644 44.954 1.00 52.83 332 VAL C O 1
ATOM 6256 N N . VAL C 2 142 ? 19.144 -24.623 44.964 1.00 43.69 333 VAL C N 1
ATOM 6257 C CA . VAL C 2 142 ? 20.453 -24.128 45.359 1.00 42.49 333 VAL C CA 1
ATOM 6258 C C . VAL C 2 142 ? 21.199 -23.626 44.114 1.00 45.04 333 VAL C C 1
ATOM 6259 O O . VAL C 2 142 ? 21.773 -22.536 44.141 1.00 45.83 333 VAL C O 1
ATOM 6263 N N . ALA C 2 143 ? 21.216 -24.440 43.041 1.00 39.74 334 ALA C N 1
ATOM 6264 C CA . ALA C 2 143 ? 21.918 -24.157 41.786 1.00 38.05 334 ALA C CA 1
ATOM 6265 C C . ALA C 2 143 ? 21.306 -24.930 40.635 1.00 42.18 334 ALA C C 1
ATOM 6266 O O . ALA C 2 143 ? 20.741 -26.010 40.834 1.00 41.81 334 ALA C O 1
ATOM 6268 N N . SER C 2 144 ? 21.434 -24.377 39.429 1.00 38.95 335 SER C N 1
ATOM 6269 C CA . SER C 2 144 ? 20.972 -24.966 38.174 1.00 37.24 335 SER C CA 1
ATOM 6270 C C . SER C 2 144 ? 22.217 -25.297 37.344 1.00 42.42 335 SER C C 1
ATOM 6271 O O . SER C 2 144 ? 23.140 -24.479 37.282 1.00 42.99 335 SER C O 1
ATOM 6274 N N . VAL C 2 145 ? 22.264 -26.507 36.743 1.00 39.08 336 VAL C N 1
ATOM 6275 C CA . VAL C 2 145 ? 23.420 -26.975 35.963 1.00 37.78 336 VAL C CA 1
ATOM 6276 C C . VAL C 2 145 ? 23.638 -26.208 34.645 1.00 42.45 336 VAL C C 1
ATOM 6277 O O . VAL C 2 145 ? 22.730 -26.157 33.810 1.00 44.12 336 VAL C O 1
ATOM 6281 N N . LYS C 2 146 ? 24.843 -25.618 34.468 1.00 36.41 337 LYS C N 1
ATOM 6282 C CA . LYS C 2 146 ? 25.234 -24.927 33.237 1.00 35.62 337 LYS C CA 1
ATOM 6283 C C . LYS C 2 146 ? 25.902 -25.935 32.278 1.00 38.56 337 LYS C C 1
ATOM 6284 O O . LYS C 2 146 ? 25.570 -25.969 31.091 1.00 38.80 337 LYS C O 1
ATOM 6290 N N . ARG C 2 147 ? 26.842 -26.750 32.800 1.00 33.90 338 ARG C N 1
ATOM 6291 C CA . ARG C 2 147 ? 27.582 -27.738 32.028 1.00 32.57 338 ARG C CA 1
ATOM 6292 C C . ARG C 2 147 ? 28.028 -28.915 32.905 1.00 36.78 338 ARG C C 1
ATOM 6293 O O . ARG C 2 147 ? 28.864 -28.722 33.784 1.00 36.34 338 ARG C O 1
ATOM 6301 N N . CYS C 2 148 ? 27.475 -30.127 32.649 1.00 33.81 339 CYS C N 1
ATOM 6302 C CA . CYS C 2 148 ? 27.827 -31.394 33.311 1.00 34.42 339 CYS C CA 1
ATOM 6303 C C . CYS C 2 148 ? 29.272 -31.743 32.964 1.00 38.79 339 CYS C C 1
ATOM 6304 O O . CYS C 2 148 ? 29.656 -31.669 31.795 1.00 38.66 339 CYS C O 1
ATOM 6307 N N . ILE C 2 149 ? 30.052 -32.178 33.954 1.00 34.59 340 ILE C N 1
ATOM 6308 C CA . ILE C 2 149 ? 31.445 -32.579 33.728 1.00 33.06 340 ILE C CA 1
ATOM 6309 C C . ILE C 2 149 ? 31.574 -34.106 33.927 1.00 36.01 340 ILE C C 1
ATOM 6310 O O . ILE C 2 149 ? 32.163 -34.787 33.089 1.00 36.06 340 ILE C O 1
ATOM 6315 N N . MET C 2 150 ? 30.989 -34.631 35.015 1.00 30.52 341 MET C N 1
ATOM 6316 C CA . MET C 2 150 ? 31.045 -36.040 35.388 1.00 30.27 341 MET C CA 1
ATOM 6317 C C . MET C 2 150 ? 30.054 -36.906 34.621 1.00 35.76 341 MET C C 1
ATOM 6318 O O . MET C 2 150 ? 28.920 -36.489 34.394 1.00 35.40 341 MET C O 1
ATOM 6323 N N . GLU C 2 151 ? 30.497 -38.137 34.254 1.00 34.64 342 GLU C N 1
ATOM 6324 C CA . GLU C 2 151 ? 29.736 -39.206 33.596 1.00 34.75 342 GLU C CA 1
ATOM 6325 C C . GLU C 2 151 ? 28.502 -39.512 34.430 1.00 40.48 342 GLU C C 1
ATOM 6326 O O . GLU C 2 151 ? 28.559 -39.485 35.669 1.00 41.20 342 GLU C O 1
ATOM 6332 N N . ARG C 2 152 ? 27.416 -39.912 33.762 1.00 36.48 343 ARG C N 1
ATOM 6333 C CA . ARG C 2 152 ? 26.214 -40.359 34.445 1.00 34.57 343 ARG C CA 1
ATOM 6334 C C . ARG C 2 152 ? 26.522 -41.742 34.998 1.00 39.88 343 ARG C C 1
ATOM 6335 O O . ARG C 2 152 ? 27.317 -42.490 34.406 1.00 39.00 343 ARG C O 1
ATOM 6343 N N . ASP C 2 153 ? 25.896 -42.075 36.135 1.00 37.46 344 ASP C N 1
ATOM 6344 C CA . ASP C 2 153 ? 26.013 -43.374 36.797 1.00 37.52 344 ASP C CA 1
ATOM 6345 C C . ASP C 2 153 ? 27.365 -43.732 37.397 1.00 41.85 344 ASP C C 1
ATOM 6346 O O . ASP C 2 153 ? 27.641 -44.909 37.617 1.00 42.45 344 ASP C O 1
ATOM 6351 N N . LEU C 2 154 ? 28.174 -42.717 37.753 1.00 39.06 345 LEU C N 1
ATOM 6352 C CA . LEU C 2 154 ? 29.430 -42.938 38.481 1.00 39.64 345 LEU C CA 1
ATOM 6353 C C . LEU C 2 154 ? 29.057 -43.170 39.965 1.00 45.87 345 LEU C C 1
ATOM 6354 O O . LEU C 2 154 ? 29.714 -43.948 40.664 1.00 47.03 345 LEU C O 1
ATOM 6359 N N . TYR C 2 155 ? 27.949 -42.526 40.403 1.00 42.04 346 TYR C N 1
ATOM 6360 C CA . TYR C 2 155 ? 27.341 -42.617 41.730 1.00 42.61 346 TYR C CA 1
ATOM 6361 C C . TYR C 2 155 ? 25.916 -43.155 41.494 1.00 49.04 346 TYR C C 1
ATOM 6362 O O . TYR C 2 155 ? 24.953 -42.388 41.632 1.00 49.43 346 TYR C O 1
ATOM 6371 N N . PRO C 2 156 ? 25.736 -44.430 41.057 1.00 46.20 347 PRO C N 1
ATOM 6372 C CA . PRO C 2 156 ? 24.371 -44.891 40.749 1.00 46.24 347 PRO C CA 1
ATOM 6373 C C . PRO C 2 156 ? 23.583 -45.290 41.974 1.00 52.58 347 PRO C C 1
ATOM 6374 O O . PRO C 2 156 ? 24.125 -45.346 43.081 1.00 54.44 347 PRO C O 1
ATOM 6378 N N . ARG C 2 157 ? 22.305 -45.596 41.762 1.00 49.67 348 ARG C N 1
ATOM 6379 C CA . ARG C 2 157 ? 21.405 -46.093 42.796 1.00 50.87 348 ARG C CA 1
ATOM 6380 C C . ARG C 2 157 ? 21.861 -47.502 43.123 1.00 58.07 348 ARG C C 1
ATOM 6381 O O . ARG C 2 157 ? 21.957 -48.352 42.228 1.00 56.65 348 ARG C O 1
ATOM 6389 N N . ARG C 2 158 ? 22.258 -47.714 44.379 1.00 58.84 349 ARG C N 1
ATOM 6390 C CA . ARG C 2 158 ? 22.786 -49.007 44.792 1.00 60.98 349 ARG C CA 1
ATOM 6391 C C . ARG C 2 158 ? 21.820 -49.825 45.637 1.00 68.57 349 ARG C C 1
ATOM 6392 O O . ARG C 2 158 ? 20.992 -49.267 46.361 1.00 67.79 349 ARG C O 1
ATOM 6400 N N . TRP C 2 159 ? 21.908 -51.160 45.489 1.00 68.66 350 TRP C N 1
ATOM 6401 C CA . TRP C 2 159 ? 21.106 -52.134 46.213 1.00 71.28 350 TRP C CA 1
ATOM 6402 C C . TRP C 2 159 ? 21.969 -52.756 47.313 1.00 78.29 350 TRP C C 1
ATOM 6403 O O . TRP C 2 159 ? 22.986 -53.405 47.022 1.00 78.68 350 TRP C O 1
ATOM 6414 N N . GLY C 2 160 ? 21.574 -52.498 48.562 1.00 76.36 351 GLY C N 1
ATOM 6415 C CA . GLY C 2 160 ? 22.264 -52.954 49.766 1.00 78.05 351 GLY C CA 1
ATOM 6416 C C . GLY C 2 160 ? 22.408 -54.456 49.911 1.00 83.47 351 GLY C C 1
ATOM 6417 O O . GLY C 2 160 ? 23.423 -54.942 50.421 1.00 84.68 351 GLY C O 1
ATOM 6418 N N . LEU C 2 161 ? 21.399 -55.199 49.455 1.00 79.65 352 LEU C N 1
ATOM 6419 C CA . LEU C 2 161 ? 21.396 -56.657 49.524 1.00 80.83 352 LEU C CA 1
ATOM 6420 C C . LEU C 2 161 ? 22.058 -57.287 48.283 1.00 82.41 352 LEU C C 1
ATOM 6421 O O . LEU C 2 161 ? 22.618 -56.555 47.458 1.00 80.14 352 LEU C O 1
ATOM 6426 N N . GLY C 2 162 ? 22.061 -58.617 48.197 1.00 79.17 353 GLY C N 1
ATOM 6427 C CA . GLY C 2 162 ? 22.712 -59.337 47.104 1.00 78.25 353 GLY C CA 1
ATOM 6428 C C . GLY C 2 162 ? 22.188 -59.064 45.700 1.00 78.08 353 GLY C C 1
ATOM 6429 O O . GLY C 2 162 ? 20.991 -58.807 45.536 1.00 77.36 353 GLY C O 1
ATOM 6430 N N . PRO C 2 163 ? 23.060 -59.130 44.651 1.00 71.61 354 PRO C N 1
ATOM 6431 C CA . PRO C 2 163 ? 22.581 -58.919 43.272 1.00 69.25 354 PRO C CA 1
ATOM 6432 C C . PRO C 2 163 ? 21.533 -59.956 42.867 1.00 72.96 354 PRO C C 1
ATOM 6433 O O . PRO C 2 163 ? 21.682 -61.145 43.161 1.00 74.22 354 PRO C O 1
ATOM 6437 N N . VAL C 2 164 ? 20.443 -59.476 42.245 1.00 67.81 355 VAL C N 1
ATOM 6438 C CA . VAL C 2 164 ? 19.275 -60.255 41.813 1.00 67.91 355 VAL C CA 1
ATOM 6439 C C . VAL C 2 164 ? 19.562 -61.352 40.791 1.00 72.73 355 VAL C C 1
ATOM 6440 O O . VAL C 2 164 ? 19.028 -62.451 40.931 1.00 74.83 355 VAL C O 1
ATOM 6444 N N . ALA C 2 165 ? 20.400 -61.064 39.772 1.00 68.44 356 ALA C N 1
ATOM 6445 C CA . ALA C 2 165 ? 20.783 -62.022 38.727 1.00 69.48 356 ALA C CA 1
ATOM 6446 C C . ALA C 2 165 ? 21.535 -63.207 39.348 1.00 75.62 356 ALA C C 1
ATOM 6447 O O . ALA C 2 165 ? 21.248 -64.354 39.016 1.00 77.29 356 ALA C O 1
ATOM 6449 N N . GLN C 2 166 ? 22.435 -62.919 40.314 1.00 71.69 357 GLN C N 1
ATOM 6450 C CA . GLN C 2 166 ? 23.196 -63.909 41.079 1.00 73.14 357 GLN C CA 1
ATOM 6451 C C . GLN C 2 166 ? 22.237 -64.776 41.906 1.00 76.79 357 GLN C C 1
ATOM 6452 O O . GLN C 2 166 ? 22.430 -65.989 41.957 1.00 78.76 357 GLN C O 1
ATOM 6458 N N . LYS C 2 167 ? 21.197 -64.157 42.521 1.00 70.85 358 LYS C N 1
ATOM 6459 C CA . LYS C 2 167 ? 20.192 -64.852 43.332 1.00 71.81 358 LYS C CA 1
ATOM 6460 C C . LYS C 2 167 ? 19.374 -65.834 42.501 1.00 76.87 358 LYS C C 1
ATOM 6461 O O . LYS C 2 167 ? 19.098 -66.931 42.985 1.00 79.18 358 LYS C O 1
ATOM 6467 N N . LYS C 2 168 ? 19.019 -65.465 41.245 1.00 71.52 359 LYS C N 1
ATOM 6468 C CA . LYS C 2 168 ? 18.273 -66.344 40.334 1.00 72.39 359 LYS C CA 1
ATOM 6469 C C . LYS C 2 168 ? 19.108 -67.574 39.908 1.00 79.63 359 LYS C C 1
ATOM 6470 O O . LYS C 2 168 ? 18.535 -68.652 39.760 1.00 82.14 359 LYS C O 1
ATOM 6476 N N . LYS C 2 169 ? 20.445 -67.421 39.738 1.00 76.10 360 LYS C N 1
ATOM 6477 C CA . LYS C 2 169 ? 21.365 -68.512 39.380 1.00 78.42 360 LYS C CA 1
ATOM 6478 C C . LYS C 2 169 ? 21.388 -69.550 40.507 1.00 87.16 360 LYS C C 1
ATOM 6479 O O . LYS C 2 169 ? 21.313 -70.749 40.228 1.00 89.61 360 LYS C O 1
ATOM 6485 N N . GLN C 2 170 ? 21.463 -69.076 41.780 1.00 84.86 361 GLN C N 1
ATOM 6486 C CA . GLN C 2 170 ? 21.476 -69.900 42.996 1.00 87.92 361 GLN C CA 1
ATOM 6487 C C . GLN C 2 170 ? 20.169 -70.659 43.111 1.00 96.65 361 GLN C C 1
ATOM 6488 O O . GLN C 2 170 ? 20.171 -71.805 43.548 1.00 99.75 361 GLN C O 1
ATOM 6494 N N . MET C 2 171 ? 19.062 -70.040 42.683 1.00 93.58 362 MET C N 1
ATOM 6495 C CA . MET C 2 171 ? 17.750 -70.674 42.682 1.00 96.15 362 MET C CA 1
ATOM 6496 C C . MET C 2 171 ? 17.625 -71.752 41.594 1.00 103.47 362 MET C C 1
ATOM 6497 O O . MET C 2 171 ? 16.925 -72.736 41.823 1.00 105.87 362 MET C O 1
ATOM 6502 N N . LYS C 2 172 ? 18.313 -71.585 40.430 1.00 100.14 363 LYS C N 1
ATOM 6503 C CA . LYS C 2 172 ? 18.337 -72.564 39.326 1.00 102.53 363 LYS C CA 1
ATOM 6504 C C . LYS C 2 172 ? 19.103 -73.799 39.790 1.00 111.43 363 LYS C C 1
ATOM 6505 O O . LYS C 2 172 ? 18.685 -74.928 39.517 1.00 114.11 363 LYS C O 1
ATOM 6511 N N . ALA C 2 173 ? 20.226 -73.566 40.500 1.00 108.45 364 ALA C N 1
ATOM 6512 C CA . ALA C 2 173 ? 21.112 -74.581 41.060 1.00 111.37 364 ALA C CA 1
ATOM 6513 C C . ALA C 2 173 ? 20.433 -75.405 42.172 1.00 118.15 364 ALA C C 1
ATOM 6514 O O . ALA C 2 173 ? 20.761 -76.582 42.345 1.00 120.64 364 ALA C O 1
ATOM 6516 N N . ASP C 2 174 ? 19.492 -74.783 42.915 1.00 113.94 365 ASP C N 1
ATOM 6517 C CA . ASP C 2 174 ? 18.746 -75.405 44.013 1.00 116.24 365 ASP C CA 1
ATOM 6518 C C . ASP C 2 174 ? 17.423 -76.036 43.557 1.00 121.67 365 ASP C C 1
ATOM 6519 O O . ASP C 2 174 ? 16.876 -76.875 44.273 1.00 124.74 365 ASP C O 1
ATOM 6524 N N . GLY C 2 175 ? 16.919 -75.617 42.395 1.00 115.80 366 GLY C N 1
ATOM 6525 C CA . GLY C 2 175 ? 15.651 -76.090 41.845 1.00 116.42 366 GLY C CA 1
ATOM 6526 C C . GLY C 2 175 ? 14.456 -75.410 42.482 1.00 118.42 366 GLY C C 1
ATOM 6527 O O . GLY C 2 175 ? 13.366 -75.989 42.551 1.00 119.30 366 GLY C O 1
ATOM 6528 N N . LYS C 2 176 ? 14.663 -74.161 42.945 1.00 112.35 367 LYS C N 1
ATOM 6529 C CA . LYS C 2 176 ? 13.663 -73.311 43.602 1.00 110.98 367 LYS C CA 1
ATOM 6530 C C . LYS C 2 176 ? 12.874 -72.443 42.588 1.00 112.61 367 LYS C C 1
ATOM 6531 O O . LYS C 2 176 ? 12.156 -71.522 42.985 1.00 111.02 367 LYS C O 1
ATOM 6537 N N . LEU C 2 177 ? 12.986 -72.771 41.289 1.00 108.73 368 LEU C N 1
ATOM 6538 C CA . LEU C 2 177 ? 12.324 -72.081 40.181 1.00 106.60 368 LEU C CA 1
ATOM 6539 C C . LEU C 2 177 ? 11.196 -72.929 39.575 1.00 113.24 368 LEU C C 1
ATOM 6540 O O . LEU C 2 177 ? 11.182 -74.148 39.763 1.00 116.16 368 LEU C O 1
ATOM 6545 N N . ASP C 2 178 ? 10.277 -72.290 38.809 1.00 108.19 369 ASP C N 1
ATOM 6546 C CA . ASP C 2 178 ? 9.151 -72.962 38.142 1.00 109.77 369 ASP C CA 1
ATOM 6547 C C . ASP C 2 178 ? 9.587 -73.855 36.957 1.00 114.95 369 ASP C C 1
ATOM 6548 O O . ASP C 2 178 ? 10.783 -73.928 36.654 1.00 113.74 369 ASP C O 1
ATOM 6553 N N . LYS C 2 179 ? 8.618 -74.529 36.295 1.00 113.72 370 LYS C N 1
ATOM 6554 C CA . LYS C 2 179 ? 8.886 -75.390 35.133 1.00 115.48 370 LYS C CA 1
ATOM 6555 C C . LYS C 2 179 ? 9.457 -74.636 33.915 1.00 118.22 370 LYS C C 1
ATOM 6556 O O . LYS C 2 179 ? 10.310 -75.178 33.204 1.00 119.19 370 LYS C O 1
ATOM 6562 N N . TYR C 2 180 ? 9.008 -73.378 33.712 1.00 112.08 371 TYR C N 1
ATOM 6563 C CA . TYR C 2 180 ? 9.422 -72.495 32.614 1.00 109.73 371 TYR C CA 1
ATOM 6564 C C . TYR C 2 180 ? 10.807 -71.863 32.847 1.00 109.94 371 TYR C C 1
ATOM 6565 O O . TYR C 2 180 ? 11.400 -71.322 31.908 1.00 107.96 371 TYR C O 1
ATOM 6574 N N . GLY C 2 181 ? 11.296 -71.944 34.088 1.00 105.06 372 GLY C N 1
ATOM 6575 C CA . GLY C 2 181 ? 12.594 -71.420 34.502 1.00 102.11 372 GLY C CA 1
ATOM 6576 C C . GLY C 2 181 ? 12.552 -69.984 34.970 1.00 100.55 372 GLY C C 1
ATOM 6577 O O . GLY C 2 181 ? 13.491 -69.224 34.713 1.00 98.44 372 GLY C O 1
ATOM 6578 N N . ARG C 2 182 ? 11.467 -69.603 35.672 1.00 94.31 373 ARG C N 1
ATOM 6579 C CA . ARG C 2 182 ? 11.267 -68.241 36.166 1.00 89.93 373 ARG C CA 1
ATOM 6580 C C . ARG C 2 182 ? 10.968 -68.178 37.666 1.00 92.87 373 ARG C C 1
ATOM 6581 O O . ARG C 2 182 ? 10.494 -69.156 38.248 1.00 94.59 373 ARG C O 1
ATOM 6589 N N . VAL C 2 183 ? 11.286 -67.027 38.292 1.00 86.74 374 VAL C N 1
ATOM 6590 C CA . VAL C 2 183 ? 11.063 -66.760 39.717 1.00 86.29 374 VAL C CA 1
ATOM 6591 C C . VAL C 2 183 ? 9.558 -66.556 39.928 1.00 91.99 374 VAL C C 1
ATOM 6592 O O . VAL C 2 183 ? 8.979 -65.613 39.382 1.00 90.22 374 VAL C O 1
ATOM 6596 N N . ASN C 2 184 ? 8.927 -67.450 40.699 1.00 91.47 375 ASN C N 1
ATOM 6597 C CA . ASN C 2 184 ? 7.493 -67.363 40.970 1.00 92.54 375 ASN C CA 1
ATOM 6598 C C . ASN C 2 184 ? 7.164 -66.515 42.202 1.00 95.24 375 ASN C C 1
ATOM 6599 O O . ASN C 2 184 ? 8.009 -66.336 43.084 1.00 93.55 375 ASN C O 1
ATOM 6604 N N . GLU C 2 185 ? 5.925 -65.995 42.247 1.00 92.66 376 GLU C N 1
ATOM 6605 C CA . GLU C 2 185 ? 5.372 -65.252 43.378 1.00 92.70 376 GLU C CA 1
ATOM 6606 C C . GLU C 2 185 ? 5.179 -66.314 44.487 1.00 100.59 376 GLU C C 1
ATOM 6607 O O . GLU C 2 185 ? 4.580 -67.371 44.222 1.00 102.51 376 GLU C O 1
ATOM 6613 N N . ASN C 2 186 ? 5.739 -66.061 45.696 1.00 97.37 377 ASN C N 1
ATOM 6614 C CA . ASN C 2 186 ? 5.727 -66.969 46.862 1.00 134.24 377 ASN C CA 1
ATOM 6615 C C . ASN C 2 186 ? 6.564 -68.225 46.564 1.00 151.89 377 ASN C C 1
ATOM 6616 O O . ASN C 2 186 ? 7.030 -68.905 47.478 1.00 110.56 377 ASN C O 1
ATOM 6621 N N . THR D 2 25 ? 43.767 -32.389 57.337 1.00 100.49 19 THR D N 1
ATOM 6622 C CA . THR D 2 25 ? 44.311 -31.034 57.211 1.00 100.38 19 THR D CA 1
ATOM 6623 C C . THR D 2 25 ? 45.340 -30.968 56.068 1.00 104.18 19 THR D C 1
ATOM 6624 O O . THR D 2 25 ? 45.101 -30.280 55.072 1.00 102.01 19 THR D O 1
ATOM 6628 N N . SER D 2 26 ? 46.487 -31.676 56.228 1.00 102.36 20 SER D N 1
ATOM 6629 C CA . SER D 2 26 ? 47.604 -31.708 55.272 1.00 101.04 20 SER D CA 1
ATOM 6630 C C . SER D 2 26 ? 47.215 -32.306 53.906 1.00 102.11 20 SER D C 1
ATOM 6631 O O . SER D 2 26 ? 47.466 -31.678 52.870 1.00 100.72 20 SER D O 1
ATOM 6634 N N . GLU D 2 27 ? 46.598 -33.503 53.905 1.00 96.81 21 GLU D N 1
ATOM 6635 C CA . GLU D 2 27 ? 46.191 -34.142 52.660 1.00 93.93 21 GLU D CA 1
ATOM 6636 C C . GLU D 2 27 ? 44.738 -33.814 52.307 1.00 93.05 21 GLU D C 1
ATOM 6637 O O . GLU D 2 27 ? 43.826 -33.976 53.131 1.00 94.48 21 GLU D O 1
ATOM 6643 N N . TRP D 2 28 ? 44.552 -33.332 51.068 1.00 82.81 22 TRP D N 1
ATOM 6644 C CA . TRP D 2 28 ? 43.277 -32.983 50.456 1.00 78.98 22 TRP D CA 1
ATOM 6645 C C . TRP D 2 28 ? 43.447 -32.999 48.930 1.00 75.87 22 TRP D C 1
ATOM 6646 O O . TRP D 2 28 ? 44.438 -32.458 48.416 1.00 75.02 22 TRP D O 1
ATOM 6657 N N . PRO D 2 29 ? 42.449 -33.552 48.196 1.00 66.80 23 PRO D N 1
ATOM 6658 C CA . PRO D 2 29 ? 42.435 -33.429 46.725 1.00 62.88 23 PRO D CA 1
ATOM 6659 C C . PRO D 2 29 ? 42.388 -31.952 46.287 1.00 59.53 23 PRO D C 1
ATOM 6660 O O . PRO D 2 29 ? 41.895 -31.114 47.040 1.00 58.53 23 PRO D O 1
ATOM 6664 N N . LEU D 2 30 ? 42.897 -31.638 45.080 1.00 51.67 24 LEU D N 1
ATOM 6665 C CA . LEU D 2 30 ? 42.972 -30.280 44.505 1.00 49.43 24 LEU D CA 1
ATOM 6666 C C . LEU D 2 30 ? 41.751 -29.381 44.753 1.00 50.65 24 LEU D C 1
ATOM 6667 O O . LEU D 2 30 ? 41.910 -28.233 45.186 1.00 50.65 24 LEU D O 1
ATOM 6672 N N . LEU D 2 31 ? 40.535 -29.914 44.500 1.00 44.61 25 LEU D N 1
ATOM 6673 C CA . LEU D 2 31 ? 39.275 -29.181 44.652 1.00 42.82 25 LEU D CA 1
ATOM 6674 C C . LEU D 2 31 ? 38.759 -29.131 46.087 1.00 48.48 25 LEU D C 1
ATOM 6675 O O . LEU D 2 31 ? 37.769 -28.462 46.351 1.00 48.50 25 LEU D O 1
ATOM 6680 N N . LEU D 2 32 ? 39.451 -29.791 47.018 1.00 47.70 26 LEU D N 1
ATOM 6681 C CA . LEU D 2 32 ? 39.066 -29.845 48.428 1.00 50.01 26 LEU D CA 1
ATOM 6682 C C . LEU D 2 32 ? 40.027 -29.062 49.365 1.00 56.28 26 LEU D C 1
ATOM 6683 O O . LEU D 2 32 ? 39.850 -29.085 50.586 1.00 57.69 26 LEU D O 1
ATOM 6688 N N . LYS D 2 33 ? 41.014 -28.348 48.784 1.00 52.87 27 LYS D N 1
ATOM 6689 C CA . LYS D 2 33 ? 41.963 -27.507 49.518 1.00 53.97 27 LYS D CA 1
ATOM 6690 C C . LYS D 2 33 ? 41.237 -26.270 50.043 1.00 61.26 27 LYS D C 1
ATOM 6691 O O . LYS D 2 33 ? 40.245 -25.848 49.439 1.00 60.18 27 LYS D O 1
ATOM 6697 N N . ASN D 2 34 ? 41.698 -25.721 51.196 1.00 61.08 28 ASN D N 1
ATOM 6698 C CA . ASN D 2 34 ? 41.071 -24.591 51.907 1.00 62.99 28 ASN D CA 1
ATOM 6699 C C . ASN D 2 34 ? 39.675 -25.031 52.372 1.00 67.88 28 ASN D C 1
ATOM 6700 O O . ASN D 2 34 ? 38.696 -24.288 52.262 1.00 66.78 28 ASN D O 1
ATOM 6705 N N . PHE D 2 35 ? 39.607 -26.277 52.868 1.00 65.75 29 PHE D N 1
ATOM 6706 C CA . PHE D 2 35 ? 38.402 -26.924 53.349 1.00 67.03 29 PHE D CA 1
ATOM 6707 C C . PHE D 2 35 ? 37.645 -26.142 54.428 1.00 75.87 29 PHE D C 1
ATOM 6708 O O . PHE D 2 35 ? 36.423 -26.272 54.513 1.00 76.72 29 PHE D O 1
ATOM 6716 N N . ASP D 2 36 ? 38.362 -25.322 55.222 1.00 74.96 30 ASP D N 1
ATOM 6717 C CA . ASP D 2 36 ? 37.819 -24.457 56.278 1.00 77.30 30 ASP D CA 1
ATOM 6718 C C . ASP D 2 36 ? 36.879 -23.396 55.701 1.00 78.54 30 ASP D C 1
ATOM 6719 O O . ASP D 2 36 ? 35.871 -23.060 56.322 1.00 79.69 30 ASP D O 1
ATOM 6724 N N . LYS D 2 37 ? 37.220 -22.882 54.506 1.00 72.23 31 LYS D N 1
ATOM 6725 C CA . LYS D 2 37 ? 36.473 -21.870 53.735 1.00 71.07 31 LYS D CA 1
ATOM 6726 C C . LYS D 2 37 ? 35.071 -22.374 53.339 1.00 71.14 31 LYS D C 1
ATOM 6727 O O . LYS D 2 37 ? 34.230 -21.569 52.908 1.00 71.30 31 LYS D O 1
ATOM 6733 N N . LEU D 2 38 ? 34.835 -23.714 53.476 1.00 62.99 32 LEU D N 1
ATOM 6734 C CA . LEU D 2 38 ? 33.564 -24.379 53.180 1.00 59.64 32 LEU D CA 1
ATOM 6735 C C . LEU D 2 38 ? 32.711 -24.439 54.436 1.00 59.96 32 LEU D C 1
ATOM 6736 O O . LEU D 2 38 ? 33.133 -24.975 55.468 1.00 60.88 32 LEU D O 1
ATOM 6741 N N . LEU D 2 39 ? 31.543 -23.805 54.349 1.00 51.90 33 LEU D N 1
ATOM 6742 C CA . LEU D 2 39 ? 30.574 -23.620 55.415 1.00 51.82 33 LEU D CA 1
ATOM 6743 C C . LEU D 2 39 ? 29.544 -24.726 55.483 1.00 53.19 33 LEU D C 1
ATOM 6744 O O . LEU D 2 39 ? 29.174 -25.281 54.452 1.00 51.73 33 LEU D O 1
ATOM 6749 N N . VAL D 2 40 ? 29.045 -25.017 56.697 1.00 48.52 34 VAL D N 1
ATOM 6750 C CA . VAL D 2 40 ? 28.022 -26.034 56.908 1.00 46.97 34 VAL D CA 1
ATOM 6751 C C . VAL D 2 40 ? 26.694 -25.389 57.216 1.00 51.37 34 VAL D C 1
ATOM 6752 O O . VAL D 2 40 ? 26.623 -24.226 57.623 1.00 50.04 34 VAL D O 1
ATOM 6756 N N . ARG D 2 41 ? 25.635 -26.168 57.023 1.00 49.82 35 ARG D N 1
ATOM 6757 C CA . ARG D 2 41 ? 24.292 -25.753 57.346 1.00 51.31 35 ARG D CA 1
ATOM 6758 C C . ARG D 2 41 ? 24.039 -26.055 58.822 1.00 58.91 35 ARG D C 1
ATOM 6759 O O . ARG D 2 41 ? 24.664 -26.947 59.397 1.00 58.62 35 ARG D O 1
ATOM 6767 N N . SER D 2 42 ? 23.120 -25.309 59.435 1.00 58.59 36 SER D N 1
ATOM 6768 C CA . SER D 2 42 ? 22.697 -25.531 60.809 1.00 60.89 36 SER D CA 1
ATOM 6769 C C . SER D 2 42 ? 21.920 -26.870 60.871 1.00 64.49 36 SER D C 1
ATOM 6770 O O . SER D 2 42 ? 21.219 -27.224 59.920 1.00 63.86 36 SER D O 1
ATOM 6773 N N . GLY D 2 43 ? 22.089 -27.605 61.961 1.00 61.98 37 GLY D N 1
ATOM 6774 C CA . GLY D 2 43 ? 21.425 -28.885 62.175 1.00 62.55 37 GLY D CA 1
ATOM 6775 C C . GLY D 2 43 ? 22.347 -30.083 62.200 1.00 68.13 37 GLY D C 1
ATOM 6776 O O . GLY D 2 43 ? 23.455 -29.996 62.725 1.00 68.55 37 GLY D O 1
ATOM 6777 N N . HIS D 2 44 ? 21.910 -31.193 61.585 1.00 65.82 38 HIS D N 1
ATOM 6778 C CA . HIS D 2 44 ? 22.646 -32.454 61.550 1.00 66.32 38 HIS D CA 1
ATOM 6779 C C . HIS D 2 44 ? 23.924 -32.380 60.780 1.00 70.50 38 HIS D C 1
ATOM 6780 O O . HIS D 2 44 ? 23.957 -31.758 59.728 1.00 68.85 38 HIS D O 1
ATOM 6787 N N . TYR D 2 45 ? 24.994 -32.978 61.319 1.00 70.65 39 TYR D N 1
ATOM 6788 C CA . TYR D 2 45 ? 26.270 -33.037 60.620 1.00 70.59 39 TYR D CA 1
ATOM 6789 C C . TYR D 2 45 ? 26.767 -34.421 60.287 1.00 78.69 39 TYR D C 1
ATOM 6790 O O . TYR D 2 45 ? 27.167 -35.205 61.158 1.00 79.04 39 TYR D O 1
ATOM 6799 N N . THR D 2 46 ? 26.743 -34.686 58.975 1.00 78.08 40 THR D N 1
ATOM 6800 C CA . THR D 2 46 ? 27.199 -35.895 58.300 1.00 79.04 40 THR D CA 1
ATOM 6801 C C . THR D 2 46 ? 28.686 -35.656 57.916 1.00 84.69 40 THR D C 1
ATOM 6802 O O . THR D 2 46 ? 28.958 -34.826 57.030 1.00 83.32 40 THR D O 1
ATOM 6806 N N . PRO D 2 47 ? 29.656 -36.314 58.614 1.00 83.19 41 PRO D N 1
ATOM 6807 C CA . PRO D 2 47 ? 31.081 -36.074 58.304 1.00 82.56 41 PRO D CA 1
ATOM 6808 C C . PRO D 2 47 ? 31.529 -36.491 56.896 1.00 86.24 41 PRO D C 1
ATOM 6809 O O . PRO D 2 47 ? 30.980 -37.437 56.318 1.00 86.63 41 PRO D O 1
ATOM 6813 N N . ILE D 2 48 ? 32.529 -35.773 56.349 1.00 80.91 42 ILE D N 1
ATOM 6814 C CA . ILE D 2 48 ? 33.092 -36.036 55.022 1.00 103.40 42 ILE D CA 1
ATOM 6815 C C . ILE D 2 48 ? 33.757 -37.411 54.921 1.00 128.78 42 ILE D C 1
ATOM 6816 O O . ILE D 2 48 ? 33.799 -37.990 53.839 1.00 87.24 42 ILE D O 1
ATOM 6821 N N . PRO D 2 54 ? 36.347 -45.731 48.037 1.00 83.28 48 PRO D N 1
ATOM 6822 C CA . PRO D 2 54 ? 36.739 -44.653 48.954 1.00 82.83 48 PRO D CA 1
ATOM 6823 C C . PRO D 2 54 ? 37.612 -43.540 48.358 1.00 82.85 48 PRO D C 1
ATOM 6824 O O . PRO D 2 54 ? 37.473 -42.388 48.780 1.00 82.15 48 PRO D O 1
ATOM 6828 N N . LEU D 2 55 ? 38.492 -43.861 47.380 1.00 76.02 49 LEU D N 1
ATOM 6829 C CA . LEU D 2 55 ? 39.339 -42.849 46.737 1.00 72.84 49 LEU D CA 1
ATOM 6830 C C . LEU D 2 55 ? 38.782 -42.441 45.394 1.00 70.88 49 LEU D C 1
ATOM 6831 O O . LEU D 2 55 ? 38.239 -43.282 44.672 1.00 70.35 49 LEU D O 1
ATOM 6836 N N . LYS D 2 56 ? 38.953 -41.156 45.046 1.00 63.53 50 LYS D N 1
ATOM 6837 C CA . LYS D 2 56 ? 38.490 -40.586 43.784 1.00 61.20 50 LYS D CA 1
ATOM 6838 C C . LYS D 2 56 ? 39.270 -41.135 42.589 1.00 65.10 50 LYS D C 1
ATOM 6839 O O . LYS D 2 56 ? 40.310 -41.770 42.758 1.00 65.09 50 LYS D O 1
ATOM 6845 N N . ARG D 2 57 ? 38.773 -40.884 41.386 1.00 62.14 51 ARG D N 1
ATOM 6846 C CA . ARG D 2 57 ? 39.465 -41.308 40.174 1.00 61.94 51 ARG D CA 1
ATOM 6847 C C . ARG D 2 57 ? 40.051 -40.114 39.434 1.00 62.62 51 ARG D C 1
ATOM 6848 O O . ARG D 2 57 ? 39.765 -38.959 39.769 1.00 61.15 51 ARG D O 1
ATOM 6856 N N . ASP D 2 58 ? 40.873 -40.403 38.425 1.00 58.51 52 ASP D N 1
ATOM 6857 C CA . ASP D 2 58 ? 41.511 -39.421 37.550 1.00 57.73 52 ASP D CA 1
ATOM 6858 C C . ASP D 2 58 ? 40.402 -38.691 36.733 1.00 56.41 52 ASP D C 1
ATOM 6859 O O . ASP D 2 58 ? 39.390 -39.318 36.425 1.00 55.66 52 ASP D O 1
ATOM 6864 N N . LEU D 2 59 ? 40.575 -37.384 36.406 1.00 48.91 53 LEU D N 1
ATOM 6865 C CA . LEU D 2 59 ? 39.583 -36.622 35.632 1.00 47.21 53 LEU D CA 1
ATOM 6866 C C . LEU D 2 59 ? 39.181 -37.348 34.348 1.00 52.44 53 LEU D C 1
ATOM 6867 O O . LEU D 2 59 ? 37.993 -37.490 34.067 1.00 52.21 53 LEU D O 1
ATOM 6872 N N . LYS D 2 60 ? 40.183 -37.873 33.617 1.00 49.20 54 LYS D N 1
ATOM 6873 C CA . LYS D 2 60 ? 40.046 -38.638 32.382 1.00 47.74 54 LYS D CA 1
ATOM 6874 C C . LYS D 2 60 ? 39.168 -39.887 32.593 1.00 51.54 54 LYS D C 1
ATOM 6875 O O . LYS D 2 60 ? 38.506 -40.317 31.651 1.00 53.37 54 LYS D O 1
ATOM 6881 N N . SER D 2 61 ? 39.127 -40.437 33.825 1.00 46.79 55 SER D N 1
ATOM 6882 C CA . SER D 2 61 ? 38.337 -41.632 34.165 1.00 47.26 55 SER D CA 1
ATOM 6883 C C . SER D 2 61 ? 36.877 -41.343 34.527 1.00 50.52 55 SER D C 1
ATOM 6884 O O . SER D 2 61 ? 36.039 -42.250 34.394 1.00 53.85 55 SER D O 1
ATOM 6887 N N . TYR D 2 62 ? 36.564 -40.124 35.032 1.00 41.14 56 TYR D N 1
ATOM 6888 C CA . TYR D 2 62 ? 35.184 -39.808 35.403 1.00 38.83 56 TYR D CA 1
ATOM 6889 C C . TYR D 2 62 ? 34.481 -38.819 34.487 1.00 40.02 56 TYR D C 1
ATOM 6890 O O . TYR D 2 62 ? 33.258 -38.657 34.589 1.00 39.93 56 TYR D O 1
ATOM 6899 N N . ILE D 2 63 ? 35.254 -38.151 33.613 1.00 33.30 57 ILE D N 1
ATOM 6900 C CA . ILE D 2 63 ? 34.758 -37.151 32.693 1.00 32.62 57 ILE D CA 1
ATOM 6901 C C . ILE D 2 63 ? 33.766 -37.725 31.684 1.00 40.47 57 ILE D C 1
ATOM 6902 O O . ILE D 2 63 ? 33.958 -38.830 31.162 1.00 41.35 57 ILE D O 1
ATOM 6907 N N . SER D 2 64 ? 32.687 -36.959 31.435 1.00 38.12 58 SER D N 1
ATOM 6908 C CA . SER D 2 64 ? 31.645 -37.221 30.443 1.00 37.70 58 SER D CA 1
ATOM 6909 C C . SER D 2 64 ? 32.263 -37.199 29.015 1.00 40.52 58 SER D C 1
ATOM 6910 O O . SER D 2 64 ? 33.329 -36.615 28.794 1.00 37.36 58 SER D O 1
ATOM 6913 N N . SER D 2 65 ? 31.572 -37.835 28.058 1.00 38.97 59 SER D N 1
ATOM 6914 C CA . SER D 2 65 ? 31.983 -37.897 26.650 1.00 38.93 59 SER D CA 1
ATOM 6915 C C . SER D 2 65 ? 31.186 -36.877 25.807 1.00 41.47 59 SER D C 1
ATOM 6916 O O . SER D 2 65 ? 31.236 -36.907 24.567 1.00 40.51 59 SER D O 1
ATOM 6919 N N . GLY D 2 66 ? 30.479 -35.987 26.515 1.00 37.89 60 GLY D N 1
ATOM 6920 C CA . GLY D 2 66 ? 29.651 -34.926 25.966 1.00 38.59 60 GLY D CA 1
ATOM 6921 C C . GLY D 2 66 ? 30.446 -33.744 25.443 1.00 44.87 60 GLY D C 1
ATOM 6922 O O . GLY D 2 66 ? 31.688 -33.772 25.411 1.00 43.57 60 GLY D O 1
ATOM 6923 N N . PRO D 2 67 ? 29.725 -32.674 25.036 1.00 43.20 258 PRO D N 1
ATOM 6924 C CA . PRO D 2 67 ? 30.397 -31.488 24.460 1.00 43.23 258 PRO D CA 1
ATOM 6925 C C . PRO D 2 67 ? 31.067 -30.553 25.473 1.00 46.67 258 PRO D C 1
ATOM 6926 O O . PRO D 2 67 ? 30.731 -29.368 25.561 1.00 47.05 258 PRO D O 1
ATOM 6930 N N . LEU D 2 68 ? 32.058 -31.071 26.199 1.00 41.85 259 LEU D N 1
ATOM 6931 C CA . LEU D 2 68 ? 32.750 -30.353 27.268 1.00 39.96 259 LEU D CA 1
ATOM 6932 C C . LEU D 2 68 ? 33.656 -29.207 26.869 1.00 45.58 259 LEU D C 1
ATOM 6933 O O . LEU D 2 68 ? 34.035 -28.405 27.733 1.00 46.18 259 LEU D O 1
ATOM 6938 N N . GLU D 2 69 ? 33.936 -29.069 25.565 1.00 42.51 260 GLU D N 1
ATOM 6939 C CA . GLU D 2 69 ? 34.764 -27.977 25.047 1.00 42.53 260 GLU D CA 1
ATOM 6940 C C . GLU D 2 69 ? 34.067 -26.617 25.163 1.00 48.57 260 GLU D C 1
ATOM 6941 O O . GLU D 2 69 ? 34.734 -25.589 25.031 1.00 48.59 260 GLU D O 1
ATOM 6947 N N . THR D 2 70 ? 32.744 -26.606 25.481 1.00 46.78 261 THR D N 1
ATOM 6948 C CA . THR D 2 70 ? 31.986 -25.363 25.699 1.00 47.73 261 THR D CA 1
ATOM 6949 C C . THR D 2 70 ? 32.506 -24.619 26.932 1.00 51.34 261 THR D C 1
ATOM 6950 O O . THR D 2 70 ? 32.375 -23.397 26.997 1.00 53.04 261 THR D O 1
ATOM 6954 N N . LEU D 2 71 ? 33.152 -25.346 27.871 1.00 45.03 262 LEU D N 1
ATOM 6955 C CA . LEU D 2 71 ? 33.773 -24.796 29.077 1.00 43.92 262 LEU D CA 1
ATOM 6956 C C . LEU D 2 71 ? 34.912 -23.818 28.751 1.00 46.79 262 LEU D C 1
ATOM 6957 O O . LEU D 2 71 ? 35.335 -23.079 29.640 1.00 47.57 262 LEU D O 1
ATOM 6962 N N . LEU D 2 72 ? 35.406 -23.815 27.495 1.00 41.39 263 LEU D N 1
ATOM 6963 C CA . LEU D 2 72 ? 36.534 -22.991 27.047 1.00 41.00 263 LEU D CA 1
ATOM 6964 C C . LEU D 2 72 ? 36.160 -21.890 26.043 1.00 49.40 263 LEU D C 1
ATOM 6965 O O . LEU D 2 72 ? 37.028 -21.137 25.593 1.00 50.25 263 LEU D O 1
ATOM 6970 N N . VAL D 2 73 ? 34.867 -21.776 25.722 1.00 48.29 264 VAL D N 1
ATOM 6971 C CA . VAL D 2 73 ? 34.300 -20.809 24.772 1.00 49.59 264 VAL D CA 1
ATOM 6972 C C . VAL D 2 73 ? 34.449 -19.335 25.222 1.00 55.26 264 VAL D C 1
ATOM 6973 O O . VAL D 2 73 ? 34.474 -18.429 24.380 1.00 56.29 264 VAL D O 1
ATOM 6977 N N . GLY D 2 74 ? 34.639 -19.128 26.524 1.00 51.97 265 GLY D N 1
ATOM 6978 C CA . GLY D 2 74 ? 34.855 -17.808 27.108 1.00 53.13 265 GLY D CA 1
ATOM 6979 C C . GLY D 2 74 ? 36.174 -17.149 26.736 1.00 56.84 265 GLY D C 1
ATOM 6980 O O . GLY D 2 74 ? 36.220 -15.927 26.551 1.00 59.08 265 GLY D O 1
ATOM 6981 N N . TYR D 2 75 ? 37.249 -17.961 26.597 1.00 49.89 266 TYR D N 1
ATOM 6982 C CA . TYR D 2 75 ? 38.617 -17.534 26.280 1.00 48.08 266 TYR D CA 1
ATOM 6983 C C . TYR D 2 75 ? 38.825 -17.098 24.834 1.00 48.81 266 TYR D C 1
ATOM 6984 O O . TYR D 2 75 ? 38.280 -17.726 23.919 1.00 48.32 266 TYR D O 1
ATOM 6993 N N . LYS D 2 76 ? 39.722 -16.107 24.631 1.00 42.99 267 LYS D N 1
ATOM 6994 C CA . LYS D 2 76 ? 40.159 -15.687 23.300 1.00 43.20 267 LYS D CA 1
ATOM 6995 C C . LYS D 2 76 ? 41.127 -16.762 22.757 1.00 44.18 267 LYS D C 1
ATOM 6996 O O . LYS D 2 76 ? 41.778 -17.464 23.541 1.00 42.52 267 LYS D O 1
ATOM 7002 N N . ARG D 2 77 ? 41.169 -16.934 21.430 1.00 39.43 268 ARG D N 1
ATOM 7003 C CA . ARG D 2 77 ? 41.912 -18.028 20.806 1.00 37.13 268 ARG D CA 1
ATOM 7004 C C . ARG D 2 77 ? 43.139 -17.668 20.008 1.00 41.86 268 ARG D C 1
ATOM 7005 O O . ARG D 2 77 ? 43.197 -16.618 19.373 1.00 43.26 268 ARG D O 1
ATOM 7013 N N . ILE D 2 78 ? 44.084 -18.610 19.986 1.00 36.96 269 ILE D N 1
ATOM 7014 C CA . ILE D 2 78 ? 45.269 -18.610 19.158 1.00 37.54 269 ILE D CA 1
ATOM 7015 C C . ILE D 2 78 ? 45.340 -20.015 18.536 1.00 41.85 269 ILE D C 1
ATOM 7016 O O . ILE D 2 78 ? 45.314 -21.006 19.265 1.00 40.35 269 ILE D O 1
ATOM 7021 N N . VAL D 2 79 ? 45.350 -20.085 17.192 1.00 39.01 270 VAL D N 1
ATOM 7022 C CA . VAL D 2 79 ? 45.454 -21.317 16.419 1.00 37.42 270 VAL D CA 1
ATOM 7023 C C . VAL D 2 79 ? 46.959 -21.560 16.173 1.00 40.67 270 VAL D C 1
ATOM 7024 O O . VAL D 2 79 ? 47.659 -20.698 15.636 1.00 41.20 270 VAL D O 1
ATOM 7028 N N . VAL D 2 80 ? 47.441 -22.718 16.625 1.00 34.95 271 VAL D N 1
ATOM 7029 C CA . VAL D 2 80 ? 48.831 -23.173 16.577 1.00 33.97 271 VAL D CA 1
ATOM 7030 C C . VAL D 2 80 ? 49.062 -24.062 15.308 1.00 39.20 271 VAL D C 1
ATOM 7031 O O . VAL D 2 80 ? 48.207 -24.892 14.977 1.00 37.68 271 VAL D O 1
ATOM 7035 N N . LYS D 2 81 ? 50.224 -23.878 14.619 1.00 37.39 272 LYS D N 1
ATOM 7036 C CA . LYS D 2 81 ? 50.667 -24.655 13.453 1.00 38.47 272 LYS D CA 1
ATOM 7037 C C . LYS D 2 81 ? 50.907 -26.081 13.939 1.00 44.82 272 LYS D C 1
ATOM 7038 O O . LYS D 2 81 ? 51.424 -26.257 15.041 1.00 44.53 272 LYS D O 1
ATOM 7044 N N . ASP D 2 82 ? 50.534 -27.098 13.145 1.00 43.15 273 ASP D N 1
ATOM 7045 C CA . ASP D 2 82 ? 50.693 -28.503 13.538 1.00 42.61 273 ASP D CA 1
ATOM 7046 C C . ASP D 2 82 ? 52.093 -28.854 14.021 1.00 46.87 273 ASP D C 1
ATOM 7047 O O . ASP D 2 82 ? 52.230 -29.598 14.984 1.00 47.14 273 ASP D O 1
ATOM 7052 N N . SER D 2 83 ? 53.122 -28.240 13.420 1.00 43.30 274 SER D N 1
ATOM 7053 C CA . SER D 2 83 ? 54.522 -28.442 13.782 1.00 42.59 274 SER D CA 1
ATOM 7054 C C . SER D 2 83 ? 54.876 -27.939 15.198 1.00 44.13 274 SER D C 1
ATOM 7055 O O . SER D 2 83 ? 55.924 -28.330 15.724 1.00 45.35 274 SER D O 1
ATOM 7058 N N . ALA D 2 84 ? 54.020 -27.083 15.810 1.00 36.33 275 ALA D N 1
ATOM 7059 C CA . ALA D 2 84 ? 54.232 -26.534 17.157 1.00 33.73 275 ALA D CA 1
ATOM 7060 C C . ALA D 2 84 ? 53.273 -27.094 18.227 1.00 35.51 275 ALA D C 1
ATOM 7061 O O . ALA D 2 84 ? 53.444 -26.797 19.412 1.00 35.14 275 ALA D O 1
ATOM 7063 N N . VAL D 2 85 ? 52.293 -27.915 17.823 1.00 30.97 276 VAL D N 1
ATOM 7064 C CA . VAL D 2 85 ? 51.306 -28.497 18.753 1.00 30.13 276 VAL D CA 1
ATOM 7065 C C . VAL D 2 85 ? 51.967 -29.283 19.878 1.00 33.93 276 VAL D C 1
ATOM 7066 O O . VAL D 2 85 ? 51.728 -28.964 21.040 1.00 35.05 276 VAL D O 1
ATOM 7070 N N . ASN D 2 86 ? 52.825 -30.264 19.538 1.00 28.16 277 ASN D N 1
ATOM 7071 C CA . ASN D 2 86 ? 53.490 -31.115 20.517 1.00 27.55 277 ASN D CA 1
ATOM 7072 C C . ASN D 2 86 ? 54.271 -30.358 21.592 1.00 33.43 277 ASN D C 1
ATOM 7073 O O . ASN D 2 86 ? 54.083 -30.644 22.770 1.00 32.71 277 ASN D O 1
ATOM 7078 N N . ALA D 2 87 ? 55.076 -29.347 21.203 1.00 30.98 278 ALA D N 1
ATOM 7079 C CA . ALA D 2 87 ? 55.807 -28.495 22.147 1.00 30.08 278 ALA D CA 1
ATOM 7080 C C . ALA D 2 87 ? 54.883 -27.921 23.218 1.00 34.35 278 ALA D C 1
ATOM 7081 O O . ALA D 2 87 ? 55.216 -27.991 24.399 1.00 35.54 278 ALA D O 1
ATOM 7083 N N . VAL D 2 88 ? 53.688 -27.438 22.820 1.00 30.15 279 VAL D N 1
ATOM 7084 C CA . VAL D 2 88 ? 52.685 -26.882 23.741 1.00 29.72 279 VAL D CA 1
ATOM 7085 C C . VAL D 2 88 ? 52.173 -27.953 24.754 1.00 35.04 279 VAL D C 1
ATOM 7086 O O . VAL D 2 88 ? 51.965 -27.625 25.926 1.00 33.99 279 VAL D O 1
ATOM 7090 N N . CYS D 2 89 ? 52.047 -29.239 24.315 1.00 33.16 280 CYS D N 1
ATOM 7091 C CA . CYS D 2 89 ? 51.630 -30.367 25.169 1.00 33.36 280 CYS D CA 1
ATOM 7092 C C . CYS D 2 89 ? 52.669 -30.693 26.232 1.00 36.82 280 CYS D C 1
ATOM 7093 O O . CYS D 2 89 ? 52.333 -31.335 27.235 1.00 36.78 280 CYS D O 1
ATOM 7096 N N . TYR D 2 90 ? 53.942 -30.305 25.974 1.00 32.57 281 TYR D N 1
ATOM 7097 C CA . TYR D 2 90 ? 55.078 -30.496 26.874 1.00 31.82 281 TYR D CA 1
ATOM 7098 C C . TYR D 2 90 ? 55.284 -29.288 27.788 1.00 38.51 281 TYR D C 1
ATOM 7099 O O . TYR D 2 90 ? 56.211 -29.280 28.599 1.00 39.72 281 TYR D O 1
ATOM 7108 N N . GLY D 2 91 ? 54.411 -28.290 27.663 1.00 35.44 282 GLY D N 1
ATOM 7109 C CA . GLY D 2 91 ? 54.432 -27.078 28.480 1.00 34.99 282 GLY D CA 1
ATOM 7110 C C . GLY D 2 91 ? 55.350 -25.977 27.991 1.00 37.14 282 GLY D C 1
ATOM 7111 O O . GLY D 2 91 ? 55.467 -24.936 28.647 1.00 38.17 282 GLY D O 1
ATOM 7112 N N . ALA D 2 92 ? 56.004 -26.193 26.835 1.00 30.68 283 ALA D N 1
ATOM 7113 C CA . ALA D 2 92 ? 56.921 -25.233 26.225 1.00 29.78 283 ALA D CA 1
ATOM 7114 C C . ALA D 2 92 ? 56.187 -23.967 25.748 1.00 37.14 283 ALA D C 1
ATOM 7115 O O . ALA D 2 92 ? 55.000 -24.018 25.420 1.00 37.62 283 ALA D O 1
ATOM 7117 N N . LYS D 2 93 ? 56.902 -22.830 25.724 1.00 35.42 284 LYS D N 1
ATOM 7118 C CA . LYS D 2 93 ? 56.399 -21.526 25.282 1.00 35.23 284 LYS D CA 1
ATOM 7119 C C . LYS D 2 93 ? 56.038 -21.591 23.798 1.00 38.17 284 LYS D C 1
ATOM 7120 O O . LYS D 2 93 ? 56.673 -22.341 23.052 1.00 38.53 284 LYS D O 1
ATOM 7126 N N . LEU D 2 94 ? 55.019 -20.829 23.370 1.00 33.09 285 LEU D N 1
ATOM 7127 C CA . LEU D 2 94 ? 54.643 -20.768 21.953 1.00 31.81 285 LEU D CA 1
ATOM 7128 C C . LEU D 2 94 ? 55.351 -19.547 21.338 1.00 37.11 285 LEU D C 1
ATOM 7129 O O . LEU D 2 94 ? 55.238 -18.436 21.858 1.00 36.76 285 LEU D O 1
ATOM 7134 N N . MET D 2 95 ? 56.123 -19.774 20.271 1.00 34.82 286 MET D N 1
ATOM 7135 C CA . MET D 2 95 ? 56.898 -18.729 19.576 1.00 35.53 286 MET D CA 1
ATOM 7136 C C . MET D 2 95 ? 56.217 -18.314 18.275 1.00 40.75 286 MET D C 1
ATOM 7137 O O . MET D 2 95 ? 55.349 -19.035 17.789 1.00 40.34 286 MET D O 1
ATOM 7142 N N . ILE D 2 96 ? 56.613 -17.164 17.704 1.00 39.68 287 ILE D N 1
ATOM 7143 C CA . ILE D 2 96 ? 56.067 -16.637 16.441 1.00 40.67 287 ILE D CA 1
ATOM 7144 C C . ILE D 2 96 ? 56.005 -17.694 15.296 1.00 44.63 287 ILE D C 1
ATOM 7145 O O . ILE D 2 96 ? 54.921 -17.858 14.718 1.00 42.66 287 ILE D O 1
ATOM 7150 N N . PRO D 2 97 ? 57.089 -18.488 15.021 1.00 42.20 288 PRO D N 1
ATOM 7151 C CA . PRO D 2 97 ? 56.992 -19.530 13.979 1.00 41.70 288 PRO D CA 1
ATOM 7152 C C . PRO D 2 97 ? 55.843 -20.531 14.124 1.00 46.38 288 PRO D C 1
ATOM 7153 O O . PRO D 2 97 ? 55.447 -21.114 13.118 1.00 48.09 288 PRO D O 1
ATOM 7157 N N . GLY D 2 98 ? 55.331 -20.715 15.345 1.00 41.77 289 GLY D N 1
ATOM 7158 C CA . GLY D 2 98 ? 54.240 -21.634 15.651 1.00 40.99 289 GLY D CA 1
ATOM 7159 C C . GLY D 2 98 ? 52.833 -21.070 15.528 1.00 47.73 289 GLY D C 1
ATOM 7160 O O . GLY D 2 98 ? 51.865 -21.836 15.498 1.00 48.37 289 GLY D O 1
ATOM 7161 N N . LEU D 2 99 ? 52.702 -19.733 15.457 1.00 44.80 290 LEU D N 1
ATOM 7162 C CA . LEU D 2 99 ? 51.428 -19.016 15.341 1.00 44.93 290 LEU D CA 1
ATOM 7163 C C . LEU D 2 99 ? 50.879 -19.094 13.915 1.00 50.50 290 LEU D C 1
ATOM 7164 O O . LEU D 2 99 ? 51.628 -18.929 12.950 1.00 50.63 290 LEU D O 1
ATOM 7169 N N . LEU D 2 100 ? 49.566 -19.322 13.793 1.00 47.98 291 LEU D N 1
ATOM 7170 C CA . LEU D 2 100 ? 48.854 -19.423 12.519 1.00 48.41 291 LEU D CA 1
ATOM 7171 C C . LEU D 2 100 ? 47.729 -18.377 12.439 1.00 51.83 291 LEU D C 1
ATOM 7172 O O . LEU D 2 100 ? 47.641 -17.640 11.455 1.00 53.86 291 LEU D O 1
ATOM 7177 N N . ARG D 2 101 ? 46.887 -18.311 13.482 1.00 45.70 292 ARG D N 1
ATOM 7178 C CA . ARG D 2 101 ? 45.758 -17.383 13.615 1.00 45.41 292 ARG D CA 1
ATOM 7179 C C . ARG D 2 101 ? 45.607 -16.915 15.062 1.00 47.29 292 ARG D C 1
ATOM 7180 O O . ARG D 2 101 ? 45.902 -17.672 15.987 1.00 45.22 292 ARG D O 1
ATOM 7188 N N . TYR D 2 102 ? 45.145 -15.671 15.256 1.00 43.98 293 TYR D N 1
ATOM 7189 C CA . TYR D 2 102 ? 44.964 -15.062 16.578 1.00 42.98 293 TYR D CA 1
ATOM 7190 C C . TYR D 2 102 ? 43.685 -14.237 16.608 1.00 49.01 293 TYR D C 1
ATOM 7191 O O . TYR D 2 102 ? 43.283 -13.712 15.574 1.00 49.67 293 TYR D O 1
ATOM 7200 N N . GLU D 2 103 ? 43.042 -14.131 17.781 1.00 46.89 294 GLU D N 1
ATOM 7201 C CA . GLU D 2 103 ? 41.799 -13.376 17.938 1.00 48.72 294 GLU D CA 1
ATOM 7202 C C . GLU D 2 103 ? 42.078 -11.901 18.201 1.00 56.41 294 GLU D C 1
ATOM 7203 O O . GLU D 2 103 ? 43.130 -11.550 18.731 1.00 56.66 294 GLU D O 1
ATOM 7209 N N . GLU D 2 104 ? 41.142 -11.032 17.808 1.00 56.13 295 GLU D N 1
ATOM 7210 C CA . GLU D 2 104 ? 41.221 -9.591 18.048 1.00 57.82 295 GLU D CA 1
ATOM 7211 C C . GLU D 2 104 ? 40.981 -9.373 19.539 1.00 60.83 295 GLU D C 1
ATOM 7212 O O . GLU D 2 104 ? 40.278 -10.174 20.170 1.00 60.39 295 GLU D O 1
ATOM 7218 N N . GLY D 2 105 ? 41.557 -8.305 20.084 1.00 56.63 296 GLY D N 1
ATOM 7219 C CA . GLY D 2 105 ? 41.390 -7.933 21.485 1.00 55.72 296 GLY D CA 1
ATOM 7220 C C . GLY D 2 105 ? 42.190 -8.703 22.518 1.00 56.72 296 GLY D C 1
ATOM 7221 O O . GLY D 2 105 ? 41.885 -8.617 23.716 1.00 56.68 296 GLY D O 1
ATOM 7222 N N . ILE D 2 106 ? 43.227 -9.449 22.081 1.00 50.03 297 ILE D N 1
ATOM 7223 C CA . ILE D 2 106 ? 44.110 -10.153 23.010 1.00 47.31 297 ILE D CA 1
ATOM 7224 C C . ILE D 2 106 ? 45.076 -9.089 23.577 1.00 51.49 297 ILE D C 1
ATOM 7225 O O . ILE D 2 106 ? 45.778 -8.416 22.815 1.00 50.73 297 ILE D O 1
ATOM 7230 N N . GLU D 2 107 ? 45.053 -8.907 24.904 1.00 47.85 298 GLU D N 1
ATOM 7231 C CA . GLU D 2 107 ? 45.902 -7.956 25.614 1.00 48.60 298 GLU D CA 1
ATOM 7232 C C . GLU D 2 107 ? 46.977 -8.727 26.356 1.00 49.79 298 GLU D C 1
ATOM 7233 O O . GLU D 2 107 ? 46.785 -9.898 26.660 1.00 48.56 298 GLU D O 1
ATOM 7239 N N . LEU D 2 108 ? 48.119 -8.087 26.631 1.00 45.81 299 LEU D N 1
ATOM 7240 C CA . LEU D 2 108 ? 49.227 -8.710 27.353 1.00 43.32 299 LEU D CA 1
ATOM 7241 C C . LEU D 2 108 ? 48.741 -9.276 28.707 1.00 49.21 299 LEU D C 1
ATOM 7242 O O . LEU D 2 108 ? 47.960 -8.627 29.416 1.00 51.35 299 LEU D O 1
ATOM 7247 N N . TYR D 2 109 ? 49.148 -10.520 29.000 1.00 43.57 300 TYR D N 1
ATOM 7248 C CA . TYR D 2 109 ? 48.846 -11.299 30.209 1.00 41.79 300 TYR D CA 1
ATOM 7249 C C . TYR D 2 109 ? 47.453 -11.912 30.313 1.00 47.03 300 TYR D C 1
ATOM 7250 O O . TYR D 2 109 ? 47.148 -12.584 31.311 1.00 46.25 300 TYR D O 1
ATOM 7259 N N . ASP D 2 110 ? 46.629 -11.748 29.255 1.00 43.88 301 ASP D N 1
ATOM 7260 C CA . ASP D 2 110 ? 45.292 -12.338 29.197 1.00 42.47 301 ASP D CA 1
ATOM 7261 C C . ASP D 2 110 ? 45.395 -13.860 29.187 1.00 43.68 301 ASP D C 1
ATOM 7262 O O . ASP D 2 110 ? 46.322 -14.431 28.596 1.00 42.63 301 ASP D O 1
ATOM 7267 N N . GLU D 2 111 ? 44.455 -14.510 29.880 1.00 39.34 302 GLU D N 1
ATOM 7268 C CA . GLU D 2 111 ? 44.357 -15.959 29.935 1.00 36.96 302 GLU D CA 1
ATOM 7269 C C . GLU D 2 111 ? 43.627 -16.316 28.638 1.00 42.18 302 GLU D C 1
ATOM 7270 O O . GLU D 2 111 ? 42.593 -15.711 28.320 1.00 42.80 302 GLU D O 1
ATOM 7276 N N . ILE D 2 112 ? 44.247 -17.183 27.817 1.00 37.31 303 ILE D N 1
ATOM 7277 C CA . ILE D 2 112 ? 43.732 -17.556 26.495 1.00 35.76 303 ILE D CA 1
ATOM 7278 C C . ILE D 2 112 ? 43.740 -19.061 26.318 1.00 36.72 303 ILE D C 1
ATOM 7279 O O . ILE D 2 112 ? 44.317 -19.784 27.135 1.00 35.22 303 ILE D O 1
ATOM 7284 N N . VAL D 2 113 ? 43.146 -19.533 25.223 1.00 32.66 304 VAL D N 1
ATOM 7285 C CA . VAL D 2 113 ? 43.175 -20.949 24.878 1.00 30.39 304 VAL D CA 1
ATOM 7286 C C . VAL D 2 113 ? 43.959 -21.120 23.556 1.00 34.64 304 VAL D C 1
ATOM 7287 O O . VAL D 2 113 ? 43.799 -20.309 22.619 1.00 34.82 304 VAL D O 1
ATOM 7291 N N . LEU D 2 114 ? 44.836 -22.148 23.515 1.00 30.06 305 LEU D N 1
ATOM 7292 C CA . LEU D 2 114 ? 45.597 -22.525 22.328 1.00 29.92 305 LEU D CA 1
ATOM 7293 C C . LEU D 2 114 ? 44.896 -23.727 21.694 1.00 34.97 305 LEU D C 1
ATOM 7294 O O . LEU D 2 114 ? 44.674 -24.729 22.369 1.00 35.85 305 LEU D O 1
ATOM 7299 N N . ILE D 2 115 ? 44.454 -23.589 20.443 1.00 32.24 306 ILE D N 1
ATOM 7300 C CA . ILE D 2 115 ? 43.710 -24.641 19.723 1.00 32.54 306 ILE D CA 1
ATOM 7301 C C . ILE D 2 115 ? 44.448 -25.087 18.441 1.00 36.09 306 ILE D C 1
ATOM 7302 O O . ILE D 2 115 ? 45.263 -24.329 17.913 1.00 36.34 306 ILE D O 1
ATOM 7307 N N . THR D 2 116 ? 44.145 -26.303 17.939 1.00 31.04 307 THR D N 1
ATOM 7308 C CA . THR D 2 116 ? 44.702 -26.825 16.688 1.00 30.66 307 THR D CA 1
ATOM 7309 C C . THR D 2 116 ? 43.788 -26.366 15.537 1.00 35.56 307 THR D C 1
ATOM 7310 O O . THR D 2 116 ? 42.747 -25.762 15.788 1.00 34.76 307 THR D O 1
ATOM 7314 N N . THR D 2 117 ? 44.151 -26.685 14.287 1.00 34.18 308 THR D N 1
ATOM 7315 C CA . THR D 2 117 ? 43.333 -26.346 13.114 1.00 36.00 308 THR D CA 1
ATOM 7316 C C . THR D 2 117 ? 42.112 -27.270 13.047 1.00 40.46 308 THR D C 1
ATOM 7317 O O . THR D 2 117 ? 41.154 -26.973 12.338 1.00 41.91 308 THR D O 1
ATOM 7321 N N . LYS D 2 118 ? 42.152 -28.381 13.801 1.00 35.66 309 LYS D N 1
ATOM 7322 C CA . LYS D 2 118 ? 41.064 -29.348 13.910 1.00 35.31 309 LYS D CA 1
ATOM 7323 C C . LYS D 2 118 ? 40.029 -28.921 14.966 1.00 40.05 309 LYS D C 1
ATOM 7324 O O . LYS D 2 118 ? 38.925 -29.467 14.990 1.00 40.68 309 LYS D O 1
ATOM 7330 N N . GLY D 2 119 ? 40.373 -27.934 15.790 1.00 36.59 310 GLY D N 1
ATOM 7331 C CA . GLY D 2 119 ? 39.496 -27.425 16.839 1.00 36.97 310 GLY D CA 1
ATOM 7332 C C . GLY D 2 119 ? 39.675 -28.089 18.195 1.00 40.96 310 GLY D C 1
ATOM 7333 O O . GLY D 2 119 ? 38.797 -27.970 19.062 1.00 41.73 310 GLY D O 1
ATOM 7334 N N . GLU D 2 120 ? 40.820 -28.777 18.399 1.00 34.94 311 GLU D N 1
ATOM 7335 C CA . GLU D 2 120 ? 41.151 -29.443 19.652 1.00 33.01 311 GLU D CA 1
ATOM 7336 C C . GLU D 2 120 ? 41.824 -28.437 20.569 1.00 36.38 311 GLU D C 1
ATOM 7337 O O . GLU D 2 120 ? 42.620 -27.621 20.103 1.00 35.12 311 GLU D O 1
ATOM 7343 N N . ALA D 2 121 ? 41.516 -28.497 21.878 1.00 33.01 312 ALA D N 1
ATOM 7344 C CA . ALA D 2 121 ? 42.106 -27.586 22.851 1.00 32.14 312 ALA D CA 1
ATOM 7345 C C . ALA D 2 121 ? 43.454 -28.134 23.292 1.00 36.21 312 ALA D C 1
ATOM 7346 O O . ALA D 2 121 ? 43.520 -29.242 23.819 1.00 37.56 312 ALA D O 1
ATOM 7348 N N . ILE D 2 122 ? 44.535 -27.381 23.053 1.00 31.48 313 ILE D N 1
ATOM 7349 C CA . ILE D 2 122 ? 45.881 -27.823 23.431 1.00 29.60 313 ILE D CA 1
ATOM 7350 C C . ILE D 2 122 ? 46.176 -27.497 24.892 1.00 35.66 313 ILE D C 1
ATOM 7351 O O . ILE D 2 122 ? 46.626 -28.363 25.655 1.00 37.25 313 ILE D O 1
ATOM 7356 N N . ALA D 2 123 ? 45.980 -26.232 25.262 1.00 30.75 314 ALA D N 1
ATOM 7357 C CA . ALA D 2 123 ? 46.315 -25.736 26.572 1.00 29.24 314 ALA D CA 1
ATOM 7358 C C . ALA D 2 123 ? 45.634 -24.411 26.835 1.00 34.64 314 ALA D C 1
ATOM 7359 O O . ALA D 2 123 ? 45.163 -23.749 25.904 1.00 34.76 314 ALA D O 1
ATOM 7361 N N . VAL D 2 124 ? 45.596 -24.030 28.127 1.00 30.50 315 VAL D N 1
ATOM 7362 C CA . VAL D 2 124 ? 45.192 -22.712 28.605 1.00 29.62 315 VAL D CA 1
ATOM 7363 C C . VAL D 2 124 ? 46.556 -22.039 28.805 1.00 34.52 315 VAL D C 1
ATOM 7364 O O . VAL D 2 124 ? 47.478 -22.655 29.365 1.00 32.61 315 VAL D O 1
ATOM 7368 N N . ALA D 2 125 ? 46.701 -20.824 28.268 1.00 32.33 316 ALA D N 1
ATOM 7369 C CA . ALA D 2 125 ? 47.960 -20.104 28.283 1.00 32.70 316 ALA D CA 1
ATOM 7370 C C . ALA D 2 125 ? 47.799 -18.648 28.673 1.00 37.31 316 ALA D C 1
ATOM 7371 O O . ALA D 2 125 ? 46.678 -18.147 28.747 1.00 36.63 316 ALA D O 1
ATOM 7373 N N . ILE D 2 126 ? 48.932 -17.969 28.921 1.00 34.88 317 ILE D N 1
ATOM 7374 C CA . ILE D 2 126 ? 48.969 -16.550 29.256 1.00 36.51 317 ILE D CA 1
ATOM 7375 C C . ILE D 2 126 ? 49.568 -15.829 28.060 1.00 40.14 317 ILE D C 1
ATOM 7376 O O . ILE D 2 126 ? 50.694 -16.145 27.666 1.00 39.42 317 ILE D O 1
ATOM 7381 N N . ALA D 2 127 ? 48.815 -14.859 27.495 1.00 36.42 318 ALA D N 1
ATOM 7382 C CA . ALA D 2 127 ? 49.238 -14.048 26.356 1.00 36.70 318 ALA D CA 1
ATOM 7383 C C . ALA D 2 127 ? 50.514 -13.242 26.691 1.00 40.70 318 ALA D C 1
ATOM 7384 O O . ALA D 2 127 ? 50.536 -12.515 27.678 1.00 40.64 318 ALA D O 1
ATOM 7386 N N . GLN D 2 128 ? 51.593 -13.451 25.922 1.00 36.88 319 GLN D N 1
ATOM 7387 C CA . GLN D 2 128 ? 52.880 -12.785 26.142 1.00 37.37 319 GLN D CA 1
ATOM 7388 C C . GLN D 2 128 ? 53.144 -11.615 25.182 1.00 47.05 319 GLN D C 1
ATOM 7389 O O . GLN D 2 128 ? 54.218 -10.991 25.231 1.00 49.59 319 GLN D O 1
ATOM 7395 N N . MET D 2 129 ? 52.138 -11.303 24.339 1.00 43.71 320 MET D N 1
ATOM 7396 C CA . MET D 2 129 ? 52.092 -10.184 23.402 1.00 45.25 320 MET D CA 1
ATOM 7397 C C . MET D 2 129 ? 50.664 -9.842 22.974 1.00 50.30 320 MET D C 1
ATOM 7398 O O . MET D 2 129 ? 49.807 -10.722 22.924 1.00 48.14 320 MET D O 1
ATOM 7403 N N . SER D 2 130 ? 50.398 -8.546 22.733 1.00 50.24 321 SER D N 1
ATOM 7404 C CA . SER D 2 130 ? 49.080 -8.048 22.332 1.00 51.40 321 SER D CA 1
ATOM 7405 C C . SER D 2 130 ? 48.760 -8.354 20.843 1.00 55.99 321 SER D C 1
ATOM 7406 O O . SER D 2 130 ? 49.650 -8.764 20.101 1.00 55.74 321 SER D O 1
ATOM 7409 N N . THR D 2 131 ? 47.499 -8.169 20.413 1.00 52.95 322 THR D N 1
ATOM 7410 C CA . THR D 2 131 ? 47.087 -8.397 19.023 1.00 53.38 322 THR D CA 1
ATOM 7411 C C . THR D 2 131 ? 47.922 -7.553 18.035 1.00 62.10 322 THR D C 1
ATOM 7412 O O . THR D 2 131 ? 48.293 -8.078 16.983 1.00 62.08 322 THR D O 1
ATOM 7416 N N . VAL D 2 132 ? 48.295 -6.295 18.398 1.00 62.02 323 VAL D N 1
ATOM 7417 C CA . VAL D 2 132 ? 49.144 -5.474 17.517 1.00 64.89 323 VAL D CA 1
ATOM 7418 C C . VAL D 2 132 ? 50.539 -6.081 17.269 1.00 69.24 323 VAL D C 1
ATOM 7419 O O . VAL D 2 132 ? 51.029 -6.034 16.136 1.00 70.59 323 VAL D O 1
ATOM 7423 N N . ASP D 2 133 ? 51.154 -6.670 18.319 1.00 63.91 324 ASP D N 1
ATOM 7424 C CA . ASP D 2 133 ? 52.467 -7.319 18.239 1.00 62.39 324 ASP D CA 1
ATOM 7425 C C . ASP D 2 133 ? 52.390 -8.636 17.484 1.00 62.47 324 ASP D C 1
ATOM 7426 O O . ASP D 2 133 ? 53.344 -8.985 16.792 1.00 61.00 324 ASP D O 1
ATOM 7431 N N . LEU D 2 134 ? 51.268 -9.383 17.635 1.00 57.45 325 LEU D N 1
ATOM 7432 C CA . LEU D 2 134 ? 51.038 -10.665 16.956 1.00 54.80 325 LEU D CA 1
ATOM 7433 C C . LEU D 2 134 ? 51.023 -10.478 15.438 1.00 62.50 325 LEU D C 1
ATOM 7434 O O . LEU D 2 134 ? 51.493 -11.353 14.714 1.00 61.64 325 LEU D O 1
ATOM 7439 N N . ALA D 2 135 ? 50.535 -9.307 14.975 1.00 62.51 326 ALA D N 1
ATOM 7440 C CA . ALA D 2 135 ? 50.439 -8.896 13.577 1.00 64.84 326 ALA D CA 1
ATOM 7441 C C . ALA D 2 135 ? 51.777 -8.461 12.992 1.00 73.04 326 ALA D C 1
ATOM 7442 O O . ALA D 2 135 ? 52.039 -8.713 11.810 1.00 73.41 326 ALA D O 1
ATOM 7444 N N . SER D 2 136 ? 52.611 -7.780 13.812 1.00 71.98 327 SER D N 1
ATOM 7445 C CA . SER D 2 136 ? 53.890 -7.206 13.401 1.00 73.27 327 SER D CA 1
ATOM 7446 C C . SER D 2 136 ? 55.123 -8.065 13.648 1.00 77.08 327 SER D C 1
ATOM 7447 O O . SER D 2 136 ? 55.857 -8.313 12.692 1.00 78.04 327 SER D O 1
ATOM 7450 N N . CYS D 2 137 ? 55.367 -8.496 14.914 1.00 72.21 328 CYS D N 1
ATOM 7451 C CA . CYS D 2 137 ? 56.544 -9.269 15.329 1.00 70.86 328 CYS D CA 1
ATOM 7452 C C . CYS D 2 137 ? 56.887 -10.436 14.450 1.00 74.20 328 CYS D C 1
ATOM 7453 O O . CYS D 2 137 ? 56.017 -11.253 14.144 1.00 73.27 328 CYS D O 1
ATOM 7456 N N . ASP D 2 138 ? 58.167 -10.515 14.061 1.00 70.65 329 ASP D N 1
ATOM 7457 C CA . ASP D 2 138 ? 58.718 -11.590 13.240 1.00 69.39 329 ASP D CA 1
ATOM 7458 C C . ASP D 2 138 ? 59.368 -12.646 14.131 1.00 69.73 329 ASP D C 1
ATOM 7459 O O . ASP D 2 138 ? 59.735 -13.717 13.641 1.00 68.21 329 ASP D O 1
ATOM 7464 N N . HIS D 2 139 ? 59.514 -12.334 15.440 1.00 65.42 330 HIS D N 1
ATOM 7465 C CA . HIS D 2 139 ? 60.133 -13.202 16.446 1.00 63.73 330 HIS D CA 1
ATOM 7466 C C . HIS D 2 139 ? 59.642 -12.880 17.878 1.00 63.01 330 HIS D C 1
ATOM 7467 O O . HIS D 2 139 ? 59.155 -11.778 18.137 1.00 62.75 330 HIS D O 1
ATOM 7474 N N . GLY D 2 140 ? 59.799 -13.845 18.783 1.00 55.89 331 GLY D N 1
ATOM 7475 C CA . GLY D 2 140 ? 59.427 -13.700 20.185 1.00 53.94 331 GLY D CA 1
ATOM 7476 C C . GLY D 2 140 ? 58.428 -14.711 20.708 1.00 52.35 331 GLY D C 1
ATOM 7477 O O . GLY D 2 140 ? 57.902 -15.525 19.944 1.00 50.49 331 GLY D O 1
ATOM 7478 N N . VAL D 2 141 ? 58.168 -14.651 22.036 1.00 46.06 332 VAL D N 1
ATOM 7479 C CA . VAL D 2 141 ? 57.221 -15.507 22.764 1.00 42.69 332 VAL D CA 1
ATOM 7480 C C . VAL D 2 141 ? 55.823 -14.955 22.573 1.00 43.60 332 VAL D C 1
ATOM 7481 O O . VAL D 2 141 ? 55.560 -13.810 22.919 1.00 45.09 332 VAL D O 1
ATOM 7485 N N . VAL D 2 142 ? 54.931 -15.774 22.041 1.00 36.63 333 VAL D N 1
ATOM 7486 C CA . VAL D 2 142 ? 53.532 -15.447 21.813 1.00 35.77 333 VAL D CA 1
ATOM 7487 C C . VAL D 2 142 ? 52.724 -15.674 23.119 1.00 38.46 333 VAL D C 1
ATOM 7488 O O . VAL D 2 142 ? 51.925 -14.821 23.519 1.00 38.46 333 VAL D O 1
ATOM 7492 N N . ALA D 2 143 ? 52.917 -16.841 23.755 1.00 33.35 334 ALA D N 1
ATOM 7493 C CA . ALA D 2 143 ? 52.213 -17.244 24.967 1.00 32.29 334 ALA D CA 1
ATOM 7494 C C . ALA D 2 143 ? 52.996 -18.287 25.728 1.00 35.58 334 ALA D C 1
ATOM 7495 O O . ALA D 2 143 ? 53.760 -19.048 25.133 1.00 35.07 334 ALA D O 1
ATOM 7497 N N . SER D 2 144 ? 52.795 -18.318 27.051 1.00 32.65 335 SER D N 1
ATOM 7498 C CA . SER D 2 144 ? 53.400 -19.270 27.975 1.00 32.44 335 SER D CA 1
ATOM 7499 C C . SER D 2 144 ? 52.282 -20.157 28.529 1.00 35.97 335 SER D C 1
ATOM 7500 O O . SER D 2 144 ? 51.216 -19.645 28.867 1.00 36.31 335 SER D O 1
ATOM 7503 N N . VAL D 2 145 ? 52.507 -21.478 28.590 1.00 31.76 336 VAL D N 1
ATOM 7504 C CA . VAL D 2 145 ? 51.496 -22.446 29.035 1.00 31.41 336 VAL D CA 1
ATOM 7505 C C . VAL D 2 145 ? 51.151 -22.370 30.540 1.00 37.20 336 VAL D C 1
ATOM 7506 O O . VAL D 2 145 ? 52.043 -22.503 31.379 1.00 39.39 336 VAL D O 1
ATOM 7510 N N . LYS D 2 146 ? 49.864 -22.152 30.866 1.00 32.82 337 LYS D N 1
ATOM 7511 C CA . LYS D 2 146 ? 49.362 -22.134 32.243 1.00 32.84 337 LYS D CA 1
ATOM 7512 C C . LYS D 2 146 ? 48.936 -23.571 32.658 1.00 39.07 337 LYS D C 1
ATOM 7513 O O . LYS D 2 146 ? 49.268 -24.026 33.761 1.00 39.83 337 LYS D O 1
ATOM 7519 N N . ARG D 2 147 ? 48.181 -24.264 31.776 1.00 33.88 338 ARG D N 1
ATOM 7520 C CA . ARG D 2 147 ? 47.692 -25.609 32.028 1.00 32.64 338 ARG D CA 1
ATOM 7521 C C . ARG D 2 147 ? 47.495 -26.369 30.717 1.00 35.12 338 ARG D C 1
ATOM 7522 O O . ARG D 2 147 ? 46.623 -25.995 29.937 1.00 34.49 338 ARG D O 1
ATOM 7530 N N . CYS D 2 148 ? 48.303 -27.432 30.489 1.00 32.47 339 CYS D N 1
ATOM 7531 C CA . CYS D 2 148 ? 48.223 -28.347 29.342 1.00 34.00 339 CYS D CA 1
ATOM 7532 C C . CYS D 2 148 ? 46.897 -29.104 29.408 1.00 35.35 339 CYS D C 1
ATOM 7533 O O . CYS D 2 148 ? 46.531 -29.607 30.475 1.00 36.22 339 CYS D O 1
ATOM 7536 N N . ILE D 2 149 ? 46.214 -29.238 28.281 1.00 28.60 340 ILE D N 1
ATOM 7537 C CA . ILE D 2 149 ? 44.954 -29.981 28.234 1.00 28.01 340 ILE D CA 1
ATOM 7538 C C . ILE D 2 149 ? 45.162 -31.276 27.412 1.00 33.49 340 ILE D C 1
ATOM 7539 O O . ILE D 2 149 ? 44.791 -32.355 27.865 1.00 34.30 340 ILE D O 1
ATOM 7544 N N . MET D 2 150 ? 45.814 -31.159 26.246 1.00 29.77 341 MET D N 1
ATOM 7545 C CA . MET D 2 150 ? 46.073 -32.259 25.327 1.00 29.84 341 MET D CA 1
ATOM 7546 C C . MET D 2 150 ? 47.248 -33.149 25.729 1.00 33.55 341 MET D C 1
ATOM 7547 O O . MET D 2 150 ? 48.268 -32.639 26.184 1.00 32.24 341 MET D O 1
ATOM 7552 N N . GLU D 2 151 ? 47.096 -34.485 25.512 1.00 30.75 342 GLU D N 1
ATOM 7553 C CA . GLU D 2 151 ? 48.086 -35.542 25.715 1.00 30.70 342 GLU D CA 1
ATOM 7554 C C . GLU D 2 151 ? 49.341 -35.211 24.925 1.00 36.67 342 GLU D C 1
ATOM 7555 O O . GLU D 2 151 ? 49.250 -34.670 23.814 1.00 37.48 342 GLU D O 1
ATOM 7561 N N . ARG D 2 152 ? 50.504 -35.631 25.437 1.00 33.42 343 ARG D N 1
ATOM 7562 C CA . ARG D 2 152 ? 51.761 -35.490 24.715 1.00 32.97 343 ARG D CA 1
ATOM 7563 C C . ARG D 2 152 ? 51.755 -36.539 23.618 1.00 38.23 343 ARG D C 1
ATOM 7564 O O . ARG D 2 152 ? 51.165 -37.612 23.786 1.00 37.83 343 ARG D O 1
ATOM 7572 N N . ASP D 2 153 ? 52.410 -36.226 22.499 1.00 35.48 344 ASP D N 1
ATOM 7573 C CA . ASP D 2 153 ? 52.560 -37.114 21.352 1.00 35.73 344 ASP D CA 1
ATOM 7574 C C . ASP D 2 153 ? 51.301 -37.456 20.563 1.00 42.28 344 ASP D C 1
ATOM 7575 O O . ASP D 2 153 ? 51.289 -38.468 19.856 1.00 43.54 344 ASP D O 1
ATOM 7580 N N . LEU D 2 154 ? 50.273 -36.573 20.613 1.00 38.72 345 LEU D N 1
ATOM 7581 C CA . LEU D 2 154 ? 49.074 -36.726 19.787 1.00 39.00 345 LEU D CA 1
ATOM 7582 C C . LEU D 2 154 ? 49.450 -36.245 18.351 1.00 45.23 345 LEU D C 1
ATOM 7583 O O . LEU D 2 154 ? 48.968 -36.782 17.350 1.00 45.61 345 LEU D O 1
ATOM 7588 N N . TYR D 2 155 ? 50.364 -35.263 18.287 1.00 42.04 346 TYR D N 1
ATOM 7589 C CA . TYR D 2 155 ? 50.925 -34.665 17.085 1.00 42.47 346 TYR D CA 1
ATOM 7590 C C . TYR D 2 155 ? 52.449 -34.923 17.177 1.00 48.62 346 TYR D C 1
ATOM 7591 O O . TYR D 2 155 ? 53.211 -33.980 17.424 1.00 49.30 346 TYR D O 1
ATOM 7600 N N . PRO D 2 156 ? 52.931 -36.194 17.064 1.00 43.76 347 PRO D N 1
ATOM 7601 C CA . PRO D 2 156 ? 54.363 -36.431 17.236 1.00 42.99 347 PRO D CA 1
ATOM 7602 C C . PRO D 2 156 ? 55.193 -36.089 16.005 1.00 47.19 347 PRO D C 1
ATOM 7603 O O . PRO D 2 156 ? 54.654 -35.794 14.939 1.00 48.21 347 PRO D O 1
ATOM 7607 N N . ARG D 2 157 ? 56.508 -36.184 16.159 1.00 42.56 348 ARG D N 1
ATOM 7608 C CA . ARG D 2 157 ? 57.469 -36.011 15.093 1.00 43.54 348 ARG D CA 1
ATOM 7609 C C . ARG D 2 157 ? 57.335 -37.234 14.202 1.00 51.61 348 ARG D C 1
ATOM 7610 O O . ARG D 2 157 ? 57.439 -38.372 14.678 1.00 52.09 348 ARG D O 1
ATOM 7618 N N . ARG D 2 158 ? 56.979 -37.008 12.938 1.00 50.38 349 ARG D N 1
ATOM 7619 C CA . ARG D 2 158 ? 56.747 -38.118 12.017 1.00 51.19 349 ARG D CA 1
ATOM 7620 C C . ARG D 2 158 ? 57.842 -38.286 10.989 1.00 57.01 349 ARG D C 1
ATOM 7621 O O . ARG D 2 158 ? 58.481 -37.308 10.601 1.00 56.28 349 ARG D O 1
ATOM 7629 N N . TRP D 2 159 ? 58.092 -39.553 10.597 1.00 56.27 350 TRP D N 1
ATOM 7630 C CA . TRP D 2 159 ? 59.093 -39.930 9.599 1.00 57.35 350 TRP D CA 1
ATOM 7631 C C . TRP D 2 159 ? 58.390 -40.254 8.279 1.00 62.39 350 TRP D C 1
ATOM 7632 O O . TRP D 2 159 ? 57.612 -41.208 8.203 1.00 61.38 350 TRP D O 1
ATOM 7643 N N . GLY D 2 160 ? 58.639 -39.410 7.278 1.00 60.81 351 GLY D N 1
ATOM 7644 C CA . GLY D 2 160 ? 58.035 -39.501 5.951 1.00 62.49 351 GLY D CA 1
ATOM 7645 C C . GLY D 2 160 ? 58.328 -40.776 5.186 1.00 68.36 351 GLY D C 1
ATOM 7646 O O . GLY D 2 160 ? 57.478 -41.260 4.431 1.00 68.80 351 GLY D O 1
ATOM 7647 N N . LEU D 2 161 ? 59.532 -41.326 5.376 1.00 65.35 352 LEU D N 1
ATOM 7648 C CA . LEU D 2 161 ? 59.946 -42.554 4.709 1.00 66.79 352 LEU D CA 1
ATOM 7649 C C . LEU D 2 161 ? 59.537 -43.804 5.514 1.00 69.84 352 LEU D C 1
ATOM 7650 O O . LEU D 2 161 ? 58.819 -43.672 6.516 1.00 68.62 352 LEU D O 1
ATOM 7655 N N . GLY D 2 162 ? 59.925 -44.989 5.044 1.00 66.84 353 GLY D N 1
ATOM 7656 C CA . GLY D 2 162 ? 59.549 -46.254 5.677 1.00 66.90 353 GLY D CA 1
ATOM 7657 C C . GLY D 2 162 ? 60.016 -46.471 7.111 1.00 67.95 353 GLY D C 1
ATOM 7658 O O . GLY D 2 162 ? 61.093 -45.991 7.475 1.00 66.97 353 GLY D O 1
ATOM 7659 N N . PRO D 2 163 ? 59.235 -47.206 7.958 1.00 62.07 354 PRO D N 1
ATOM 7660 C CA . PRO D 2 163 ? 59.689 -47.480 9.338 1.00 60.40 354 PRO D CA 1
ATOM 7661 C C . PRO D 2 163 ? 60.992 -48.282 9.368 1.00 65.02 354 PRO D C 1
ATOM 7662 O O . PRO D 2 163 ? 61.145 -49.252 8.619 1.00 66.64 354 PRO D O 1
ATOM 7666 N N . VAL D 2 164 ? 61.946 -47.824 10.198 1.00 60.01 355 VAL D N 1
ATOM 7667 C CA . VAL D 2 164 ? 63.305 -48.370 10.347 1.00 59.60 355 VAL D CA 1
ATOM 7668 C C . VAL D 2 164 ? 63.383 -49.820 10.809 1.00 63.74 355 VAL D C 1
ATOM 7669 O O . VAL D 2 164 ? 64.185 -50.576 10.259 1.00 65.62 355 VAL D O 1
ATOM 7673 N N . ALA D 2 165 ? 62.563 -50.207 11.811 1.00 58.59 356 ALA D N 1
ATOM 7674 C CA . ALA D 2 165 ? 62.526 -51.570 12.356 1.00 59.18 356 ALA D CA 1
ATOM 7675 C C . ALA D 2 165 ? 62.108 -52.570 11.278 1.00 64.45 356 ALA D C 1
ATOM 7676 O O . ALA D 2 165 ? 62.751 -53.610 11.149 1.00 66.49 356 ALA D O 1
ATOM 7678 N N . GLN D 2 166 ? 61.080 -52.232 10.463 1.00 59.03 357 GLN D N 1
ATOM 7679 C CA . GLN D 2 166 ? 60.652 -53.076 9.351 1.00 59.77 357 GLN D CA 1
ATOM 7680 C C . GLN D 2 166 ? 61.740 -53.128 8.254 1.00 64.33 357 GLN D C 1
ATOM 7681 O O . GLN D 2 166 ? 61.930 -54.178 7.643 1.00 66.36 357 GLN D O 1
ATOM 7687 N N . LYS D 2 167 ? 62.477 -52.027 8.034 1.00 59.25 358 LYS D N 1
ATOM 7688 C CA . LYS D 2 167 ? 63.559 -52.031 7.049 1.00 60.43 358 LYS D CA 1
ATOM 7689 C C . LYS D 2 167 ? 64.676 -52.997 7.447 1.00 66.23 358 LYS D C 1
ATOM 7690 O O . LYS D 2 167 ? 65.196 -53.690 6.575 1.00 68.02 358 LYS D O 1
ATOM 7696 N N . LYS D 2 168 ? 65.008 -53.079 8.760 1.00 62.32 359 LYS D N 1
ATOM 7697 C CA . LYS D 2 168 ? 66.038 -53.997 9.267 1.00 63.75 359 LYS D CA 1
ATOM 7698 C C . LYS D 2 168 ? 65.617 -55.476 9.120 1.00 71.17 359 LYS D C 1
ATOM 7699 O O . LYS D 2 168 ? 66.472 -56.314 8.827 1.00 72.48 359 LYS D O 1
ATOM 7705 N N . LYS D 2 169 ? 64.307 -55.786 9.301 1.00 68.71 360 LYS D N 1
ATOM 7706 C CA . LYS D 2 169 ? 63.745 -57.143 9.151 1.00 71.22 360 LYS D CA 1
ATOM 7707 C C . LYS D 2 169 ? 63.889 -57.614 7.703 1.00 78.51 360 LYS D C 1
ATOM 7708 O O . LYS D 2 169 ? 64.304 -58.752 7.469 1.00 80.12 360 LYS D O 1
ATOM 7714 N N . GLN D 2 170 ? 63.575 -56.717 6.738 1.00 76.17 361 GLN D N 1
ATOM 7715 C CA . GLN D 2 170 ? 63.686 -56.950 5.292 1.00 78.79 361 GLN D CA 1
ATOM 7716 C C . GLN D 2 170 ? 65.139 -57.188 4.918 1.00 85.87 361 GLN D C 1
ATOM 7717 O O . GLN D 2 170 ? 65.414 -58.005 4.044 1.00 88.38 361 GLN D O 1
ATOM 7723 N N . MET D 2 171 ? 66.066 -56.510 5.616 1.00 81.77 362 MET D N 1
ATOM 7724 C CA . MET D 2 171 ? 67.502 -56.665 5.419 1.00 83.19 362 MET D CA 1
ATOM 7725 C C . MET D 2 171 ? 68.030 -58.005 5.960 1.00 90.01 362 MET D C 1
ATOM 7726 O O . MET D 2 171 ? 68.977 -58.547 5.388 1.00 91.18 362 MET D O 1
ATOM 7731 N N . LYS D 2 172 ? 67.406 -58.547 7.040 1.00 87.60 363 LYS D N 1
ATOM 7732 C CA . LYS D 2 172 ? 67.743 -59.850 7.637 1.00 90.16 363 LYS D CA 1
ATOM 7733 C C . LYS D 2 172 ? 67.303 -60.952 6.682 1.00 99.17 363 LYS D C 1
ATOM 7734 O O . LYS D 2 172 ? 68.030 -61.926 6.480 1.00 101.62 363 LYS D O 1
ATOM 7740 N N . ALA D 2 173 ? 66.104 -60.780 6.092 1.00 96.67 364 ALA D N 1
ATOM 7741 C CA . ALA D 2 173 ? 65.487 -61.689 5.129 1.00 99.40 364 ALA D CA 1
ATOM 7742 C C . ALA D 2 173 ? 66.269 -61.758 3.800 1.00 107.02 364 ALA D C 1
ATOM 7743 O O . ALA D 2 173 ? 66.258 -62.802 3.140 1.00 110.40 364 ALA D O 1
ATOM 7745 N N . ASP D 2 174 ? 66.943 -60.653 3.418 1.00 102.34 365 ASP D N 1
ATOM 7746 C CA . ASP D 2 174 ? 67.737 -60.537 2.189 1.00 103.85 365 ASP D CA 1
ATOM 7747 C C . ASP D 2 174 ? 69.212 -60.903 2.392 1.00 108.52 365 ASP D C 1
ATOM 7748 O O . ASP D 2 174 ? 69.907 -61.190 1.413 1.00 110.30 365 ASP D O 1
ATOM 7753 N N . GLY D 2 175 ? 69.675 -60.868 3.642 1.00 103.42 366 GLY D N 1
ATOM 7754 C CA . GLY D 2 175 ? 71.063 -61.153 3.995 1.00 103.74 366 GLY D CA 1
ATOM 7755 C C . GLY D 2 175 ? 71.976 -59.969 3.746 1.00 104.72 366 GLY D C 1
ATOM 7756 O O . GLY D 2 175 ? 73.171 -60.147 3.489 1.00 105.62 366 GLY D O 1
ATOM 7757 N N . LYS D 2 176 ? 71.406 -58.746 3.833 1.00 97.58 367 LYS D N 1
ATOM 7758 C CA . LYS D 2 176 ? 72.091 -57.464 3.621 1.00 95.42 367 LYS D CA 1
ATOM 7759 C C . LYS D 2 176 ? 72.707 -56.900 4.925 1.00 96.39 367 LYS D C 1
ATOM 7760 O O . LYS D 2 176 ? 73.144 -55.748 4.963 1.00 93.90 367 LYS D O 1
ATOM 7766 N N . LEU D 2 177 ? 72.773 -57.739 5.973 1.00 93.21 368 LEU D N 1
ATOM 7767 C CA . LEU D 2 177 ? 73.310 -57.410 7.294 1.00 91.31 368 LEU D CA 1
ATOM 7768 C C . LEU D 2 177 ? 74.661 -58.088 7.534 1.00 97.39 368 LEU D C 1
ATOM 7769 O O . LEU D 2 177 ? 74.944 -59.123 6.920 1.00 99.28 368 LEU D O 1
ATOM 7774 N N . ASP D 2 178 ? 75.490 -57.506 8.426 1.00 93.39 369 ASP D N 1
ATOM 7775 C CA . ASP D 2 178 ? 76.810 -58.045 8.763 1.00 95.27 369 ASP D CA 1
ATOM 7776 C C . ASP D 2 178 ? 76.744 -59.349 9.593 1.00 102.11 369 ASP D C 1
ATOM 7777 O O . ASP D 2 178 ? 75.643 -59.799 9.939 1.00 101.27 369 ASP D O 1
ATOM 7782 N N . LYS D 2 179 ? 77.926 -59.948 9.908 1.00 101.12 370 LYS D N 1
ATOM 7783 C CA . LYS D 2 179 ? 78.060 -61.189 10.680 1.00 103.04 370 LYS D CA 1
ATOM 7784 C C . LYS D 2 179 ? 77.494 -61.121 12.096 1.00 105.83 370 LYS D C 1
ATOM 7785 O O . LYS D 2 179 ? 77.016 -62.138 12.608 1.00 106.97 370 LYS D O 1
ATOM 7791 N N . TYR D 2 180 ? 77.503 -59.916 12.709 1.00 99.19 371 TYR D N 1
ATOM 7792 C CA . TYR D 2 180 ? 76.975 -59.665 14.053 1.00 97.06 371 TYR D CA 1
ATOM 7793 C C . TYR D 2 180 ? 75.454 -59.382 14.068 1.00 96.47 371 TYR D C 1
ATOM 7794 O O . TYR D 2 180 ? 74.886 -59.142 15.135 1.00 94.58 371 TYR D O 1
ATOM 7803 N N . GLY D 2 181 ? 74.818 -59.449 12.895 1.00 91.47 372 GLY D N 1
ATOM 7804 C CA . GLY D 2 181 ? 73.386 -59.219 12.713 1.00 88.99 372 GLY D CA 1
ATOM 7805 C C . GLY D 2 181 ? 72.970 -57.769 12.885 1.00 87.47 372 GLY D C 1
ATOM 7806 O O . GLY D 2 181 ? 71.881 -57.480 13.402 1.00 85.33 372 GLY D O 1
ATOM 7807 N N . ARG D 2 182 ? 73.845 -56.842 12.449 1.00 81.23 373 ARG D N 1
ATOM 7808 C CA . ARG D 2 182 ? 73.621 -55.403 12.577 1.00 77.80 373 ARG D CA 1
ATOM 7809 C C . ARG D 2 182 ? 73.765 -54.660 11.257 1.00 81.30 373 ARG D C 1
ATOM 7810 O O . ARG D 2 182 ? 74.419 -55.154 10.344 1.00 82.45 373 ARG D O 1
ATOM 7818 N N . VAL D 2 183 ? 73.121 -53.483 11.149 1.00 76.47 374 VAL D N 1
ATOM 7819 C CA . VAL D 2 183 ? 73.167 -52.619 9.962 1.00 76.01 374 VAL D CA 1
ATOM 7820 C C . VAL D 2 183 ? 74.553 -51.955 9.915 1.00 81.88 374 VAL D C 1
ATOM 7821 O O . VAL D 2 183 ? 74.902 -51.190 10.818 1.00 80.14 374 VAL D O 1
ATOM 7825 N N . ASN D 2 184 ? 75.347 -52.276 8.888 1.00 81.70 375 ASN D N 1
ATOM 7826 C CA . ASN D 2 184 ? 76.694 -51.720 8.756 1.00 82.98 375 ASN D CA 1
ATOM 7827 C C . ASN D 2 184 ? 76.722 -50.417 7.964 1.00 86.90 375 ASN D C 1
ATOM 7828 O O . ASN D 2 184 ? 75.814 -50.145 7.170 1.00 85.76 375 ASN D O 1
ATOM 7833 N N . GLU D 2 185 ? 77.784 -49.614 8.186 1.00 84.12 376 GLU D N 1
ATOM 7834 C CA . GLU D 2 185 ? 78.051 -48.374 7.453 1.00 83.61 376 GLU D CA 1
ATOM 7835 C C . GLU D 2 185 ? 78.471 -48.846 6.044 1.00 92.20 376 GLU D C 1
ATOM 7836 O O . GLU D 2 185 ? 79.349 -49.722 5.929 1.00 94.46 376 GLU D O 1
ATOM 7842 N N . ASN D 2 186 ? 77.803 -48.320 4.985 1.00 88.82 377 ASN D N 1
ATOM 7843 C CA . ASN D 2 186 ? 78.011 -48.690 3.565 1.00 116.12 377 ASN D CA 1
ATOM 7844 C C . ASN D 2 186 ? 77.562 -50.142 3.321 1.00 130.97 377 ASN D C 1
ATOM 7845 O O . ASN D 2 186 ? 77.279 -50.544 2.191 1.00 89.96 377 ASN D O 1
#

Solvent-accessible surface area: 43181 Å² total; per-residue (Å²): 178,168,115,24,100,0,5,1,62,80,93,40,45,59,34,0,35,38,6,48,8,15,2,8,26,0,20,31,7,110,57,8,8,58,14,78,41,36,71,8,0,79,18,2,57,123,38,1,28,102,69,11,43,15,41,1,4,0,4,7,26,13,13,39,116,94,20,76,134,120,62,17,126,81,16,14,4,91,94,8,43,153,42,30,0,73,7,0,126,74,7,69,105,52,83,169,103,29,146,79,48,100,106,71,17,96,16,159,24,71,118,121,22,86,131,23,45,110,116,50,16,42,171,114,107,16,180,25,176,92,70,127,29,2,12,3,0,0,0,3,0,0,0,0,7,0,1,1,13,0,23,34,84,36,67,88,33,58,3,1,3,14,10,0,0,8,1,0,2,3,0,0,0,6,1,31,58,4,110,88,109,189,53,66,25,10,60,40,2,0,40,7,2,0,24,0,0,0,0,3,0,27,19,2,11,25,76,0,0,30,36,0,0,28,17,0,35,55,0,0,27,1,3,34,117,0,0,6,36,0,2,4,42,1,4,40,20,0,108,160,30,79,4,1,64,7,0,6,106,0,1,2,32,2,0,0,11,3,0,44,69,95,10,37,68,125,55,1,46,65,12,0,93,60,0,52,138,19,6,120,67,16,51,45,121,57,0,63,2,77,5,67,5,35,123,44,170,163,87,40,111,50,61,91,14,50,0,4,0,54,4,0,0,17,0,0,18,24,12,64,151,127,103,119,187,178,163,115,29,98,0,5,1,64,79,94,41,43,58,30,0,36,37,6,51,10,17,2,9,26,0,18,28,8,111,58,8,9,56,13,75,41,36,70,9,0,80,18,3,56,123,38,0,29,96,68,10,44,15,42,1,4,0,5,7,29,15,14,44,115,95,20,90,138,128,54,16,120,63,16,16,3,80,95,6,43,151,43,31,0,74,7,0,124,72,7,70,106,42,82,175,96,28,147,70,39,100,108,71,17,96,17,162,24,63,109,118,21,88,123,27,41,109,115,49,15,41,169,113,108,17,179,25,176,91,70,90,28,4,12,1,0,0,0,4,0,0,1,0,7,0,1,0,12,0,26,30,84,36,61,85,32,55,2,0,3,15,10,0,0,13,2,0,2,4,0,0,0,6,1,33,59,5,110,88,112,199,89,34,61,23,0,61,40,2,0,39,8,3,0,23,0,0,0,0,2,1,24,15,2,12,24,76,0,0,29,36,0,0,28,16,0,35,54,0,1,29,1,2,33,114,0,0,5,34,0,2,2,42,1,2,49,20,0,106,162,31,71,3,1,78,7,0,5,104,0,1,2,31,1,0,1,10,3,0,49,68,96,10,37,68,126,55,1,48,67,9,0,93,49,0,54,136,17,6,121,66,17,48,47,120,56,0,65,2,77,5,60,14,32,124,51,169,165,88,47,119,40,63,90,11,50,0,6,0,55,5,0,0,17,0,0,18,24,11,65,149,117,67,114,155,73,136,181,110,124,116,20,15,5,8,78,97,56,137,95,6,54,86,68,96,123,155,102,95,12,110,29,14,53,47,0,5,12,52,1,0,1,4,45,55,16,91,81,56,76,20,1,0,0,64,77,73,17,0,10,28,1,1,16,2,24,93,2,85,2,45,6,3,18,31,6,15,95,35,0,107,90,144,44,73,0,0,0,0,0,28,68,2,7,0,0,0,1,0,48,0,58,19,23,32,113,55,0,44,92,39,112,133,21,39,0,0,26,12,97,22,2,4,1,51,46,38,53,33,26,73,168,36,81,44,32,57,0,2,82,45,4,76,102,35,100,90,88,60,135,30,55,183,172,21,68,15,74,102,188,157,119,97,57,17,13,5,4,71,88,26,126,89,6,54,69,70,105,69,184,101,73,118,98,165,103,10,154,24,11,54,36,0,5,12,52,1,2,2,5,42,57,16,89,83,56,76,20,1,2,0,69,76,69,14,0,9,26,0,0,17,2,23,83,3,85,2,30,4,1,63,59,5,13,93,41,0,107,92,144,49,73,0,0,0,0,0,63,61,1,2,0,0,0,1,0,46,0,58,21,22,23,116,56,0,38,90,39,109,131,21,39,1,0,25,11,94,18,2,3,2,52,47,42,29,28,31,68,166,38,84,44,32,76,0,3,56,48,4,67,100,34,101,91,87,62,135,30,55,215,205,24,70,15,70,102,189

Nearest PDB structures (foldseek):
  3zv0-assembly1_A  TM=1.003E+00  e=9.266E-49  Saccharomyces cerevisiae S288C
  3zv0-assembly1_B  TM=1.002E+00  e=1.820E-46  Saccharomyces cerevisiae S288C
  3zuz-assembly1_A  TM=9.956E-01  e=1.727E-43  Saccharomyces cerevisiae S288C
  3uai-assembly1_D  TM=9.872E-01  e=2.281E-43  Saccharomyces cerevisiae S288C
  3uah-assembly1_A  TM=9.966E-01  e=1.596E-42  Saccharomyces cerevisiae S288C

Secondary structure (DSSP, 8-state):
-----BSGGG-B-SHHHHHHTTT--S---S-GGG--HHHHHHHHHHHHHHH--HHHHHHHHHHHHH--HHHHHHH-HHHHHT---HHHHHHHHHHHH-SSTTSPPP----HHHHHHHHHHS-------S--HHHHHHHHHHHHHHHHHHHHTTT---TTHHHHHHHH-HHHHT--S--S----HHHHHHHHHHHHHHTTSSS---HHHHHHHHHHHHHHHHH-HHHHHHHHHHHHHHHHTSTTTTHHIIIIIHHHHHHHHHH--HHHHHHHHHHHHHHHHT--GGG-EEEEEEEE-TTT-PEEEEEEEHHHHHHHHHHHHHHHH-/-----BSGGG-B-SHHHHHHTTT--S---S-GGG--HHHHHHHHHHHHHHH--HHHHHHHHHHHHH--HHHHHHH-HHHHHT---HHHHHHHHHHHH-SSTTSPPP----HHHHHHHHHTS-------S--HHHHHHHHHHHHHHHHHHHHTTT---TTHHHHHHHS-HHHHS--S--S----HHHHHHHHHHHHHHHTTSSS---HHHHHHHHHHHHHHHHH-HHHHHHHHHHHHHHHHTSTTTTHHIIIIIHHHHHHHHHH--HHHHHHHHHHHHHHHHT--GGG-EEEEEEEE-TTT--EEEEEEEHHHHHHHHHHHHHHHHHS--/----GGGSSGGGEEE----PPP--HHHHB-SS-GGGGGTTSEEEEEPHHHHHHHHTTPPEEGGGEEEEETT--TT-EEEEE-TT--EEEEEEESS-HHHHHH-SSSEEEEEEEE-BPTTSS----SS--HHHHHHHHHHHT-S-TTS-----/-----GGGSSGGGEEE-SS----------HHHHB-SS-GGGGGTTSEEEEEPHHHHHHHHTTPPEEGGGEEEEETT--TT-EEEEE-TT--EEEEEEESS-HHHHHH-SSSEEEEEEEE-BPTTSS----SS--HHHHHHHHHHHT-S-TTSS----

Foldseek 3Di:
DQFFAFADLSPDADLVVVLVVVPPPLAPDPDNGPAYQQNLLVSVQVVLLVQFDLVLLLVLVCCVVPNDPVSCVVLVVVVLLVFDFPLLVLLVVQCVPDPDNQDAADDDDDPVLVCLCVPPADPDDDDRDDCVLLVLQLLQLLLQLLLLCSVVSNDDDLCSLSSSSQLRSCRRSVHSPLDHDVVVSLLSSLLSSLSSLLRDDPRRYNSSSLVSSVSSLSQLSNFLVSSLVSLSVSQVSQCPHPRSNSSCVRYSSCSSNCSVVPNDRVVSNVSSVVNVVSSVVDDQQSRKHWDFPDADPVPRHTDIDMDGSVRSNVVSVVVVVVVVD/DQFFAFADLSPDAPLVVVLVVVVPPLADDPDNGPAYQQNLLVSVQVVLLVQFDLVLLLVLVCCVVPNDPVSCVVLVVVVLLVFDFPLLVLLVVQCVPDPDLQDAADDDDDPVLVCCLVPPADPDDDDRPDCLLLVLQLLQLQLQLLLLCSVVSNDDDLCSLSSSSQLRSCRNSVHSPLDHDCNLVSLLSSLLSSLSSCLRDDPRRYNSSSLVSSVSSLSQLSNFLVSSLVSLSVSQVSQCPDPRSNSNCVRYSSCSSVCSVVPNDRVVSNVSSVSNVVSSVVDDQQSRKHWHFPAADPVHRHTDIDMDGSVRSNVVSVVVVCCPPVDDD/DPDDPVCPPVVVDDDDPPDDDDDDCVVPPDPDPPCVVQVVFWEWEFDLVCLQCVLVQHFQKLVGTDDGGAPQDAQGFHFYAYPVGHTFATWGAHDHPVCSVPDPIDTGTGGPGGDDHHPPSDDDDPDDDPVVVLVVCVVVVVADPVSDDDDD/DPDDPPVCPPVVVDDDDPDDDDDDPDDDDCVVPPDPDPPCVVQVVFWEWEFELVCLQCVLVQHFQKLVGTDDGGAPQAAQGFHWYAYPVGHTFATWGAHDHPVCSVPDPIDTGTGGPGGDDHHPPSDDDDPDDDPVVVLVVCVVVVVADPVSDDDDD

GO terms:
  GO:0005634 nucleus (C, IDA)
  GO:0005654 nucleoplasm (C, IDA)
  GO:0005829 cytosol (C, IDA)
  GO:0000493 box H/ACA snoRNP assembly (P, IMP)
  GO:0000493 box H/ACA snoRNP assembly (P, IPI)

Sequence (963 aa):
ILKTKYGFDNLYDTVISVSTSNGNDINELDDPEHTDANDRVIERLRKENLKFDPEYYVSEYMTHKYGNEEDLEINGIKELLKFTPSIVKQYLQWYKDSTNPNLVMPIEFTDEEQKQMQDNLPKKSYLVEDIKPLYVTILSVLFSYVFEQIENEGTHTTESAWTMGKLCPQISFLDQQLKQVNSSLIKIAIITGIRRALSYPLHRNYDLAMKAWTFVYYILRGGKRLVIRALLDIHETFRFHDVYYVYDKVLLDDLTAWFISQGSENVIRSLALEMRKEQESLSKQDIEFECIASFNEQTGEPEWETLNIREMEILAESEYREQQQILKTKYGFDNLYDTVISVSTSNGNDINELDDPEHTDANDRVIERLRKENLKFDPEYYVSEYMTHKYGNEEDLEINGIKELLKFTPSIVKQYLQWYKDSTNPNLVMPIEFTDEEQKQMQDNLPKKSYLVEDIKPLYVTILSVLFSYVFEQIENEGTHTTESAWTMGKLCPQISFLDQQLKQVNDSSLIKIAIITGIRRALSYPLHRNYDLAMKAWTFVYYILRGGKRLVIRALLDIHETFRFHDVYYVYDKVLLDDLTAWFISQGSENVIRSLALEMRKEQESLSKQDIEFECIASFNEQTGEPEWETLNIREMEILAESEYREQQQNPQSEWPLLLKNFDKLLVRSGSPLKRDLKSYISSGPLETLLVGYKRIVVKDSAVNAVCYGAKLMIPGLLRYEEGIELYDEIVLITTKGEAIAVAIAQMSTVDLASCDHGVVASVKRCIMERDLYPRRWGLGPVAQKKKQMKADGKLDKYGRVNENTSEWPLLLKNFDKLLVRSGHYTPIPLKRDLKSYISSGPLETLLVGYKRIVVKDSAVNAVCYGAKLMIPGLLRYEEGIELYDEIVLITTKGEAIAVAIAQMSTVDLASCDHGVVASVKRCIMERDLYPRRWGLGPVAQKKKQMKADGKLDKYGRVNEN